Protein 1R45 (pdb70)

InterPro domains:
  IPR003540 ADP ribosyltransferase [PF03496] (55-243)
  IPR016678 Mono-ADP-ribosyltransferase C3/Edin [PIRSF016951] (1-244)

Structure (mmCIF, N/CA/C/O backbone):
data_1R45
#
_entry.id   1R45
#
_cell.length_a   47.000
_cell.length_b   47.000
_cell.length_c   108.700
_cell.angle_alpha   98.50
_cell.angle_beta   97.30
_cell.angle_gamma   96.50
#
_symmetry.space_group_name_H-M   'P 1'
#
loop_
_entity.id
_entity.type
_entity.pdbx_description
1 polymer 'Mono-ADP-ribosyltransferase C3'
2 non-polymer 'SULFATE ION'
3 non-polymer GLYCEROL
4 water water
#
loop_
_atom_site.group_PDB
_atom_site.id
_atom_site.type_symbol
_atom_site.label_atom_id
_atom_site.label_alt_id
_atom_site.label_comp_id
_atom_site.label_asym_id
_atom_site.label_entity_id
_atom_site.label_seq_id
_atom_site.pdbx_PDB_ins_code
_atom_site.Cartn_x
_atom_site.Cartn_y
_atom_site.Cartn_z
_atom_site.occupancy
_atom_site.B_iso_or_equiv
_atom_site.auth_seq_id
_atom_site.auth_comp_id
_atom_site.auth_asym_id
_atom_site.auth_atom_id
_atom_site.pdbx_PDB_model_num
ATOM 1 N N . ASP A 1 4 ? 13.280 36.635 95.927 1.00 28.44 44 ASP A N 1
ATOM 2 C CA . ASP A 1 4 ? 14.178 36.466 94.751 1.00 30.71 44 ASP A CA 1
ATOM 3 C C . ASP A 1 4 ? 13.703 35.306 93.891 1.00 29.84 44 ASP A C 1
ATOM 4 O O . ASP A 1 4 ? 13.068 34.371 94.367 1.00 31.90 44 ASP A O 1
ATOM 9 N N . THR A 1 5 ? 14.039 35.373 92.616 1.00 32.41 45 THR A N 1
ATOM 10 C CA . THR A 1 5 ? 13.649 34.343 91.689 1.00 26.57 45 THR A CA 1
ATOM 11 C C . THR A 1 5 ? 14.247 33.034 92.179 1.00 22.89 45 THR A C 1
ATOM 12 O O . THR A 1 5 ? 15.238 33.039 92.912 1.00 25.47 45 THR A O 1
ATOM 16 N N . PHE A 1 6 ? 13.638 31.925 91.784 1.00 13.77 46 PHE A N 1
ATOM 17 C CA . PHE A 1 6 ? 14.296 30.624 91.985 1.00 11.20 46 PHE A CA 1
ATOM 18 C C . PHE A 1 6 ? 14.929 30.257 90.669 1.00 13.74 46 PHE A C 1
ATOM 19 O O . PHE A 1 6 ? 14.252 30.249 89.628 1.00 17.71 46 PHE A O 1
ATOM 27 N N . THR A 1 7 ? 16.208 29.921 90.696 1.00 12.25 47 THR A N 1
ATOM 28 C CA . THR A 1 7 ? 16.891 29.508 89.474 1.00 11.12 47 THR A CA 1
ATOM 29 C C . THR A 1 7 ? 16.518 28.108 89.001 1.00 13.54 47 THR A C 1
ATOM 30 O O . THR A 1 7 ? 16.557 27.150 89.781 1.00 13.74 47 THR A O 1
ATOM 34 N N . GLU A 1 8 ? 16.135 28.000 87.727 1.00 12.50 48 GLU A N 1
ATOM 35 C CA . GLU A 1 8 ? 15.895 26.707 87.095 1.00 10.74 48 GLU A CA 1
ATOM 36 C C . GLU A 1 8 ? 16.867 26.634 85.939 1.00 12.57 48 GLU A C 1
ATOM 37 O O . GLU A 1 8 ? 16.781 27.405 84.972 1.00 14.98 48 GLU A O 1
ATOM 43 N N . PHE A 1 9 ? 17.808 25.710 86.024 1.00 10.11 49 PHE A N 1
ATOM 44 C CA . PHE A 1 9 ? 18.817 25.643 84.970 1.00 11.61 49 PHE A CA 1
ATOM 45 C C . PHE A 1 9 ? 18.208 25.133 83.655 1.00 19.31 49 PHE A C 1
ATOM 46 O O . PHE A 1 9 ? 17.474 24.159 83.673 1.00 22.58 49 PHE A O 1
ATOM 54 N N . THR A 1 10 ? 18.480 25.836 82.549 1.00 27.09 50 THR A N 1
ATOM 55 C CA . THR A 1 10 ? 17.860 25.510 81.257 1.00 27.75 50 THR A CA 1
ATOM 56 C C . THR A 1 10 ? 18.632 24.469 80.453 1.00 25.24 50 THR A C 1
ATOM 57 O O . THR A 1 10 ? 18.104 23.929 79.494 1.00 26.62 50 THR A O 1
ATOM 61 N N . ASN A 1 11 ? 19.871 24.189 80.850 1.00 15.08 51 ASN A N 1
ATOM 62 C CA . ASN A 1 11 ? 20.713 23.231 80.130 1.00 13.20 51 ASN A CA 1
ATOM 63 C C . ASN A 1 11 ? 21.851 22.672 80.961 1.00 11.18 51 ASN A C 1
ATOM 64 O O . ASN A 1 11 ? 22.209 23.236 81.998 1.00 12.26 51 ASN A O 1
ATOM 69 N N . VAL A 1 12 ? 22.373 21.533 80.517 1.00 10.74 52 VAL A N 1
ATOM 70 C CA . VAL A 1 12 ? 23.398 20.808 81.259 1.00 11.13 52 VAL A CA 1
ATOM 71 C C . VAL A 1 12 ? 24.634 21.643 81.476 1.00 11.11 52 VAL A C 1
ATOM 72 O O . VAL A 1 12 ? 25.181 21.660 82.576 1.00 11.99 52 VAL A O 1
ATOM 76 N N . GLU A 1 13 ? 25.068 22.368 80.448 1.00 12.59 53 GLU A N 1
ATOM 77 C CA . GLU A 1 13 ? 26.259 23.208 80.604 1.00 13.71 53 GLU A CA 1
ATOM 78 C C . GLU A 1 13 ? 26.141 24.220 81.746 1.00 12.74 53 GLU A C 1
ATOM 79 O O . GLU A 1 13 ? 27.050 24.358 82.572 1.00 12.87 53 GLU A O 1
ATOM 85 N N . GLU A 1 14 ? 25.032 24.950 81.779 1.00 11.29 54 GLU A N 1
ATOM 86 C CA . GLU A 1 14 ? 24.840 25.987 82.779 1.00 14.53 54 GLU A CA 1
ATOM 87 C C . GLU A 1 14 ? 24.704 25.316 84.140 1.00 12.31 54 GLU A C 1
ATOM 88 O O . GLU A 1 14 ? 25.225 25.789 85.147 1.00 13.46 54 GLU A O 1
ATOM 94 N N . ALA A 1 15 ? 24.000 24.187 84.151 1.00 11.86 55 ALA A N 1
ATOM 95 C CA . ALA A 1 15 ? 23.805 23.486 85.409 1.00 10.76 55 ALA A CA 1
ATOM 96 C C . ALA A 1 15 ? 25.138 22.998 85.995 1.00 8.72 55 ALA A C 1
ATOM 97 O O . ALA A 1 15 ? 25.377 23.166 87.203 1.00 10.92 55 ALA A O 1
ATOM 99 N N . LYS A 1 16 ? 25.993 22.391 85.179 1.00 10.22 56 LYS A N 1
ATOM 100 C CA . LYS A 1 16 ? 27.271 21.925 85.684 1.00 11.30 56 LYS A CA 1
ATOM 101 C C . LYS A 1 16 ? 28.109 23.122 86.138 1.00 11.24 56 LYS A C 1
ATOM 102 O O . LYS A 1 16 ? 28.822 23.037 87.117 1.00 11.85 56 LYS A O 1
ATOM 108 N N . LYS A 1 17 ? 28.037 24.234 85.408 1.00 12.09 57 LYS A N 1
ATOM 109 C CA . LYS A 1 17 ? 28.773 25.433 85.804 1.00 12.49 57 LYS A CA 1
ATOM 110 C C . LYS A 1 17 ? 28.365 25.871 87.199 1.00 13.21 57 LYS A C 1
ATOM 111 O O . LYS A 1 17 ? 29.224 26.165 88.040 1.00 14.81 57 LYS A O 1
ATOM 117 N N . TRP A 1 18 ? 27.061 25.946 87.459 1.00 11.75 58 TRP A N 1
ATOM 118 C CA . TRP A 1 18 ? 26.628 26.393 88.773 1.00 11.89 58 TRP A CA 1
ATOM 119 C C . TRP A 1 18 ? 26.959 25.358 89.816 1.00 14.94 58 TRP A C 1
ATOM 120 O O . TRP A 1 18 ? 27.419 25.690 90.891 1.00 12.96 58 TRP A O 1
ATOM 131 N N . GLY A 1 19 ? 26.678 24.102 89.503 1.00 9.69 59 GLY A N 1
ATOM 132 C CA . GLY A 1 19 ? 26.948 23.076 90.477 1.00 8.97 59 GLY A CA 1
ATOM 133 C C . GLY A 1 19 ? 28.411 22.980 90.847 1.00 10.07 59 GLY A C 1
ATOM 134 O O . GLY A 1 19 ? 28.765 22.873 92.025 1.00 10.41 59 GLY A O 1
ATOM 135 N N . ASN A 1 20 ? 29.267 22.992 89.834 1.00 11.56 60 ASN A N 1
ATOM 136 C CA . ASN A 1 20 ? 30.699 22.894 90.054 1.00 11.69 60 ASN A CA 1
ATOM 137 C C . ASN A 1 20 ? 31.205 24.053 90.885 1.00 14.63 60 ASN A C 1
ATOM 138 O O . ASN A 1 20 ? 32.023 23.872 91.785 1.00 12.01 60 ASN A O 1
ATOM 143 N N . ALA A 1 21 ? 30.710 25.251 90.609 1.00 12.41 61 ALA A N 1
ATOM 144 C CA . ALA A 1 21 ? 31.160 26.407 91.370 1.00 14.80 61 ALA A CA 1
ATOM 145 C C . ALA A 1 21 ? 30.864 26.242 92.852 1.00 14.11 61 ALA A C 1
ATOM 146 O O . ALA A 1 21 ? 31.680 26.626 93.697 1.00 20.65 61 ALA A O 1
ATOM 148 N N . GLN A 1 22 ? 29.699 25.694 93.191 1.00 12.06 62 GLN A N 1
ATOM 149 C CA . GLN A 1 22 ? 29.380 25.495 94.600 1.00 13.41 62 GLN A CA 1
ATOM 150 C C . GLN A 1 22 ? 30.128 24.334 95.215 1.00 12.66 62 GLN A C 1
ATOM 151 O O . GLN A 1 22 ? 30.642 24.438 96.337 1.00 11.21 62 GLN A O 1
ATOM 157 N N . TYR A 1 23 ? 30.196 23.228 94.483 1.00 10.01 63 TYR A N 1
ATOM 158 C CA . TYR A 1 23 ? 30.918 22.075 94.945 1.00 9.04 63 TYR A CA 1
ATOM 159 C C . TYR A 1 23 ? 32.363 22.404 95.318 1.00 12.39 63 TYR A C 1
ATOM 160 O O . TYR A 1 23 ? 32.863 21.877 96.303 1.00 10.88 63 TYR A O 1
ATOM 169 N N . LYS A 1 24 ? 33.002 23.290 94.554 1.00 11.56 64 LYS A N 1
ATOM 170 C CA . LYS A 1 24 ? 34.384 23.687 94.832 1.00 11.82 64 LYS A CA 1
ATOM 171 C C . LYS A 1 24 ? 34.575 24.268 96.228 1.00 15.60 64 LYS A C 1
ATOM 172 O O . LYS A 1 24 ? 35.685 24.174 96.785 1.00 17.90 64 LYS A O 1
ATOM 178 N N . LYS A 1 25 ? 33.510 24.814 96.821 1.00 12.04 65 LYS A N 1
ATOM 179 C CA . LYS A 1 25 ? 33.624 25.443 98.141 1.00 12.41 65 LYS A CA 1
ATOM 180 C C . LYS A 1 25 ? 33.369 24.488 99.298 1.00 10.34 65 LYS A C 1
ATOM 181 O O . LYS A 1 25 ? 33.536 24.869 100.481 1.00 14.32 65 LYS A O 1
ATOM 187 N N . TYR A 1 26 ? 32.922 23.268 99.002 1.00 9.71 66 TYR A N 1
ATOM 188 C CA . TYR A 1 26 ? 32.536 22.393 100.119 1.00 9.96 66 TYR A CA 1
ATOM 189 C C . TYR A 1 26 ? 33.676 21.917 101.016 1.00 7.54 66 TYR A C 1
ATOM 190 O O . TYR A 1 26 ? 33.517 21.913 102.233 1.00 10.32 66 TYR A O 1
ATOM 199 N N . GLY A 1 27 ? 34.766 21.423 100.426 1.00 10.80 67 GLY A N 1
ATOM 200 C CA . GLY A 1 27 ? 35.817 20.830 101.225 1.00 10.98 67 GLY A CA 1
ATOM 201 C C . GLY A 1 27 ? 35.334 19.609 101.985 1.00 8.36 67 GLY A C 1
ATOM 202 O O . GLY A 1 27 ? 35.674 19.444 103.157 1.00 9.25 67 GLY A O 1
ATOM 203 N N . LEU A 1 28 ? 34.520 18.784 101.311 1.00 10.10 68 LEU A N 1
ATOM 204 C CA . LEU A 1 28 ? 34.044 17.549 101.934 1.00 9.05 68 LEU A CA 1
ATOM 205 C C . LEU A 1 28 ? 35.244 16.678 102.299 1.00 7.22 68 LEU A C 1
ATOM 206 O O . LEU A 1 28 ? 36.222 16.601 101.549 1.00 10.63 68 LEU A O 1
ATOM 211 N N . SER A 1 29 ? 35.203 16.050 103.476 1.00 7.77 69 SER A N 1
ATOM 212 C CA . SER A 1 29 ? 36.287 15.147 103.822 1.00 6.93 69 SER A CA 1
ATOM 213 C C . SER A 1 29 ? 36.299 13.900 102.959 1.00 8.32 69 SER A C 1
ATOM 214 O O . SER A 1 29 ? 35.324 13.578 102.265 1.00 7.71 69 SER A O 1
ATOM 217 N N . LYS A 1 30 ? 37.409 13.175 103.009 1.00 7.26 70 LYS A N 1
ATOM 218 C CA . LYS A 1 30 ? 37.502 11.924 102.248 1.00 7.69 70 LYS A CA 1
ATOM 219 C C . LYS A 1 30 ? 36.382 10.961 102.675 1.00 8.87 70 LYS A C 1
ATOM 220 O O . LYS A 1 30 ? 35.676 10.427 101.813 1.00 7.12 70 LYS A O 1
ATOM 226 N N . PRO A 1 31 ? 36.197 10.717 103.968 1.00 6.88 71 PRO A N 1
ATOM 227 C CA . PRO A 1 31 ? 35.104 9.824 104.359 1.00 6.47 71 PRO A CA 1
ATOM 228 C C . PRO A 1 31 ? 33.724 10.392 104.028 1.00 6.67 71 PRO A C 1
ATOM 229 O O . PRO A 1 31 ? 32.820 9.576 103.648 1.00 7.83 71 PRO A O 1
ATOM 233 N N . GLU A 1 32 ? 33.529 11.713 104.105 1.00 7.30 72 GLU A N 1
ATOM 234 C CA . GLU A 1 32 ? 32.230 12.273 103.678 1.00 7.64 72 GLU A CA 1
ATOM 235 C C . GLU A 1 32 ? 31.990 11.967 102.219 1.00 7.84 72 GLU A C 1
ATOM 236 O O . GLU A 1 32 ? 30.895 11.515 101.847 1.00 6.83 72 GLU A O 1
ATOM 242 N N . GLN A 1 33 ? 33.022 12.123 101.396 1.00 7.20 73 GLN A N 1
ATOM 243 C CA . GLN A 1 33 ? 32.847 11.898 99.968 1.00 6.84 73 GLN A CA 1
ATOM 244 C C . GLN A 1 33 ? 32.544 10.446 99.687 1.00 8.49 73 GLN A C 1
ATOM 245 O O . GLN A 1 33 ? 31.697 10.144 98.845 1.00 8.27 73 GLN A O 1
ATOM 251 N N . GLU A 1 34 ? 33.250 9.543 100.365 1.00 7.50 74 GLU A N 1
ATOM 252 C CA . GLU A 1 34 ? 33.053 8.112 100.122 1.00 7.91 74 GLU A CA 1
ATOM 253 C C . GLU A 1 34 ? 31.681 7.673 100.581 1.00 7.05 74 GLU A C 1
ATOM 254 O O . GLU A 1 34 ? 31.091 6.799 99.932 1.00 8.57 74 GLU A O 1
ATOM 260 N N . ALA A 1 35 ? 31.192 8.264 101.671 1.00 6.58 75 ALA A N 1
ATOM 261 C CA . ALA A 1 35 ? 29.850 7.881 102.136 1.00 7.80 75 ALA A CA 1
ATOM 262 C C . ALA A 1 35 ? 28.816 8.363 101.152 1.00 6.68 75 ALA A C 1
ATOM 263 O O . ALA A 1 35 ? 27.850 7.642 100.850 1.00 7.80 75 ALA A O 1
ATOM 265 N N . ILE A 1 36 ? 28.958 9.589 100.650 1.00 5.61 76 ILE A N 1
ATOM 266 C CA . ILE A 1 36 ? 28.025 10.065 99.622 1.00 4.94 76 ILE A CA 1
ATOM 267 C C . ILE A 1 36 ? 28.129 9.246 98.321 1.00 7.87 76 ILE A C 1
ATOM 268 O O . ILE A 1 36 ? 27.109 8.901 97.726 1.00 7.73 76 ILE A O 1
ATOM 273 N N . LYS A 1 37 ? 29.341 8.898 97.895 1.00 7.62 77 LYS A N 1
ATOM 274 C CA . LYS A 1 37 ? 29.468 8.103 96.687 1.00 7.25 77 LYS A CA 1
ATOM 275 C C . LYS A 1 37 ? 28.771 6.760 96.874 1.00 7.62 77 LYS A C 1
ATOM 276 O O . LYS A 1 37 ? 28.091 6.280 95.980 1.00 8.31 77 LYS A O 1
ATOM 282 N N . PHE A 1 38 ? 28.945 6.143 98.040 1.00 6.94 78 PHE A N 1
ATOM 283 C CA . PHE A 1 38 ? 28.287 4.882 98.325 1.00 7.13 78 PHE A CA 1
ATOM 284 C C . PHE A 1 38 ? 26.785 5.043 98.212 1.00 8.00 78 PHE A C 1
ATOM 285 O O . PHE A 1 38 ? 26.091 4.216 97.611 1.00 9.15 78 PHE A O 1
ATOM 293 N N . TYR A 1 39 ? 26.269 6.113 98.800 1.00 7.34 79 TYR A N 1
ATOM 294 C CA . TYR A 1 39 ? 24.846 6.382 98.705 1.00 6.76 79 TYR A CA 1
ATOM 295 C C . TYR A 1 39 ? 24.433 6.451 97.228 1.00 8.23 79 TYR A C 1
ATOM 296 O O . TYR A 1 39 ? 23.437 5.839 96.840 1.00 8.52 79 TYR A O 1
ATOM 305 N N . THR A 1 40 ? 25.202 7.158 96.390 1.00 7.20 80 THR A N 1
ATOM 306 C CA . THR A 1 40 ? 24.784 7.293 94.988 1.00 5.50 80 THR A CA 1
ATOM 307 C C . THR A 1 40 ? 24.799 5.993 94.224 1.00 8.65 80 THR A C 1
ATOM 308 O O . THR A 1 40 ? 24.101 5.856 93.222 1.00 9.71 80 THR A O 1
ATOM 312 N N . ARG A 1 41 ? 25.625 5.051 94.661 1.00 8.77 81 ARG A N 1
ATOM 313 C CA . ARG A 1 41 ? 25.715 3.781 93.952 1.00 10.59 81 ARG A CA 1
ATOM 314 C C . ARG A 1 41 ? 24.365 3.050 94.013 1.00 9.19 81 ARG A C 1
ATOM 315 O O . ARG A 1 41 ? 23.952 2.400 93.056 1.00 10.77 81 ARG A O 1
ATOM 323 N N . ASP A 1 42 ? 23.726 3.119 95.176 1.00 8.67 82 ASP A N 1
ATOM 324 C CA . ASP A 1 42 ? 22.426 2.504 95.397 1.00 9.80 82 ASP A CA 1
ATOM 325 C C . ASP A 1 42 ? 21.901 3.101 96.682 1.00 9.43 82 ASP A C 1
ATOM 326 O O . ASP A 1 42 ? 22.268 2.688 97.773 1.00 9.83 82 ASP A O 1
ATOM 331 N N . ALA A 1 43 ? 21.066 4.128 96.519 1.00 9.23 83 ALA A N 1
ATOM 332 C CA . ALA A 1 43 ? 20.592 4.887 97.669 1.00 7.97 83 ALA A CA 1
ATOM 333 C C . ALA A 1 43 ? 19.779 4.039 98.619 1.00 7.40 83 ALA A C 1
ATOM 334 O O . ALA A 1 43 ? 19.725 4.360 99.808 1.00 9.09 83 ALA A O 1
ATOM 336 N N . SER A 1 44 ? 19.165 2.964 98.095 1.00 9.08 84 SER A N 1
ATOM 337 C CA . SER A 1 44 ? 18.359 2.096 98.954 1.00 9.75 84 SER A CA 1
ATOM 338 C C . SER A 1 44 ? 19.180 1.468 100.079 1.00 8.45 84 SER A C 1
ATOM 339 O O . SER A 1 44 ? 18.638 1.128 101.127 1.00 8.93 84 SER A O 1
ATOM 342 N N . LYS A 1 45 ? 20.504 1.355 99.905 1.00 7.59 85 LYS A N 1
ATOM 343 C CA . LYS A 1 45 ? 21.323 0.768 100.960 1.00 8.15 85 LYS A CA 1
ATOM 344 C C . LYS A 1 45 ? 21.469 1.691 102.172 1.00 7.37 85 LYS A C 1
ATOM 345 O O . LYS A 1 45 ? 21.873 1.263 103.236 1.00 9.08 85 LYS A O 1
ATOM 351 N N . ILE A 1 46 ? 21.119 2.974 101.987 1.00 6.78 86 ILE A N 1
ATOM 352 C CA . ILE A 1 46 ? 21.124 3.964 103.070 1.00 6.76 86 ILE A CA 1
ATOM 353 C C . ILE A 1 46 ? 19.687 4.312 103.447 1.00 6.67 86 ILE A C 1
ATOM 354 O O . ILE A 1 46 ? 19.322 4.276 104.630 1.00 7.28 86 ILE A O 1
ATOM 359 N N . ASN A 1 47 ? 18.868 4.647 102.439 1.00 6.72 87 ASN A N 1
ATOM 360 C CA . ASN A 1 47 ? 17.508 5.094 102.735 1.00 6.15 87 ASN A CA 1
ATOM 361 C C . ASN A 1 47 ? 16.637 3.967 103.215 1.00 6.71 87 ASN A C 1
ATOM 362 O O . ASN A 1 47 ? 15.742 4.203 104.016 1.00 8.53 87 ASN A O 1
ATOM 367 N N . GLY A 1 48 ? 16.931 2.751 102.760 1.00 7.62 88 GLY A N 1
ATOM 368 C CA . GLY A 1 48 ? 16.173 1.604 103.252 1.00 8.47 88 GLY A CA 1
ATOM 369 C C . GLY A 1 48 ? 16.322 1.425 104.765 1.00 7.28 88 GLY A C 1
ATOM 370 O O . GLY A 1 48 ? 15.346 1.444 105.533 1.00 6.98 88 GLY A O 1
ATOM 371 N N . PRO A 1 49 ? 17.544 1.258 105.253 1.00 6.80 89 PRO A N 1
ATOM 372 C CA . PRO A 1 49 ? 17.772 1.203 106.698 1.00 8.75 89 PRO A CA 1
ATOM 373 C C . PRO A 1 49 ? 17.230 2.407 107.477 1.00 6.95 89 PRO A C 1
ATOM 374 O O . PRO A 1 49 ? 16.719 2.254 108.585 1.00 7.86 89 PRO A O 1
ATOM 378 N N . LEU A 1 50 ? 17.269 3.606 106.877 1.00 6.94 90 LEU A N 1
ATOM 379 C CA . LEU A 1 50 ? 16.707 4.763 107.576 1.00 5.68 90 LEU A CA 1
ATOM 380 C C . LEU A 1 50 ? 15.195 4.619 107.724 1.00 6.84 90 LEU A C 1
ATOM 381 O O . LEU A 1 50 ? 14.665 4.906 108.787 1.00 8.30 90 LEU A O 1
ATOM 386 N N . ARG A 1 51 ? 14.526 4.186 106.667 1.00 7.26 91 ARG A N 1
ATOM 387 C CA . ARG A 1 51 ? 13.080 3.913 106.774 1.00 6.12 91 ARG A CA 1
ATOM 388 C C . ARG A 1 51 ? 12.786 2.790 107.750 1.00 8.42 91 ARG A C 1
ATOM 389 O O . ARG A 1 51 ? 11.827 2.872 108.541 1.00 8.19 91 ARG A O 1
ATOM 397 N N . ALA A 1 52 ? 13.583 1.719 107.692 1.00 9.08 92 ALA A N 1
ATOM 398 C CA . ALA A 1 52 ? 13.383 0.594 108.596 1.00 8.36 92 ALA A CA 1
ATOM 399 C C . ALA A 1 52 ? 13.385 1.041 110.042 1.00 8.63 92 ALA A C 1
ATOM 400 O O . ALA A 1 52 ? 12.572 0.593 110.856 1.00 10.72 92 ALA A O 1
ATOM 402 N N . ASN A 1 53 ? 14.328 1.921 110.373 1.00 7.44 93 ASN A N 1
ATOM 403 C CA . ASN A 1 53 ? 14.493 2.409 111.713 1.00 7.18 93 ASN A CA 1
ATOM 404 C C . ASN A 1 53 ? 13.812 3.719 112.028 1.00 7.47 93 ASN A C 1
ATOM 405 O O . ASN A 1 53 ? 14.027 4.277 113.098 1.00 10.51 93 ASN A O 1
ATOM 410 N N . GLN A 1 54 ? 12.957 4.162 111.106 1.00 8.54 94 GLN A N 1
ATOM 411 C CA . GLN A 1 54 ? 12.134 5.352 111.311 1.00 10.52 94 GLN A CA 1
ATOM 412 C C . GLN A 1 54 ? 13.019 6.514 111.767 1.00 12.59 94 GLN A C 1
ATOM 413 O O . GLN A 1 54 ? 12.700 7.290 112.665 1.00 16.87 94 GLN A O 1
ATOM 419 N N . GLY A 1 55 ? 14.152 6.615 111.083 1.00 11.44 95 GLY A N 1
ATOM 420 C CA . GLY A 1 55 ? 15.062 7.729 111.252 1.00 15.53 95 GLY A CA 1
ATOM 421 C C . GLY A 1 55 ? 15.929 7.650 112.498 1.00 14.99 95 GLY A C 1
ATOM 422 O O . GLY A 1 55 ? 16.768 8.544 112.708 1.00 18.08 95 GLY A O 1
ATOM 423 N N . ASN A 1 56 ? 15.764 6.606 113.314 1.00 12.43 96 ASN A N 1
ATOM 424 C CA . ASN A 1 56 ? 16.575 6.461 114.522 1.00 14.06 96 ASN A CA 1
ATOM 425 C C . ASN A 1 56 ? 17.928 5.896 114.126 1.00 18.80 96 ASN A C 1
ATOM 426 O O . ASN A 1 56 ? 18.075 4.678 113.951 1.00 14.32 96 ASN A O 1
ATOM 431 N N . GLU A 1 57 ? 18.910 6.781 113.944 1.00 17.97 97 GLU A N 1
ATOM 432 C CA . GLU A 1 57 ? 20.200 6.335 113.405 1.00 18.97 97 GLU A CA 1
ATOM 433 C C . GLU A 1 57 ? 20.786 5.296 114.364 1.00 18.03 97 GLU A C 1
ATOM 434 O O . GLU A 1 57 ? 21.557 4.423 113.964 1.00 17.24 97 GLU A O 1
ATOM 440 N N . ASN A 1 58 ? 20.367 5.329 115.619 1.00 17.46 98 ASN A N 1
ATOM 441 C CA . ASN A 1 58 ? 20.903 4.401 116.614 1.00 22.73 98 ASN A CA 1
ATOM 442 C C . ASN A 1 58 ? 20.497 2.920 116.440 1.00 21.67 98 ASN A C 1
ATOM 443 O O . ASN A 1 58 ? 21.153 2.021 116.962 1.00 24.34 98 ASN A O 1
ATOM 448 N N . GLY A 1 59 ? 19.436 2.671 115.677 1.00 14.52 99 GLY A N 1
ATOM 449 C CA . GLY A 1 59 ? 18.997 1.318 115.371 1.00 16.83 99 GLY A CA 1
ATOM 450 C C . GLY A 1 59 ? 19.626 0.766 114.093 1.00 11.65 99 GLY A C 1
ATOM 451 O O . GLY A 1 59 ? 19.476 -0.407 113.744 1.00 14.07 99 GLY A O 1
ATOM 452 N N . LEU A 1 60 ? 20.384 1.616 113.408 1.00 11.39 100 LEU A N 1
ATOM 453 C CA . LEU A 1 60 ? 21.022 1.202 112.175 1.00 7.58 100 LEU A CA 1
ATOM 454 C C . LEU A 1 60 ? 22.153 0.222 112.428 1.00 8.37 100 LEU A C 1
ATOM 455 O O . LEU A 1 60 ? 22.767 0.261 113.515 1.00 11.27 100 LEU A O 1
ATOM 460 N N . PRO A 1 61 ? 22.439 -0.640 111.453 1.00 10.42 101 PRO A N 1
ATOM 461 C CA . PRO A 1 61 ? 23.662 -1.462 111.522 1.00 11.82 101 PRO A CA 1
ATOM 462 C C . PRO A 1 61 ? 24.846 -0.524 111.671 1.00 12.33 101 PRO A C 1
ATOM 463 O O . PRO A 1 61 ? 24.790 0.578 111.114 1.00 9.88 101 PRO A O 1
ATOM 467 N N . ALA A 1 62 ? 25.904 -0.946 112.345 1.00 10.22 102 ALA A N 1
ATOM 468 C CA . ALA A 1 62 ? 27.004 -0.029 112.638 1.00 10.17 102 ALA A CA 1
ATOM 469 C C . ALA A 1 62 ? 27.627 0.577 111.376 1.00 11.27 102 ALA A C 1
ATOM 470 O O . ALA A 1 62 ? 27.966 1.782 111.371 1.00 10.15 102 ALA A O 1
ATOM 472 N N . ASP A 1 63 ? 27.763 -0.210 110.315 1.00 9.90 103 ASP A N 1
ATOM 473 C CA . ASP A 1 63 ? 28.391 0.322 109.107 1.00 10.20 103 ASP A CA 1
ATOM 474 C C . ASP A 1 63 ? 27.531 1.408 108.456 1.00 9.91 103 ASP A C 1
ATOM 475 O O . ASP A 1 63 ? 28.033 2.405 107.957 1.00 9.71 103 ASP A O 1
ATOM 480 N N . ILE A 1 64 ? 26.223 1.211 108.481 1.00 8.44 104 ILE A N 1
ATOM 481 C CA . ILE A 1 64 ? 25.325 2.203 107.902 1.00 8.23 104 ILE A CA 1
ATOM 482 C C . ILE A 1 64 ? 25.237 3.432 108.809 1.00 8.37 104 ILE A C 1
ATOM 483 O O . ILE A 1 64 ? 25.171 4.591 108.313 1.00 8.19 104 ILE A O 1
ATOM 488 N N . LEU A 1 65 ? 25.237 3.233 110.124 1.00 7.84 105 LEU A N 1
ATOM 489 C CA . LEU A 1 65 ? 25.288 4.360 111.030 1.00 7.91 105 LEU A CA 1
ATOM 490 C C . LEU A 1 65 ? 26.499 5.252 110.774 1.00 8.39 105 LEU A C 1
ATOM 491 O O . LEU A 1 65 ? 26.379 6.489 110.716 1.00 8.96 105 LEU A O 1
ATOM 496 N N . GLN A 1 66 ? 27.656 4.633 110.571 1.00 7.22 106 GLN A N 1
ATOM 497 C CA . GLN A 1 66 ? 28.857 5.428 110.296 1.00 6.79 106 GLN A CA 1
ATOM 498 C C . GLN A 1 66 ? 28.704 6.256 109.029 1.00 7.49 106 GLN A C 1
ATOM 499 O O . GLN A 1 66 ? 29.126 7.414 108.974 1.00 8.15 106 GLN A O 1
ATOM 505 N N . LYS A 1 67 ? 28.091 5.687 108.001 1.00 7.93 107 LYS A N 1
ATOM 506 C CA . LYS A 1 67 ? 27.904 6.429 106.762 1.00 6.57 107 LYS A CA 1
ATOM 507 C C . LYS A 1 67 ? 26.842 7.514 106.927 1.00 6.83 107 LYS A C 1
ATOM 508 O O . LYS A 1 67 ? 26.988 8.622 106.392 1.00 7.29 107 LYS A O 1
ATOM 514 N N . VAL A 1 68 ? 25.752 7.202 107.634 1.00 7.52 108 VAL A N 1
ATOM 515 C CA . VAL A 1 68 ? 24.703 8.194 107.845 1.00 6.67 108 VAL A CA 1
ATOM 516 C C . VAL A 1 68 ? 25.258 9.384 108.626 1.00 5.94 108 VAL A C 1
ATOM 517 O O . VAL A 1 68 ? 24.939 10.537 108.314 1.00 7.99 108 VAL A O 1
ATOM 521 N N . LYS A 1 69 ? 26.060 9.124 109.673 1.00 7.86 109 LYS A N 1
ATOM 522 C CA . LYS A 1 69 ? 26.645 10.262 110.403 1.00 6.86 109 LYS A CA 1
ATOM 523 C C . LYS A 1 69 ? 27.502 11.114 109.490 1.00 7.95 109 LYS A C 1
ATOM 524 O O . LYS A 1 69 ? 27.470 12.342 109.597 1.00 8.92 109 LYS A O 1
ATOM 530 N N . LEU A 1 70 ? 28.273 10.478 108.601 1.00 6.04 110 LEU A N 1
ATOM 531 C CA . LEU A 1 70 ? 29.088 11.229 107.656 1.00 5.93 110 LEU A CA 1
ATOM 532 C C . LEU A 1 70 ? 28.260 12.074 106.683 1.00 8.13 110 LEU A C 1
ATOM 533 O O . LEU A 1 70 ? 28.571 13.251 106.430 1.00 8.34 110 LEU A O 1
ATOM 538 N N . ILE A 1 71 ? 27.209 11.474 106.137 1.00 7.61 111 ILE A N 1
ATOM 539 C CA . ILE A 1 71 ? 26.397 12.189 105.175 1.00 7.47 111 ILE A CA 1
ATOM 540 C C . ILE A 1 71 ? 25.695 13.317 105.916 1.00 6.04 111 ILE A C 1
ATOM 541 O O . ILE A 1 71 ? 25.643 14.450 105.424 1.00 7.39 111 ILE A O 1
ATOM 546 N N . ASP A 1 72 ? 25.165 13.045 107.108 1.00 5.93 112 ASP A N 1
ATOM 547 C CA . ASP A 1 72 ? 24.561 14.134 107.875 1.00 7.33 112 ASP A CA 1
ATOM 548 C C . ASP A 1 72 ? 25.549 15.286 108.112 1.00 5.75 112 ASP A C 1
ATOM 549 O O . ASP A 1 72 ? 25.195 16.478 107.991 1.00 8.18 112 ASP A O 1
ATOM 554 N N . GLN A 1 73 ? 26.779 14.911 108.464 1.00 8.01 113 GLN A N 1
ATOM 555 C CA . GLN A 1 73 ? 27.809 15.901 108.781 1.00 7.81 113 GLN A CA 1
ATOM 556 C C . GLN A 1 73 ? 28.161 16.732 107.568 1.00 8.02 113 GLN A C 1
ATOM 557 O O . GLN A 1 73 ? 28.490 17.937 107.696 1.00 9.37 113 GLN A O 1
ATOM 563 N N . SER A 1 74 ? 28.103 16.120 106.390 1.00 6.68 114 SER A N 1
ATOM 564 C CA . SER A 1 74 ? 28.510 16.807 105.187 1.00 6.25 114 SER A CA 1
ATOM 565 C C . SER A 1 74 ? 27.656 18.050 104.965 1.00 8.46 114 SER A C 1
ATOM 566 O O . SER A 1 74 ? 28.104 19.012 104.345 1.00 7.81 114 SER A O 1
ATOM 569 N N . PHE A 1 75 ? 26.406 18.042 105.440 1.00 8.25 115 PHE A N 1
ATOM 570 C CA . PHE A 1 75 ? 25.555 19.176 105.164 1.00 6.21 115 PHE A CA 1
ATOM 571 C C . PHE A 1 75 ? 25.970 20.414 105.939 1.00 8.11 115 PHE A C 1
ATOM 572 O O . PHE A 1 75 ? 25.465 21.500 105.617 1.00 10.91 115 PHE A O 1
ATOM 580 N N . SER A 1 76 ? 26.870 20.288 106.927 1.00 8.73 116 SER A N 1
ATOM 581 C CA . SER A 1 76 ? 27.413 21.515 107.529 1.00 6.25 116 SER A CA 1
ATOM 582 C C . SER A 1 76 ? 28.208 22.318 106.498 1.00 10.06 116 SER A C 1
ATOM 583 O O . SER A 1 76 ? 28.423 23.540 106.669 1.00 10.54 116 SER A O 1
ATOM 586 N N . LYS A 1 77 ? 28.632 21.649 105.425 1.00 7.74 117 LYS A N 1
ATOM 587 C CA . LYS A 1 77 ? 29.466 22.266 104.422 1.00 7.43 117 LYS A CA 1
ATOM 588 C C . LYS A 1 77 ? 28.691 22.616 103.159 1.00 6.50 117 LYS A C 1
ATOM 589 O O . LYS A 1 77 ? 29.204 23.333 102.295 1.00 9.27 117 LYS A O 1
ATOM 595 N N . MET A 1 78 ? 27.481 22.074 103.013 1.00 10.46 118 MET A N 1
ATOM 596 C CA . MET A 1 78 ? 26.747 22.198 101.740 1.00 7.49 118 MET A CA 1
ATOM 597 C C . MET A 1 78 ? 25.421 22.905 101.973 1.00 8.07 118 MET A C 1
ATOM 598 O O . MET A 1 78 ? 24.501 22.343 102.592 1.00 8.27 118 MET A O 1
ATOM 603 N N . LYS A 1 79 ? 25.346 24.162 101.541 1.00 8.68 119 LYS A N 1
ATOM 604 C CA . LYS A 1 79 ? 24.137 24.974 101.675 1.00 11.38 119 LYS A CA 1
ATOM 605 C C . LYS A 1 79 ? 23.873 25.599 100.336 1.00 10.56 119 LYS A C 1
ATOM 606 O O . LYS A 1 79 ? 24.815 25.892 99.588 1.00 11.49 119 LYS A O 1
ATOM 612 N N . MET A 1 80 ? 22.600 25.776 99.971 1.00 8.63 120 MET A N 1
ATOM 613 C CA . MET A 1 80 ? 22.298 26.410 98.689 1.00 9.91 120 MET A CA 1
ATOM 614 C C . MET A 1 80 ? 22.735 27.868 98.681 1.00 11.93 120 MET A C 1
ATOM 615 O O . MET A 1 80 ? 22.389 28.615 99.593 1.00 11.26 120 MET A O 1
ATOM 620 N N . PRO A 1 81 ? 23.487 28.287 97.668 1.00 12.08 121 PRO A N 1
ATOM 621 C CA . PRO A 1 81 ? 23.870 29.702 97.581 1.00 14.62 121 PRO A CA 1
ATOM 622 C C . PRO A 1 81 ? 22.781 30.606 97.021 1.00 14.47 121 PRO A C 1
ATOM 623 O O . PRO A 1 81 ? 22.931 31.832 97.084 1.00 17.97 121 PRO A O 1
ATOM 627 N N . GLN A 1 82 ? 21.697 30.051 96.481 1.00 12.74 122 GLN A N 1
ATOM 628 C CA . GLN A 1 82 ? 20.678 30.883 95.862 1.00 10.20 122 GLN A CA 1
ATOM 629 C C . GLN A 1 82 ? 19.394 30.070 95.911 1.00 10.86 122 GLN A C 1
ATOM 630 O O . GLN A 1 82 ? 19.468 28.833 96.039 1.00 12.44 122 GLN A O 1
ATOM 636 N N . ASN A 1 83 ? 18.239 30.737 95.827 1.00 10.80 123 ASN A N 1
ATOM 637 C CA . ASN A 1 83 ? 16.956 30.043 95.641 1.00 8.99 123 ASN A CA 1
ATOM 638 C C . ASN A 1 83 ? 17.065 29.222 94.358 1.00 9.79 123 ASN A C 1
ATOM 639 O O . ASN A 1 83 ? 17.530 29.704 93.350 1.00 12.30 123 ASN A O 1
ATOM 644 N N . ILE A 1 84 ? 16.710 27.948 94.430 1.00 9.17 124 ILE A N 1
ATOM 645 C CA . ILE A 1 84 ? 16.919 27.048 93.310 1.00 8.10 124 ILE A CA 1
ATOM 646 C C . ILE A 1 84 ? 15.742 26.098 93.128 1.00 9.10 124 ILE A C 1
ATOM 647 O O . ILE A 1 84 ? 15.007 25.784 94.089 1.00 9.55 124 ILE A O 1
ATOM 652 N N . ILE A 1 85 ? 15.571 25.672 91.889 1.00 9.39 125 ILE A N 1
ATOM 653 C CA . ILE A 1 85 ? 14.595 24.649 91.552 1.00 8.04 125 ILE A CA 1
ATOM 654 C C . ILE A 1 85 ? 15.338 23.325 91.331 1.00 8.24 125 ILE A C 1
ATOM 655 O O . ILE A 1 85 ? 16.338 23.274 90.584 1.00 8.62 125 ILE A O 1
ATOM 660 N N . LEU A 1 86 ? 14.827 22.252 91.961 1.00 7.53 126 LEU A N 1
ATOM 661 C CA . LEU A 1 86 ? 15.409 20.913 91.862 1.00 8.09 126 LEU A CA 1
ATOM 662 C C . LEU A 1 86 ? 14.319 19.940 91.508 1.00 9.82 126 LEU A C 1
ATOM 663 O O . LEU A 1 86 ? 13.147 20.221 91.748 1.00 8.59 126 LEU A O 1
ATOM 668 N N . PHE A 1 87 ? 14.680 18.807 90.919 1.00 6.55 127 PHE A N 1
ATOM 669 C CA . PHE A 1 87 ? 13.656 17.869 90.449 1.00 6.89 127 PHE A CA 1
ATOM 670 C C . PHE A 1 87 ? 13.867 16.464 90.925 1.00 8.07 127 PHE A C 1
ATOM 671 O O . PHE A 1 87 ? 14.982 16.025 91.078 1.00 8.21 127 PHE A O 1
ATOM 679 N N . ARG A 1 88 ? 12.768 15.725 91.097 1.00 6.88 128 ARG A N 1
ATOM 680 C CA . ARG A 1 88 ? 12.869 14.307 91.429 1.00 7.86 128 ARG A CA 1
ATOM 681 C C . ARG A 1 88 ? 11.744 13.553 90.748 1.00 9.74 128 ARG A C 1
ATOM 682 O O . ARG A 1 88 ? 10.576 13.927 90.846 1.00 12.88 128 ARG A O 1
ATOM 690 N N . GLY A 1 89 ? 12.092 12.447 90.117 1.00 7.48 129 GLY A N 1
ATOM 691 C CA . GLY A 1 89 ? 11.070 11.564 89.555 1.00 8.83 129 GLY A CA 1
ATOM 692 C C . GLY A 1 89 ? 10.699 10.463 90.510 1.00 8.53 129 GLY A C 1
ATOM 693 O O . GLY A 1 89 ? 11.494 10.042 91.373 1.00 11.61 129 GLY A O 1
ATOM 694 N N . ASP A 1 90 ? 9.473 9.974 90.347 1.00 8.56 130 ASP A N 1
ATOM 695 C CA . ASP A 1 90 ? 9.027 8.913 91.221 1.00 9.19 130 ASP A CA 1
ATOM 696 C C . ASP A 1 90 ? 7.938 8.082 90.640 1.00 8.51 130 ASP A C 1
ATOM 697 O O . ASP A 1 90 ? 7.429 8.381 89.579 1.00 10.55 130 ASP A O 1
ATOM 702 N N . ASP A 1 91 ? 7.654 6.992 91.347 1.00 12.42 131 ASP A N 1
ATOM 703 C CA . ASP A 1 91 ? 6.605 6.050 90.937 1.00 11.20 131 ASP A CA 1
ATOM 704 C C . ASP A 1 91 ? 5.456 6.087 91.906 1.00 7.03 131 ASP A C 1
ATOM 705 O O . ASP A 1 91 ? 5.549 6.723 92.955 1.00 8.57 131 ASP A O 1
ATOM 710 N N . PRO A 1 92 ? 4.338 5.451 91.569 1.00 9.51 132 PRO A N 1
ATOM 711 C CA . PRO A 1 92 ? 3.134 5.574 92.404 1.00 9.93 132 PRO A CA 1
ATOM 712 C C . PRO A 1 92 ? 3.306 5.130 93.857 1.00 9.04 132 PRO A C 1
ATOM 713 O O . PRO A 1 92 ? 2.539 5.574 94.716 1.00 9.23 132 PRO A O 1
ATOM 717 N N . ALA A 1 93 ? 4.297 4.271 94.148 1.00 7.87 133 ALA A N 1
ATOM 718 C CA . ALA A 1 93 ? 4.537 3.890 95.527 1.00 9.79 133 ALA A CA 1
ATOM 719 C C . ALA A 1 93 ? 4.788 5.095 96.446 1.00 7.93 133 ALA A C 1
ATOM 720 O O . ALA A 1 93 ? 4.547 5.014 97.657 1.00 9.84 133 ALA A O 1
ATOM 722 N N . TYR A 1 94 ? 5.220 6.216 95.863 1.00 7.62 134 TYR A N 1
ATOM 723 C CA . TYR A 1 94 ? 5.439 7.436 96.617 1.00 8.67 134 TYR A CA 1
ATOM 724 C C . TYR A 1 94 ? 4.157 7.841 97.350 1.00 8.47 134 TYR A C 1
ATOM 725 O O . TYR A 1 94 ? 4.217 8.415 98.442 1.00 9.86 134 TYR A O 1
ATOM 734 N N . LEU A 1 95 ? 3.008 7.536 96.756 1.00 7.02 135 LEU A N 1
ATOM 735 C CA . LEU A 1 95 ? 1.712 7.933 97.296 1.00 6.25 135 LEU A CA 1
ATOM 736 C C . LEU A 1 95 ? 1.147 7.017 98.390 1.00 9.69 135 LEU A C 1
ATOM 737 O O . LEU A 1 95 ? 0.066 7.293 98.972 1.00 11.21 135 LEU A O 1
ATOM 742 N N . GLY A 1 96 ? 1.836 5.910 98.659 1.00 10.54 136 GLY A N 1
ATOM 743 C CA . GLY A 1 96 ? 1.416 4.991 99.721 1.00 7.73 136 GLY A CA 1
ATOM 744 C C . GLY A 1 96 ? 0.591 3.808 99.237 1.00 10.38 136 GLY A C 1
ATOM 745 O O . GLY A 1 96 ? 0.059 3.841 98.132 1.00 9.49 136 GLY A O 1
ATOM 746 N N . PRO A 1 97 ? 0.496 2.743 100.032 1.00 11.71 137 PRO A N 1
ATOM 747 C CA . PRO A 1 97 ? -0.226 1.527 99.602 1.00 12.39 137 PRO A CA 1
ATOM 748 C C . PRO A 1 97 ? -1.669 1.739 99.167 1.00 13.34 137 PRO A C 1
ATOM 749 O O . PRO A 1 97 ? -2.133 1.065 98.233 1.00 17.05 137 PRO A O 1
ATOM 753 N N . GLU A 1 98 ? -2.348 2.684 99.781 1.00 14.73 138 GLU A N 1
ATOM 754 C CA . GLU A 1 98 ? -3.756 2.841 99.413 1.00 17.97 138 GLU A CA 1
ATOM 755 C C . GLU A 1 98 ? -3.961 3.516 98.071 1.00 16.77 138 GLU A C 1
ATOM 756 O O . GLU A 1 98 ? -5.077 3.509 97.559 1.00 16.88 138 GLU A O 1
ATOM 762 N N . PHE A 1 99 ? -2.901 4.095 97.508 1.00 12.29 139 PHE A N 1
ATOM 763 C CA . PHE A 1 99 ? -3.030 4.747 96.217 1.00 10.35 139 PHE A CA 1
ATOM 764 C C . PHE A 1 99 ? -2.146 4.116 95.152 1.00 10.74 139 PHE A C 1
ATOM 765 O O . PHE A 1 99 ? -2.395 4.299 93.984 1.00 10.52 139 PHE A O 1
ATOM 773 N N . GLN A 1 100 ? -1.084 3.410 95.549 1.00 11.72 140 GLN A N 1
ATOM 774 C CA . GLN A 1 100 ? -0.133 2.987 94.533 1.00 10.53 140 GLN A CA 1
ATOM 775 C C . GLN A 1 100 ? -0.689 2.135 93.425 1.00 12.33 140 GLN A C 1
ATOM 776 O O . GLN A 1 100 ? -0.241 2.257 92.287 1.00 13.44 140 GLN A O 1
ATOM 782 N N . ASP A 1 101 ? -1.688 1.296 93.734 1.00 14.52 141 ASP A N 1
ATOM 783 C CA . ASP A 1 101 ? -2.320 0.480 92.701 1.00 19.58 141 ASP A CA 1
ATOM 784 C C . ASP A 1 101 ? -3.656 1.008 92.152 1.00 20.21 141 ASP A C 1
ATOM 785 O O . ASP A 1 101 ? -4.299 0.327 91.342 1.00 23.24 141 ASP A O 1
ATOM 790 N N . LYS A 1 102 ? -4.081 2.202 92.571 1.00 12.67 142 LYS A N 1
ATOM 791 C CA . LYS A 1 102 ? -5.347 2.782 92.136 1.00 15.52 142 LYS A CA 1
ATOM 792 C C . LYS A 1 102 ? -5.161 4.094 91.383 1.00 13.79 142 LYS A C 1
ATOM 793 O O . LYS A 1 102 ? -6.083 4.564 90.691 1.00 14.91 142 LYS A O 1
ATOM 799 N N . ILE A 1 103 ? -4.009 4.739 91.575 1.00 12.58 143 ILE A N 1
ATOM 800 C CA . ILE A 1 103 ? -3.866 6.079 91.009 1.00 10.28 143 ILE A CA 1
ATOM 801 C C . ILE A 1 103 ? -3.733 6.053 89.485 1.00 10.61 143 ILE A C 1
ATOM 802 O O . ILE A 1 103 ? -4.054 7.038 88.819 1.00 10.63 143 ILE A O 1
ATOM 807 N N . LEU A 1 104 ? -3.268 4.934 88.936 1.00 13.67 144 LEU A N 1
ATOM 808 C CA . LEU A 1 104 ? -3.173 4.811 87.486 1.00 12.66 144 LEU A CA 1
ATOM 809 C C . LEU A 1 104 ? -4.327 3.981 86.960 1.00 15.13 144 LEU A C 1
ATOM 810 O O . LEU A 1 104 ? -4.591 2.881 87.468 1.00 17.71 144 LEU A O 1
ATOM 815 N N . ASN A 1 105 ? -5.003 4.514 85.950 1.00 11.44 145 ASN A N 1
ATOM 816 C CA . ASN A 1 105 ? -5.995 3.734 85.205 1.00 11.67 145 ASN A CA 1
ATOM 817 C C . ASN A 1 105 ? -5.281 2.656 84.422 1.00 15.20 145 ASN A C 1
ATOM 818 O O . ASN A 1 105 ? -4.075 2.720 84.198 1.00 15.75 145 ASN A O 1
ATOM 823 N N . LYS A 1 106 ? -6.035 1.647 84.007 1.00 16.67 146 LYS A N 1
ATOM 824 C CA . LYS A 1 106 ? -5.448 0.584 83.212 1.00 18.17 146 LYS A CA 1
ATOM 825 C C . LYS A 1 106 ? -4.800 1.162 81.937 1.00 16.93 146 LYS A C 1
ATOM 826 O O . LYS A 1 106 ? -3.806 0.636 81.451 1.00 17.36 146 LYS A O 1
ATOM 832 N N . ASP A 1 107 ? -5.365 2.259 81.427 1.00 14.04 147 ASP A N 1
ATOM 833 C CA . ASP A 1 107 ? -4.923 2.863 80.172 1.00 13.48 147 ASP A CA 1
ATOM 834 C C . ASP A 1 107 ? -3.743 3.815 80.385 1.00 14.19 147 ASP A C 1
ATOM 835 O O . ASP A 1 107 ? -3.369 4.552 79.456 1.00 14.28 147 ASP A O 1
ATOM 840 N N . GLY A 1 108 ? -3.185 3.777 81.597 1.00 14.81 148 GLY A N 1
ATOM 841 C CA . GLY A 1 108 ? -1.987 4.540 81.939 1.00 15.80 148 GLY A CA 1
ATOM 842 C C . GLY A 1 108 ? -2.184 6.000 82.319 1.00 12.99 148 GLY A C 1
ATOM 843 O O . GLY A 1 108 ? -1.220 6.691 82.656 1.00 14.39 148 GLY A O 1
ATOM 844 N N . THR A 1 109 ? -3.416 6.486 82.228 1.00 10.79 149 THR A N 1
ATOM 845 C CA . THR A 1 109 ? -3.683 7.867 82.630 1.00 9.75 149 THR A CA 1
ATOM 846 C C . THR A 1 109 ? -3.927 7.890 84.135 1.00 10.22 149 THR A C 1
ATOM 847 O O . THR A 1 109 ? -4.210 6.853 84.755 1.00 12.05 149 THR A O 1
ATOM 851 N N . ILE A 1 110 ? -3.793 9.077 84.713 1.00 9.25 150 ILE A N 1
ATOM 852 C CA . ILE A 1 110 ? -4.062 9.259 86.136 1.00 10.02 150 ILE A CA 1
ATOM 853 C C . ILE A 1 110 ? -5.572 9.152 86.361 1.00 10.87 150 ILE A C 1
ATOM 854 O O . ILE A 1 110 ? -6.353 9.818 85.678 1.00 12.16 150 ILE A O 1
ATOM 859 N N . ASN A 1 111 ? -5.966 8.323 87.318 1.00 9.79 151 ASN A N 1
ATOM 860 C CA . ASN A 1 111 ? -7.368 8.236 87.699 1.00 10.87 151 ASN A CA 1
ATOM 861 C C . ASN A 1 111 ? -7.759 9.548 88.379 1.00 10.11 151 ASN A C 1
ATOM 862 O O . ASN A 1 111 ? -7.258 9.867 89.466 1.00 10.81 151 ASN A O 1
ATOM 867 N N . LYS A 1 112 ? -8.611 10.313 87.710 1.00 12.96 152 LYS A N 1
ATOM 868 C CA . LYS A 1 112 ? -8.941 11.666 88.160 1.00 11.25 152 LYS A CA 1
ATOM 869 C C . LYS A 1 112 ? -9.642 11.653 89.496 1.00 12.79 152 LYS A C 1
ATOM 870 O O . LYS A 1 112 ? -9.414 12.534 90.332 1.00 11.20 152 LYS A O 1
ATOM 876 N N . THR A 1 113 ? -10.526 10.677 89.716 1.00 10.96 153 THR A N 1
ATOM 877 C CA . THR A 1 113 ? -11.246 10.673 90.978 1.00 10.52 153 THR A CA 1
ATOM 878 C C . THR A 1 113 ? -10.333 10.311 92.134 1.00 9.08 153 THR A C 1
ATOM 879 O O . THR A 1 113 ? -10.331 10.961 93.178 1.00 11.20 153 THR A O 1
ATOM 883 N N . VAL A 1 114 ? -9.521 9.268 91.945 1.00 11.54 154 VAL A N 1
ATOM 884 C CA . VAL A 1 114 ? -8.513 8.935 92.939 1.00 8.86 154 VAL A CA 1
ATOM 885 C C . VAL A 1 114 ? -7.518 10.072 93.194 1.00 8.45 154 VAL A C 1
ATOM 886 O O . VAL A 1 114 ? -7.107 10.293 94.353 1.00 8.61 154 VAL A O 1
ATOM 890 N N . PHE A 1 115 ? -7.174 10.827 92.149 1.00 9.64 155 PHE A N 1
ATOM 891 C CA . PHE A 1 115 ? -6.286 11.962 92.322 1.00 7.30 155 PHE A CA 1
ATOM 892 C C . PHE A 1 115 ? -6.861 12.973 93.311 1.00 8.43 155 PHE A C 1
ATOM 893 O O . PHE A 1 115 ? -6.123 13.622 94.040 1.00 8.66 155 PHE A O 1
ATOM 901 N N . GLU A 1 116 ? -8.176 13.113 93.341 1.00 9.86 156 GLU A N 1
ATOM 902 C CA . GLU A 1 116 ? -8.761 14.027 94.316 1.00 7.61 156 GLU A CA 1
ATOM 903 C C . GLU A 1 116 ? -8.437 13.565 95.720 1.00 7.22 156 GLU A C 1
ATOM 904 O O . GLU A 1 116 ? -8.157 14.380 96.601 1.00 7.85 156 GLU A O 1
ATOM 910 N N . GLN A 1 117 ? -8.490 12.250 95.950 1.00 7.88 157 GLN A N 1
ATOM 911 C CA . GLN A 1 117 ? -8.163 11.754 97.276 1.00 8.80 157 GLN A CA 1
ATOM 912 C C . GLN A 1 117 ? -6.666 11.872 97.553 1.00 8.87 157 GLN A C 1
ATOM 913 O O . GLN A 1 117 ? -6.264 12.149 98.694 1.00 8.54 157 GLN A O 1
ATOM 919 N N . VAL A 1 118 ? -5.840 11.714 96.508 1.00 8.77 158 VAL A N 1
ATOM 920 C CA . VAL A 1 118 ? -4.411 11.938 96.683 1.00 8.03 158 VAL A CA 1
ATOM 921 C C . VAL A 1 118 ? -4.140 13.356 97.159 1.00 9.40 158 VAL A C 1
ATOM 922 O O . VAL A 1 118 ? -3.353 13.579 98.090 1.00 8.06 158 VAL A O 1
ATOM 926 N N . LYS A 1 119 ? -4.795 14.332 96.537 1.00 6.71 159 LYS A N 1
ATOM 927 C CA . LYS A 1 119 ? -4.679 15.730 96.957 1.00 7.21 159 LYS A CA 1
ATOM 928 C C . LYS A 1 119 ? -5.178 15.929 98.381 1.00 6.95 159 LYS A C 1
ATOM 929 O O . LYS A 1 119 ? -4.589 16.657 99.155 1.00 8.66 159 LYS A O 1
ATOM 935 N N . ALA A 1 120 ? -6.299 15.301 98.731 1.00 7.08 160 ALA A N 1
ATOM 936 C CA . ALA A 1 120 ? -6.796 15.436 100.075 1.00 7.22 160 ALA A CA 1
ATOM 937 C C . ALA A 1 120 ? -5.771 14.939 101.089 1.00 7.66 160 ALA A C 1
ATOM 938 O O . ALA A 1 120 ? -5.678 15.494 102.203 1.00 9.19 160 ALA A O 1
ATOM 940 N N . LYS A 1 121 ? -5.018 13.889 100.713 1.00 8.85 161 LYS A N 1
ATOM 941 C CA . LYS A 1 121 ? -4.049 13.332 101.623 1.00 8.88 161 LYS A CA 1
ATOM 942 C C . LYS A 1 121 ? -2.761 14.166 101.693 1.00 8.39 161 LYS A C 1
ATOM 943 O O . LYS A 1 121 ? -2.125 14.258 102.762 1.00 11.16 161 LYS A O 1
ATOM 949 N N . PHE A 1 122 ? -2.358 14.755 100.556 1.00 8.06 162 PHE A N 1
ATOM 950 C CA . PHE A 1 122 ? -1.035 15.350 100.468 1.00 8.93 162 PHE A CA 1
ATOM 951 C C . PHE A 1 122 ? -0.930 16.844 100.218 1.00 9.28 162 PHE A C 1
ATOM 952 O O . PHE A 1 122 ? 0.108 17.448 100.582 1.00 8.62 162 PHE A O 1
ATOM 960 N N . LEU A 1 123 ? -1.936 17.449 99.582 1.00 8.53 163 LEU A N 1
ATOM 961 C CA . LEU A 1 123 ? -1.800 18.817 99.087 1.00 7.05 163 LEU A CA 1
ATOM 962 C C . LEU A 1 123 ? -1.899 19.807 100.242 1.00 8.26 163 LEU A C 1
ATOM 963 O O . LEU A 1 123 ? -2.747 19.662 101.139 1.00 9.29 163 LEU A O 1
ATOM 968 N N . LYS A 1 124 ? -1.000 20.782 100.241 1.00 7.23 164 LYS A N 1
ATOM 969 C CA . LYS A 1 124 ? -0.984 21.797 101.293 1.00 7.57 164 LYS A CA 1
ATOM 970 C C . LYS A 1 124 ? -0.777 21.196 102.676 1.00 8.15 164 LYS A C 1
ATOM 971 O O . LYS A 1 124 ? -1.358 21.644 103.680 1.00 9.18 164 LYS A O 1
ATOM 977 N N . LYS A 1 125 ? 0.087 20.179 102.710 1.00 7.13 165 LYS A N 1
ATOM 978 C CA . LYS A 1 125 ? 0.466 19.523 103.937 1.00 6.65 165 LYS A CA 1
ATOM 979 C C . LYS A 1 125 ? 1.967 19.313 103.838 1.00 6.34 165 LYS A C 1
ATOM 980 O O . LYS A 1 125 ? 2.530 19.255 102.721 1.00 7.09 165 LYS A O 1
ATOM 986 N N . ASP A 1 126 ? 2.594 19.180 104.994 1.00 7.69 166 ASP A N 1
ATOM 987 C CA . ASP A 1 126 ? 4.019 18.861 105.074 1.00 6.71 166 ASP A CA 1
ATOM 988 C C . ASP A 1 126 ? 4.178 17.358 105.015 1.00 8.08 166 ASP A C 1
ATOM 989 O O . ASP A 1 126 ? 3.322 16.596 105.478 1.00 10.89 166 ASP A O 1
ATOM 994 N N . ARG A 1 127 ? 5.306 16.937 104.479 1.00 6.62 167 ARG A N 1
ATOM 995 C CA . ARG A 1 127 ? 5.687 15.520 104.464 1.00 5.45 167 ARG A CA 1
ATOM 996 C C . ARG A 1 127 ? 7.154 15.429 104.801 1.00 7.56 167 ARG A C 1
ATOM 997 O O . ARG A 1 127 ? 7.943 16.268 104.372 1.00 8.54 167 ARG A O 1
ATOM 1005 N N . THR A 1 128 ? 7.478 14.399 105.591 1.00 7.67 168 THR A N 1
ATOM 1006 C CA . THR A 1 128 ? 8.871 14.106 105.941 1.00 7.62 168 THR A CA 1
ATOM 1007 C C . THR A 1 128 ? 9.226 12.678 105.574 1.00 5.66 168 THR A C 1
ATOM 1008 O O . THR A 1 128 ? 8.487 11.732 105.885 1.00 9.07 168 THR A O 1
ATOM 1012 N N . GLU A 1 129 ? 10.349 12.529 104.884 1.00 7.24 169 GLU A N 1
ATOM 1013 C CA . GLU A 1 129 ? 10.838 11.206 104.499 1.00 7.47 169 GLU A CA 1
ATOM 1014 C C . GLU A 1 129 ? 12.020 10.881 105.387 1.00 5.51 169 GLU A C 1
ATOM 1015 O O . GLU A 1 129 ? 12.828 11.750 105.737 1.00 7.55 169 GLU A O 1
ATOM 1021 N N . TYR A 1 130 ? 12.143 9.610 105.739 1.00 5.80 170 TYR A N 1
ATOM 1022 C CA . TYR A 1 130 ? 13.293 9.197 106.537 1.00 6.31 170 TYR A CA 1
ATOM 1023 C C . TYR A 1 130 ? 14.569 9.116 105.701 1.00 6.72 170 TYR A C 1
ATOM 1024 O O . TYR A 1 130 ? 15.659 9.287 106.258 1.00 7.79 170 TYR A O 1
ATOM 1033 N N . GLY A 1 131 ? 14.449 8.872 104.403 1.00 6.96 171 GLY A N 1
ATOM 1034 C CA . GLY A 1 131 ? 15.634 8.862 103.548 1.00 6.91 171 GLY A CA 1
ATOM 1035 C C . GLY A 1 131 ? 16.098 10.272 103.246 1.00 6.39 171 GLY A C 1
ATOM 1036 O O . GLY A 1 131 ? 15.379 11.243 103.459 1.00 8.11 171 GLY A O 1
ATOM 1037 N N . TYR A 1 132 ? 17.301 10.369 102.699 1.00 6.03 172 TYR A N 1
ATOM 1038 C CA . TYR A 1 132 ? 17.751 11.611 102.074 1.00 5.15 172 TYR A CA 1
ATOM 1039 C C . TYR A 1 132 ? 16.945 11.859 100.821 1.00 7.56 172 TYR A C 1
ATOM 1040 O O . TYR A 1 132 ? 16.325 10.936 100.278 1.00 7.10 172 TYR A O 1
ATOM 1049 N N . ILE A 1 133 ? 16.947 13.105 100.344 1.00 6.87 173 ILE A N 1
ATOM 1050 C CA . ILE A 1 133 ? 16.230 13.418 99.112 1.00 5.60 173 ILE A CA 1
ATOM 1051 C C . ILE A 1 133 ? 17.239 13.574 97.994 1.00 6.60 173 ILE A C 1
ATOM 1052 O O . ILE A 1 133 ? 18.092 14.492 98.034 1.00 8.45 173 ILE A O 1
ATOM 1057 N N . SER A 1 134 ? 17.172 12.706 96.996 1.00 7.42 174 SER A N 1
ATOM 1058 C CA . SER A 1 134 ? 18.009 12.825 95.809 1.00 4.49 174 SER A CA 1
ATOM 1059 C C . SER A 1 134 ? 17.261 13.584 94.736 1.00 7.73 174 SER A C 1
ATOM 1060 O O . SER A 1 134 ? 16.208 13.133 94.280 1.00 10.21 174 SER A O 1
ATOM 1063 N N . THR A 1 135 ? 17.780 14.730 94.330 1.00 6.36 175 THR A N 1
ATOM 1064 C CA . THR A 1 135 ? 17.170 15.525 93.261 1.00 6.56 175 THR A CA 1
ATOM 1065 C C . THR A 1 135 ? 18.183 15.745 92.169 1.00 7.72 175 THR A C 1
ATOM 1066 O O . THR A 1 135 ? 19.336 15.395 92.310 1.00 8.51 175 THR A O 1
ATOM 1070 N N . SER A 1 136 ? 17.739 16.353 91.081 1.00 7.79 176 SER A N 1
ATOM 1071 C CA . SER A 1 136 ? 18.669 16.789 90.030 1.00 7.15 176 SER A CA 1
ATOM 1072 C C . SER A 1 136 ? 18.452 18.268 89.751 1.00 7.66 176 SER A C 1
ATOM 1073 O O . SER A 1 136 ? 17.345 18.800 89.890 1.00 8.58 176 SER A O 1
ATOM 1076 N N . LEU A 1 137 ? 19.508 18.938 89.294 1.00 6.23 177 LEU A N 1
ATOM 1077 C CA . LEU A 1 137 ? 19.308 20.295 88.755 1.00 8.16 177 LEU A CA 1
ATOM 1078 C C . LEU A 1 137 ? 18.423 20.314 87.513 1.00 6.92 177 LEU A C 1
ATOM 1079 O O . LEU A 1 137 ? 17.873 21.349 87.162 1.00 10.01 177 LEU A O 1
ATOM 1084 N N . MET A 1 138 ? 18.311 19.194 86.805 1.00 7.42 178 MET A N 1
ATOM 1085 C CA . MET A 1 138 ? 17.548 19.256 85.580 1.00 11.76 178 MET A CA 1
ATOM 1086 C C . MET A 1 138 ? 16.313 18.324 85.637 1.00 10.26 178 MET A C 1
ATOM 1087 O O . MET A 1 138 ? 16.244 17.443 86.492 1.00 9.13 178 MET A O 1
ATOM 1092 N N . SER A 1 139 ? 15.327 18.569 84.772 1.00 10.30 179 SER A N 1
ATOM 1093 C CA . SER A 1 139 ? 14.067 17.837 84.862 1.00 10.94 179 SER A CA 1
ATOM 1094 C C . SER A 1 139 ? 13.837 16.893 83.719 1.00 8.57 179 SER A C 1
ATOM 1095 O O . SER A 1 139 ? 12.993 16.016 83.828 1.00 9.06 179 SER A O 1
ATOM 1098 N N . ALA A 1 140 ? 14.525 17.077 82.593 1.00 11.13 180 ALA A N 1
ATOM 1099 C CA . ALA A 1 140 ? 14.141 16.327 81.399 1.00 11.62 180 ALA A CA 1
ATOM 1100 C C . ALA A 1 140 ? 14.178 14.820 81.554 1.00 11.88 180 ALA A C 1
ATOM 1101 O O . ALA A 1 140 ? 13.378 14.121 80.915 1.00 11.15 180 ALA A O 1
ATOM 1103 N N . GLN A 1 141 ? 15.082 14.320 82.386 1.00 11.26 181 GLN A N 1
ATOM 1104 C CA . GLN A 1 141 ? 15.229 12.866 82.537 1.00 15.21 181 GLN A CA 1
ATOM 1105 C C . GLN A 1 141 ? 14.030 12.249 83.227 1.00 11.98 181 GLN A C 1
ATOM 1106 O O . GLN A 1 141 ? 13.917 11.014 83.289 1.00 12.34 181 GLN A O 1
ATOM 1112 N N . PHE A 1 142 ? 13.147 13.097 83.767 1.00 9.68 182 PHE A N 1
ATOM 1113 C CA . PHE A 1 142 ? 11.967 12.574 84.458 1.00 9.59 182 PHE A CA 1
ATOM 1114 C C . PHE A 1 142 ? 10.696 12.662 83.632 1.00 14.07 182 PHE A C 1
ATOM 1115 O O . PHE A 1 142 ? 9.609 12.401 84.137 1.00 13.26 182 PHE A O 1
ATOM 1123 N N . GLY A 1 143 ? 10.816 12.987 82.352 1.00 11.89 183 GLY A N 1
ATOM 1124 C CA . GLY A 1 143 ? 9.619 13.264 81.552 1.00 12.95 183 GLY A CA 1
ATOM 1125 C C . GLY A 1 143 ? 8.695 12.063 81.332 1.00 13.87 183 GLY A C 1
ATOM 1126 O O . GLY A 1 143 ? 7.543 12.235 80.940 1.00 18.55 183 GLY A O 1
ATOM 1127 N N . GLY A 1 144 ? 9.216 10.864 81.565 1.00 12.75 184 GLY A N 1
ATOM 1128 C CA . GLY A 1 144 ? 8.432 9.642 81.412 1.00 11.96 184 GLY A CA 1
ATOM 1129 C C . GLY A 1 144 ? 8.003 9.020 82.746 1.00 11.96 184 GLY A C 1
ATOM 1130 O O . GLY A 1 144 ? 7.380 7.963 82.764 1.00 16.93 184 GLY A O 1
ATOM 1131 N N . ARG A 1 145 ? 8.352 9.644 83.864 1.00 10.78 185 ARG A N 1
ATOM 1132 C CA . ARG A 1 145 ? 8.006 9.050 85.158 1.00 11.13 185 ARG A CA 1
ATOM 1133 C C . ARG A 1 145 ? 6.581 9.365 85.525 1.00 9.38 185 ARG A C 1
ATOM 1134 O O . ARG A 1 145 ? 6.051 10.382 85.138 1.00 10.89 185 ARG A O 1
ATOM 1142 N N . PRO A 1 146 ? 5.922 8.480 86.262 1.00 10.26 186 PRO A N 1
ATOM 1143 C CA . PRO A 1 146 ? 4.541 8.742 86.660 1.00 12.14 186 PRO A CA 1
ATOM 1144 C C . PRO A 1 146 ? 4.383 9.975 87.542 1.00 9.30 186 PRO A C 1
ATOM 1145 O O . PRO A 1 146 ? 3.310 10.562 87.506 1.00 7.83 186 PRO A O 1
ATOM 1149 N N . ILE A 1 147 ? 5.401 10.326 88.316 1.00 7.54 187 ILE A N 1
ATOM 1150 C CA . ILE A 1 147 ? 5.341 11.463 89.227 1.00 6.53 187 ILE A CA 1
ATOM 1151 C C . ILE A 1 147 ? 6.631 12.239 89.070 1.00 6.93 187 ILE A C 1
ATOM 1152 O O . ILE A 1 147 ? 7.709 11.638 88.961 1.00 10.04 187 ILE A O 1
ATOM 1157 N N . VAL A 1 148 ? 6.511 13.566 88.989 1.00 7.08 188 VAL A N 1
ATOM 1158 C CA . VAL A 1 148 ? 7.713 14.418 89.040 1.00 7.87 188 VAL A CA 1
ATOM 1159 C C . VAL A 1 148 ? 7.450 15.505 90.044 1.00 9.05 188 VAL A C 1
ATOM 1160 O O . VAL A 1 148 ? 6.366 16.100 90.056 1.00 8.49 188 VAL A O 1
ATOM 1166 N N . THR A 1 149 ? 8.439 15.752 90.884 1.00 6.22 189 THR A N 1
ATOM 1167 C CA . THR A 1 149 ? 8.353 16.809 91.871 1.00 6.97 189 THR A CA 1
ATOM 1168 C C . THR A 1 149 ? 9.360 17.892 91.569 1.00 7.10 189 THR A C 1
ATOM 1169 O O . THR A 1 149 ? 10.535 17.621 91.298 1.00 8.75 189 THR A O 1
ATOM 1173 N N . LYS A 1 150 ? 8.858 19.121 91.601 1.00 5.57 190 LYS A N 1
ATOM 1174 C CA . LYS A 1 150 ? 9.654 20.338 91.489 1.00 6.79 190 LYS A CA 1
ATOM 1175 C C . LYS A 1 150 ? 9.804 20.846 92.901 1.00 7.27 190 LYS A C 1
ATOM 1176 O O . LYS A 1 150 ? 8.831 21.273 93.500 1.00 8.19 190 LYS A O 1
ATOM 1182 N N . PHE A 1 151 ? 11.030 20.798 93.432 1.00 6.96 191 PHE A N 1
ATOM 1183 C CA . PHE A 1 151 ? 11.325 21.321 94.755 1.00 8.13 191 PHE A CA 1
ATOM 1184 C C . PHE A 1 151 ? 11.807 22.747 94.621 1.00 9.56 191 PHE A C 1
ATOM 1185 O O . PHE A 1 151 ? 12.750 23.043 93.860 1.00 10.97 191 PHE A O 1
ATOM 1193 N N . LYS A 1 152 ? 11.168 23.658 95.339 1.00 8.54 192 LYS A N 1
ATOM 1194 C CA . LYS A 1 152 ? 11.664 25.026 95.392 1.00 8.66 192 LYS A CA 1
ATOM 1195 C C . LYS A 1 152 ? 12.414 25.155 96.699 1.00 6.65 192 LYS A C 1
ATOM 1196 O O . LYS A 1 152 ? 11.808 25.003 97.772 1.00 8.95 192 LYS A O 1
ATOM 1202 N N . VAL A 1 153 ? 13.741 25.366 96.626 1.00 7.52 193 VAL A N 1
ATOM 1203 C CA . VAL A 1 153 ? 14.567 25.346 97.817 1.00 9.09 193 VAL A CA 1
ATOM 1204 C C . VAL A 1 153 ? 15.238 26.689 97.986 1.00 8.08 193 VAL A C 1
ATOM 1205 O O . VAL A 1 153 ? 15.883 27.182 97.083 1.00 9.79 193 VAL A O 1
ATOM 1209 N N . THR A 1 154 ? 15.034 27.338 99.125 1.00 8.00 194 THR A N 1
ATOM 1210 C CA . THR A 1 154 ? 15.609 28.678 99.257 1.00 8.51 194 THR A CA 1
ATOM 1211 C C . THR A 1 154 ? 17.081 28.705 99.589 1.00 7.97 194 THR A C 1
ATOM 1212 O O . THR A 1 154 ? 17.630 27.775 100.147 1.00 8.98 194 THR A O 1
ATOM 1216 N N . ASN A 1 155 ? 17.688 29.833 99.243 1.00 9.25 195 ASN A N 1
ATOM 1217 C CA . ASN A 1 155 ? 19.024 30.192 99.679 1.00 9.92 195 ASN A CA 1
ATOM 1218 C C . ASN A 1 155 ? 19.229 29.824 101.144 1.00 11.47 195 ASN A C 1
ATOM 1219 O O . ASN A 1 155 ? 18.399 30.126 102.003 1.00 10.58 195 ASN A O 1
ATOM 1224 N N . GLY A 1 156 ? 20.347 29.161 101.421 1.00 9.40 196 GLY A N 1
ATOM 1225 C CA . GLY A 1 156 ? 20.731 28.828 102.776 1.00 8.55 196 GLY A CA 1
ATOM 1226 C C . GLY A 1 156 ? 20.289 27.466 103.261 1.00 7.51 196 GLY A C 1
ATOM 1227 O O . GLY A 1 156 ? 20.716 26.997 104.322 1.00 10.87 196 GLY A O 1
ATOM 1228 N N . SER A 1 157 ? 19.404 26.834 102.492 1.00 9.33 197 SER A N 1
ATOM 1229 C CA . SER A 1 157 ? 18.894 25.530 102.890 1.00 8.56 197 SER A CA 1
ATOM 1230 C C . SER A 1 157 ? 20.003 24.526 102.702 1.00 10.11 197 SER A C 1
ATOM 1231 O O . SER A 1 157 ? 20.848 24.655 101.803 1.00 9.90 197 SER A O 1
ATOM 1234 N N . LYS A 1 158 ? 19.986 23.513 103.547 1.00 6.81 198 LYS A N 1
ATOM 1235 C CA . LYS A 1 158 ? 20.985 22.460 103.444 1.00 7.01 198 LYS A CA 1
ATOM 1236 C C . LYS A 1 158 ? 20.812 21.664 102.177 1.00 8.47 198 LYS A C 1
ATOM 1237 O O . LYS A 1 158 ? 19.699 21.312 101.738 1.00 8.03 198 LYS A O 1
ATOM 1243 N N . GLY A 1 159 ? 21.934 21.357 101.554 1.00 8.38 199 GLY A N 1
ATOM 1244 C CA . GLY A 1 159 ? 21.882 20.539 100.357 1.00 8.84 199 GLY A CA 1
ATOM 1245 C C . GLY A 1 159 ? 23.066 20.868 99.494 1.00 7.31 199 GLY A C 1
ATOM 1246 O O . GLY A 1 159 ? 23.615 21.968 99.565 1.00 9.39 199 GLY A O 1
ATOM 1247 N N . GLY A 1 160 ? 23.448 19.932 98.661 1.00 6.57 200 GLY A N 1
ATOM 1248 C CA . GLY A 1 160 ? 24.646 20.172 97.863 1.00 13.04 200 GLY A CA 1
ATOM 1249 C C . GLY A 1 160 ? 24.722 19.390 96.579 1.00 8.92 200 GLY A C 1
ATOM 1250 O O . GLY A 1 160 ? 24.177 18.301 96.466 1.00 7.18 200 GLY A O 1
ATOM 1251 N N . TYR A 1 161 ? 25.398 19.984 95.610 1.00 9.16 201 TYR A N 1
ATOM 1252 C CA . TYR A 1 161 ? 25.620 19.361 94.321 1.00 7.31 201 TYR A CA 1
ATOM 1253 C C . TYR A 1 161 ? 26.714 18.344 94.478 1.00 8.59 201 TYR A C 1
ATOM 1254 O O . TYR A 1 161 ? 27.844 18.674 94.904 1.00 10.83 201 TYR A O 1
ATOM 1263 N N . ILE A 1 162 ? 26.402 17.103 94.133 1.00 7.29 202 ILE A N 1
ATOM 1264 C CA . ILE A 1 162 ? 27.341 16.004 94.365 1.00 8.32 202 ILE A CA 1
ATOM 1265 C C . ILE A 1 162 ? 27.790 15.262 93.128 1.00 7.04 202 ILE A C 1
ATOM 1266 O O . ILE A 1 162 ? 28.432 14.226 93.222 1.00 7.48 202 ILE A O 1
ATOM 1271 N N . ASP A 1 163 ? 27.467 15.790 91.950 1.00 8.35 203 ASP A N 1
ATOM 1272 C CA . ASP A 1 163 ? 27.827 15.094 90.730 1.00 7.79 203 ASP A CA 1
ATOM 1273 C C . ASP A 1 163 ? 29.330 14.692 90.659 1.00 6.39 203 ASP A C 1
ATOM 1274 O O . ASP A 1 163 ? 29.635 13.613 90.192 1.00 8.56 203 ASP A O 1
ATOM 1279 N N . PRO A 1 164 ? 30.261 15.550 91.077 1.00 7.71 204 PRO A N 1
ATOM 1280 C CA . PRO A 1 164 ? 31.675 15.168 90.974 1.00 8.14 204 PRO A CA 1
ATOM 1281 C C . PRO A 1 164 ? 32.118 14.000 91.833 1.00 8.47 204 PRO A C 1
ATOM 1282 O O . PRO A 1 164 ? 33.226 13.489 91.604 1.00 10.43 204 PRO A O 1
ATOM 1286 N N . ILE A 1 165 ? 31.298 13.570 92.789 1.00 8.27 205 ILE A N 1
ATOM 1287 C CA . ILE A 1 165 ? 31.639 12.425 93.627 1.00 8.27 205 ILE A CA 1
ATOM 1288 C C . ILE A 1 165 ? 30.635 11.283 93.449 1.00 7.52 205 ILE A C 1
ATOM 1289 O O . ILE A 1 165 ? 30.705 10.276 94.144 1.00 9.78 205 ILE A O 1
ATOM 1294 N N . SER A 1 166 ? 29.721 11.436 92.488 1.00 8.03 206 SER A N 1
ATOM 1295 C CA . SER A 1 166 ? 28.691 10.416 92.311 1.00 9.99 206 SER A CA 1
ATOM 1296 C C . SER A 1 166 ? 29.223 9.209 91.561 1.00 8.49 206 SER A C 1
ATOM 1297 O O . SER A 1 166 ? 30.090 9.322 90.707 1.00 8.47 206 SER A O 1
ATOM 1300 N N . TYR A 1 167 ? 28.677 8.050 91.888 1.00 7.77 207 TYR A N 1
ATOM 1301 C CA . TYR A 1 167 ? 28.879 6.852 91.123 1.00 8.35 207 TYR A CA 1
ATOM 1302 C C . TYR A 1 167 ? 28.319 6.996 89.699 1.00 8.73 207 TYR A C 1
ATOM 1303 O O . TYR A 1 167 ? 28.753 6.297 88.800 1.00 10.44 207 TYR A O 1
ATOM 1312 N N . PHE A 1 168 ? 27.369 7.905 89.509 1.00 7.91 208 PHE A N 1
ATOM 1313 C CA . PHE A 1 168 ? 26.664 8.081 88.247 1.00 9.48 208 PHE A CA 1
ATOM 1314 C C . PHE A 1 168 ? 26.806 9.528 87.746 1.00 8.73 208 PHE A C 1
ATOM 1315 O O . PHE A 1 168 ? 25.876 10.333 87.777 1.00 9.35 208 PHE A O 1
ATOM 1323 N N . PRO A 1 169 ? 28.006 9.896 87.299 1.00 8.18 209 PRO A N 1
ATOM 1324 C CA . PRO A 1 169 ? 28.226 11.271 86.838 1.00 8.31 209 PRO A CA 1
ATOM 1325 C C . PRO A 1 169 ? 27.345 11.569 85.635 1.00 9.04 209 PRO A C 1
ATOM 1326 O O . PRO A 1 169 ? 27.183 10.741 84.728 1.00 11.18 209 PRO A O 1
ATOM 1330 N N . GLY A 1 170 ? 26.734 12.736 85.678 1.00 7.95 210 GLY A N 1
ATOM 1331 C CA . GLY A 1 170 ? 25.854 13.213 84.639 1.00 8.93 210 GLY A CA 1
ATOM 1332 C C . GLY A 1 170 ? 24.428 13.269 85.119 1.00 9.06 210 GLY A C 1
ATOM 1333 O O . GLY A 1 170 ? 23.595 13.894 84.466 1.00 9.73 210 GLY A O 1
ATOM 1334 N N . GLN A 1 171 ? 24.155 12.654 86.270 1.00 7.83 211 GLN A N 1
ATOM 1335 C CA . GLN A 1 171 ? 22.815 12.800 86.863 1.00 8.17 211 GLN A CA 1
ATOM 1336 C C . GLN A 1 171 ? 22.570 14.208 87.437 1.00 6.99 211 GLN A C 1
ATOM 1337 O O . GLN A 1 171 ? 21.398 14.590 87.679 1.00 7.83 211 GLN A O 1
ATOM 1343 N N . LEU A 1 172 ? 23.657 14.976 87.677 1.00 8.52 212 LEU A N 1
ATOM 1344 C CA . LEU A 1 172 ? 23.581 16.369 88.153 1.00 7.89 212 LEU A CA 1
ATOM 1345 C C . LEU A 1 172 ? 22.790 16.397 89.465 1.00 6.93 212 LEU A C 1
ATOM 1346 O O . LEU A 1 172 ? 21.936 17.253 89.684 1.00 8.73 212 LEU A O 1
ATOM 1351 N N . GLU A 1 173 ? 23.119 15.458 90.352 1.00 6.53 213 GLU A N 1
ATOM 1352 C CA . GLU A 1 173 ? 22.376 15.302 91.589 1.00 7.69 213 GLU A CA 1
ATOM 1353 C C . GLU A 1 173 ? 22.689 16.403 92.611 1.00 8.14 213 GLU A C 1
ATOM 1354 O O . GLU A 1 173 ? 23.846 16.774 92.829 1.00 7.17 213 GLU A O 1
ATOM 1360 N N . VAL A 1 174 ? 21.637 16.854 93.277 1.00 6.96 214 VAL A N 1
ATOM 1361 C CA . VAL A 1 174 ? 21.718 17.726 94.466 1.00 6.54 214 VAL A CA 1
ATOM 1362 C C . VAL A 1 174 ? 21.055 16.910 95.573 1.00 6.32 214 VAL A C 1
ATOM 1363 O O . VAL A 1 174 ? 19.892 16.478 95.461 1.00 7.76 214 VAL A O 1
ATOM 1367 N N . LEU A 1 175 ? 21.834 16.603 96.602 1.00 6.32 215 LEU A N 1
ATOM 1368 C CA . LEU A 1 175 ? 21.366 15.773 97.715 1.00 5.34 215 LEU A CA 1
ATOM 1369 C C . LEU A 1 175 ? 20.931 16.694 98.836 1.00 6.57 215 LEU A C 1
ATOM 1370 O O . LEU A 1 175 ? 21.647 17.651 99.193 1.00 6.43 215 LEU A O 1
ATOM 1375 N N . LEU A 1 176 ? 19.765 16.382 99.409 1.00 6.37 216 LEU A N 1
ATOM 1376 C CA . LEU A 1 176 ? 19.232 17.116 100.559 1.00 6.78 216 LEU A CA 1
ATOM 1377 C C . LEU A 1 176 ? 19.175 16.186 101.766 1.00 6.23 216 LEU A C 1
ATOM 1378 O O . LEU A 1 176 ? 19.135 14.954 101.630 1.00 5.12 216 LEU A O 1
ATOM 1383 N N . PRO A 1 177 ? 19.169 16.755 102.964 1.00 5.63 217 PRO A N 1
ATOM 1384 C CA . PRO A 1 177 ? 19.092 15.968 104.193 1.00 5.40 217 PRO A CA 1
ATOM 1385 C C . PRO A 1 177 ? 17.953 14.979 104.331 1.00 5.55 217 PRO A C 1
ATOM 1386 O O . PRO A 1 177 ? 16.915 15.064 103.657 1.00 7.53 217 PRO A O 1
ATOM 1390 N N . ARG A 1 178 ? 18.195 14.042 105.244 1.00 7.31 218 ARG A N 1
ATOM 1391 C CA . ARG A 1 178 ? 17.150 13.134 105.690 1.00 8.09 218 ARG A CA 1
ATOM 1392 C C . ARG A 1 178 ? 16.249 13.840 106.723 1.00 6.45 218 ARG A C 1
ATOM 1393 O O . ARG A 1 178 ? 16.583 14.908 107.249 1.00 7.62 218 ARG A O 1
ATOM 1401 N N . ASN A 1 179 ? 15.080 13.247 106.978 1.00 5.93 219 ASN A N 1
ATOM 1402 C CA . ASN A 1 179 ? 14.092 13.862 107.891 1.00 5.98 219 ASN A CA 1
ATOM 1403 C C . ASN A 1 179 ? 13.807 15.322 107.529 1.00 7.82 219 ASN A C 1
ATOM 1404 O O . ASN A 1 179 ? 13.586 16.149 108.388 1.00 9.33 219 ASN A O 1
ATOM 1409 N N . ASN A 1 180 ? 13.769 15.612 106.239 1.00 6.71 220 ASN A N 1
ATOM 1410 C CA . ASN A 1 180 ? 13.713 16.999 105.745 1.00 5.98 220 ASN A CA 1
ATOM 1411 C C . ASN A 1 180 ? 12.306 17.376 105.326 1.00 4.83 220 ASN A C 1
ATOM 1412 O O . ASN A 1 180 ? 11.872 17.100 104.191 1.00 7.45 220 ASN A O 1
ATOM 1417 N N . SER A 1 181 ? 11.565 18.008 106.245 1.00 7.05 221 SER A N 1
ATOM 1418 C CA . SER A 1 181 ? 10.163 18.297 105.927 1.00 7.87 221 SER A CA 1
ATOM 1419 C C . SER A 1 181 ? 10.047 19.222 104.741 1.00 8.13 221 SER A C 1
ATOM 1420 O O . SER A 1 181 ? 10.801 20.198 104.608 1.00 9.17 221 SER A O 1
ATOM 1423 N N . TYR A 1 182 ? 9.113 18.901 103.862 1.00 6.08 222 TYR A N 1
ATOM 1424 C CA . TYR A 1 182 ? 8.799 19.792 102.733 1.00 5.35 222 TYR A CA 1
ATOM 1425 C C . TYR A 1 182 ? 7.296 20.000 102.698 1.00 7.24 222 TYR A C 1
ATOM 1426 O O . TYR A 1 182 ? 6.514 19.130 103.098 1.00 7.77 222 TYR A O 1
ATOM 1435 N N . TYR A 1 183 ? 6.900 21.144 102.156 1.00 7.14 223 TYR A N 1
ATOM 1436 C CA . TYR A 1 183 ? 5.499 21.478 102.074 1.00 5.47 223 TYR A CA 1
ATOM 1437 C C . TYR A 1 183 ? 5.043 21.260 100.633 1.00 6.17 223 TYR A C 1
ATOM 1438 O O . TYR A 1 183 ? 5.626 21.834 99.701 1.00 7.81 223 TYR A O 1
ATOM 1447 N N . ILE A 1 184 ? 4.011 20.428 100.419 1.00 5.76 224 ILE A N 1
ATOM 1448 C CA . ILE A 1 184 ? 3.477 20.280 99.052 1.00 6.28 224 ILE A CA 1
ATOM 1449 C C . ILE A 1 184 ? 2.510 21.429 98.746 1.00 7.96 224 ILE A C 1
ATOM 1450 O O . ILE A 1 184 ? 1.441 21.541 99.357 1.00 8.58 224 ILE A O 1
ATOM 1455 N N . SER A 1 185 ? 2.931 22.295 97.832 1.00 6.47 225 SER A N 1
ATOM 1456 C CA . SER A 1 185 ? 2.139 23.485 97.571 1.00 7.72 225 SER A CA 1
ATOM 1457 C C . SER A 1 185 ? 1.204 23.346 96.374 1.00 8.61 225 SER A C 1
ATOM 1458 O O . SER A 1 185 ? 0.255 24.127 96.205 1.00 10.35 225 SER A O 1
ATOM 1461 N N . ASP A 1 186 ? 1.472 22.373 95.514 1.00 8.08 226 ASP A N 1
ATOM 1462 C CA . ASP A 1 186 ? 0.646 22.198 94.332 1.00 8.31 226 ASP A CA 1
ATOM 1463 C C . ASP A 1 186 ? 0.733 20.759 93.876 1.00 8.54 226 ASP A C 1
ATOM 1464 O O . ASP A 1 186 ? 1.783 20.125 94.003 1.00 7.96 226 ASP A O 1
ATOM 1469 N N . MET A 1 187 ? -0.380 20.235 93.347 1.00 6.77 227 MET A N 1
ATOM 1470 C CA . MET A 1 187 ? -0.362 18.926 92.704 1.00 6.52 227 MET A CA 1
ATOM 1471 C C . MET A 1 187 ? -1.300 18.987 91.515 1.00 7.83 227 MET A C 1
ATOM 1472 O O . MET A 1 187 ? -2.461 19.432 91.681 1.00 8.62 227 MET A O 1
ATOM 1477 N N . GLN A 1 188 ? -0.829 18.545 90.344 1.00 7.34 228 GLN A N 1
ATOM 1478 C CA . GLN A 1 188 ? -1.645 18.618 89.130 1.00 8.46 228 GLN A CA 1
ATOM 1479 C C . GLN A 1 188 ? -1.429 17.393 88.304 1.00 9.23 228 GLN A C 1
ATOM 1480 O O . GLN A 1 188 ? -0.363 16.812 88.323 1.00 12.03 228 GLN A O 1
ATOM 1486 N N . ILE A 1 189 ? -2.452 17.019 87.544 1.00 7.84 229 ILE A N 1
ATOM 1487 C CA . ILE A 1 189 ? -2.277 16.029 86.475 1.00 8.43 229 ILE A CA 1
ATOM 1488 C C . ILE A 1 189 ? -1.697 16.777 85.277 1.00 8.16 229 ILE A C 1
ATOM 1489 O O . ILE A 1 189 ? -2.130 17.879 84.938 1.00 10.93 229 ILE A O 1
ATOM 1494 N N . SER A 1 190 ? -0.666 16.201 84.659 1.00 7.12 230 SER A N 1
ATOM 1495 C CA . SER A 1 190 ? 0.000 16.806 83.521 1.00 9.58 230 SER A CA 1
ATOM 1496 C C . SER A 1 190 ? -0.919 16.917 82.301 1.00 9.44 230 SER A C 1
ATOM 1497 O O . SER A 1 190 ? -1.977 16.275 82.233 1.00 9.51 230 SER A O 1
ATOM 1500 N N . PRO A 1 191 ? -0.530 17.756 81.349 1.00 9.38 231 PRO A N 1
ATOM 1501 C CA . PRO A 1 191 ? -1.338 17.912 80.128 1.00 10.47 231 PRO A CA 1
ATOM 1502 C C . PRO A 1 191 ? -1.593 16.607 79.376 1.00 9.47 231 PRO A C 1
ATOM 1503 O O . PRO A 1 191 ? -2.689 16.427 78.826 1.00 12.80 231 PRO A O 1
ATOM 1507 N N . ASN A 1 192 ? -0.640 15.676 79.406 1.00 9.62 232 ASN A N 1
ATOM 1508 C CA . ASN A 1 192 ? -0.828 14.427 78.672 1.00 10.32 232 ASN A CA 1
ATOM 1509 C C . ASN A 1 192 ? -1.626 13.397 79.482 1.00 10.33 232 ASN A C 1
ATOM 1510 O O . ASN A 1 192 ? -1.866 12.285 78.997 1.00 11.22 232 ASN A O 1
ATOM 1515 N N . ASN A 1 193 ? -2.056 13.792 80.685 1.00 8.72 233 ASN A N 1
ATOM 1516 C CA . ASN A 1 193 ? -2.862 12.951 81.587 1.00 8.94 233 ASN A CA 1
ATOM 1517 C C . ASN A 1 193 ? -2.133 11.742 82.150 1.00 9.62 233 ASN A C 1
ATOM 1518 O O . ASN A 1 193 ? -2.757 10.849 82.725 1.00 9.56 233 ASN A O 1
ATOM 1523 N N . ARG A 1 194 ? -0.814 11.703 81.994 1.00 9.34 234 ARG A N 1
ATOM 1524 C CA . ARG A 1 194 ? -0.059 10.507 82.339 1.00 8.60 234 ARG A CA 1
ATOM 1525 C C . ARG A 1 194 ? 0.935 10.729 83.478 1.00 9.21 234 ARG A C 1
ATOM 1526 O O . ARG A 1 194 ? 1.665 9.822 83.824 1.00 10.86 234 ARG A O 1
ATOM 1534 N N . GLN A 1 195 ? 0.953 11.930 84.040 1.00 8.45 235 GLN A N 1
ATOM 1535 C CA . GLN A 1 195 ? 1.910 12.226 85.093 1.00 7.96 235 GLN A CA 1
ATOM 1536 C C . GLN A 1 195 ? 1.236 13.069 86.156 1.00 9.33 235 GLN A C 1
ATOM 1537 O O . GLN A 1 195 ? 0.329 13.869 85.853 1.00 9.28 235 GLN A O 1
ATOM 1543 N N . ILE A 1 196 ? 1.673 12.905 87.406 1.00 9.67 236 ILE A N 1
ATOM 1544 C CA . ILE A 1 196 ? 1.325 13.869 88.460 1.00 6.50 236 ILE A CA 1
ATOM 1545 C C . ILE A 1 196 ? 2.513 14.760 88.681 1.00 8.61 236 ILE A C 1
ATOM 1546 O O . ILE A 1 196 ? 3.626 14.285 88.820 1.00 9.18 236 ILE A O 1
ATOM 1551 N N . MET A 1 197 ? 2.254 16.055 88.663 1.00 7.09 237 MET A N 1
ATOM 1552 C CA . MET A 1 197 ? 3.284 17.068 88.836 1.00 6.92 237 MET A CA 1
ATOM 1553 C C . MET A 1 197 ? 3.087 17.677 90.198 1.00 7.23 237 MET A C 1
ATOM 1554 O O . MET A 1 197 ? 2.036 18.245 90.475 1.00 9.04 237 MET A O 1
ATOM 1559 N N . ILE A 1 198 ? 4.107 17.564 91.046 1.00 6.93 238 ILE A N 1
ATOM 1560 C CA . ILE A 1 198 ? 4.048 18.056 92.412 1.00 7.66 238 ILE A CA 1
ATOM 1561 C C . ILE A 1 198 ? 5.008 19.227 92.537 1.00 7.07 238 ILE A C 1
ATOM 1562 O O . ILE A 1 198 ? 6.103 19.177 91.983 1.00 7.65 238 ILE A O 1
ATOM 1567 N N . THR A 1 199 ? 4.596 20.287 93.226 1.00 6.97 239 THR A N 1
ATOM 1568 C CA . THR A 1 199 ? 5.563 21.306 93.656 1.00 8.46 239 THR A CA 1
ATOM 1569 C C . THR A 1 199 ? 5.687 21.237 95.161 1.00 7.46 239 THR A C 1
ATOM 1570 O O . THR A 1 199 ? 4.672 21.141 95.874 1.00 8.30 239 THR A O 1
ATOM 1574 N N . ALA A 1 200 ? 6.925 21.278 95.651 1.00 7.43 240 ALA A N 1
ATOM 1575 C CA . ALA A 1 200 ? 7.170 21.198 97.076 1.00 7.16 240 ALA A CA 1
ATOM 1576 C C . ALA A 1 200 ? 8.140 22.279 97.462 1.00 8.69 240 ALA A C 1
ATOM 1577 O O . ALA A 1 200 ? 8.978 22.648 96.672 1.00 10.53 240 ALA A O 1
ATOM 1579 N N . MET A 1 201 ? 8.021 22.757 98.685 1.00 7.27 241 MET A N 1
ATOM 1580 C CA . MET A 1 201 ? 8.827 23.887 99.154 1.00 6.66 241 MET A CA 1
ATOM 1581 C C . MET A 1 201 ? 9.644 23.534 100.376 1.00 7.11 241 MET A C 1
ATOM 1582 O O . MET A 1 201 ? 9.131 22.970 101.334 1.00 8.17 241 MET A O 1
ATOM 1587 N N . ILE A 1 202 ? 10.928 23.870 100.309 1.00 5.80 242 ILE A N 1
ATOM 1588 C CA . ILE A 1 202 ? 11.854 23.683 101.436 1.00 7.19 242 ILE A CA 1
ATOM 1589 C C . ILE A 1 202 ? 12.554 25.003 101.729 1.00 5.55 242 ILE A C 1
ATOM 1590 O O . ILE A 1 202 ? 12.943 25.715 100.806 1.00 7.36 242 ILE A O 1
ATOM 1595 N N . PHE A 1 203 ? 12.694 25.317 103.016 1.00 8.11 243 PHE A N 1
ATOM 1596 C CA . PHE A 1 203 ? 13.222 26.632 103.416 1.00 7.97 243 PHE A CA 1
ATOM 1597 C C . PHE A 1 203 ? 14.409 26.526 104.350 1.00 9.74 243 PHE A C 1
ATOM 1598 O O . PHE A 1 203 ? 14.917 27.558 104.813 1.00 10.44 243 PHE A O 1
ATOM 1606 N N . LYS A 1 204 ? 14.822 25.296 104.682 1.00 9.01 244 LYS A N 1
ATOM 1607 C CA . LYS A 1 204 ? 16.001 25.085 105.504 1.00 11.09 244 LYS A CA 1
ATOM 1608 C C . LYS A 1 204 ? 16.712 23.795 105.125 1.00 8.68 244 LYS A C 1
ATOM 1609 O O . LYS A 1 204 ? 16.127 23.010 104.386 1.00 10.58 244 LYS A O 1
ATOM 1616 N N . ASP B 1 4 ? -8.972 13.789 10.387 1.00 43.24 44 ASP B N 1
ATOM 1617 C CA . ASP B 1 4 ? -8.986 15.067 11.153 1.00 42.80 44 ASP B CA 1
ATOM 1618 C C . ASP B 1 4 ? -7.946 15.054 12.289 1.00 42.73 44 ASP B C 1
ATOM 1619 O O . ASP B 1 4 ? -7.321 16.086 12.583 1.00 46.24 44 ASP B O 1
ATOM 1624 N N . THR B 1 5 ? -7.751 13.882 12.901 1.00 34.43 45 THR B N 1
ATOM 1625 C CA . THR B 1 5 ? -7.007 13.760 14.167 1.00 31.72 45 THR B CA 1
ATOM 1626 C C . THR B 1 5 ? -5.609 13.154 13.990 1.00 24.72 45 THR B C 1
ATOM 1627 O O . THR B 1 5 ? -5.465 12.063 13.438 1.00 23.92 45 THR B O 1
ATOM 1631 N N . PHE B 1 6 ? -4.586 13.843 14.493 1.00 14.96 46 PHE B N 1
ATOM 1632 C CA . PHE B 1 6 ? -3.225 13.337 14.328 1.00 14.02 46 PHE B CA 1
ATOM 1633 C C . PHE B 1 6 ? -2.778 12.747 15.635 1.00 12.13 46 PHE B C 1
ATOM 1634 O O . PHE B 1 6 ? -2.804 13.432 16.656 1.00 18.38 46 PHE B O 1
ATOM 1642 N N . THR B 1 7 ? -2.318 11.503 15.614 1.00 12.08 47 THR B N 1
ATOM 1643 C CA . THR B 1 7 ? -1.839 10.871 16.843 1.00 10.65 47 THR B CA 1
ATOM 1644 C C . THR B 1 7 ? -0.497 11.418 17.327 1.00 12.26 47 THR B C 1
ATOM 1645 O O . THR B 1 7 ? 0.458 11.485 16.551 1.00 12.67 47 THR B O 1
ATOM 1649 N N . GLU B 1 8 ? -0.418 11.788 18.605 1.00 11.25 48 GLU B N 1
ATOM 1650 C CA . GLU B 1 8 ? 0.851 12.187 19.232 1.00 10.92 48 GLU B CA 1
ATOM 1651 C C . GLU B 1 8 ? 1.028 11.205 20.371 1.00 13.05 48 GLU B C 1
ATOM 1652 O O . GLU B 1 8 ? 0.253 11.205 21.327 1.00 15.29 48 GLU B O 1
ATOM 1658 N N . PHE B 1 9 ? 2.043 10.370 20.281 1.00 10.86 49 PHE B N 1
ATOM 1659 C CA . PHE B 1 9 ? 2.224 9.382 21.348 1.00 12.57 49 PHE B CA 1
ATOM 1660 C C . PHE B 1 9 ? 2.637 10.034 22.670 1.00 19.13 49 PHE B C 1
ATOM 1661 O O . PHE B 1 9 ? 3.484 10.901 22.684 1.00 23.06 49 PHE B O 1
ATOM 1669 N N . THR B 1 10 ? 1.973 9.637 23.754 1.00 26.62 50 THR B N 1
ATOM 1670 C CA . THR B 1 10 ? 2.171 10.288 25.049 1.00 29.63 50 THR B CA 1
ATOM 1671 C C . THR B 1 10 ? 3.344 9.701 25.831 1.00 23.19 50 THR B C 1
ATOM 1672 O O . THR B 1 10 ? 3.856 10.332 26.742 1.00 22.52 50 THR B O 1
ATOM 1676 N N . ASN B 1 11 ? 3.785 8.502 25.455 1.00 15.56 51 ASN B N 1
ATOM 1677 C CA . ASN B 1 11 ? 4.827 7.811 26.207 1.00 14.66 51 ASN B CA 1
ATOM 1678 C C . ASN B 1 11 ? 5.487 6.736 25.379 1.00 10.57 51 ASN B C 1
ATOM 1679 O O . ASN B 1 11 ? 4.943 6.307 24.360 1.00 13.06 51 ASN B O 1
ATOM 1684 N N . VAL B 1 12 ? 6.682 6.343 25.814 1.00 11.20 52 VAL B N 1
ATOM 1685 C CA . VAL B 1 12 ? 7.520 5.416 25.069 1.00 13.15 52 VAL B CA 1
ATOM 1686 C C . VAL B 1 12 ? 6.844 4.079 24.865 1.00 13.73 52 VAL B C 1
ATOM 1687 O O . VAL B 1 12 ? 6.906 3.509 23.801 1.00 13.15 52 VAL B O 1
ATOM 1691 N N . GLU B 1 13 ? 6.158 3.569 25.880 1.00 14.87 53 GLU B N 1
ATOM 1692 C CA . GLU B 1 13 ? 5.476 2.286 25.714 1.00 15.39 53 GLU B CA 1
ATOM 1693 C C . GLU B 1 13 ? 4.451 2.281 24.588 1.00 12.91 53 GLU B C 1
ATOM 1694 O O . GLU B 1 13 ? 4.436 1.376 23.754 1.00 14.24 53 GLU B O 1
ATOM 1700 N N . GLU B 1 14 ? 3.588 3.286 24.569 1.00 12.69 54 GLU B N 1
ATOM 1701 C CA . GLU B 1 14 ? 2.558 3.380 23.557 1.00 13.26 54 GLU B CA 1
ATOM 1702 C C . GLU B 1 14 ? 3.203 3.594 22.190 1.00 13.33 54 GLU B C 1
ATOM 1703 O O . GLU B 1 14 ? 2.761 3.040 21.192 1.00 14.44 54 GLU B O 1
ATOM 1709 N N . ALA B 1 15 ? 4.255 4.403 22.168 1.00 12.13 55 ALA B N 1
ATOM 1710 C CA . ALA B 1 15 ? 4.921 4.689 20.897 1.00 11.00 55 ALA B CA 1
ATOM 1711 C C . ALA B 1 15 ? 5.554 3.412 20.322 1.00 9.15 55 ALA B C 1
ATOM 1712 O O . ALA B 1 15 ? 5.437 3.146 19.116 1.00 11.11 55 ALA B O 1
ATOM 1714 N N . LYS B 1 16 ? 6.257 2.652 21.156 1.00 10.44 56 LYS B N 1
ATOM 1715 C CA . LYS B 1 16 ? 6.849 1.414 20.671 1.00 11.47 56 LYS B CA 1
ATOM 1716 C C . LYS B 1 16 ? 5.769 0.451 20.210 1.00 10.56 56 LYS B C 1
ATOM 1717 O O . LYS B 1 16 ? 5.946 -0.233 19.214 1.00 11.07 56 LYS B O 1
ATOM 1723 N N . LYS B 1 17 ? 4.655 0.388 20.939 1.00 11.89 57 LYS B N 1
ATOM 1724 C CA . LYS B 1 17 ? 3.568 -0.500 20.534 1.00 14.04 57 LYS B CA 1
ATOM 1725 C C . LYS B 1 17 ? 3.076 -0.154 19.131 1.00 12.94 57 LYS B C 1
ATOM 1726 O O . LYS B 1 17 ? 2.939 -1.040 18.265 1.00 14.62 57 LYS B O 1
ATOM 1732 N N . TRP B 1 18 ? 2.824 1.122 18.876 1.00 12.82 58 TRP B N 1
ATOM 1733 C CA . TRP B 1 18 ? 2.345 1.505 17.553 1.00 13.47 58 TRP B CA 1
ATOM 1734 C C . TRP B 1 18 ? 3.431 1.331 16.507 1.00 12.53 58 TRP B C 1
ATOM 1735 O O . TRP B 1 18 ? 3.176 0.850 15.415 1.00 13.56 58 TRP B O 1
ATOM 1746 N N . GLY B 1 19 ? 4.646 1.778 16.830 1.00 9.62 59 GLY B N 1
ATOM 1747 C CA . GLY B 1 19 ? 5.720 1.603 15.876 1.00 9.51 59 GLY B CA 1
ATOM 1748 C C . GLY B 1 19 ? 5.982 0.161 15.485 1.00 8.75 59 GLY B C 1
ATOM 1749 O O . GLY B 1 19 ? 6.090 -0.178 14.309 1.00 10.69 59 GLY B O 1
ATOM 1750 N N . ASN B 1 20 ? 6.098 -0.691 16.489 1.00 11.67 60 ASN B N 1
ATOM 1751 C CA . ASN B 1 20 ? 6.351 -2.103 16.254 1.00 10.56 60 ASN B CA 1
ATOM 1752 C C . ASN B 1 20 ? 5.259 -2.757 15.442 1.00 12.41 60 ASN B C 1
ATOM 1753 O O . ASN B 1 20 ? 5.553 -3.568 14.556 1.00 12.96 60 ASN B O 1
ATOM 1758 N N . ALA B 1 21 ? 4.004 -2.411 15.715 1.00 13.89 61 ALA B N 1
ATOM 1759 C CA . ALA B 1 21 ? 2.915 -3.017 14.964 1.00 16.07 61 ALA B CA 1
ATOM 1760 C C . ALA B 1 21 ? 3.009 -2.656 13.486 1.00 16.93 61 ALA B C 1
ATOM 1761 O O . ALA B 1 21 ? 2.716 -3.481 12.630 1.00 19.80 61 ALA B O 1
ATOM 1763 N N . GLN B 1 22 ? 3.416 -1.428 13.171 1.00 12.55 62 GLN B N 1
ATOM 1764 C CA . GLN B 1 22 ? 3.583 -1.076 11.766 1.00 13.95 62 GLN B CA 1
ATOM 1765 C C . GLN B 1 22 ? 4.825 -1.698 11.140 1.00 13.34 62 GLN B C 1
ATOM 1766 O O . GLN B 1 22 ? 4.774 -2.201 10.015 1.00 12.51 62 GLN B O 1
ATOM 1772 N N . TYR B 1 23 ? 5.931 -1.667 11.867 1.00 9.60 63 TYR B N 1
ATOM 1773 C CA . TYR B 1 23 ? 7.177 -2.238 11.403 1.00 8.60 63 TYR B CA 1
ATOM 1774 C C . TYR B 1 23 ? 7.050 -3.731 11.053 1.00 10.13 63 TYR B C 1
ATOM 1775 O O . TYR B 1 23 ? 7.613 -4.191 10.054 1.00 10.65 63 TYR B O 1
ATOM 1784 N N . LYS B 1 24 ? 6.230 -4.458 11.816 1.00 10.82 64 LYS B N 1
ATOM 1785 C CA . LYS B 1 24 ? 5.984 -5.872 11.536 1.00 11.27 64 LYS B CA 1
ATOM 1786 C C . LYS B 1 24 ? 5.428 -6.148 10.146 1.00 14.07 64 LYS B C 1
ATOM 1787 O O . LYS B 1 24 ? 5.627 -7.252 9.600 1.00 17.97 64 LYS B O 1
ATOM 1793 N N . LYS B 1 25 ? 4.789 -5.153 9.536 1.00 11.14 65 LYS B N 1
ATOM 1794 C CA . LYS B 1 25 ? 4.165 -5.363 8.232 1.00 11.71 65 LYS B CA 1
ATOM 1795 C C . LYS B 1 25 ? 5.074 -5.005 7.072 1.00 11.86 65 LYS B C 1
ATOM 1796 O O . LYS B 1 25 ? 4.719 -5.234 5.908 1.00 15.01 65 LYS B O 1
ATOM 1802 N N . TYR B 1 26 ? 6.230 -4.396 7.353 1.00 9.51 66 TYR B N 1
ATOM 1803 C CA . TYR B 1 26 ? 7.024 -3.913 6.225 1.00 9.37 66 TYR B CA 1
ATOM 1804 C C . TYR B 1 26 ? 7.630 -4.982 5.319 1.00 8.74 66 TYR B C 1
ATOM 1805 O O . TYR B 1 26 ? 7.617 -4.831 4.092 1.00 10.13 66 TYR B O 1
ATOM 1814 N N . GLY B 1 27 ? 8.237 -5.997 5.916 1.00 10.71 67 GLY B N 1
ATOM 1815 C CA . GLY B 1 27 ? 8.970 -6.976 5.126 1.00 11.02 67 GLY B CA 1
ATOM 1816 C C . GLY B 1 27 ? 10.130 -6.353 4.356 1.00 8.07 67 GLY B C 1
ATOM 1817 O O . GLY B 1 27 ? 10.354 -6.674 3.176 1.00 9.03 67 GLY B O 1
ATOM 1818 N N . LEU B 1 28 ? 10.872 -5.482 5.041 1.00 9.44 68 LEU B N 1
ATOM 1819 C CA . LEU B 1 28 ? 12.032 -4.858 4.414 1.00 9.48 68 LEU B CA 1
ATOM 1820 C C . LEU B 1 28 ? 13.027 -5.944 4.053 1.00 9.37 68 LEU B C 1
ATOM 1821 O O . LEU B 1 28 ? 13.215 -6.894 4.822 1.00 9.59 68 LEU B O 1
ATOM 1826 N N . SER B 1 29 ? 13.651 -5.830 2.882 1.00 8.23 69 SER B N 1
ATOM 1827 C CA . SER B 1 29 ? 14.667 -6.823 2.528 1.00 5.95 69 SER B CA 1
ATOM 1828 C C . SER B 1 29 ? 15.915 -6.680 3.384 1.00 7.49 69 SER B C 1
ATOM 1829 O O . SER B 1 29 ? 16.135 -5.670 4.053 1.00 7.39 69 SER B O 1
ATOM 1832 N N . LYS B 1 30 ? 16.765 -7.701 3.351 1.00 6.66 70 LYS B N 1
ATOM 1833 C CA . LYS B 1 30 ? 17.989 -7.625 4.126 1.00 5.31 70 LYS B CA 1
ATOM 1834 C C . LYS B 1 30 ? 18.863 -6.432 3.691 1.00 7.38 70 LYS B C 1
ATOM 1835 O O . LYS B 1 30 ? 19.317 -5.666 4.547 1.00 6.55 70 LYS B O 1
ATOM 1841 N N . PRO B 1 31 ? 19.082 -6.230 2.395 1.00 7.32 71 PRO B N 1
ATOM 1842 C CA . PRO B 1 31 ? 19.831 -5.040 1.977 1.00 6.59 71 PRO B CA 1
ATOM 1843 C C . PRO B 1 31 ? 19.116 -3.730 2.341 1.00 8.00 71 PRO B C 1
ATOM 1844 O O . PRO B 1 31 ? 19.809 -2.754 2.714 1.00 8.16 71 PRO B O 1
ATOM 1848 N N . GLU B 1 32 ? 17.791 -3.674 2.249 1.00 6.90 72 GLU B N 1
ATOM 1849 C CA . GLU B 1 32 ? 17.095 -2.438 2.682 1.00 7.10 72 GLU B CA 1
ATOM 1850 C C . GLU B 1 32 ? 17.356 -2.144 4.141 1.00 8.11 72 GLU B C 1
ATOM 1851 O O . GLU B 1 32 ? 17.658 -1.015 4.507 1.00 7.88 72 GLU B O 1
ATOM 1857 N N . GLN B 1 33 ? 17.259 -3.158 4.979 1.00 7.79 73 GLN B N 1
ATOM 1858 C CA . GLN B 1 33 ? 17.483 -2.985 6.402 1.00 6.50 73 GLN B CA 1
ATOM 1859 C C . GLN B 1 33 ? 18.912 -2.544 6.674 1.00 7.86 73 GLN B C 1
ATOM 1860 O O . GLN B 1 33 ? 19.131 -1.665 7.501 1.00 8.09 73 GLN B O 1
ATOM 1866 N N . GLU B 1 34 ? 19.891 -3.166 6.019 1.00 7.57 74 GLU B N 1
ATOM 1867 C CA . GLU B 1 34 ? 21.279 -2.783 6.239 1.00 8.88 74 GLU B CA 1
ATOM 1868 C C . GLU B 1 34 ? 21.568 -1.373 5.779 1.00 7.15 74 GLU B C 1
ATOM 1869 O O . GLU B 1 34 ? 22.345 -0.689 6.426 1.00 8.40 74 GLU B O 1
ATOM 1875 N N . ALA B 1 35 ? 20.934 -0.947 4.689 1.00 8.02 75 ALA B N 1
ATOM 1876 C CA . ALA B 1 35 ? 21.163 0.433 4.224 1.00 7.70 75 ALA B CA 1
ATOM 1877 C C . ALA B 1 35 ? 20.566 1.413 5.207 1.00 7.10 75 ALA B C 1
ATOM 1878 O O . ALA B 1 35 ? 21.169 2.449 5.517 1.00 6.92 75 ALA B O 1
ATOM 1880 N N . ILE B 1 36 ? 19.359 1.136 5.700 1.00 6.49 76 ILE B N 1
ATOM 1881 C CA . ILE B 1 36 ? 18.788 1.994 6.712 1.00 5.24 76 ILE B CA 1
ATOM 1882 C C . ILE B 1 36 ? 19.618 1.983 8.007 1.00 7.97 76 ILE B C 1
ATOM 1883 O O . ILE B 1 36 ? 19.813 3.008 8.611 1.00 7.01 76 ILE B O 1
ATOM 1888 N N . LYS B 1 37 ? 20.125 0.830 8.426 1.00 8.09 77 LYS B N 1
ATOM 1889 C CA . LYS B 1 37 ? 20.898 0.804 9.641 1.00 8.07 77 LYS B CA 1
ATOM 1890 C C . LYS B 1 37 ? 22.146 1.655 9.456 1.00 7.79 77 LYS B C 1
ATOM 1891 O O . LYS B 1 37 ? 22.532 2.418 10.347 1.00 8.35 77 LYS B O 1
ATOM 1897 N N . PHE B 1 38 ? 22.780 1.534 8.290 1.00 7.15 78 PHE B N 1
ATOM 1898 C CA . PHE B 1 38 ? 23.971 2.322 7.996 1.00 7.17 78 PHE B CA 1
ATOM 1899 C C . PHE B 1 38 ? 23.641 3.804 8.115 1.00 8.95 78 PHE B C 1
ATOM 1900 O O . PHE B 1 38 ? 24.383 4.568 8.728 1.00 9.34 78 PHE B O 1
ATOM 1908 N N . TYR B 1 39 ? 22.531 4.199 7.518 1.00 6.99 79 TYR B N 1
ATOM 1909 C CA . TYR B 1 39 ? 22.079 5.590 7.607 1.00 6.23 79 TYR B CA 1
ATOM 1910 C C . TYR B 1 39 ? 21.946 5.991 9.076 1.00 7.99 79 TYR B C 1
ATOM 1911 O O . TYR B 1 39 ? 22.443 7.058 9.464 1.00 8.11 79 TYR B O 1
ATOM 1920 N N . THR B 1 40 ? 21.296 5.161 9.909 1.00 6.64 80 THR B N 1
ATOM 1921 C CA . THR B 1 40 ? 21.146 5.552 11.322 1.00 5.76 80 THR B CA 1
ATOM 1922 C C . THR B 1 40 ? 22.458 5.678 12.081 1.00 7.21 80 THR B C 1
ATOM 1923 O O . THR B 1 40 ? 22.531 6.394 13.098 1.00 9.96 80 THR B O 1
ATOM 1927 N N . ARG B 1 41 ? 23.487 4.951 11.648 1.00 8.65 81 ARG B N 1
ATOM 1928 C CA . ARG B 1 41 ? 24.761 4.997 12.359 1.00 10.12 81 ARG B CA 1
ATOM 1929 C C . ARG B 1 41 ? 25.357 6.412 12.288 1.00 10.27 81 ARG B C 1
ATOM 1930 O O . ARG B 1 41 ? 25.971 6.905 13.242 1.00 10.79 81 ARG B O 1
ATOM 1938 N N . ASP B 1 42 ? 25.196 7.037 11.127 1.00 8.65 82 ASP B N 1
ATOM 1939 C CA . ASP B 1 42 ? 25.667 8.391 10.920 1.00 10.14 82 ASP B CA 1
ATOM 1940 C C . ASP B 1 42 ? 25.021 8.860 9.635 1.00 10.16 82 ASP B C 1
ATOM 1941 O O . ASP B 1 42 ? 25.473 8.544 8.538 1.00 9.06 82 ASP B O 1
ATOM 1946 N N . ALA B 1 43 ? 23.909 9.582 9.806 1.00 8.29 83 ALA B N 1
ATOM 1947 C CA . ALA B 1 43 ? 23.117 9.957 8.656 1.00 6.34 83 ALA B CA 1
ATOM 1948 C C . ALA B 1 43 ? 23.850 10.866 7.703 1.00 7.89 83 ALA B C 1
ATOM 1949 O O . ALA B 1 43 ? 23.522 10.895 6.524 1.00 8.78 83 ALA B O 1
ATOM 1951 N N . SER B 1 44 ? 24.843 11.597 8.217 1.00 9.03 84 SER B N 1
ATOM 1952 C CA . SER B 1 44 ? 25.631 12.485 7.361 1.00 9.38 84 SER B CA 1
ATOM 1953 C C . SER B 1 44 ? 26.332 11.752 6.233 1.00 8.44 84 SER B C 1
ATOM 1954 O O . SER B 1 44 ? 26.621 12.342 5.204 1.00 9.12 84 SER B O 1
ATOM 1957 N N . LYS B 1 45 ? 26.585 10.457 6.399 1.00 7.65 85 LYS B N 1
ATOM 1958 C CA . LYS B 1 45 ? 27.262 9.702 5.345 1.00 8.53 85 LYS B CA 1
ATOM 1959 C C . LYS B 1 45 ? 26.375 9.445 4.139 1.00 6.44 85 LYS B C 1
ATOM 1960 O O . LYS B 1 45 ? 26.856 9.072 3.075 1.00 9.02 85 LYS B O 1
ATOM 1966 N N . ILE B 1 46 ? 25.049 9.614 4.325 1.00 7.15 86 ILE B N 1
ATOM 1967 C CA . ILE B 1 46 ? 24.082 9.509 3.241 1.00 6.78 86 ILE B CA 1
ATOM 1968 C C . ILE B 1 46 ? 23.573 10.904 2.862 1.00 5.38 86 ILE B C 1
ATOM 1969 O O . ILE B 1 46 ? 23.570 11.257 1.677 1.00 6.95 86 ILE B O 1
ATOM 1974 N N . ASN B 1 47 ? 23.151 11.687 3.870 1.00 6.01 87 ASN B N 1
ATOM 1975 C CA . ASN B 1 47 ? 22.516 12.988 3.571 1.00 5.75 87 ASN B CA 1
ATOM 1976 C C . ASN B 1 47 ? 23.548 13.989 3.102 1.00 7.52 87 ASN B C 1
ATOM 1977 O O . ASN B 1 47 ? 23.211 14.864 2.290 1.00 8.49 87 ASN B O 1
ATOM 1982 N N . GLY B 1 48 ? 24.793 13.829 3.559 1.00 6.81 88 GLY B N 1
ATOM 1983 C CA . GLY B 1 48 ? 25.852 14.714 3.070 1.00 7.38 88 GLY B CA 1
ATOM 1984 C C . GLY B 1 48 ? 26.023 14.574 1.563 1.00 6.71 88 GLY B C 1
ATOM 1985 O O . GLY B 1 48 ? 25.905 15.531 0.781 1.00 7.70 88 GLY B O 1
ATOM 1986 N N . PRO B 1 49 ? 26.320 13.375 1.073 1.00 6.98 89 PRO B N 1
ATOM 1987 C CA . PRO B 1 49 ? 26.410 13.165 -0.373 1.00 8.17 89 PRO B CA 1
ATOM 1988 C C . PRO B 1 49 ? 25.163 13.582 -1.160 1.00 6.58 89 PRO B C 1
ATOM 1989 O O . PRO B 1 49 ? 25.260 14.091 -2.270 1.00 7.11 89 PRO B O 1
ATOM 1993 N N . LEU B 1 50 ? 23.979 13.386 -0.572 1.00 6.44 90 LEU B N 1
ATOM 1994 C CA . LEU B 1 50 ? 22.777 13.810 -1.265 1.00 6.71 90 LEU B CA 1
ATOM 1995 C C . LEU B 1 50 ? 22.732 15.347 -1.396 1.00 7.03 90 LEU B C 1
ATOM 1996 O O . LEU B 1 50 ? 22.371 15.848 -2.444 1.00 8.01 90 LEU B O 1
ATOM 2001 N N . ARG B 1 51 ? 23.085 16.064 -0.342 1.00 8.09 91 ARG B N 1
ATOM 2002 C CA . ARG B 1 51 ? 23.199 17.514 -0.461 1.00 6.14 91 ARG B CA 1
ATOM 2003 C C . ARG B 1 51 ? 24.278 17.911 -1.437 1.00 8.24 91 ARG B C 1
ATOM 2004 O O . ARG B 1 51 ? 24.088 18.835 -2.247 1.00 9.37 91 ARG B O 1
ATOM 2012 N N . ALA B 1 52 ? 25.433 17.247 -1.366 1.00 9.64 92 ALA B N 1
ATOM 2013 C CA . ALA B 1 52 ? 26.519 17.575 -2.285 1.00 7.51 92 ALA B CA 1
ATOM 2014 C C . ALA B 1 52 ? 26.064 17.524 -3.717 1.00 8.10 92 ALA B C 1
ATOM 2015 O O . ALA B 1 52 ? 26.473 18.342 -4.544 1.00 10.75 92 ALA B O 1
ATOM 2017 N N . ASN B 1 53 ? 25.267 16.502 -4.048 1.00 6.84 93 ASN B N 1
ATOM 2018 C CA . ASN B 1 53 ? 24.848 16.253 -5.394 1.00 8.35 93 ASN B CA 1
ATOM 2019 C C . ASN B 1 53 ? 23.482 16.787 -5.715 1.00 8.42 93 ASN B C 1
ATOM 2020 O O . ASN B 1 53 ? 22.946 16.529 -6.782 1.00 11.30 93 ASN B O 1
ATOM 2025 N N . GLN B 1 54 ? 22.982 17.591 -4.793 1.00 9.11 94 GLN B N 1
ATOM 2026 C CA . GLN B 1 54 ? 21.704 18.264 -4.985 1.00 11.95 94 GLN B CA 1
ATOM 2027 C C . GLN B 1 54 ? 20.642 17.246 -5.426 1.00 13.07 94 GLN B C 1
ATOM 2028 O O . GLN B 1 54 ? 19.854 17.454 -6.327 1.00 18.17 94 GLN B O 1
ATOM 2034 N N . GLY B 1 55 ? 20.642 16.124 -4.715 1.00 12.62 95 GLY B N 1
ATOM 2035 C CA . GLY B 1 55 ? 19.653 15.079 -4.916 1.00 15.77 95 GLY B CA 1
ATOM 2036 C C . GLY B 1 55 ? 19.817 14.232 -6.166 1.00 13.07 95 GLY B C 1
ATOM 2037 O O . GLY B 1 55 ? 19.029 13.302 -6.389 1.00 17.36 95 GLY B O 1
ATOM 2038 N N . ASN B 1 56 ? 20.829 14.516 -6.980 1.00 11.87 96 ASN B N 1
ATOM 2039 C CA . ASN B 1 56 ? 21.046 13.725 -8.190 1.00 13.92 96 ASN B CA 1
ATOM 2040 C C . ASN B 1 56 ? 21.762 12.445 -7.806 1.00 17.67 96 ASN B C 1
ATOM 2041 O O . ASN B 1 56 ? 22.983 12.438 -7.629 1.00 13.71 96 ASN B O 1
ATOM 2046 N N . GLU B 1 57 ? 20.991 11.370 -7.635 1.00 19.84 97 GLU B N 1
ATOM 2047 C CA . GLU B 1 57 ? 21.565 10.136 -7.096 1.00 21.63 97 GLU B CA 1
ATOM 2048 C C . GLU B 1 57 ? 22.682 9.683 -8.039 1.00 20.59 97 GLU B C 1
ATOM 2049 O O . GLU B 1 57 ? 23.630 9.027 -7.622 1.00 18.94 97 GLU B O 1
ATOM 2055 N N . ASN B 1 58 ? 22.610 10.087 -9.302 1.00 19.34 98 ASN B N 1
ATOM 2056 C CA . ASN B 1 58 ? 23.617 9.660 -10.267 1.00 23.42 98 ASN B CA 1
ATOM 2057 C C . ASN B 1 58 ? 25.014 10.280 -10.094 1.00 24.57 98 ASN B C 1
ATOM 2058 O O . ASN B 1 58 ? 25.994 9.783 -10.650 1.00 27.64 98 ASN B O 1
ATOM 2063 N N . GLY B 1 59 ? 25.119 11.346 -9.305 1.00 15.07 99 GLY B N 1
ATOM 2064 C CA . GLY B 1 59 ? 26.428 11.920 -9.019 1.00 13.97 99 GLY B CA 1
ATOM 2065 C C . GLY B 1 59 ? 27.073 11.346 -7.759 1.00 10.36 99 GLY B C 1
ATOM 2066 O O . GLY B 1 59 ? 28.211 11.646 -7.395 1.00 12.45 99 GLY B O 1
ATOM 2067 N N . LEU B 1 60 ? 26.324 10.497 -7.077 1.00 12.00 100 LEU B N 1
ATOM 2068 C CA . LEU B 1 60 ? 26.794 9.917 -5.843 1.00 8.02 100 LEU B CA 1
ATOM 2069 C C . LEU B 1 60 ? 27.918 8.910 -6.084 1.00 7.60 100 LEU B C 1
ATOM 2070 O O . LEU B 1 60 ? 27.962 8.281 -7.143 1.00 12.04 100 LEU B O 1
ATOM 2075 N N . PRO B 1 61 ? 28.809 8.725 -5.116 1.00 10.07 101 PRO B N 1
ATOM 2076 C CA . PRO B 1 61 ? 29.738 7.589 -5.198 1.00 9.89 101 PRO B CA 1
ATOM 2077 C C . PRO B 1 61 ? 28.931 6.333 -5.332 1.00 12.00 101 PRO B C 1
ATOM 2078 O O . PRO B 1 61 ? 27.824 6.256 -4.789 1.00 9.34 101 PRO B O 1
ATOM 2082 N N . ALA B 1 62 ? 29.484 5.337 -5.997 1.00 9.00 102 ALA B N 1
ATOM 2083 C CA . ALA B 1 62 ? 28.682 4.170 -6.318 1.00 8.78 102 ALA B CA 1
ATOM 2084 C C . ALA B 1 62 ? 28.149 3.473 -5.080 1.00 9.78 102 ALA B C 1
ATOM 2085 O O . ALA B 1 62 ? 27.018 2.983 -5.084 1.00 9.22 102 ALA B O 1
ATOM 2087 N N . ASP B 1 63 ? 28.936 3.427 -4.015 1.00 9.06 103 ASP B N 1
ATOM 2088 C CA . ASP B 1 63 ? 28.488 2.740 -2.811 1.00 9.89 103 ASP B CA 1
ATOM 2089 C C . ASP B 1 63 ? 27.348 3.469 -2.136 1.00 9.86 103 ASP B C 1
ATOM 2090 O O . ASP B 1 63 ? 26.426 2.852 -1.641 1.00 10.19 103 ASP B O 1
ATOM 2095 N N . ILE B 1 64 ? 27.381 4.802 -2.174 1.00 8.32 104 ILE B N 1
ATOM 2096 C CA . ILE B 1 64 ? 26.293 5.567 -1.588 1.00 7.87 104 ILE B CA 1
ATOM 2097 C C . ILE B 1 64 ? 25.057 5.516 -2.485 1.00 7.81 104 ILE B C 1
ATOM 2098 O O . ILE B 1 64 ? 23.918 5.391 -1.965 1.00 8.93 104 ILE B O 1
ATOM 2103 N N . LEU B 1 65 ? 25.254 5.550 -3.804 1.00 7.04 105 LEU B N 1
ATOM 2104 C CA . LEU B 1 65 ? 24.134 5.337 -4.717 1.00 8.63 105 LEU B CA 1
ATOM 2105 C C . LEU B 1 65 ? 23.395 4.031 -4.417 1.00 7.68 105 LEU B C 1
ATOM 2106 O O . LEU B 1 65 ? 22.159 4.001 -4.370 1.00 9.28 105 LEU B O 1
ATOM 2111 N N . GLN B 1 66 ? 24.149 2.954 -4.216 1.00 7.82 106 GLN B N 1
ATOM 2112 C CA . GLN B 1 66 ? 23.502 1.668 -3.954 1.00 6.75 106 GLN B CA 1
ATOM 2113 C C . GLN B 1 66 ? 22.673 1.715 -2.682 1.00 7.54 106 GLN B C 1
ATOM 2114 O O . GLN B 1 66 ? 21.567 1.150 -2.628 1.00 7.62 106 GLN B O 1
ATOM 2120 N N . LYS B 1 67 ? 23.165 2.398 -1.657 1.00 8.50 107 LYS B N 1
ATOM 2121 C CA . LYS B 1 67 ? 22.395 2.534 -0.431 1.00 6.56 107 LYS B CA 1
ATOM 2122 C C . LYS B 1 67 ? 21.184 3.446 -0.591 1.00 6.47 107 LYS B C 1
ATOM 2123 O O . LYS B 1 67 ? 20.093 3.131 -0.082 1.00 7.72 107 LYS B O 1
ATOM 2129 N N . VAL B 1 68 ? 21.369 4.571 -1.285 1.00 7.39 108 VAL B N 1
ATOM 2130 C CA . VAL B 1 68 ? 20.262 5.503 -1.529 1.00 6.05 108 VAL B CA 1
ATOM 2131 C C . VAL B 1 68 ? 19.149 4.815 -2.320 1.00 6.38 108 VAL B C 1
ATOM 2132 O O . VAL B 1 68 ? 17.980 4.965 -1.987 1.00 7.84 108 VAL B O 1
ATOM 2136 N N . LYS B 1 69 ? 19.508 4.037 -3.351 1.00 7.18 109 LYS B N 1
ATOM 2137 C CA . LYS B 1 69 ? 18.459 3.291 -4.068 1.00 6.68 109 LYS B CA 1
ATOM 2138 C C . LYS B 1 69 ? 17.690 2.362 -3.150 1.00 6.89 109 LYS B C 1
ATOM 2139 O O . LYS B 1 69 ? 16.472 2.255 -3.249 1.00 9.04 109 LYS B O 1
ATOM 2145 N N . LEU B 1 70 ? 18.402 1.668 -2.251 1.00 7.02 110 LEU B N 1
ATOM 2146 C CA . LEU B 1 70 ? 17.734 0.782 -1.306 1.00 6.20 110 LEU B CA 1
ATOM 2147 C C . LEU B 1 70 ? 16.811 1.520 -0.341 1.00 7.04 110 LEU B C 1
ATOM 2148 O O . LEU B 1 70 ? 15.684 1.088 -0.093 1.00 9.05 110 LEU B O 1
ATOM 2153 N N . ILE B 1 71 ? 17.298 2.626 0.233 1.00 6.58 111 ILE B N 1
ATOM 2154 C CA . ILE B 1 71 ? 16.492 3.370 1.181 1.00 7.38 111 ILE B CA 1
ATOM 2155 C C . ILE B 1 71 ? 15.292 3.930 0.442 1.00 6.69 111 ILE B C 1
ATOM 2156 O O . ILE B 1 71 ? 14.177 3.830 0.939 1.00 6.75 111 ILE B O 1
ATOM 2161 N N . ASP B 1 72 ? 15.497 4.485 -0.754 1.00 6.55 112 ASP B N 1
ATOM 2162 C CA . ASP B 1 72 ? 14.338 4.948 -1.538 1.00 7.11 112 ASP B CA 1
ATOM 2163 C C . ASP B 1 72 ? 13.310 3.837 -1.754 1.00 6.57 112 ASP B C 1
ATOM 2164 O O . ASP B 1 72 ? 12.097 4.059 -1.645 1.00 9.09 112 ASP B O 1
ATOM 2169 N N . GLN B 1 73 ? 13.806 2.662 -2.142 1.00 7.20 113 GLN B N 1
ATOM 2170 C CA . GLN B 1 73 ? 12.916 1.558 -2.468 1.00 7.84 113 GLN B CA 1
ATOM 2171 C C . GLN B 1 73 ? 12.179 1.088 -1.224 1.00 8.58 113 GLN B C 1
ATOM 2172 O O . GLN B 1 73 ? 11.039 0.629 -1.313 1.00 9.35 113 GLN B O 1
ATOM 2178 N N . SER B 1 74 ? 12.783 1.220 -0.049 1.00 7.67 114 SER B N 1
ATOM 2179 C CA . SER B 1 74 ? 12.141 0.742 1.175 1.00 6.71 114 SER B CA 1
ATOM 2180 C C . SER B 1 74 ? 10.807 1.437 1.393 1.00 6.68 114 SER B C 1
ATOM 2181 O O . SER B 1 74 ? 9.893 0.868 2.005 1.00 7.61 114 SER B O 1
ATOM 2184 N N . PHE B 1 75 ? 10.674 2.677 0.905 1.00 7.86 115 PHE B N 1
ATOM 2185 C CA . PHE B 1 75 ? 9.445 3.407 1.169 1.00 6.01 115 PHE B CA 1
ATOM 2186 C C . PHE B 1 75 ? 8.257 2.844 0.399 1.00 8.36 115 PHE B C 1
ATOM 2187 O O . PHE B 1 75 ? 7.124 3.212 0.719 1.00 10.99 115 PHE B O 1
ATOM 2195 N N . SER B 1 76 ? 8.483 1.956 -0.572 1.00 8.54 116 SER B N 1
ATOM 2196 C CA . SER B 1 76 ? 7.332 1.288 -1.176 1.00 6.34 116 SER B CA 1
ATOM 2197 C C . SER B 1 76 ? 6.627 0.391 -0.162 1.00 9.43 116 SER B C 1
ATOM 2198 O O . SER B 1 76 ? 5.437 0.032 -0.349 1.00 10.11 116 SER B O 1
ATOM 2201 N N . LYS B 1 77 ? 7.336 0.045 0.909 1.00 8.01 117 LYS B N 1
ATOM 2202 C CA . LYS B 1 77 ? 6.811 -0.848 1.942 1.00 6.58 117 LYS B CA 1
ATOM 2203 C C . LYS B 1 77 ? 6.371 -0.118 3.206 1.00 6.59 117 LYS B C 1
ATOM 2204 O O . LYS B 1 77 ? 5.729 -0.712 4.079 1.00 9.56 117 LYS B O 1
ATOM 2210 N N . MET B 1 78 ? 6.768 1.150 3.343 1.00 9.66 118 MET B N 1
ATOM 2211 C CA . MET B 1 78 ? 6.598 1.875 4.614 1.00 6.99 118 MET B CA 1
ATOM 2212 C C . MET B 1 78 ? 5.726 3.111 4.360 1.00 8.50 118 MET B C 1
ATOM 2213 O O . MET B 1 78 ? 6.170 4.098 3.752 1.00 9.69 118 MET B O 1
ATOM 2218 N N . LYS B 1 79 ? 4.468 3.018 4.773 1.00 9.18 119 LYS B N 1
ATOM 2219 C CA . LYS B 1 79 ? 3.528 4.145 4.709 1.00 10.41 119 LYS B CA 1
ATOM 2220 C C . LYS B 1 79 ? 2.870 4.348 6.040 1.00 9.90 119 LYS B C 1
ATOM 2221 O O . LYS B 1 79 ? 2.682 3.398 6.830 1.00 10.63 119 LYS B O 1
ATOM 2227 N N . MET B 1 80 ? 2.533 5.595 6.347 1.00 8.62 120 MET B N 1
ATOM 2228 C CA . MET B 1 80 ? 1.866 5.846 7.613 1.00 11.17 120 MET B CA 1
ATOM 2229 C C . MET B 1 80 ? 0.459 5.249 7.619 1.00 10.66 120 MET B C 1
ATOM 2230 O O . MET B 1 80 ? -0.331 5.482 6.712 1.00 11.31 120 MET B O 1
ATOM 2235 N N . PRO B 1 81 ? 0.130 4.466 8.632 1.00 11.38 121 PRO B N 1
ATOM 2236 C CA . PRO B 1 81 ? -1.223 3.911 8.713 1.00 13.30 121 PRO B CA 1
ATOM 2237 C C . PRO B 1 81 ? -2.246 4.883 9.272 1.00 12.75 121 PRO B C 1
ATOM 2238 O O . PRO B 1 81 ? -3.446 4.583 9.218 1.00 17.98 121 PRO B O 1
ATOM 2242 N N . GLN B 1 82 ? -1.807 6.011 9.814 1.00 11.26 122 GLN B N 1
ATOM 2243 C CA . GLN B 1 82 ? -2.741 6.939 10.421 1.00 10.95 122 GLN B CA 1
ATOM 2244 C C . GLN B 1 82 ? -2.089 8.310 10.385 1.00 12.45 122 GLN B C 1
ATOM 2245 O O . GLN B 1 82 ? -0.864 8.409 10.274 1.00 11.95 122 GLN B O 1
ATOM 2251 N N . ASN B 1 83 ? -2.892 9.362 10.473 1.00 12.05 123 ASN B N 1
ATOM 2252 C CA . ASN B 1 83 ? -2.324 10.695 10.652 1.00 10.27 123 ASN B CA 1
ATOM 2253 C C . ASN B 1 83 ? -1.508 10.706 11.942 1.00 9.41 123 ASN B C 1
ATOM 2254 O O . ASN B 1 83 ? -1.967 10.253 12.982 1.00 11.03 123 ASN B O 1
ATOM 2259 N N . ILE B 1 84 ? -0.288 11.228 11.879 1.00 8.71 124 ILE B N 1
ATOM 2260 C CA . ILE B 1 84 ? 0.632 11.105 12.992 1.00 9.84 124 ILE B CA 1
ATOM 2261 C C . ILE B 1 84 ? 1.453 12.371 13.171 1.00 9.01 124 ILE B C 1
ATOM 2262 O O . ILE B 1 84 ? 1.681 13.102 12.212 1.00 9.90 124 ILE B O 1
ATOM 2267 N N . ILE B 1 85 ? 1.833 12.623 14.414 1.00 8.20 125 ILE B N 1
ATOM 2268 C CA . ILE B 1 85 ? 2.757 13.692 14.785 1.00 8.45 125 ILE B CA 1
ATOM 2269 C C . ILE B 1 85 ? 4.147 13.091 14.994 1.00 9.27 125 ILE B C 1
ATOM 2270 O O . ILE B 1 85 ? 4.311 12.113 15.726 1.00 9.66 125 ILE B O 1
ATOM 2275 N N . LEU B 1 86 ? 5.149 13.724 14.368 1.00 7.11 126 LEU B N 1
ATOM 2276 C CA . LEU B 1 86 ? 6.542 13.298 14.476 1.00 7.27 126 LEU B CA 1
ATOM 2277 C C . LEU B 1 86 ? 7.370 14.503 14.831 1.00 9.02 126 LEU B C 1
ATOM 2278 O O . LEU B 1 86 ? 6.966 15.633 14.573 1.00 8.77 126 LEU B O 1
ATOM 2283 N N . PHE B 1 87 ? 8.534 14.274 15.415 1.00 6.27 1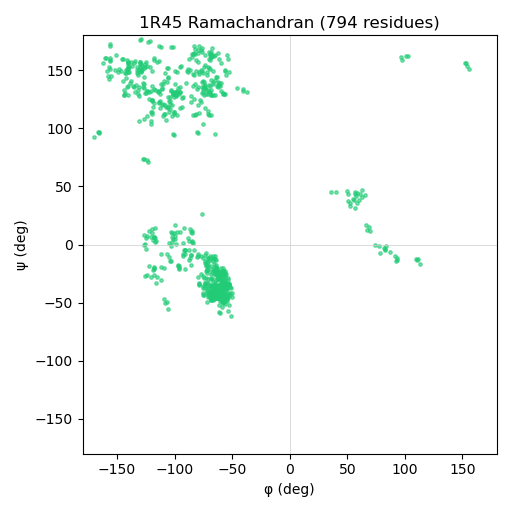27 PHE B N 1
ATOM 2284 C CA . PHE B 1 87 ? 9.366 15.381 15.863 1.00 7.14 127 PHE B CA 1
ATOM 2285 C C . PHE B 1 87 ? 10.798 15.311 15.401 1.00 7.74 127 PHE B C 1
ATOM 2286 O O . PHE B 1 87 ? 11.371 14.241 15.254 1.00 7.59 127 PHE B O 1
ATOM 2294 N N . ARG B 1 88 ? 11.399 16.491 15.209 1.00 6.67 128 ARG B N 1
ATOM 2295 C CA . ARG B 1 88 ? 12.837 16.575 14.905 1.00 7.37 128 ARG B CA 1
ATOM 2296 C C . ARG B 1 88 ? 13.459 17.764 15.609 1.00 8.54 128 ARG B C 1
ATOM 2297 O O . ARG B 1 88 ? 12.934 18.879 15.542 1.00 11.19 128 ARG B O 1
ATOM 2305 N N . GLY B 1 89 ? 14.616 17.557 16.215 1.00 7.10 129 GLY B N 1
ATOM 2306 C CA . GLY B 1 89 ? 15.376 18.655 16.814 1.00 7.84 129 GLY B CA 1
ATOM 2307 C C . GLY B 1 89 ? 16.429 19.161 15.850 1.00 7.48 129 GLY B C 1
ATOM 2308 O O . GLY B 1 89 ? 16.904 18.437 14.976 1.00 11.60 129 GLY B O 1
ATOM 2309 N N . ASP B 1 90 ? 16.790 20.427 15.998 1.00 8.86 130 ASP B N 1
ATOM 2310 C CA . ASP B 1 90 ? 17.800 20.993 15.124 1.00 8.59 130 ASP B CA 1
ATOM 2311 C C . ASP B 1 90 ? 18.488 22.163 15.737 1.00 8.06 130 ASP B C 1
ATOM 2312 O O . ASP B 1 90 ? 18.093 22.648 16.791 1.00 9.47 130 ASP B O 1
ATOM 2317 N N . ASP B 1 91 ? 19.524 22.601 15.029 1.00 10.99 131 ASP B N 1
ATOM 2318 C CA . ASP B 1 91 ? 20.348 23.742 15.436 1.00 9.55 131 ASP B CA 1
ATOM 2319 C C . ASP B 1 91 ? 20.181 24.883 14.455 1.00 7.33 131 ASP B C 1
ATOM 2320 O O . ASP B 1 91 ? 19.542 24.726 13.401 1.00 9.79 131 ASP B O 1
ATOM 2325 N N . PRO B 1 92 ? 20.709 26.062 14.786 1.00 8.53 132 PRO B N 1
ATOM 2326 C CA . PRO B 1 92 ? 20.462 27.246 13.954 1.00 9.49 132 PRO B CA 1
ATOM 2327 C C . PRO B 1 92 ? 20.905 27.102 12.502 1.00 9.71 132 PRO B C 1
ATOM 2328 O O . PRO B 1 92 ? 20.374 27.836 11.670 1.00 9.38 132 PRO B O 1
ATOM 2332 N N . ALA B 1 93 ? 21.846 26.201 12.196 1.00 8.60 133 ALA B N 1
ATOM 2333 C CA . ALA B 1 93 ? 22.269 26.046 10.825 1.00 8.71 133 ALA B CA 1
ATOM 2334 C C . ALA B 1 93 ? 21.093 25.645 9.918 1.00 8.86 133 ALA B C 1
ATOM 2335 O O . ALA B 1 93 ? 21.144 25.850 8.705 1.00 10.01 133 ALA B O 1
ATOM 2337 N N . TYR B 1 94 ? 20.035 25.110 10.515 1.00 9.21 134 TYR B N 1
ATOM 2338 C CA . TYR B 1 94 ? 18.860 24.755 9.764 1.00 10.43 134 TYR B CA 1
ATOM 2339 C C . TYR B 1 94 ? 18.315 25.959 9.001 1.00 8.52 134 TYR B C 1
ATOM 2340 O O . TYR B 1 94 ? 17.727 25.812 7.943 1.00 10.53 134 TYR B O 1
ATOM 2349 N N . LEU B 1 95 ? 18.514 27.149 9.554 1.00 7.07 135 LEU B N 1
ATOM 2350 C CA . LEU B 1 95 ? 17.922 28.372 9.042 1.00 6.17 135 LEU B CA 1
ATOM 2351 C C . LEU B 1 95 ? 18.766 29.048 7.959 1.00 10.80 135 LEU B C 1
ATOM 2352 O O . LEU B 1 95 ? 18.367 30.074 7.394 1.00 11.72 135 LEU B O 1
ATOM 2357 N N . GLY B 1 96 ? 19.947 28.503 7.688 1.00 9.52 136 GLY B N 1
ATOM 2358 C CA . GLY B 1 96 ? 20.799 29.051 6.626 1.00 9.72 136 GLY B CA 1
ATOM 2359 C C . GLY B 1 96 ? 21.885 29.990 7.135 1.00 10.33 136 GLY B C 1
ATOM 2360 O O . GLY B 1 96 ? 21.779 30.495 8.247 1.00 9.87 136 GLY B O 1
ATOM 2361 N N . PRO B 1 97 ? 22.954 30.192 6.349 1.00 10.61 137 PRO B N 1
ATOM 2362 C CA . PRO B 1 97 ? 24.075 31.045 6.776 1.00 11.67 137 PRO B CA 1
ATOM 2363 C C . PRO B 1 97 ? 23.707 32.449 7.234 1.00 13.62 137 PRO B C 1
ATOM 2364 O O . PRO B 1 97 ? 24.323 32.965 8.169 1.00 17.00 137 PRO B O 1
ATOM 2368 N N . GLU B 1 98 ? 22.694 33.024 6.616 1.00 12.92 138 GLU B N 1
ATOM 2369 C CA . GLU B 1 98 ? 22.350 34.400 6.965 1.00 16.51 138 GLU B CA 1
ATOM 2370 C C . GLU B 1 98 ? 21.671 34.521 8.321 1.00 15.08 138 GLU B C 1
ATOM 2371 O O . GLU B 1 98 ? 21.553 35.628 8.851 1.00 16.71 138 GLU B O 1
ATOM 2377 N N . PHE B 1 99 ? 21.216 33.398 8.872 1.00 12.88 139 PHE B N 1
ATOM 2378 C CA . PHE B 1 99 ? 20.580 33.444 10.176 1.00 10.61 139 PHE B CA 1
ATOM 2379 C C . PHE B 1 99 ? 21.301 32.635 11.237 1.00 9.95 139 PHE B C 1
ATOM 2380 O O . PHE B 1 99 ? 21.091 32.868 12.407 1.00 11.68 139 PHE B O 1
ATOM 2388 N N . GLN B 1 100 ? 22.121 31.668 10.829 1.00 11.60 140 GLN B N 1
ATOM 2389 C CA . GLN B 1 100 ? 22.633 30.762 11.827 1.00 10.47 140 GLN B CA 1
ATOM 2390 C C . GLN B 1 100 ? 23.385 31.412 12.980 1.00 13.25 140 GLN B C 1
ATOM 2391 O O . GLN B 1 100 ? 23.252 30.950 14.111 1.00 15.15 140 GLN B O 1
ATOM 2397 N N . ASP B 1 101 ? 24.115 32.511 12.721 1.00 14.21 141 ASP B N 1
ATOM 2398 C CA . ASP B 1 101 ? 24.851 33.201 13.782 1.00 17.56 141 ASP B CA 1
ATOM 2399 C C . ASP B 1 101 ? 24.184 34.477 14.291 1.00 19.95 141 ASP B C 1
ATOM 2400 O O . ASP B 1 101 ? 24.776 35.207 15.095 1.00 22.61 141 ASP B O 1
ATOM 2405 N N . LYS B 1 102 ? 22.968 34.750 13.829 1.00 12.04 142 LYS B N 1
ATOM 2406 C CA . LYS B 1 102 ? 22.243 35.943 14.243 1.00 13.98 142 LYS B CA 1
ATOM 2407 C C . LYS B 1 102 ? 20.939 35.644 14.967 1.00 14.14 142 LYS B C 1
ATOM 2408 O O . LYS B 1 102 ? 20.393 36.497 15.661 1.00 13.64 142 LYS B O 1
ATOM 2414 N N . ILE B 1 103 ? 20.418 34.429 14.788 1.00 11.51 143 ILE B N 1
ATOM 2415 C CA . ILE B 1 103 ? 19.104 34.128 15.370 1.00 9.63 143 ILE B CA 1
ATOM 2416 C C . ILE B 1 103 ? 19.141 33.969 16.891 1.00 11.12 143 ILE B C 1
ATOM 2417 O O . ILE B 1 103 ? 18.130 34.156 17.541 1.00 11.46 143 ILE B O 1
ATOM 2422 N N . LEU B 1 104 ? 20.305 33.647 17.456 1.00 13.77 144 LEU B N 1
ATOM 2423 C CA . LEU B 1 104 ? 20.409 33.560 18.906 1.00 13.18 144 LEU B CA 1
ATOM 2424 C C . LEU B 1 104 ? 21.109 34.797 19.433 1.00 13.61 144 LEU B C 1
ATOM 2425 O O . LEU B 1 104 ? 22.172 35.201 18.922 1.00 18.51 144 LEU B O 1
ATOM 2430 N N . ASN B 1 105 ? 20.518 35.375 20.464 1.00 11.71 145 ASN B N 1
ATOM 2431 C CA . ASN B 1 105 ? 21.188 36.426 21.216 1.00 14.12 145 ASN B CA 1
ATOM 2432 C C . ASN B 1 105 ? 22.353 35.824 21.985 1.00 15.91 145 ASN B C 1
ATOM 2433 O O . ASN B 1 105 ? 22.463 34.598 22.161 1.00 16.42 145 ASN B O 1
ATOM 2438 N N . LYS B 1 106 ? 23.247 36.691 22.435 1.00 18.17 146 LYS B N 1
ATOM 2439 C CA . LYS B 1 106 ? 24.390 36.212 23.200 1.00 20.07 146 LYS B CA 1
ATOM 2440 C C . LYS B 1 106 ? 23.907 35.490 24.461 1.00 16.37 146 LYS B C 1
ATOM 2441 O O . LYS B 1 106 ? 24.545 34.555 24.930 1.00 20.43 146 LYS B O 1
ATOM 2447 N N . ASP B 1 107 ? 22.760 35.917 24.971 1.00 14.73 147 ASP B N 1
ATOM 2448 C CA . ASP B 1 107 ? 22.209 35.364 26.212 1.00 15.72 147 ASP B CA 1
ATOM 2449 C C . ASP B 1 107 ? 21.396 34.100 25.961 1.00 17.02 147 ASP B C 1
ATOM 2450 O O . ASP B 1 107 ? 20.691 33.636 26.869 1.00 17.74 147 ASP B O 1
ATOM 2455 N N . GLY B 1 108 ? 21.496 33.559 24.743 1.00 16.90 148 GLY B N 1
ATOM 2456 C CA . GLY B 1 108 ? 20.857 32.297 24.400 1.00 16.52 148 GLY B CA 1
ATOM 2457 C C . GLY B 1 108 ? 19.383 32.351 24.037 1.00 13.25 148 GLY B C 1
ATOM 2458 O O . GLY B 1 108 ? 18.801 31.329 23.700 1.00 15.34 148 GLY B O 1
ATOM 2459 N N . THR B 1 109 ? 18.774 33.531 24.119 1.00 11.81 149 THR B N 1
ATOM 2460 C CA . THR B 1 109 ? 17.374 33.647 23.763 1.00 10.91 149 THR B CA 1
ATOM 2461 C C . THR B 1 109 ? 17.299 33.905 22.274 1.00 10.81 149 THR B C 1
ATOM 2462 O O . THR B 1 109 ? 18.280 34.331 21.656 1.00 12.22 149 THR B O 1
ATOM 2466 N N . ILE B 1 110 ? 16.132 33.627 21.705 1.00 9.70 150 ILE B N 1
ATOM 2467 C CA . ILE B 1 110 ? 15.920 33.909 20.292 1.00 10.17 150 ILE B CA 1
ATOM 2468 C C . ILE B 1 110 ? 15.870 35.429 20.067 1.00 8.36 150 ILE B C 1
ATOM 2469 O O . ILE B 1 110 ? 15.113 36.127 20.730 1.00 12.05 150 ILE B O 1
ATOM 2474 N N . ASN B 1 111 ? 16.627 35.905 19.086 1.00 8.62 151 ASN B N 1
ATOM 2475 C CA . ASN B 1 111 ? 16.571 37.309 18.696 1.00 9.40 151 ASN B CA 1
ATOM 2476 C C . ASN B 1 111 ? 15.228 37.560 18.009 1.00 9.43 151 ASN B C 1
ATOM 2477 O O . ASN B 1 111 ? 14.935 37.047 16.898 1.00 9.90 151 ASN B O 1
ATOM 2482 N N . LYS B 1 112 ? 14.390 38.332 18.683 1.00 11.83 152 LYS B N 1
ATOM 2483 C CA . LYS B 1 112 ? 13.009 38.518 18.238 1.00 11.58 152 LYS B CA 1
ATOM 2484 C C . LYS B 1 112 ? 12.909 39.219 16.898 1.00 11.70 152 LYS B C 1
ATOM 2485 O O . LYS B 1 112 ? 12.062 38.867 16.066 1.00 10.71 152 LYS B O 1
ATOM 2491 N N . THR B 1 113 ? 13.786 40.199 16.680 1.00 10.49 153 THR B N 1
ATOM 2492 C CA . THR B 1 113 ? 13.755 40.933 15.435 1.00 9.24 153 THR B CA 1
ATOM 2493 C C . THR B 1 113 ? 14.182 40.060 14.279 1.00 10.56 153 THR B C 1
ATOM 2494 O O . THR B 1 113 ? 13.514 39.990 13.238 1.00 12.63 153 THR B O 1
ATOM 2498 N N . VAL B 1 114 ? 15.300 39.357 14.467 1.00 12.15 154 VAL B N 1
ATOM 2499 C CA . VAL B 1 114 ? 15.769 38.435 13.446 1.00 9.54 154 VAL B CA 1
ATOM 2500 C C . VAL B 1 114 ? 14.744 37.325 13.211 1.00 8.98 154 VAL B C 1
ATOM 2501 O O . VAL B 1 114 ? 14.549 36.889 12.060 1.00 8.42 154 VAL B O 1
ATOM 2505 N N . PHE B 1 115 ? 14.054 36.902 14.267 1.00 10.22 155 PHE B N 1
ATOM 2506 C CA . PHE B 1 115 ? 13.013 35.904 14.105 1.00 9.68 155 PHE B CA 1
ATOM 2507 C C . PHE B 1 115 ? 11.954 36.342 13.091 1.00 8.27 155 PHE B C 1
ATOM 2508 O O . PHE B 1 115 ? 11.407 35.521 12.344 1.00 8.01 155 PHE B O 1
ATOM 2516 N N . GLU B 1 116 ? 11.631 37.634 13.069 1.00 9.12 156 GLU B N 1
ATOM 2517 C CA . GLU B 1 116 ? 10.679 38.110 12.065 1.00 9.15 156 GLU B CA 1
ATOM 2518 C C . GLU B 1 116 ? 11.195 37.836 10.665 1.00 7.33 156 GLU B C 1
ATOM 2519 O O . GLU B 1 116 ? 10.425 37.461 9.786 1.00 8.00 156 GLU B O 1
ATOM 2525 N N . GLN B 1 117 ? 12.510 38.022 10.437 1.00 7.73 157 GLN B N 1
ATOM 2526 C CA . GLN B 1 117 ? 13.041 37.749 9.112 1.00 6.44 157 GLN B CA 1
ATOM 2527 C C . GLN B 1 117 ? 13.058 36.251 8.807 1.00 8.18 157 GLN B C 1
ATOM 2528 O O . GLN B 1 117 ? 12.840 35.840 7.668 1.00 8.40 157 GLN B O 1
ATOM 2534 N N . VAL B 1 118 ? 13.271 35.450 9.859 1.00 8.74 158 VAL B N 1
ATOM 2535 C CA . VAL B 1 118 ? 13.243 34.006 9.695 1.00 8.01 158 VAL B CA 1
ATOM 2536 C C . VAL B 1 118 ? 11.847 33.589 9.241 1.00 7.31 158 VAL B C 1
ATOM 2537 O O . VAL B 1 118 ? 11.703 32.805 8.310 1.00 8.25 158 VAL B O 1
ATOM 2541 N N . LYS B 1 119 ? 10.806 34.138 9.858 1.00 7.26 159 LYS B N 1
ATOM 2542 C CA . LYS B 1 119 ? 9.436 33.829 9.425 1.00 6.88 159 LYS B CA 1
ATOM 2543 C C . LYS B 1 119 ? 9.194 34.311 7.991 1.00 6.91 159 LYS B C 1
ATOM 2544 O O . LYS B 1 119 ? 8.533 33.649 7.192 1.00 8.47 159 LYS B O 1
ATOM 2550 N N . ALA B 1 120 ? 9.711 35.494 7.648 1.00 7.82 160 ALA B N 1
ATOM 2551 C CA . ALA B 1 120 ? 9.525 35.986 6.292 1.00 6.55 160 ALA B CA 1
ATOM 2552 C C . ALA B 1 120 ? 10.114 35.034 5.261 1.00 7.68 160 ALA B C 1
ATOM 2553 O O . ALA B 1 120 ? 9.565 34.876 4.152 1.00 8.63 160 ALA B O 1
ATOM 2555 N N . LYS B 1 121 ? 11.230 34.392 5.637 1.00 8.47 161 LYS B N 1
ATOM 2556 C CA . LYS B 1 121 ? 11.928 33.482 4.738 1.00 8.22 161 LYS B CA 1
ATOM 2557 C C . LYS B 1 121 ? 11.258 32.116 4.667 1.00 8.09 161 LYS B C 1
ATOM 2558 O O . LYS B 1 121 ? 11.230 31.493 3.604 1.00 11.05 161 LYS B O 1
ATOM 2564 N N . PHE B 1 122 ? 10.679 31.659 5.787 1.00 8.50 162 PHE B N 1
ATOM 2565 C CA . PHE B 1 122 ? 10.252 30.268 5.889 1.00 8.63 162 PHE B CA 1
ATOM 2566 C C . PHE B 1 122 ? 8.786 30.009 6.146 1.00 8.81 162 PHE B C 1
ATOM 2567 O O . PHE B 1 122 ? 8.281 28.919 5.794 1.00 8.56 162 PHE B O 1
ATOM 2575 N N . LEU B 1 123 ? 8.091 30.936 6.802 1.00 6.97 163 LEU B N 1
ATOM 2576 C CA . LEU B 1 123 ? 6.724 30.641 7.267 1.00 6.00 163 LEU B CA 1
ATOM 2577 C C . LEU B 1 123 ? 5.723 30.624 6.102 1.00 8.29 163 LEU B C 1
ATOM 2578 O O . LEU B 1 123 ? 5.748 31.485 5.207 1.00 9.37 163 LEU B O 1
ATOM 2583 N N . LYS B 1 124 ? 4.836 29.642 6.132 1.00 7.24 164 LYS B N 1
ATOM 2584 C CA . LYS B 1 124 ? 3.825 29.509 5.075 1.00 8.36 164 LYS B CA 1
ATOM 2585 C C . LYS B 1 124 ? 4.449 29.356 3.690 1.00 8.32 164 LYS B C 1
ATOM 2586 O O . LYS B 1 124 ? 3.930 29.854 2.680 1.00 9.32 164 LYS B O 1
ATOM 2592 N N . LYS B 1 125 ? 5.584 28.648 3.658 1.00 7.39 165 LYS B N 1
ATOM 2593 C CA . LYS B 1 125 ? 6.279 28.319 2.435 1.00 6.45 165 LYS B CA 1
ATOM 2594 C C . LYS B 1 125 ? 6.655 26.856 2.535 1.00 7.03 165 LYS B C 1
ATOM 2595 O O . LYS B 1 125 ? 6.776 26.315 3.646 1.00 7.95 165 LYS B O 1
ATOM 2601 N N . ASP B 1 126 ? 6.881 26.267 1.371 1.00 7.44 166 ASP B N 1
ATOM 2602 C CA . ASP B 1 126 ? 7.351 24.889 1.294 1.00 6.51 166 ASP B CA 1
ATOM 2603 C C . ASP B 1 126 ? 8.861 24.890 1.347 1.00 8.21 166 ASP B C 1
ATOM 2604 O O . ASP B 1 126 ? 9.528 25.821 0.874 1.00 11.72 166 ASP B O 1
ATOM 2609 N N . ARG B 1 127 ? 9.399 23.805 1.874 1.00 6.43 167 ARG B N 1
ATOM 2610 C CA . ARG B 1 127 ? 10.844 23.581 1.878 1.00 7.24 167 ARG B CA 1
ATOM 2611 C C . ARG B 1 127 ? 11.132 22.126 1.556 1.00 7.19 167 ARG B C 1
ATOM 2612 O O . ARG B 1 127 ? 10.390 21.234 1.995 1.00 7.92 167 ARG B O 1
ATOM 2620 N N . THR B 1 128 ? 12.164 21.914 0.745 1.00 7.16 168 THR B N 1
ATOM 2621 C CA . THR B 1 128 ? 12.578 20.548 0.398 1.00 6.58 168 THR B CA 1
ATOM 2622 C C . THR B 1 128 ? 14.041 20.375 0.770 1.00 5.28 168 THR B C 1
ATOM 2623 O O . THR B 1 128 ? 14.885 21.238 0.450 1.00 8.39 168 THR B O 1
ATOM 2627 N N . GLU B 1 129 ? 14.343 19.274 1.458 1.00 7.68 169 GLU B N 1
ATOM 2628 C CA . GLU B 1 129 ? 15.713 18.912 1.832 1.00 7.62 169 GLU B CA 1
ATOM 2629 C C . GLU B 1 129 ? 16.163 17.768 0.937 1.00 5.43 169 GLU B C 1
ATOM 2630 O O . GLU B 1 129 ? 15.384 16.883 0.596 1.00 8.88 169 GLU B O 1
ATOM 2636 N N . TYR B 1 130 ? 17.438 17.796 0.573 1.00 5.46 170 TYR B N 1
ATOM 2637 C CA . TYR B 1 130 ? 17.975 16.703 -0.218 1.00 5.92 170 TYR B CA 1
ATOM 2638 C C . TYR B 1 130 ? 18.189 15.459 0.618 1.00 6.57 170 TYR B C 1
ATOM 2639 O O . TYR B 1 130 ? 18.182 14.343 0.058 1.00 7.63 170 TYR B O 1
ATOM 2648 N N . GLY B 1 131 ? 18.443 15.615 1.909 1.00 7.21 171 GLY B N 1
ATOM 2649 C CA . GLY B 1 131 ? 18.591 14.429 2.747 1.00 6.83 171 GLY B CA 1
ATOM 2650 C C . GLY B 1 131 ? 17.248 13.793 3.077 1.00 8.09 171 GLY B C 1
ATOM 2651 O O . GLY B 1 131 ? 16.212 14.373 2.863 1.00 7.35 171 GLY B O 1
ATOM 2652 N N . TYR B 1 132 ? 17.284 12.589 3.635 1.00 5.29 172 TYR B N 1
ATOM 2653 C CA . TYR B 1 132 ? 16.091 12.009 4.247 1.00 5.06 172 TYR B CA 1
ATOM 2654 C C . TYR B 1 132 ? 15.743 12.785 5.497 1.00 6.19 172 TYR B C 1
ATOM 2655 O O . TYR B 1 132 ? 16.595 13.517 6.052 1.00 6.84 172 TYR B O 1
ATOM 2664 N N . ILE B 1 133 ? 14.515 12.636 5.985 1.00 5.96 173 ILE B N 1
ATOM 2665 C CA . ILE B 1 133 ? 14.134 13.302 7.215 1.00 6.02 173 ILE B CA 1
ATOM 2666 C C . ILE B 1 133 ? 14.069 12.278 8.337 1.00 7.49 173 ILE B C 1
ATOM 2667 O O . ILE B 1 133 ? 13.233 11.352 8.317 1.00 7.84 173 ILE B O 1
ATOM 2672 N N . SER B 1 134 ? 14.920 12.457 9.338 1.00 7.05 174 SER B N 1
ATOM 2673 C CA . SER B 1 134 ? 14.884 11.611 10.523 1.00 5.40 174 SER B CA 1
ATOM 2674 C C . SER B 1 134 ? 14.072 12.281 11.598 1.00 7.15 174 SER B C 1
ATOM 2675 O O . SER B 1 134 ? 14.436 13.379 12.059 1.00 9.29 174 SER B O 1
ATOM 2678 N N . THR B 1 135 ? 12.976 11.651 11.997 1.00 6.19 175 THR B N 1
ATOM 2679 C CA . THR B 1 135 ? 12.113 12.163 13.072 1.00 5.81 175 THR B CA 1
ATOM 2680 C C . THR B 1 135 ? 12.001 11.160 14.181 1.00 6.75 175 THR B C 1
ATOM 2681 O O . THR B 1 135 ? 12.501 10.060 14.036 1.00 8.51 175 THR B O 1
ATOM 2685 N N . SER B 1 136 ? 11.327 11.526 15.265 1.00 6.94 176 SER B N 1
ATOM 2686 C CA . SER B 1 136 ? 11.014 10.550 16.296 1.00 6.66 176 SER B CA 1
ATOM 2687 C C . SER B 1 136 ? 9.524 10.614 16.592 1.00 7.69 176 SER B C 1
ATOM 2688 O O . SER B 1 136 ? 8.880 11.635 16.433 1.00 8.18 176 SER B O 1
ATOM 2691 N N . LEU B 1 137 ? 8.973 9.495 17.064 1.00 6.13 177 LEU B N 1
ATOM 2692 C CA . LEU B 1 137 ? 7.608 9.510 17.593 1.00 6.66 177 LEU B CA 1
ATOM 2693 C C . LEU B 1 137 ? 7.448 10.373 18.823 1.00 7.18 177 LEU B C 1
ATOM 2694 O O . LEU B 1 137 ? 6.351 10.812 19.138 1.00 9.89 177 LEU B O 1
ATOM 2699 N N . MET B 1 138 ? 8.543 10.613 19.524 1.00 7.41 178 MET B N 1
ATOM 2700 C CA . MET B 1 138 ? 8.415 11.368 20.766 1.00 10.22 178 MET B CA 1
ATOM 2701 C C . MET B 1 138 ? 9.208 12.691 20.679 1.00 10.27 178 MET B C 1
ATOM 2702 O O . MET B 1 138 ? 10.092 12.829 19.833 1.00 8.49 178 MET B O 1
ATOM 2707 N N . SER B 1 139 ? 8.851 13.663 21.528 1.00 10.34 179 SER B N 1
ATOM 2708 C CA . SER B 1 139 ? 9.448 14.997 21.471 1.00 9.32 179 SER B CA 1
ATOM 2709 C C .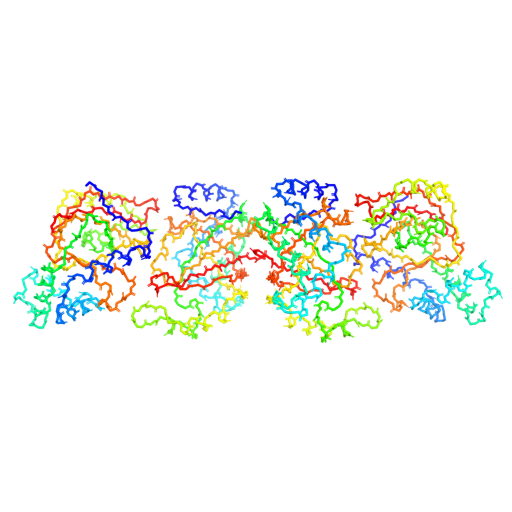 SER B 1 139 ? 10.366 15.306 22.623 1.00 9.67 179 SER B C 1
ATOM 2710 O O . SER B 1 139 ? 11.141 16.249 22.517 1.00 10.92 179 SER B O 1
ATOM 2713 N N . ALA B 1 140 ? 10.253 14.594 23.746 1.00 10.43 180 ALA B N 1
ATOM 2714 C CA . ALA B 1 140 ? 10.935 15.078 24.949 1.00 11.79 180 ALA B CA 1
ATOM 2715 C C . ALA B 1 140 ? 12.434 15.215 24.798 1.00 10.79 180 ALA B C 1
ATOM 2716 O O . ALA B 1 140 ? 13.035 16.083 25.436 1.00 12.78 180 ALA B O 1
ATOM 2718 N N . GLN B 1 141 ? 13.043 14.362 23.988 1.00 12.52 181 GLN B N 1
ATOM 2719 C CA . GLN B 1 141 ? 14.491 14.382 23.812 1.00 14.75 181 GLN B CA 1
ATOM 2720 C C . GLN B 1 141 ? 14.984 15.637 23.122 1.00 11.86 181 GLN B C 1
ATOM 2721 O O . GLN B 1 141 ? 16.193 15.900 23.062 1.00 12.84 181 GLN B O 1
ATOM 2727 N N . PHE B 1 142 ? 14.048 16.424 22.595 1.00 10.00 182 PHE B N 1
ATOM 2728 C CA . PHE B 1 142 ? 14.441 17.685 21.925 1.00 9.13 182 PHE B CA 1
ATOM 2729 C C . PHE B 1 142 ? 14.203 18.948 22.740 1.00 13.33 182 PHE B C 1
ATOM 2730 O O . PHE B 1 142 ? 14.361 20.061 22.218 1.00 13.33 182 PHE B O 1
ATOM 2738 N N . GLY B 1 143 ? 13.880 18.796 24.023 1.00 12.32 183 GLY B N 1
ATOM 2739 C CA . GLY B 1 143 ? 13.518 19.953 24.842 1.00 12.98 183 GLY B CA 1
ATOM 2740 C C . GLY B 1 143 ? 14.628 20.985 25.065 1.00 11.10 183 GLY B C 1
ATOM 2741 O O . GLY B 1 143 ? 14.340 22.121 25.454 1.00 18.88 183 GLY B O 1
ATOM 2742 N N . GLY B 1 144 ? 15.870 20.586 24.859 1.00 13.15 184 GLY B N 1
ATOM 2743 C CA . GLY B 1 144 ? 16.972 21.531 24.962 1.00 11.90 184 GLY B CA 1
ATOM 2744 C C . GLY B 1 144 ? 17.536 22.018 23.638 1.00 12.41 184 GLY B C 1
ATOM 2745 O O . GLY B 1 144 ? 18.478 22.795 23.637 1.00 18.87 184 GLY B O 1
ATOM 2746 N N . ARG B 1 145 ? 17.018 21.537 22.512 1.00 11.03 185 ARG B N 1
ATOM 2747 C CA . ARG B 1 145 ? 17.526 21.977 21.204 1.00 9.12 185 ARG B CA 1
ATOM 2748 C C . ARG B 1 145 ? 17.021 23.378 20.859 1.00 7.92 185 ARG B C 1
ATOM 2749 O O . ARG B 1 145 ? 15.948 23.780 21.257 1.00 11.45 185 ARG B O 1
ATOM 2757 N N . PRO B 1 146 ? 17.813 24.131 20.116 1.00 9.21 186 PRO B N 1
ATOM 2758 C CA . PRO B 1 146 ? 17.416 25.485 19.708 1.00 10.81 186 PRO B CA 1
ATOM 2759 C C . PRO B 1 146 ? 16.184 25.498 18.816 1.00 9.42 186 PRO B C 1
ATOM 2760 O O . PRO B 1 146 ? 15.444 26.487 18.849 1.00 8.56 186 PRO B O 1
ATOM 2764 N N . ILE B 1 147 ? 15.971 24.441 18.039 1.00 8.20 187 ILE B N 1
ATOM 2765 C CA . ILE B 1 147 ? 14.809 24.367 17.152 1.00 6.48 187 ILE B CA 1
ATOM 2766 C C . ILE B 1 147 ? 14.172 22.999 17.306 1.00 6.57 187 ILE B C 1
ATOM 2767 O O . ILE B 1 147 ? 14.869 21.996 17.414 1.00 9.36 187 ILE B O 1
ATOM 2772 N N . VAL B 1 148 ? 12.846 22.978 17.372 1.00 6.84 188 VAL B N 1
ATOM 2773 C CA . VAL B 1 148 ? 12.120 21.700 17.330 1.00 8.45 188 VAL B CA 1
ATOM 2774 C C . VAL B 1 148 ? 10.994 21.807 16.333 1.00 8.24 188 VAL B C 1
ATOM 2775 O O . VAL B 1 148 ? 10.273 22.810 16.331 1.00 7.81 188 VAL B O 1
ATOM 2779 N N . THR B 1 149 ? 10.858 20.797 15.471 1.00 7.87 189 THR B N 1
ATOM 2780 C CA . THR B 1 149 ? 9.813 20.753 14.475 1.00 6.80 189 THR B CA 1
ATOM 2781 C C . THR B 1 149 ? 8.853 19.638 14.791 1.00 7.54 189 THR B C 1
ATOM 2782 O O . THR B 1 149 ? 9.254 18.500 15.045 1.00 8.33 189 THR B O 1
ATOM 2786 N N . LYS B 1 150 ? 7.585 20.003 14.793 1.00 7.30 190 LYS B N 1
ATOM 2787 C CA . LYS B 1 150 ? 6.472 19.053 14.861 1.00 7.24 190 LYS B CA 1
ATOM 2788 C C . LYS B 1 150 ? 5.992 18.862 13.436 1.00 7.95 190 LYS B C 1
ATOM 2789 O O . LYS B 1 150 ? 5.457 19.790 12.840 1.00 8.11 190 LYS B O 1
ATOM 2795 N N . PHE B 1 151 ? 6.197 17.670 12.886 1.00 7.54 191 PHE B N 1
ATOM 2796 C CA . PHE B 1 151 ? 5.704 17.326 11.552 1.00 8.67 191 PHE B CA 1
ATOM 2797 C C . PHE B 1 151 ? 4.340 16.677 11.715 1.00 9.46 191 PHE B C 1
ATOM 2798 O O . PHE B 1 151 ? 4.181 15.725 12.497 1.00 11.52 191 PHE B O 1
ATOM 2806 N N . LYS B 1 152 ? 3.348 17.195 11.000 1.00 7.58 192 LYS B N 1
ATOM 2807 C CA . LYS B 1 152 ? 2.021 16.561 10.948 1.00 6.15 192 LYS B CA 1
ATOM 2808 C C . LYS B 1 152 ? 1.994 15.808 9.629 1.00 6.81 192 LYS B C 1
ATOM 2809 O O . LYS B 1 152 ? 2.095 16.433 8.552 1.00 9.05 192 LYS B O 1
ATOM 2815 N N . VAL B 1 153 ? 1.939 14.466 9.693 1.00 6.64 193 VAL B N 1
ATOM 2816 C CA . VAL B 1 153 ? 2.063 13.652 8.497 1.00 8.40 193 VAL B CA 1
ATOM 2817 C C . VAL B 1 153 ? 0.803 12.827 8.328 1.00 8.03 193 VAL B C 1
ATOM 2818 O O . VAL B 1 153 ? 0.373 12.117 9.232 1.00 10.03 193 VAL B O 1
ATOM 2822 N N . THR B 1 154 ? 0.161 12.947 7.184 1.00 8.05 194 THR B N 1
ATOM 2823 C CA . THR B 1 154 ? -1.125 12.232 7.062 1.00 8.08 194 THR B CA 1
ATOM 2824 C C . THR B 1 154 ? -1.000 10.757 6.725 1.00 8.79 194 THR B C 1
ATOM 2825 O O . THR B 1 154 ? -0.010 10.295 6.175 1.00 8.58 194 THR B O 1
ATOM 2829 N N . ASN B 1 155 ? -2.075 10.046 7.041 1.00 8.61 195 ASN B N 1
ATOM 2830 C CA . ASN B 1 155 ? -2.235 8.659 6.655 1.00 11.65 195 ASN B CA 1
ATOM 2831 C C . ASN B 1 155 ? -1.852 8.479 5.188 1.00 10.59 195 ASN B C 1
ATOM 2832 O O . ASN B 1 155 ? -2.225 9.273 4.329 1.00 10.07 195 ASN B O 1
ATOM 2837 N N . GLY B 1 156 ? -1.075 7.441 4.910 1.00 8.62 196 GLY B N 1
ATOM 2838 C CA . GLY B 1 156 ? -0.719 7.102 3.565 1.00 7.27 196 GLY B CA 1
ATOM 2839 C C . GLY B 1 156 ? 0.585 7.702 3.069 1.00 8.46 196 GLY B C 1
ATOM 2840 O O . GLY B 1 156 ? 1.103 7.297 2.024 1.00 11.96 196 GLY B O 1
ATOM 2841 N N . SER B 1 157 ? 1.102 8.679 3.814 1.00 8.37 197 SER B N 1
ATOM 2842 C CA . SER B 1 157 ? 2.365 9.306 3.422 1.00 8.52 197 SER B CA 1
ATOM 2843 C C . SER B 1 157 ? 3.501 8.312 3.600 1.00 9.06 197 SER B C 1
ATOM 2844 O O . SER B 1 157 ? 3.474 7.453 4.493 1.00 9.71 197 SER B O 1
ATOM 2847 N N . LYS B 1 158 ? 4.532 8.470 2.788 1.00 7.41 198 LYS B N 1
ATOM 2848 C CA . LYS B 1 158 ? 5.684 7.578 2.872 1.00 7.49 198 LYS B CA 1
ATOM 2849 C C . LYS B 1 158 ? 6.452 7.838 4.132 1.00 7.42 198 LYS B C 1
ATOM 2850 O O . LYS B 1 158 ? 6.661 8.989 4.553 1.00 9.46 198 LYS B O 1
ATOM 2856 N N . GLY B 1 159 ? 6.862 6.751 4.768 1.00 7.62 199 GLY B N 1
ATOM 2857 C CA . GLY B 1 159 ? 7.663 6.877 5.967 1.00 10.02 199 GLY B CA 1
ATOM 2858 C C . GLY B 1 159 ? 7.458 5.681 6.838 1.00 5.58 199 GLY B C 1
ATOM 2859 O O . GLY B 1 159 ? 6.422 5.027 6.757 1.00 9.29 199 GLY B O 1
ATOM 2860 N N . GLY B 1 160 ? 8.431 5.412 7.677 1.00 6.61 200 GLY B N 1
ATOM 2861 C CA . GLY B 1 160 ? 8.316 4.223 8.506 1.00 11.60 200 GLY B CA 1
ATOM 2862 C C . GLY B 1 160 ? 9.115 4.237 9.769 1.00 10.90 200 GLY B C 1
ATOM 2863 O O . GLY B 1 160 ? 10.158 4.880 9.860 1.00 6.24 200 GLY B O 1
ATOM 2864 N N . TYR B 1 161 ? 8.610 3.485 10.745 1.00 10.62 201 TYR B N 1
ATOM 2865 C CA . TYR B 1 161 ? 9.268 3.346 12.034 1.00 8.72 201 TYR B CA 1
ATOM 2866 C C . TYR B 1 161 ? 10.408 2.377 11.867 1.00 9.60 201 TYR B C 1
ATOM 2867 O O . TYR B 1 161 ? 10.198 1.237 11.433 1.00 10.55 201 TYR B O 1
ATOM 2876 N N . ILE B 1 162 ? 11.614 2.802 12.227 1.00 6.98 202 ILE B N 1
ATOM 2877 C CA . ILE B 1 162 ? 12.790 1.980 11.974 1.00 8.86 202 ILE B CA 1
ATOM 2878 C C . ILE B 1 162 ? 13.583 1.650 13.214 1.00 7.61 202 ILE B C 1
ATOM 2879 O O . ILE B 1 162 ? 14.695 1.108 13.113 1.00 8.37 202 ILE B O 1
ATOM 2884 N N . ASP B 1 163 ? 13.018 1.922 14.390 1.00 8.50 203 ASP B N 1
ATOM 2885 C CA . ASP B 1 163 ? 13.745 1.625 15.609 1.00 8.34 203 ASP B CA 1
ATOM 2886 C C . ASP B 1 163 ? 14.316 0.182 15.673 1.00 6.73 203 ASP B C 1
ATOM 2887 O O . ASP B 1 163 ? 15.436 -0.011 16.122 1.00 7.52 203 ASP B O 1
ATOM 2892 N N . PRO B 1 164 ? 13.571 -0.830 15.255 1.00 8.12 204 PRO B N 1
ATOM 2893 C CA . PRO B 1 164 ? 14.108 -2.179 15.373 1.00 6.93 204 PRO B CA 1
ATOM 2894 C C . PRO B 1 164 ? 15.304 -2.505 14.503 1.00 9.35 204 PRO B C 1
ATOM 2895 O O . PRO B 1 164 ? 15.941 -3.565 14.724 1.00 10.76 204 PRO B O 1
ATOM 2899 N N . ILE B 1 165 ? 15.626 -1.649 13.534 1.00 7.79 205 ILE B N 1
ATOM 2900 C CA . ILE B 1 165 ? 16.816 -1.856 12.699 1.00 7.29 205 ILE B CA 1
ATOM 2901 C C . ILE B 1 165 ? 17.835 -0.728 12.882 1.00 7.40 205 ILE B C 1
ATOM 2902 O O . ILE B 1 165 ? 18.855 -0.683 12.200 1.00 9.88 205 ILE B O 1
ATOM 2907 N N . SER B 1 166 ? 17.570 0.181 13.822 1.00 6.76 206 SER B N 1
ATOM 2908 C CA . SER B 1 166 ? 18.503 1.287 14.017 1.00 7.89 206 SER B CA 1
ATOM 2909 C C . SER B 1 166 ? 19.756 0.914 14.769 1.00 6.74 206 SER B C 1
ATOM 2910 O O . SER B 1 166 ? 19.763 0.032 15.634 1.00 8.63 206 SER B O 1
ATOM 2913 N N . TYR B 1 167 ? 20.829 1.627 14.442 1.00 7.72 207 TYR B N 1
ATOM 2914 C CA . TYR B 1 167 ? 22.056 1.546 15.194 1.00 8.94 207 TYR B CA 1
ATOM 2915 C C . TYR B 1 167 ? 21.847 2.089 16.618 1.00 8.56 207 TYR B C 1
ATOM 2916 O O . TYR B 1 167 ? 22.580 1.731 17.526 1.00 10.06 207 TYR B O 1
ATOM 2925 N N . PHE B 1 168 ? 20.837 2.939 16.797 1.00 7.95 208 PHE B N 1
ATOM 2926 C CA . PHE B 1 168 ? 20.593 3.609 18.067 1.00 8.13 208 PHE B CA 1
ATOM 2927 C C . PHE B 1 168 ? 19.158 3.324 18.567 1.00 8.15 208 PHE B C 1
ATOM 2928 O O . PHE B 1 168 ? 18.265 4.190 18.516 1.00 10.23 208 PHE B O 1
ATOM 2936 N N . PRO B 1 169 ? 18.905 2.098 19.035 1.00 9.28 209 PRO B N 1
ATOM 2937 C CA . PRO B 1 169 ? 17.566 1.732 19.502 1.00 7.64 209 PRO B CA 1
ATOM 2938 C C . PRO B 1 169 ? 17.177 2.564 20.693 1.00 8.68 209 PRO B C 1
ATOM 2939 O O . PRO B 1 169 ? 17.984 2.828 21.600 1.00 11.39 209 PRO B O 1
ATOM 2943 N N . GLY B 1 170 ? 15.940 3.019 20.662 1.00 7.15 210 GLY B N 1
ATOM 2944 C CA . GLY B 1 170 ? 15.392 3.857 21.698 1.00 7.49 210 GLY B CA 1
ATOM 2945 C C . GLY B 1 170 ? 15.178 5.261 21.202 1.00 9.49 210 GLY B C 1
ATOM 2946 O O . GLY B 1 170 ? 14.492 6.021 21.871 1.00 9.17 210 GLY B O 1
ATOM 2947 N N . GLN B 1 171 ? 15.741 5.592 20.032 1.00 8.99 211 GLN B N 1
ATOM 2948 C CA . GLN B 1 171 ? 15.455 6.901 19.437 1.00 8.13 211 GLN B CA 1
ATOM 2949 C C . GLN B 1 171 ? 14.025 6.971 18.879 1.00 8.53 211 GLN B C 1
ATOM 2950 O O . GLN B 1 171 ? 13.512 8.080 18.640 1.00 7.84 211 GLN B O 1
ATOM 2956 N N . LEU B 1 172 ? 13.403 5.806 18.664 1.00 9.03 212 LEU B N 1
ATOM 2957 C CA . LEU B 1 172 ? 12.014 5.726 18.202 1.00 7.95 212 LEU B CA 1
ATOM 2958 C C . LEU B 1 172 ? 11.889 6.462 16.872 1.00 8.94 212 LEU B C 1
ATOM 2959 O O . LEU B 1 172 ? 10.935 7.196 16.642 1.00 9.06 212 LEU B O 1
ATOM 2964 N N . GLU B 1 173 ? 12.844 6.231 15.971 1.00 6.66 213 GLU B N 1
ATOM 2965 C CA . GLU B 1 173 ? 12.920 7.015 14.741 1.00 7.85 213 GLU B CA 1
ATOM 2966 C C . GLU B 1 173 ? 11.872 6.592 13.714 1.00 7.88 213 GLU B C 1
ATOM 2967 O O . GLU B 1 173 ? 11.623 5.396 13.508 1.00 7.25 213 GLU B O 1
ATOM 2973 N N . VAL B 1 174 ? 11.290 7.584 13.052 1.00 7.28 214 VAL B N 1
ATOM 2974 C CA . VAL B 1 174 ? 10.472 7.377 11.848 1.00 7.78 214 VAL B CA 1
ATOM 2975 C C . VAL B 1 174 ? 11.214 8.130 10.763 1.00 6.00 214 VAL B C 1
ATOM 2976 O O . VAL B 1 174 ? 11.478 9.332 10.879 1.00 8.48 214 VAL B O 1
ATOM 2980 N N . LEU B 1 175 ? 11.591 7.397 9.723 1.00 4.97 215 LEU B N 1
ATOM 2981 C CA . LEU B 1 175 ? 12.341 7.954 8.603 1.00 4.66 215 LEU B CA 1
ATOM 2982 C C . LEU B 1 175 ? 11.385 8.288 7.474 1.00 6.43 215 LEU B C 1
ATOM 2983 O O . LEU B 1 175 ? 10.485 7.492 7.130 1.00 6.79 215 LEU B O 1
ATOM 2988 N N . LEU B 1 176 ? 11.532 9.502 6.937 1.00 6.72 216 LEU B N 1
ATOM 2989 C CA . LEU B 1 176 ? 10.756 9.920 5.791 1.00 6.71 216 LEU B CA 1
ATOM 2990 C C . LEU B 1 176 ? 11.672 10.116 4.583 1.00 6.24 216 LEU B C 1
ATOM 2991 O O . LEU B 1 176 ? 12.895 10.282 4.720 1.00 5.65 216 LEU B O 1
ATOM 2996 N N . PRO B 1 177 ? 11.127 10.052 3.374 1.00 4.50 217 PRO B N 1
ATOM 2997 C CA . PRO B 1 177 ? 11.918 10.190 2.147 1.00 6.16 217 PRO B CA 1
ATOM 2998 C C . PRO B 1 177 ? 12.772 11.427 2.010 1.00 5.40 217 PRO B C 1
ATOM 2999 O O . PRO B 1 177 ? 12.581 12.433 2.698 1.00 8.02 217 PRO B O 1
ATOM 3003 N N . ARG B 1 178 ? 13.704 11.320 1.068 1.00 6.55 218 ARG B N 1
ATOM 3004 C CA . ARG B 1 178 ? 14.491 12.454 0.651 1.00 7.33 218 ARG B CA 1
ATOM 3005 C C . ARG B 1 178 ? 13.695 13.252 -0.386 1.00 6.20 218 ARG B C 1
ATOM 3006 O O . ARG B 1 178 ? 12.673 12.790 -0.916 1.00 7.88 218 ARG B O 1
ATOM 3014 N N . ASN B 1 179 ? 14.139 14.490 -0.635 1.00 6.31 219 ASN B N 1
ATOM 3015 C CA . ASN B 1 179 ? 13.435 15.403 -1.549 1.00 6.52 219 ASN B CA 1
ATOM 3016 C C . ASN B 1 179 ? 11.946 15.529 -1.187 1.00 7.80 219 ASN B C 1
ATOM 3017 O O . ASN B 1 179 ? 11.098 15.642 -2.058 1.00 9.77 219 ASN B O 1
ATOM 3022 N N . ASN B 1 180 ? 11.639 15.504 0.106 1.00 6.76 220 ASN B N 1
ATOM 3023 C CA . ASN B 1 180 ? 10.258 15.384 0.587 1.00 6.32 220 ASN B CA 1
ATOM 3024 C C . ASN B 1 180 ? 9.740 16.751 1.005 1.00 4.80 220 ASN B C 1
ATOM 3025 O O . ASN B 1 180 ? 9.968 17.196 2.140 1.00 7.45 220 ASN B O 1
ATOM 3030 N N . SER B 1 181 ? 9.050 17.441 0.090 1.00 7.15 221 SER B N 1
ATOM 3031 C CA . SER B 1 181 ? 8.602 18.794 0.428 1.00 8.00 221 SER B CA 1
ATOM 3032 C C . SER B 1 181 ? 7.661 18.816 1.610 1.00 8.36 221 SER B C 1
ATOM 3033 O O . SER B 1 181 ? 6.776 17.971 1.742 1.00 8.78 221 SER B O 1
ATOM 3036 N N . TYR B 1 182 ? 7.847 19.800 2.489 1.00 7.34 222 TYR B N 1
ATOM 3037 C CA . TYR B 1 182 ? 6.938 19.980 3.614 1.00 5.76 222 TYR B CA 1
ATOM 3038 C C . TYR B 1 182 ? 6.580 21.454 3.670 1.00 8.59 222 TYR B C 1
ATOM 3039 O O . TYR B 1 182 ? 7.349 22.310 3.243 1.00 8.57 222 TYR B O 1
ATOM 3048 N N . TYR B 1 183 ? 5.402 21.729 4.211 1.00 5.87 223 TYR B N 1
ATOM 3049 C CA . TYR B 1 183 ? 4.900 23.077 4.295 1.00 5.89 223 TYR B CA 1
ATOM 3050 C C . TYR B 1 183 ? 5.023 23.571 5.727 1.00 6.10 223 TYR B C 1
ATOM 3051 O O . TYR B 1 183 ? 4.532 22.939 6.653 1.00 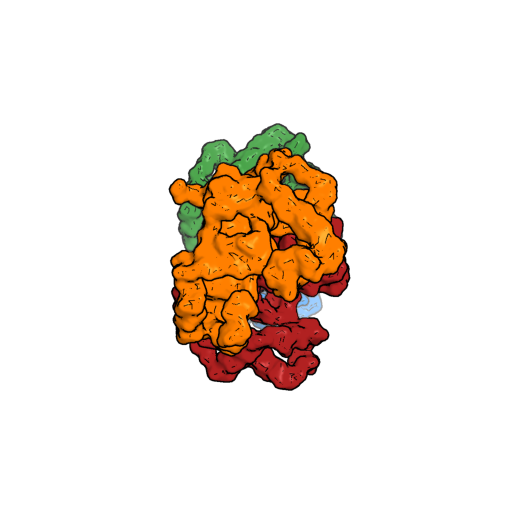8.08 223 TYR B O 1
ATOM 3060 N N . ILE B 1 184 ? 5.714 24.695 5.935 1.00 7.21 224 ILE B N 1
ATOM 3061 C CA . ILE B 1 184 ? 5.841 25.225 7.298 1.00 6.14 224 ILE B CA 1
ATOM 3062 C C . ILE B 1 184 ? 4.604 26.066 7.604 1.00 7.02 224 ILE B C 1
ATOM 3063 O O . ILE B 1 184 ? 4.399 27.113 6.993 1.00 8.48 224 ILE B O 1
ATOM 3068 N N . SER B 1 185 ? 3.783 25.562 8.518 1.00 6.66 225 SER B N 1
ATOM 3069 C CA . SER B 1 185 ? 2.484 26.199 8.785 1.00 7.81 225 SER B CA 1
ATOM 3070 C C . SER B 1 185 ? 2.529 27.135 9.991 1.00 7.55 225 SER B C 1
ATOM 3071 O O . SER B 1 185 ? 1.666 27.990 10.182 1.00 10.41 225 SER B O 1
ATOM 3074 N N . ASP B 1 186 ? 3.548 26.999 10.823 1.00 7.97 226 ASP B N 1
ATOM 3075 C CA . ASP B 1 186 ? 3.617 27.830 12.024 1.00 8.38 226 ASP B CA 1
ATOM 3076 C C . ASP B 1 186 ? 5.051 27.893 12.476 1.00 9.08 226 ASP B C 1
ATOM 3077 O O . ASP B 1 186 ? 5.773 26.910 12.321 1.00 7.15 226 ASP B O 1
ATOM 3082 N N . MET B 1 187 ? 5.455 29.045 13.023 1.00 5.82 227 MET B N 1
ATOM 3083 C CA . MET B 1 187 ? 6.774 29.192 13.656 1.00 5.97 227 MET B CA 1
ATOM 3084 C C . MET B 1 187 ? 6.566 30.120 14.843 1.00 8.61 227 MET B C 1
ATOM 3085 O O . MET B 1 187 ? 6.010 31.221 14.675 1.00 8.68 227 MET B O 1
ATOM 3090 N N . GLN B 1 188 ? 7.031 29.692 16.013 1.00 7.29 228 GLN B N 1
ATOM 3091 C CA . GLN B 1 188 ? 6.861 30.508 17.222 1.00 6.67 228 GLN B CA 1
ATOM 3092 C C . GLN B 1 188 ? 8.106 30.421 18.059 1.00 10.11 228 GLN B C 1
ATOM 3093 O O . GLN B 1 188 ? 8.835 29.436 18.010 1.00 10.91 228 GLN B O 1
ATOM 3099 N N . ILE B 1 189 ? 8.357 31.458 18.850 1.00 7.77 229 ILE B N 1
ATOM 3100 C CA . ILE B 1 189 ? 9.374 31.371 19.888 1.00 8.36 229 ILE B CA 1
ATOM 3101 C C . ILE B 1 189 ? 8.694 30.724 21.088 1.00 9.78 229 ILE B C 1
ATOM 3102 O O . ILE B 1 189 ? 7.553 31.054 21.455 1.00 10.60 229 ILE B O 1
ATOM 3107 N N . SER B 1 190 ? 9.401 29.784 21.699 1.00 8.16 230 SER B N 1
ATOM 3108 C CA . SER B 1 190 ? 8.869 29.044 22.825 1.00 9.67 230 SER B CA 1
ATOM 3109 C C . SER B 1 190 ? 8.642 29.917 24.047 1.00 9.10 230 SER B C 1
ATOM 3110 O O . SER B 1 190 ? 9.170 31.030 24.143 1.00 10.75 230 SER B O 1
ATOM 3113 N N . PRO B 1 191 ? 7.836 29.431 24.974 1.00 8.93 231 PRO B N 1
ATOM 3114 C CA . PRO B 1 191 ? 7.615 30.174 26.223 1.00 10.21 231 PRO B CA 1
ATOM 3115 C C . PRO B 1 191 ? 8.877 30.608 26.960 1.00 10.72 231 PRO B C 1
ATOM 3116 O O . PRO B 1 191 ? 8.900 31.702 27.542 1.00 12.32 231 PRO B O 1
ATOM 3120 N N . ASN B 1 192 ? 9.904 29.772 26.952 1.00 10.60 232 ASN B N 1
ATOM 3121 C CA . ASN B 1 192 ? 11.113 30.118 27.692 1.00 9.55 232 ASN B CA 1
ATOM 3122 C C . ASN B 1 192 ? 12.048 31.020 26.901 1.00 11.90 232 ASN B C 1
ATOM 3123 O O . ASN B 1 192 ? 13.124 31.375 27.380 1.00 11.69 232 ASN B O 1
ATOM 3128 N N . ASN B 1 193 ? 11.637 31.378 25.682 1.00 8.74 233 ASN B N 1
ATOM 3129 C CA . ASN B 1 193 ? 12.406 32.284 24.802 1.00 8.61 233 ASN B CA 1
ATOM 3130 C C . ASN B 1 193 ? 13.694 31.712 24.242 1.00 9.31 233 ASN B C 1
ATOM 3131 O O . ASN B 1 193 ? 14.507 32.436 23.680 1.00 9.12 233 ASN B O 1
ATOM 3136 N N . ARG B 1 194 ? 13.885 30.405 24.383 1.00 8.57 234 ARG B N 1
ATOM 3137 C CA . ARG B 1 194 ? 15.152 29.801 24.033 1.00 10.45 234 ARG B CA 1
ATOM 3138 C C . ARG B 1 194 ? 15.043 28.791 22.879 1.00 10.92 234 ARG B C 1
ATOM 3139 O O . ARG B 1 194 ? 16.024 28.157 22.534 1.00 11.47 234 ARG B O 1
ATOM 3147 N N . GLN B 1 195 ? 13.844 28.628 22.321 1.00 7.51 235 GLN B N 1
ATOM 3148 C CA . GLN B 1 195 ? 13.660 27.664 21.267 1.00 9.57 235 GLN B CA 1
ATOM 3149 C C . GLN B 1 195 ? 12.741 28.236 20.198 1.00 9.81 235 GLN B C 1
ATOM 3150 O O . GLN B 1 195 ? 11.821 29.033 20.497 1.00 10.14 235 GLN B O 1
ATOM 3156 N N . ILE B 1 196 ? 12.973 27.816 18.953 1.00 8.74 236 ILE B N 1
ATOM 3157 C CA . ILE B 1 196 ? 11.996 28.041 17.896 1.00 6.14 236 ILE B CA 1
ATOM 3158 C C . ILE B 1 196 ? 11.220 26.767 17.664 1.00 8.29 236 ILE B C 1
ATOM 3159 O O . ILE B 1 196 ? 11.821 25.710 17.486 1.00 8.82 236 ILE B O 1
ATOM 3164 N N . MET B 1 197 ? 9.900 26.887 17.713 1.00 6.67 237 MET B N 1
ATOM 3165 C CA . MET B 1 197 ? 9.000 25.761 17.525 1.00 7.50 237 MET B CA 1
ATOM 3166 C C . MET B 1 197 ? 8.381 25.896 16.148 1.00 8.42 237 MET B C 1
ATOM 3167 O O . MET B 1 197 ? 7.698 26.887 15.867 1.00 9.44 237 MET B O 1
ATOM 3172 N N . ILE B 1 198 ? 8.638 24.910 15.294 1.00 7.19 238 ILE B N 1
ATOM 3173 C CA . ILE B 1 198 ? 8.113 24.894 13.934 1.00 7.02 238 ILE B CA 1
ATOM 3174 C C . ILE B 1 198 ? 7.061 23.809 13.794 1.00 7.34 238 ILE B C 1
ATOM 3175 O O . ILE B 1 198 ? 7.222 22.722 14.350 1.00 7.34 238 ILE B O 1
ATOM 3180 N N . THR B 1 199 ? 5.971 24.105 13.098 1.00 6.30 239 THR B N 1
ATOM 3181 C CA . THR B 1 199 ? 5.046 23.056 12.669 1.00 8.37 239 THR B CA 1
ATOM 3182 C C . THR B 1 199 ? 5.138 22.919 11.162 1.00 9.17 239 THR B C 1
ATOM 3183 O O . THR B 1 199 ? 5.136 23.939 10.451 1.00 8.24 239 THR B O 1
ATOM 3187 N N . ALA B 1 200 ? 5.239 21.678 10.665 1.00 7.29 240 ALA B N 1
ATOM 3188 C CA . ALA B 1 200 ? 5.381 21.432 9.236 1.00 8.09 240 ALA B CA 1
ATOM 3189 C C . ALA B 1 200 ? 4.407 20.352 8.870 1.00 8.85 240 ALA B C 1
ATOM 3190 O O . ALA B 1 200 ? 4.105 19.496 9.686 1.00 10.93 240 ALA B O 1
ATOM 3192 N N . MET B 1 201 ? 3.894 20.420 7.659 1.00 6.90 241 MET B N 1
ATOM 3193 C CA . MET B 1 201 ? 2.862 19.493 7.202 1.00 6.53 241 MET B CA 1
ATOM 3194 C C . MET B 1 201 ? 3.320 18.716 5.983 1.00 8.00 241 MET B C 1
ATOM 3195 O O . MET B 1 201 ? 3.867 19.292 5.046 1.00 7.38 241 MET B O 1
ATOM 3200 N N . ILE B 1 202 ? 3.121 17.390 6.023 1.00 6.19 242 ILE B N 1
ATOM 3201 C CA . ILE B 1 202 ? 3.435 16.509 4.910 1.00 7.63 242 ILE B CA 1
ATOM 3202 C C . ILE B 1 202 ? 2.185 15.678 4.592 1.00 6.63 242 ILE B C 1
ATOM 3203 O O . ILE B 1 202 ? 1.518 15.197 5.499 1.00 8.33 242 ILE B O 1
ATOM 3208 N N . PHE B 1 203 ? 1.911 15.496 3.304 1.00 8.09 243 PHE B N 1
ATOM 3209 C CA . PHE B 1 203 ? 0.650 14.822 2.911 1.00 8.00 243 PHE B CA 1
ATOM 3210 C C . PHE B 1 203 ? 0.888 13.644 1.977 1.00 11.08 243 PHE B C 1
ATOM 3211 O O . PHE B 1 203 ? -0.071 13.000 1.524 1.00 10.42 243 PHE B O 1
ATOM 3219 N N . LYS B 1 204 ? 2.148 13.391 1.633 1.00 9.10 244 LYS B N 1
ATOM 3220 C CA . LYS B 1 204 ? 2.490 12.214 0.857 1.00 10.34 244 LYS B CA 1
ATOM 3221 C C . LYS B 1 204 ? 3.849 11.673 1.249 1.00 9.76 244 LYS B C 1
ATOM 3222 O O . LYS B 1 204 ? 4.523 12.360 2.004 1.00 11.70 244 LYS B O 1
ATOM 3229 N N . THR C 1 5 ? 11.630 24.225 58.962 1.00 35.13 45 THR C N 1
ATOM 3230 C CA . THR C 1 5 ? 11.204 23.256 57.906 1.00 31.91 45 THR C CA 1
ATOM 3231 C C . THR C 1 5 ? 10.228 22.217 58.466 1.00 27.27 45 THR C C 1
ATOM 3232 O O . THR C 1 5 ? 9.139 22.009 57.931 1.00 33.18 45 THR C O 1
ATOM 3236 N N . PHE C 1 6 ? 10.638 21.569 59.547 1.00 27.47 46 PHE C N 1
ATOM 3237 C CA . PHE C 1 6 ? 9.884 20.454 60.098 1.00 23.03 46 PHE C CA 1
ATOM 3238 C C . PHE C 1 6 ? 9.090 20.918 61.332 1.00 25.45 46 PHE C C 1
ATOM 3239 O O . PHE C 1 6 ? 9.664 21.428 62.292 1.00 27.22 46 PHE C O 1
ATOM 3247 N N . THR C 1 7 ? 7.772 20.780 61.268 1.00 25.17 47 THR C N 1
ATOM 3248 C CA . THR C 1 7 ? 6.921 21.118 62.405 1.00 23.92 47 THR C CA 1
ATOM 3249 C C . THR C 1 7 ? 7.360 20.310 63.615 1.00 24.36 47 THR C C 1
ATOM 3250 O O . THR C 1 7 ? 7.507 19.091 63.527 1.00 22.08 47 THR C O 1
ATOM 3254 N N . GLU C 1 8 ? 7.570 20.988 64.739 1.00 24.34 48 GLU C N 1
ATOM 3255 C CA . GLU C 1 8 ? 7.956 20.309 65.961 1.00 22.86 48 GLU C CA 1
ATOM 3256 C C . GLU C 1 8 ? 7.055 20.786 67.089 1.00 21.44 48 GLU C C 1
ATOM 3257 O O . GLU C 1 8 ? 7.199 21.918 67.561 1.00 21.86 48 GLU C O 1
ATOM 3263 N N . PHE C 1 9 ? 6.130 19.922 67.508 1.00 16.83 49 PHE C N 1
ATOM 3264 C CA . PHE C 1 9 ? 5.217 20.258 68.588 1.00 17.29 49 PHE C CA 1
ATOM 3265 C C . PHE C 1 9 ? 5.963 20.240 69.918 1.00 17.48 49 PHE C C 1
ATOM 3266 O O . PHE C 1 9 ? 6.721 19.312 70.206 1.00 21.63 49 PHE C O 1
ATOM 3274 N N . THR C 1 10 ? 5.765 21.274 70.719 1.00 22.92 50 THR C N 1
ATOM 3275 C CA . THR C 1 10 ? 6.446 21.359 72.018 1.00 24.60 50 THR C CA 1
ATOM 3276 C C . THR C 1 10 ? 5.436 21.534 73.132 1.00 25.55 50 THR C C 1
ATOM 3277 O O . THR C 1 10 ? 5.796 21.746 74.288 1.00 25.07 50 THR C O 1
ATOM 3281 N N . ASN C 1 11 ? 4.168 21.458 72.764 1.00 21.10 51 ASN C N 1
ATOM 3282 C CA . ASN C 1 11 ? 3.083 21.631 73.708 1.00 21.18 51 ASN C CA 1
ATOM 3283 C C . ASN C 1 11 ? 2.030 20.538 73.485 1.00 20.16 51 ASN C C 1
ATOM 3284 O O . ASN C 1 11 ? 1.630 20.272 72.357 1.00 17.60 51 ASN C O 1
ATOM 3289 N N . VAL C 1 12 ? 1.599 19.873 74.555 1.00 16.75 52 VAL C N 1
ATOM 3290 C CA . VAL C 1 12 ? 0.630 18.796 74.417 1.00 15.31 52 VAL C CA 1
ATOM 3291 C C . VAL C 1 12 ? -0.699 19.241 73.796 1.00 16.02 52 VAL C C 1
ATOM 3292 O O . VAL C 1 12 ? -1.220 18.582 72.900 1.00 17.61 52 VAL C O 1
ATOM 3296 N N . GLU C 1 13 ? -1.241 20.367 74.251 1.00 16.02 53 GLU C N 1
ATOM 3297 C CA . GLU C 1 13 ? -2.499 20.860 73.698 1.00 22.07 53 GLU C CA 1
ATOM 3298 C C . GLU C 1 13 ? -2.407 21.009 72.172 1.00 18.01 53 GLU C C 1
ATOM 3299 O O . GLU C 1 13 ? -3.287 20.543 71.443 1.00 20.63 53 GLU C O 1
ATOM 3305 N N . GLU C 1 14 ? -1.338 21.653 71.705 1.00 16.85 54 GLU C N 1
ATOM 3306 C CA . GLU C 1 14 ? -1.142 21.850 70.261 1.00 18.99 54 GLU C CA 1
ATOM 3307 C C . GLU C 1 14 ? -0.972 20.513 69.538 1.00 21.03 54 GLU C C 1
ATOM 3308 O O . GLU C 1 14 ? -1.562 20.274 68.469 1.00 19.66 54 GLU C O 1
ATOM 3314 N N . ALA C 1 15 ? -0.164 19.641 70.126 1.00 15.95 55 ALA C N 1
ATOM 3315 C CA . ALA C 1 15 ? 0.061 18.326 69.527 1.00 15.51 55 ALA C CA 1
ATOM 3316 C C . ALA C 1 15 ? -1.258 17.571 69.339 1.00 17.32 55 ALA C C 1
ATOM 3317 O O . ALA C 1 15 ? -1.524 17.024 68.267 1.00 18.67 55 ALA C O 1
ATOM 3319 N N . LYS C 1 16 ? -2.086 17.517 70.379 1.00 16.27 56 LYS C N 1
ATOM 3320 C CA . LYS C 1 16 ? -3.353 16.792 70.298 1.00 16.69 56 LYS C CA 1
ATOM 3321 C C . LYS C 1 16 ? -4.287 17.420 69.257 1.00 19.00 56 LYS C C 1
ATOM 3322 O O . LYS C 1 16 ? -4.989 16.724 68.509 1.00 19.71 56 LYS C O 1
ATOM 3328 N N . LYS C 1 17 ? -4.307 18.746 69.223 1.00 19.06 57 LYS C N 1
ATOM 3329 C CA . LYS C 1 17 ? -5.118 19.439 68.231 1.00 20.73 57 LYS C CA 1
ATOM 3330 C C . LYS C 1 17 ? -4.715 19.032 66.818 1.00 22.34 57 LYS C C 1
ATOM 3331 O O . LYS C 1 17 ? -5.563 18.689 65.991 1.00 20.25 57 LYS C O 1
ATOM 3337 N N . TRP C 1 18 ? -3.421 19.072 66.533 1.00 22.35 58 T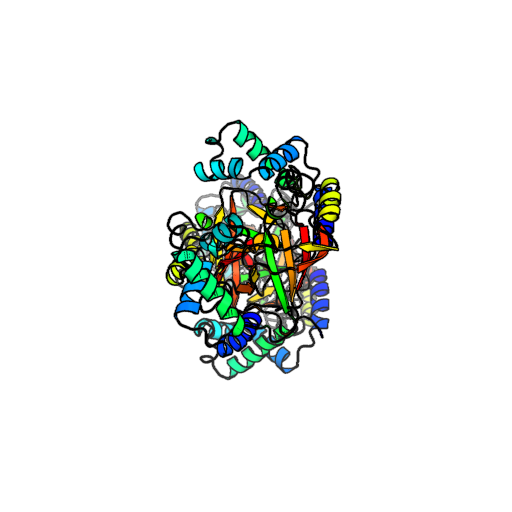RP C N 1
ATOM 3338 C CA . TRP C 1 18 ? -2.949 18.687 65.203 1.00 21.19 58 TRP C CA 1
ATOM 3339 C C . TRP C 1 18 ? -3.189 17.225 64.912 1.00 19.46 58 TRP C C 1
ATOM 3340 O O . TRP C 1 18 ? -3.646 16.867 63.825 1.00 19.39 58 TRP C O 1
ATOM 3351 N N . GLY C 1 19 ? -2.830 16.379 65.873 1.00 16.97 59 GLY C N 1
ATOM 3352 C CA . GLY C 1 19 ? -2.987 14.945 65.694 1.00 14.86 59 GLY C CA 1
ATOM 3353 C C . GLY C 1 19 ? -4.455 14.620 65.503 1.00 19.68 59 GLY C C 1
ATOM 3354 O O . GLY C 1 19 ? -4.834 13.943 64.563 1.00 18.89 59 GLY C O 1
ATOM 3355 N N . ASN C 1 20 ? -5.297 15.097 66.406 1.00 19.97 60 ASN C N 1
ATOM 3356 C CA . ASN C 1 20 ? -6.707 14.745 66.306 1.00 20.01 60 ASN C CA 1
ATOM 3357 C C . ASN C 1 20 ? -7.304 15.143 64.959 1.00 19.40 60 ASN C C 1
ATOM 3358 O O . ASN C 1 20 ? -8.125 14.413 64.402 1.00 20.58 60 ASN C O 1
ATOM 3363 N N . ALA C 1 21 ? -6.885 16.291 64.438 1.00 21.57 61 ALA C N 1
ATOM 3364 C CA . ALA C 1 21 ? -7.425 16.792 63.170 1.00 24.81 61 ALA C CA 1
ATOM 3365 C C . ALA C 1 21 ? -7.037 15.873 62.010 1.00 27.17 61 ALA C C 1
ATOM 3366 O O . ALA C 1 21 ? -7.825 15.630 61.083 1.00 25.96 61 ALA C O 1
ATOM 3368 N N . GLN C 1 22 ? -5.814 15.364 62.054 1.00 21.85 62 GLN C N 1
ATOM 3369 C CA . GLN C 1 22 ? -5.390 14.404 61.038 1.00 22.14 62 GLN C CA 1
ATOM 3370 C C . GLN C 1 22 ? -6.100 13.059 61.217 1.00 20.39 62 GLN C C 1
ATOM 3371 O O . GLN C 1 22 ? -6.554 12.449 60.248 1.00 20.47 62 GLN C O 1
ATOM 3377 N N . TYR C 1 23 ? -6.197 12.597 62.456 1.00 16.63 63 TYR C N 1
ATOM 3378 C CA . TYR C 1 23 ? -6.793 11.314 62.746 1.00 15.77 63 TYR C CA 1
ATOM 3379 C C . TYR C 1 23 ? -8.239 11.279 62.210 1.00 18.39 63 TYR C C 1
ATOM 3380 O O . TYR C 1 23 ? -8.719 10.249 61.714 1.00 18.90 63 TYR C O 1
ATOM 3389 N N . LYS C 1 24 ? -8.914 12.419 62.315 1.00 18.67 64 LYS C N 1
ATOM 3390 C CA . LYS C 1 24 ? -10.325 12.477 61.939 1.00 20.02 64 LYS C CA 1
ATOM 3391 C C . LYS C 1 24 ? -10.504 12.091 60.471 1.00 23.07 64 LYS C C 1
ATOM 3392 O O . LYS C 1 24 ? -11.569 11.596 60.079 1.00 30.32 64 LYS C O 1
ATOM 3398 N N . LYS C 1 25 ? -9.461 12.292 59.666 1.00 20.44 65 LYS C N 1
ATOM 3399 C CA . LYS C 1 25 ? -9.574 12.051 58.226 1.00 25.45 65 LYS C CA 1
ATOM 3400 C C . LYS C 1 25 ? -9.295 10.612 57.806 1.00 24.35 65 LYS C C 1
ATOM 3401 O O . LYS C 1 25 ? -9.571 10.240 56.665 1.00 25.98 65 LYS C O 1
ATOM 3407 N N . TYR C 1 26 ? -8.753 9.797 58.704 1.00 19.80 66 TYR C N 1
ATOM 3408 C CA . TYR C 1 26 ? -8.322 8.449 58.326 1.00 17.93 66 TYR C CA 1
ATOM 3409 C C . TYR C 1 26 ? -9.469 7.509 57.944 1.00 22.45 66 TYR C C 1
ATOM 3410 O O . TYR C 1 26 ? -9.387 6.800 56.940 1.00 21.94 66 TYR C O 1
ATOM 3419 N N . GLY C 1 27 ? -10.521 7.492 58.755 1.00 21.76 67 GLY C N 1
ATOM 3420 C CA . GLY C 1 27 ? -11.612 6.563 58.530 1.00 22.85 67 GLY C CA 1
ATOM 3421 C C . GLY C 1 27 ? -11.145 5.125 58.651 1.00 19.87 67 GLY C C 1
ATOM 3422 O O . GLY C 1 27 ? -11.462 4.267 57.808 1.00 20.48 67 GLY C O 1
ATOM 3423 N N . LEU C 1 28 ? -10.392 4.836 59.711 1.00 19.35 68 LEU C N 1
ATOM 3424 C CA . LEU C 1 28 ? -9.948 3.470 59.941 1.00 20.54 68 LEU C CA 1
ATOM 3425 C C . LEU C 1 28 ? -11.126 2.558 60.210 1.00 21.87 68 LEU C C 1
ATOM 3426 O O . LEU C 1 28 ? -12.085 2.940 60.878 1.00 21.14 68 LEU C O 1
ATOM 3431 N N . SER C 1 29 ? -11.064 1.347 59.682 1.00 21.23 69 SER C N 1
ATOM 3432 C CA . SER C 1 29 ? -12.138 0.391 59.897 1.00 15.61 69 SER C CA 1
ATOM 3433 C C . SER C 1 29 ? -12.103 -0.153 61.320 1.00 20.81 69 SER C C 1
ATOM 3434 O O . SER C 1 29 ? -11.077 -0.052 62.034 1.00 17.12 69 SER C O 1
ATOM 3437 N N . LYS C 1 30 ? -13.208 -0.751 61.756 1.00 20.42 70 LYS C N 1
ATOM 3438 C CA . LYS C 1 30 ? -13.202 -1.387 63.062 1.00 21.58 70 LYS C CA 1
ATOM 3439 C C . LYS C 1 30 ? -12.049 -2.382 63.227 1.00 24.98 70 LYS C C 1
ATOM 3440 O O . LYS C 1 30 ? -11.321 -2.301 64.198 1.00 18.89 70 LYS C O 1
ATOM 3446 N N . PRO C 1 31 ? -11.868 -3.339 62.317 1.00 19.76 71 PRO C N 1
ATOM 3447 C CA . PRO C 1 31 ? -10.763 -4.291 62.473 1.00 18.37 71 PRO C CA 1
ATOM 3448 C C . PRO C 1 31 ? -9.387 -3.605 62.457 1.00 15.33 71 PRO C C 1
ATOM 3449 O O . PRO C 1 31 ? -8.505 -4.059 63.216 1.00 19.01 71 PRO C O 1
ATOM 3453 N N . GLU C 1 32 ? -9.231 -2.542 61.669 1.00 14.23 72 GLU C N 1
ATOM 3454 C CA . GLU C 1 32 ? -7.931 -1.819 61.657 1.00 14.98 72 GLU C CA 1
ATOM 3455 C C . GLU C 1 32 ? -7.706 -1.186 63.011 1.00 19.27 72 GLU C C 1
ATOM 3456 O O . GLU C 1 32 ? -6.615 -1.247 63.558 1.00 18.06 72 GLU C O 1
ATOM 3462 N N . GLN C 1 33 ? -8.744 -0.575 63.562 1.00 17.14 73 GLN C N 1
ATOM 3463 C CA . GLN C 1 33 ? -8.569 0.054 64.870 1.00 14.77 73 GLN C CA 1
ATOM 3464 C C . GLN C 1 33 ? -8.264 -0.949 65.967 1.00 16.33 73 GLN C C 1
ATOM 3465 O O . GLN C 1 33 ? -7.443 -0.687 66.852 1.00 16.50 73 GLN C O 1
ATOM 3471 N N . GLU C 1 34 ? -8.941 -2.101 65.941 1.00 14.42 74 GLU C N 1
ATOM 3472 C CA . GLU C 1 34 ? -8.726 -3.118 66.944 1.00 16.23 74 GLU C CA 1
ATOM 3473 C C . GLU C 1 34 ? -7.292 -3.625 66.881 1.00 17.02 74 GLU C C 1
ATOM 3474 O O . GLU C 1 34 ? -6.678 -3.857 67.914 1.00 17.41 74 GLU C O 1
ATOM 3480 N N . ALA C 1 35 ? -6.787 -3.826 65.661 1.00 17.29 75 ALA C N 1
ATOM 3481 C CA . ALA C 1 35 ? -5.424 -4.339 65.492 1.00 18.33 75 ALA C CA 1
ATOM 3482 C C . ALA C 1 35 ? -4.382 -3.344 65.982 1.00 15.42 75 ALA C C 1
ATOM 3483 O O . ALA C 1 35 ? -3.426 -3.727 66.667 1.00 16.72 75 ALA C O 1
ATOM 3485 N N . ILE C 1 36 ? -4.602 -2.080 65.636 1.00 16.63 76 ILE C N 1
ATOM 3486 C CA . ILE C 1 36 ? -3.718 -0.997 66.068 1.00 15.51 76 ILE C CA 1
ATOM 3487 C C . ILE C 1 36 ? -3.766 -0.872 67.584 1.00 15.06 76 ILE C C 1
ATOM 3488 O O . ILE C 1 36 ? -2.733 -0.759 68.241 1.00 13.44 76 ILE C O 1
ATOM 3493 N N . LYS C 1 37 ? -4.966 -0.909 68.157 1.00 13.63 77 LYS C N 1
ATOM 3494 C CA . LYS C 1 37 ? -5.051 -0.853 69.608 1.00 14.82 77 LYS C CA 1
ATOM 3495 C C . LYS C 1 37 ? -4.316 -1.997 70.287 1.00 11.40 77 LYS C C 1
ATOM 3496 O O . LYS C 1 37 ? -3.604 -1.810 71.269 1.00 15.97 77 LYS C O 1
ATOM 3502 N N . PHE C 1 38 ? -4.507 -3.209 69.762 1.00 13.67 78 PHE C N 1
ATOM 3503 C CA . PHE C 1 38 ? -3.823 -4.377 70.279 1.00 18.67 78 PHE C CA 1
ATOM 3504 C C . PHE C 1 38 ? -2.331 -4.131 70.242 1.00 17.53 78 PHE C C 1
ATOM 3505 O O . PHE C 1 38 ? -1.637 -4.399 71.203 1.00 17.41 78 PHE C O 1
ATOM 3513 N N . TYR C 1 39 ? -1.855 -3.596 69.122 1.00 16.83 79 TYR C N 1
ATOM 3514 C CA . TYR C 1 39 ? -0.442 -3.289 68.996 1.00 16.12 79 TYR C CA 1
ATOM 3515 C C . TYR C 1 39 ? -0.010 -2.315 70.087 1.00 16.57 79 TYR C C 1
ATOM 3516 O O . TYR C 1 39 ? 0.990 -2.542 70.756 1.00 16.66 79 TYR C O 1
ATOM 3525 N N . THR C 1 40 ? -0.766 -1.232 70.291 1.00 15.95 80 THR C N 1
ATOM 3526 C CA . THR C 1 40 ? -0.342 -0.283 71.335 1.00 13.16 80 THR C CA 1
ATOM 3527 C C . THR C 1 40 ? -0.317 -0.826 72.762 1.00 17.25 80 THR C C 1
ATOM 3528 O O . THR C 1 40 ? 0.367 -0.271 73.636 1.00 18.88 80 THR C O 1
ATOM 3532 N N . ARG C 1 41 ? -1.086 -1.878 73.019 1.00 15.29 81 ARG C N 1
ATOM 3533 C CA . ARG C 1 41 ? -1.147 -2.447 74.357 1.00 17.00 81 ARG C CA 1
ATOM 3534 C C . ARG C 1 41 ? 0.187 -3.040 74.749 1.00 18.53 81 ARG C C 1
ATOM 3535 O O . ARG C 1 41 ? 0.591 -2.972 75.905 1.00 23.07 81 ARG C O 1
ATOM 3543 N N . ASP C 1 42 ? 0.852 -3.637 73.771 1.00 20.03 82 ASP C N 1
ATOM 3544 C CA . ASP C 1 42 ? 2.178 -4.196 73.964 1.00 19.24 82 ASP C CA 1
ATOM 3545 C C . ASP C 1 42 ? 2.761 -4.475 72.590 1.00 18.63 82 ASP C C 1
ATOM 3546 O O . ASP C 1 42 ? 2.466 -5.491 71.973 1.00 22.97 82 ASP C O 1
ATOM 3551 N N . ALA C 1 43 ? 3.551 -3.532 72.088 1.00 18.27 83 ALA C N 1
ATOM 3552 C CA . ALA C 1 43 ? 4.012 -3.604 70.709 1.00 18.96 83 ALA C CA 1
ATOM 3553 C C . ALA C 1 43 ? 4.906 -4.806 70.467 1.00 19.95 83 ALA C C 1
ATOM 3554 O O . ALA C 1 43 ? 4.980 -5.306 69.348 1.00 24.06 83 ALA C O 1
ATOM 3556 N N . SER C 1 44 ? 5.569 -5.263 71.524 1.00 22.73 84 SER C N 1
ATOM 3557 C CA . SER C 1 44 ? 6.501 -6.387 71.394 1.00 23.33 84 SER C CA 1
ATOM 3558 C C . SER C 1 44 ? 5.811 -7.654 70.889 1.00 27.89 84 SER C C 1
ATOM 3559 O O . SER C 1 44 ? 6.439 -8.512 70.266 1.00 26.37 84 SER C O 1
ATOM 3562 N N . LYS C 1 45 ? 4.515 -7.764 71.143 1.00 26.17 85 LYS C N 1
ATOM 3563 C CA . LYS C 1 45 ? 3.732 -8.923 70.705 1.00 23.58 85 LYS C CA 1
ATOM 3564 C C . LYS C 1 45 ? 3.596 -8.999 69.186 1.00 24.49 85 LYS C C 1
ATOM 3565 O O . LYS C 1 45 ? 3.314 -10.059 68.619 1.00 26.01 85 LYS C O 1
ATOM 3571 N N . ILE C 1 46 ? 3.796 -7.865 68.525 1.00 23.09 86 ILE C N 1
ATOM 3572 C CA . ILE C 1 46 ? 3.747 -7.792 67.079 1.00 19.92 86 ILE C CA 1
ATOM 3573 C C . ILE C 1 46 ? 5.180 -7.664 66.570 1.00 26.42 86 ILE C C 1
ATOM 3574 O O . ILE C 1 46 ? 5.634 -8.461 65.749 1.00 21.54 86 ILE C O 1
ATOM 3579 N N . ASN C 1 47 ? 5.900 -6.658 67.053 1.00 21.04 87 ASN C N 1
ATOM 3580 C CA . ASN C 1 47 ? 7.249 -6.417 66.555 1.00 19.48 87 ASN C CA 1
ATOM 3581 C C . ASN C 1 47 ? 8.232 -7.543 66.865 1.00 21.72 87 ASN C C 1
ATOM 3582 O O . ASN C 1 47 ? 9.126 -7.814 66.067 1.00 24.88 87 ASN C O 1
ATOM 3587 N N . GLY C 1 48 ? 8.096 -8.164 68.036 1.00 26.26 88 GLY C N 1
ATOM 3588 C CA . GLY C 1 48 ? 8.940 -9.286 68.415 1.00 30.64 88 GLY C CA 1
ATOM 3589 C C . GLY C 1 48 ? 8.936 -10.407 67.381 1.00 31.75 88 GLY C C 1
ATOM 3590 O O . GLY C 1 48 ? 9.998 -10.819 66.908 1.00 31.64 88 GLY C O 1
ATOM 3591 N N . PRO C 1 49 ? 7.755 -10.937 67.064 1.00 29.33 89 PRO C N 1
ATOM 3592 C CA . PRO C 1 49 ? 7.596 -11.908 65.967 1.00 31.28 89 PRO C CA 1
ATOM 3593 C C . PRO C 1 49 ? 8.076 -11.410 64.603 1.00 32.88 89 PRO C C 1
ATOM 3594 O O . PRO C 1 49 ? 8.744 -12.152 63.885 1.00 33.66 89 PRO C O 1
ATOM 3598 N N . LEU C 1 50 ? 7.724 -10.182 64.241 1.00 23.84 90 LEU C N 1
ATOM 3599 C CA . LEU C 1 50 ? 8.171 -9.606 62.981 1.00 25.52 90 LEU C CA 1
ATOM 3600 C C . LEU C 1 50 ? 9.689 -9.648 62.845 1.00 26.72 90 LEU C C 1
ATOM 3601 O O . LEU C 1 50 ? 10.206 -10.015 61.789 1.00 25.29 90 LEU C O 1
ATOM 3606 N N . ARG C 1 51 ? 10.399 -9.263 63.901 1.00 29.21 91 ARG C N 1
ATOM 3607 C CA . ARG C 1 51 ? 11.863 -9.286 63.880 1.00 32.78 91 ARG C CA 1
ATOM 3608 C C . ARG C 1 51 ? 12.415 -10.715 63.857 1.00 35.69 91 ARG C C 1
ATOM 3609 O O . ARG C 1 51 ? 13.387 -11.005 63.152 1.00 33.59 91 ARG C O 1
ATOM 3617 N N . ALA C 1 52 ? 11.803 -11.603 64.631 1.00 37.18 92 ALA C N 1
ATOM 3618 C CA . ALA C 1 52 ? 12.223 -13.002 64.636 1.00 38.08 92 ALA C CA 1
ATOM 3619 C C . ALA C 1 52 ? 12.145 -13.579 63.229 1.00 43.31 92 ALA C C 1
ATOM 3620 O O . ALA C 1 52 ? 13.024 -14.331 62.801 1.00 48.13 92 ALA C O 1
ATOM 3622 N N . ASN C 1 53 ? 11.088 -13.217 62.509 1.00 36.32 93 ASN C N 1
ATOM 3623 C CA . ASN C 1 53 ? 10.839 -13.749 61.179 1.00 34.88 93 ASN C CA 1
ATOM 3624 C C . ASN C 1 53 ? 11.445 -12.900 60.070 1.00 36.85 93 ASN C C 1
ATOM 3625 O O . ASN C 1 53 ? 11.113 -13.070 58.891 1.00 38.13 93 ASN C O 1
ATOM 3630 N N . GLN C 1 54 ? 12.341 -11.993 60.450 1.00 36.78 94 GLN C N 1
ATOM 3631 C CA . GLN C 1 54 ? 12.926 -11.050 59.502 1.00 34.08 94 GLN C CA 1
ATOM 3632 C C . GLN C 1 54 ? 11.910 -10.620 58.446 1.00 36.23 94 GLN C C 1
ATOM 3633 O O . GLN C 1 54 ? 12.217 -10.576 57.253 1.00 34.33 94 GLN C O 1
ATOM 3639 N N . GLY C 1 55 ? 10.697 -10.304 58.899 1.00 36.19 95 GLY C N 1
ATOM 3640 C CA . GLY C 1 55 ? 9.692 -9.689 58.048 1.00 40.04 95 GLY C CA 1
ATOM 3641 C C . GLY C 1 55 ? 8.825 -10.645 57.245 1.00 42.78 95 GLY C C 1
ATOM 3642 O O . GLY C 1 55 ? 7.868 -10.221 56.587 1.00 40.33 95 GLY C O 1
ATOM 3643 N N . ASN C 1 56 ? 9.153 -11.933 57.292 1.00 43.85 96 ASN C N 1
ATOM 3644 C CA . ASN C 1 56 ? 8.403 -12.925 56.534 1.00 45.82 96 ASN C CA 1
ATOM 3645 C C . ASN C 1 56 ? 7.058 -13.231 57.176 1.00 46.48 96 ASN C C 1
ATOM 3646 O O . ASN C 1 56 ? 6.985 -13.956 58.168 1.00 43.48 96 ASN C O 1
ATOM 3651 N N . GLU C 1 57 ? 5.998 -12.680 56.596 1.00 46.17 97 GLU C N 1
ATOM 3652 C CA . GLU C 1 57 ? 4.649 -12.890 57.106 1.00 52.10 97 GLU C CA 1
ATOM 3653 C C . GLU C 1 57 ? 4.289 -14.372 57.135 1.00 53.24 97 GLU C C 1
ATOM 3654 O O . GLU C 1 57 ? 3.561 -14.829 58.018 1.00 54.27 97 GLU C O 1
ATOM 3660 N N . ASN C 1 58 ? 4.815 -15.122 56.170 1.00 55.47 98 ASN C N 1
ATOM 3661 C CA . ASN C 1 58 ? 4.564 -16.558 56.094 1.00 55.23 98 ASN C CA 1
ATOM 3662 C C . ASN C 1 58 ? 4.938 -17.286 57.385 1.00 50.99 98 ASN C C 1
ATOM 3663 O O . ASN C 1 58 ? 4.387 -18.341 57.691 1.00 52.95 98 ASN C O 1
ATOM 3668 N N . GLY C 1 59 ? 5.869 -16.715 58.142 1.00 47.57 99 GLY C N 1
ATOM 3669 C CA . GLY C 1 59 ? 6.364 -17.348 59.353 1.00 44.41 99 GLY C CA 1
ATOM 3670 C C . GLY C 1 59 ? 5.637 -16.954 60.627 1.00 43.45 99 GLY C C 1
ATOM 3671 O O . GLY C 1 59 ? 5.848 -17.555 61.685 1.00 40.73 99 GLY C O 1
ATOM 3672 N N . LEU C 1 60 ? 4.786 -15.936 60.533 1.00 40.06 100 LEU C N 1
ATOM 3673 C CA . LEU C 1 60 ? 4.045 -15.446 61.693 1.00 38.75 100 LEU C CA 1
ATOM 3674 C C . LEU C 1 60 ? 2.940 -16.401 62.132 1.00 38.61 100 LEU C C 1
ATOM 3675 O O . LEU C 1 60 ? 2.317 -17.065 61.302 1.00 42.95 100 LEU C O 1
ATOM 3680 N N . PRO C 1 61 ? 2.696 -16.463 63.437 1.00 40.22 101 PRO C N 1
ATOM 3681 C CA . PRO C 1 61 ? 1.499 -17.128 63.958 1.00 40.98 101 PRO C CA 1
ATOM 3682 C C . PRO C 1 61 ? 0.265 -16.509 63.304 1.00 43.29 101 PRO C C 1
ATOM 3683 O O . PRO C 1 61 ? 0.266 -15.306 63.013 1.00 37.18 101 PRO C O 1
ATOM 3687 N N . ALA C 1 62 ? -0.764 -17.319 63.072 1.00 39.83 102 ALA C N 1
ATOM 3688 C CA . ALA C 1 62 ? -1.929 -16.890 62.299 1.00 41.47 102 ALA C CA 1
ATOM 3689 C C . ALA C 1 62 ? -2.581 -15.610 62.826 1.00 38.05 102 ALA C C 1
ATOM 3690 O O . ALA C 1 62 ? -2.920 -14.717 62.047 1.00 35.54 102 ALA C O 1
ATOM 3692 N N . ASP C 1 63 ? -2.762 -15.527 64.140 1.00 34.90 103 ASP C N 1
ATOM 3693 C CA . ASP C 1 63 ? -3.426 -14.368 64.742 1.00 39.70 103 ASP C CA 1
ATOM 3694 C C . ASP C 1 63 ? -2.584 -13.092 64.635 1.00 36.61 103 ASP C C 1
ATOM 3695 O O . ASP C 1 63 ? -3.109 -12.013 64.352 1.00 36.73 103 ASP C O 1
ATOM 3700 N N . ILE C 1 64 ? -1.281 -13.222 64.859 1.00 35.12 104 ILE C N 1
ATOM 3701 C CA . ILE C 1 64 ? -0.371 -12.094 64.677 1.00 31.66 104 ILE C CA 1
ATOM 3702 C C . ILE C 1 64 ? -0.367 -11.700 63.203 1.00 32.48 104 ILE C C 1
ATOM 3703 O O . ILE C 1 64 ? -0.360 -10.516 62.855 1.00 28.73 104 ILE C O 1
ATOM 3708 N N . LEU C 1 65 ? -0.393 -12.695 62.319 1.00 27.76 105 LEU C N 1
ATOM 3709 C CA . LEU C 1 65 ? -0.413 -12.396 60.900 1.00 29.10 105 LEU C CA 1
ATOM 3710 C C . LEU C 1 65 ? -1.661 -11.594 60.540 1.00 22.41 105 LEU C C 1
ATOM 3711 O O . LEU C 1 65 ? -1.593 -10.671 59.755 1.00 23.62 105 LEU C O 1
ATOM 3716 N N . GLN C 1 66 ? -2.807 -11.961 61.107 1.00 27.52 106 GLN C N 1
ATOM 3717 C CA . GLN C 1 66 ? -4.033 -11.248 60.780 1.00 27.01 106 GLN C CA 1
ATOM 3718 C C . GLN C 1 66 ? -3.943 -9.792 61.223 1.00 23.87 106 GLN C C 1
ATOM 3719 O O . GLN C 1 66 ? -4.388 -8.896 60.508 1.00 22.87 106 GLN C O 1
ATOM 3725 N N . LYS C 1 67 ? -3.375 -9.571 62.402 1.00 26.02 107 LYS C N 1
ATOM 3726 C CA . LYS C 1 67 ? -3.227 -8.210 62.919 1.00 25.26 107 LYS C CA 1
ATOM 3727 C C . LYS C 1 67 ? -2.258 -7.416 62.058 1.00 22.33 107 LYS C C 1
ATOM 3728 O O . LYS C 1 67 ? -2.531 -6.287 61.682 1.00 18.61 107 LYS C O 1
ATOM 3734 N N . VAL C 1 68 ? -1.111 -8.009 61.751 1.00 22.80 108 VAL C N 1
ATOM 3735 C CA . VAL C 1 68 ? -0.166 -7.368 60.844 1.00 20.72 108 VAL C CA 1
ATOM 3736 C C . VAL C 1 68 ? -0.783 -6.992 59.490 1.00 20.98 108 VAL C C 1
ATOM 3737 O O . VAL C 1 68 ? -0.571 -5.894 58.981 1.00 21.69 108 VAL C O 1
ATOM 3741 N N . LYS C 1 69 ? -1.572 -7.893 58.894 1.00 18.42 109 LYS C N 1
ATOM 3742 C CA . LYS C 1 69 ? -2.228 -7.544 57.644 1.00 24.11 109 LYS C CA 1
ATOM 3743 C C . LYS C 1 69 ? -3.081 -6.279 57.781 1.00 20.43 109 LYS C C 1
ATOM 3744 O O . LYS C 1 69 ? -3.069 -5.395 56.920 1.00 20.49 109 LYS C O 1
ATOM 3750 N N . LEU C 1 70 ? -3.818 -6.209 58.888 1.00 18.57 110 LEU C N 1
ATOM 3751 C CA . LEU C 1 70 ? -4.713 -5.085 59.145 1.00 19.22 110 LEU C CA 1
ATOM 3752 C C . LEU C 1 70 ? -3.969 -3.777 59.434 1.00 15.99 110 LEU C C 1
ATOM 3753 O O . LEU C 1 70 ? -4.322 -2.733 58.889 1.00 21.77 110 LEU C O 1
ATOM 3758 N N . ILE C 1 71 ? -2.904 -3.845 60.223 1.00 17.07 111 ILE C N 1
ATOM 3759 C CA . ILE C 1 71 ? -2.121 -2.639 60.464 1.00 18.95 111 ILE C CA 1
ATOM 3760 C C . ILE C 1 71 ? -1.493 -2.172 59.144 1.00 19.17 111 ILE C C 1
ATOM 3761 O O . ILE C 1 71 ? -1.530 -0.991 58.802 1.00 17.18 111 ILE C O 1
ATOM 3766 N N . ASP C 1 72 ? -0.960 -3.116 58.366 1.00 19.24 112 ASP C N 1
ATOM 3767 C CA . ASP C 1 72 ? -0.383 -2.748 57.078 1.00 17.94 112 ASP C CA 1
ATOM 3768 C C . ASP C 1 72 ? -1.402 -2.020 56.205 1.00 17.43 112 ASP C C 1
ATOM 3769 O O . ASP C 1 72 ? -1.085 -1.014 55.566 1.00 18.47 112 ASP C O 1
ATOM 3774 N N . GLN C 1 73 ? -2.622 -2.557 56.154 1.00 20.01 113 GLN C N 1
ATOM 3775 C CA . GLN C 1 73 ? -3.666 -1.981 55.324 1.00 20.71 113 GLN C CA 1
ATOM 3776 C C . GLN C 1 73 ? -4.005 -0.582 55.771 1.00 17.93 113 GLN C C 1
ATOM 3777 O O . GLN C 1 73 ? -4.283 0.287 54.952 1.00 20.78 113 GLN C O 1
ATOM 3783 N N . SER C 1 74 ? -3.966 -0.357 57.084 1.00 17.73 114 SER C N 1
ATOM 3784 C CA . SER C 1 74 ? -4.402 0.933 57.600 1.00 18.37 114 SER C CA 1
ATOM 3785 C C . SER C 1 74 ? -3.563 2.079 57.042 1.00 19.28 114 SER C C 1
ATOM 3786 O O . SER C 1 74 ? -4.031 3.221 56.949 1.00 19.15 114 SER C O 1
ATOM 3789 N N . PHE C 1 75 ? -2.320 1.782 56.648 1.00 17.86 115 PHE C N 1
ATOM 3790 C CA . PHE C 1 75 ? -1.462 2.855 56.152 1.00 17.47 115 PHE C CA 1
ATOM 3791 C C . PHE C 1 75 ? -1.872 3.458 54.801 1.00 18.56 115 PHE C C 1
ATOM 3792 O O . PHE C 1 75 ? -1.428 4.548 54.433 1.00 20.07 115 PHE C O 1
ATOM 3800 N N . SER C 1 76 ? -2.776 2.777 54.097 1.00 21.41 116 SER C N 1
ATOM 3801 C CA . SER C 1 76 ? -3.323 3.343 52.871 1.00 20.79 116 SER C CA 1
ATOM 3802 C C . SER C 1 76 ? -4.112 4.615 53.170 1.00 20.97 116 SER C C 1
ATOM 3803 O O . SER C 1 76 ? -4.332 5.443 52.294 1.00 24.66 116 SER C O 1
ATOM 3806 N N . LYS C 1 77 ? -4.485 4.786 54.444 1.00 21.36 117 LYS C N 1
ATOM 3807 C CA . LYS C 1 77 ? -5.290 5.913 54.871 1.00 19.94 117 LYS C CA 1
ATOM 3808 C C . LYS C 1 77 ? -4.505 6.964 55.649 1.00 16.96 117 LYS C C 1
ATOM 3809 O O . LYS C 1 77 ? -5.033 8.027 55.957 1.00 20.86 117 LYS C O 1
ATOM 3815 N N . MET C 1 78 ? -3.254 6.650 55.976 1.00 19.92 118 MET C N 1
ATOM 3816 C CA . MET C 1 78 ? -2.515 7.499 56.911 1.00 17.22 118 MET C CA 1
ATOM 3817 C C . MET C 1 78 ? -1.177 7.958 56.357 1.00 14.08 118 MET C C 1
ATOM 3818 O O . MET C 1 78 ? -0.243 7.150 56.246 1.00 17.56 118 MET C O 1
ATOM 3823 N N . LYS C 1 79 ? -1.102 9.235 56.011 1.00 17.80 119 LYS C N 1
ATOM 3824 C CA . LYS C 1 79 ? 0.147 9.876 55.601 1.00 20.03 119 LYS C CA 1
ATOM 3825 C C . LYS C 1 79 ? 0.323 11.169 56.369 1.00 21.41 119 LYS C C 1
ATOM 3826 O O . LYS C 1 79 ? -0.661 11.807 56.762 1.00 23.01 119 LYS C O 1
ATOM 3832 N N . MET C 1 80 ? 1.576 11.567 56.596 1.00 19.47 120 MET C N 1
ATOM 3833 C CA . MET C 1 80 ? 1.852 12.872 57.207 1.00 19.09 120 MET C CA 1
ATOM 3834 C C . MET C 1 80 ? 1.489 14.014 56.247 1.00 22.78 120 MET C C 1
ATOM 3835 O O . MET C 1 80 ? 1.947 14.017 55.102 1.00 25.13 120 MET C O 1
ATOM 3840 N N . PRO C 1 81 ? 0.701 14.990 56.704 1.00 22.66 121 PRO C N 1
ATOM 3841 C CA . PRO C 1 81 ? 0.278 16.115 55.850 1.00 25.61 121 PRO C CA 1
ATOM 3842 C C . PRO C 1 81 ? 1.237 17.311 55.840 1.00 26.70 121 PRO C C 1
ATOM 3843 O O . PRO C 1 81 ? 0.909 18.364 55.279 1.00 30.24 121 PRO C O 1
ATOM 3847 N N . GLN C 1 82 ? 2.386 17.178 56.486 1.00 18.61 122 GLN C N 1
ATOM 3848 C CA . GLN C 1 82 ? 3.360 18.257 56.519 1.00 20.04 122 GLN C CA 1
ATOM 3849 C C . GLN C 1 82 ? 4.694 17.658 56.925 1.00 19.57 122 GLN C C 1
ATOM 3850 O O . GLN C 1 82 ? 4.745 16.599 57.546 1.00 17.19 122 GLN C O 1
ATOM 3856 N N . ASN C 1 83 ? 5.778 18.318 56.554 1.00 20.22 123 ASN C N 1
ATOM 3857 C CA . ASN C 1 83 ? 7.081 17.967 57.099 1.00 17.74 123 ASN C CA 1
ATOM 3858 C C . ASN C 1 83 ? 6.990 18.065 58.608 1.00 17.88 123 ASN C C 1
ATOM 3859 O O . ASN C 1 83 ? 6.549 19.080 59.135 1.00 18.95 123 ASN C O 1
ATOM 3864 N N . ILE C 1 84 ? 7.420 17.029 59.308 1.00 15.96 124 ILE C N 1
ATOM 3865 C CA . ILE C 1 84 ? 7.163 16.989 60.744 1.00 14.90 124 ILE C CA 1
ATOM 3866 C C . ILE C 1 84 ? 8.288 16.250 61.451 1.00 15.13 124 ILE C C 1
ATOM 3867 O O . ILE C 1 84 ? 8.923 15.362 60.873 1.00 13.90 124 ILE C O 1
ATOM 3872 N N . ILE C 1 85 ? 8.521 16.636 62.708 1.00 14.12 125 ILE C N 1
ATOM 3873 C CA . ILE C 1 85 ? 9.459 15.947 63.596 1.00 13.28 125 ILE C CA 1
ATOM 3874 C C . ILE C 1 85 ? 8.681 14.956 64.467 1.00 10.89 125 ILE C C 1
ATOM 3875 O O . ILE C 1 85 ? 7.644 15.316 65.049 1.00 14.44 125 ILE C O 1
ATOM 3880 N N . LEU C 1 86 ? 9.150 13.711 64.500 1.00 10.92 126 LEU C N 1
ATOM 3881 C CA . LEU C 1 86 ? 8.616 12.664 65.392 1.00 11.63 126 LEU C CA 1
ATOM 3882 C C . LEU C 1 86 ? 9.741 12.169 66.275 1.00 12.85 126 LEU C C 1
ATOM 3883 O O . LEU C 1 86 ? 10.916 12.228 65.911 1.00 13.27 126 LEU C O 1
ATOM 3888 N N . PHE C 1 87 ? 9.389 11.681 67.453 1.00 11.97 127 PHE C N 1
ATOM 3889 C CA . PHE C 1 87 ? 10.385 11.260 68.409 1.00 13.02 127 PHE C CA 1
ATOM 3890 C C . PHE C 1 87 ? 10.172 9.862 68.888 1.00 11.52 127 PHE C C 1
ATOM 3891 O O . PHE C 1 87 ? 9.030 9.348 68.928 1.00 13.11 127 PHE C O 1
ATOM 3899 N N . ARG C 1 88 ? 11.273 9.226 69.264 1.00 12.78 128 ARG C N 1
ATOM 3900 C CA . ARG C 1 88 ? 11.244 7.866 69.775 1.00 14.91 128 ARG C CA 1
ATOM 3901 C C . ARG C 1 88 ? 12.218 7.738 70.920 1.00 15.27 128 ARG C C 1
ATOM 3902 O O . ARG C 1 88 ? 13.159 8.536 71.032 1.00 20.12 128 ARG C O 1
ATOM 3910 N N . GLY C 1 89 ? 11.987 6.771 71.797 1.00 10.91 129 GLY C N 1
ATOM 3911 C CA . GLY C 1 89 ? 12.968 6.357 72.780 1.00 11.89 129 GLY C CA 1
ATOM 3912 C C . GLY C 1 89 ? 13.324 4.887 72.580 1.00 16.40 129 GLY C C 1
ATOM 3913 O O . GLY C 1 89 ? 12.512 4.097 72.096 1.00 17.53 129 GLY C O 1
ATOM 3914 N N . ASP C 1 90 ? 14.559 4.521 72.917 1.00 14.23 130 ASP C N 1
ATOM 3915 C CA . ASP C 1 90 ? 15.007 3.132 72.763 1.00 15.98 130 ASP C CA 1
ATOM 3916 C C . ASP C 1 90 ? 15.945 2.773 73.890 1.00 17.52 130 ASP C C 1
ATOM 3917 O O . ASP C 1 90 ? 16.537 3.639 74.515 1.00 15.24 130 ASP C O 1
ATOM 3922 N N . ASP C 1 91 ? 16.077 1.475 74.112 1.00 17.17 131 ASP C N 1
ATOM 3923 C CA . ASP C 1 91 ? 17.054 0.923 75.020 1.00 16.97 131 ASP C CA 1
ATOM 3924 C C . ASP C 1 91 ? 18.202 0.345 74.192 1.00 17.96 131 ASP C C 1
ATOM 3925 O O . ASP C 1 91 ? 18.122 0.289 72.968 1.00 15.23 131 ASP C O 1
ATOM 3930 N N . PRO C 1 92 ? 19.294 -0.016 74.851 1.00 15.01 132 PRO C N 1
ATOM 3931 C CA . PRO C 1 92 ? 20.498 -0.457 74.146 1.00 17.23 132 PRO C CA 1
ATOM 3932 C C . PRO C 1 92 ? 20.286 -1.592 73.160 1.00 15.91 132 PRO C C 1
ATOM 3933 O O . PRO C 1 92 ? 21.029 -1.660 72.186 1.00 15.83 132 PRO C O 1
ATOM 3937 N N . ALA C 1 93 ? 19.302 -2.455 73.393 1.00 17.27 133 ALA C N 1
ATOM 3938 C CA . ALA C 1 93 ? 19.040 -3.554 72.459 1.00 17.08 133 ALA C CA 1
ATOM 3939 C C . ALA C 1 93 ? 18.783 -3.059 71.033 1.00 16.32 133 ALA C C 1
ATOM 3940 O O . ALA C 1 93 ? 19.025 -3.779 70.057 1.00 17.32 133 ALA C O 1
ATOM 3942 N N . TYR C 1 94 ? 18.306 -1.826 70.891 1.00 14.15 134 TYR C N 1
ATOM 3943 C CA . TYR C 1 94 ? 18.124 -1.229 69.578 1.00 13.05 134 TYR C CA 1
ATOM 3944 C C . TYR C 1 94 ? 19.377 -1.279 68.705 1.00 18.10 134 TYR C C 1
ATOM 3945 O O . TYR C 1 94 ? 19.281 -1.415 67.484 1.00 15.60 134 TYR C O 1
ATOM 3954 N N . LEU C 1 95 ? 20.546 -1.161 69.333 1.00 13.90 135 LEU C N 1
ATOM 3955 C CA . LEU C 1 95 ? 21.808 -1.131 68.591 1.00 13.53 135 LEU C CA 1
ATOM 3956 C C . LEU C 1 95 ? 22.267 -2.528 68.186 1.00 17.89 135 LEU C C 1
ATOM 3957 O O . LEU C 1 95 ? 23.249 -2.662 67.464 1.00 17.72 135 LEU C O 1
ATOM 3962 N N . GLY C 1 96 ? 21.588 -3.553 68.689 1.00 18.38 136 GLY C N 1
ATOM 3963 C CA . GLY C 1 96 ? 21.888 -4.930 68.311 1.00 17.66 136 GLY C CA 1
ATOM 3964 C C . GLY C 1 96 ? 22.721 -5.668 69.339 1.00 18.61 136 GLY C C 1
ATOM 3965 O O . GLY C 1 96 ? 23.350 -5.072 70.193 1.00 17.46 136 GLY C O 1
ATOM 3966 N N . PRO C 1 97 ? 22.727 -6.995 69.266 1.00 20.62 137 PRO C N 1
ATOM 3967 C CA . PRO C 1 97 ? 23.404 -7.798 70.286 1.00 22.54 137 PRO C CA 1
ATOM 3968 C C . PRO C 1 97 ? 24.893 -7.502 70.426 1.00 19.43 137 PRO C C 1
ATOM 3969 O O . PRO C 1 97 ? 25.421 -7.690 71.517 1.00 21.45 137 PRO C O 1
ATOM 3973 N N . GLU C 1 98 ? 25.564 -7.068 69.364 1.00 21.31 138 GLU C N 1
ATOM 3974 C CA . GLU C 1 98 ? 26.998 -6.784 69.503 1.00 22.06 138 GLU C CA 1
ATOM 3975 C C . GLU C 1 98 ? 27.289 -5.508 70.284 1.00 23.01 138 GLU C C 1
ATOM 3976 O O . GLU C 1 98 ? 28.442 -5.236 70.615 1.00 24.30 138 GLU C O 1
ATOM 3982 N N . PHE C 1 99 ? 26.251 -4.735 70.577 1.00 19.02 139 PHE C N 1
ATOM 3983 C CA . PHE C 1 99 ? 26.456 -3.469 71.267 1.00 15.56 139 PHE C CA 1
ATOM 3984 C C . PHE C 1 99 ? 25.680 -3.339 72.547 1.00 17.48 139 PHE C C 1
ATOM 3985 O O . PHE C 1 99 ? 26.081 -2.574 73.425 1.00 18.34 139 PHE C O 1
ATOM 3993 N N . GLN C 1 100 ? 24.562 -4.051 72.656 1.00 16.40 140 GLN C N 1
ATOM 3994 C CA . GLN C 1 100 ? 23.650 -3.826 73.764 1.00 16.86 140 GLN C CA 1
ATOM 3995 C C . GLN C 1 100 ? 24.277 -3.916 75.151 1.00 19.19 140 GLN C C 1
ATOM 3996 O O . GLN C 1 100 ? 23.853 -3.216 76.064 1.00 22.81 140 GLN C O 1
ATOM 4002 N N . ASP C 1 101 ? 25.262 -4.793 75.317 1.00 20.25 141 ASP C N 1
ATOM 4003 C CA . ASP C 1 101 ? 25.889 -4.995 76.616 1.00 22.73 141 ASP C CA 1
ATOM 4004 C C . ASP C 1 101 ? 27.201 -4.233 76.777 1.00 22.93 141 ASP C C 1
ATOM 4005 O O . ASP C 1 101 ? 27.841 -4.325 77.828 1.00 26.16 141 ASP C O 1
ATOM 4010 N N . LYS C 1 102 ? 27.592 -3.487 75.743 1.00 18.56 142 LYS C N 1
ATOM 4011 C CA . LYS C 1 102 ? 28.887 -2.806 75.684 1.00 18.97 142 LYS C CA 1
ATOM 4012 C C . LYS C 1 102 ? 28.750 -1.280 75.670 1.00 17.64 142 LYS C C 1
ATOM 4013 O O . LYS C 1 102 ? 29.653 -0.554 76.105 1.00 19.59 142 LYS C O 1
ATOM 4019 N N . ILE C 1 103 ? 27.637 -0.791 75.146 1.00 17.29 143 ILE C N 1
ATOM 4020 C CA . ILE C 1 103 ? 27.514 0.648 74.896 1.00 14.06 143 ILE C CA 1
ATOM 4021 C C . ILE C 1 103 ? 27.438 1.505 76.145 1.00 15.84 143 ILE C C 1
ATOM 4022 O O . ILE C 1 103 ? 27.853 2.658 76.109 1.00 13.89 143 ILE C O 1
ATOM 4027 N N . LEU C 1 104 ? 26.908 0.964 77.242 1.00 16.20 144 LEU C N 1
ATOM 4028 C CA . LEU C 1 104 ? 26.917 1.708 78.512 1.00 19.69 144 LEU C CA 1
ATOM 4029 C C . LEU C 1 104 ? 28.076 1.313 79.419 1.00 23.44 144 LEU C C 1
ATOM 4030 O O . LEU C 1 104 ? 28.315 0.120 79.658 1.00 22.58 144 LEU C O 1
ATOM 4035 N N . ASN C 1 105 ? 28.793 2.318 79.923 1.00 16.10 145 ASN C N 1
ATOM 4036 C CA . ASN C 1 105 ? 29.745 2.104 81.017 1.00 15.92 145 ASN C CA 1
ATOM 4037 C C . ASN C 1 105 ? 29.024 1.724 82.316 1.00 17.60 145 ASN C C 1
ATOM 4038 O O . ASN C 1 105 ? 27.810 1.907 82.464 1.00 21.42 145 ASN C O 1
ATOM 4043 N N . LYS C 1 106 ? 29.788 1.163 83.247 1.00 19.59 146 LYS C N 1
ATOM 4044 C CA . LYS C 1 106 ? 29.230 0.791 84.542 1.00 24.77 146 LYS C CA 1
ATOM 4045 C C . LYS C 1 106 ? 28.668 2.035 85.232 1.00 23.02 146 LYS C C 1
ATOM 4046 O O . LYS C 1 106 ? 27.691 1.958 85.983 1.00 27.54 146 LYS C O 1
ATOM 4052 N N . ASP C 1 107 ? 29.275 3.190 84.986 1.00 16.87 147 ASP C N 1
ATOM 4053 C CA . ASP C 1 107 ? 28.818 4.414 85.673 1.00 18.79 147 ASP C CA 1
ATOM 4054 C C . ASP C 1 107 ? 27.661 5.086 84.942 1.00 19.89 147 ASP C C 1
ATOM 4055 O O . ASP C 1 107 ? 27.296 6.221 85.270 1.00 20.85 147 ASP C O 1
ATOM 4060 N N . GLY C 1 108 ? 27.113 4.371 83.959 1.00 19.22 148 GLY C N 1
ATOM 4061 C CA . GLY C 1 108 ? 25.910 4.763 83.231 1.00 21.79 148 GLY C CA 1
ATOM 4062 C C . GLY C 1 108 ? 26.122 5.735 82.085 1.00 18.38 148 GLY C C 1
ATOM 4063 O O . GLY C 1 108 ? 25.173 6.126 81.394 1.00 16.89 148 GLY C O 1
ATOM 4064 N N . THR C 1 109 ? 27.365 6.141 81.887 1.00 13.69 149 THR C N 1
ATOM 4065 C CA . THR C 1 109 ? 27.670 7.012 80.761 1.00 13.62 149 THR C CA 1
ATOM 4066 C C . THR C 1 109 ? 27.888 6.180 79.512 1.00 13.05 149 THR C C 1
ATOM 4067 O O . THR C 1 109 ? 28.083 4.961 79.582 1.00 14.90 149 THR C O 1
ATOM 4071 N N . ILE C 1 110 ? 27.851 6.847 78.369 1.00 11.63 150 ILE C N 1
ATOM 4072 C CA . ILE C 1 110 ? 28.039 6.148 77.089 1.00 12.72 150 ILE C CA 1
ATOM 4073 C C . ILE C 1 110 ? 29.511 5.824 76.891 1.00 14.31 150 ILE C C 1
ATOM 4074 O O . ILE C 1 110 ? 30.363 6.705 77.074 1.00 15.27 150 ILE C O 1
ATOM 4079 N N . ASN C 1 111 ? 29.795 4.564 76.547 1.00 12.55 151 ASN C N 1
ATOM 4080 C CA . ASN C 1 111 ? 31.170 4.124 76.285 1.00 12.85 151 ASN C CA 1
ATOM 4081 C C . ASN C 1 111 ? 31.645 4.740 74.976 1.00 14.37 151 ASN C C 1
ATOM 4082 O O . ASN C 1 111 ? 31.131 4.427 73.908 1.00 13.47 151 ASN C O 1
ATOM 4087 N N . LYS C 1 112 ? 32.614 5.645 75.067 1.00 13.42 152 LYS C N 1
ATOM 4088 C CA . LYS C 1 112 ? 32.978 6.477 73.942 1.00 11.84 152 LYS C CA 1
ATOM 4089 C C . LYS C 1 112 ? 33.574 5.684 72.779 1.00 14.20 152 LYS C C 1
ATOM 4090 O O . LYS C 1 112 ? 33.283 5.978 71.621 1.00 14.89 152 LYS C O 1
ATOM 4096 N N . THR C 1 113 ? 34.444 4.720 73.072 1.00 15.37 153 THR C N 1
ATOM 4097 C CA . THR C 1 113 ? 35.043 3.942 71.981 1.00 13.29 153 THR C CA 1
ATOM 4098 C C . THR C 1 113 ? 34.041 3.021 71.332 1.00 14.58 153 THR C C 1
ATOM 4099 O O . THR C 1 113 ? 34.067 2.823 70.096 1.00 14.14 153 THR C O 1
ATOM 4103 N N . VAL C 1 114 ? 33.158 2.449 72.134 1.00 13.30 154 VAL C N 1
ATOM 4104 C CA . VAL C 1 114 ? 32.130 1.594 71.561 1.00 12.31 154 VAL C CA 1
ATOM 4105 C C . VAL C 1 114 ? 31.205 2.478 70.724 1.00 12.34 154 VAL C C 1
ATOM 4106 O O . VAL C 1 114 ? 30.756 2.081 69.644 1.00 13.89 154 VAL C O 1
ATOM 4110 N N . PHE C 1 115 ? 30.966 3.710 71.180 1.00 11.82 155 PHE C N 1
ATOM 4111 C CA . PHE C 1 115 ? 30.165 4.630 70.386 1.00 11.23 155 PHE C CA 1
ATOM 4112 C C . PHE C 1 115 ? 30.766 4.895 69.012 1.00 12.41 155 PHE C C 1
ATOM 4113 O O . PHE C 1 115 ? 30.040 5.049 68.040 1.00 12.96 155 PHE C O 1
ATOM 4121 N N . GLU C 1 116 ? 32.091 4.965 68.918 1.00 12.02 156 GLU C N 1
ATOM 4122 C CA . GLU C 1 116 ? 32.688 5.105 67.589 1.00 12.41 156 GLU C CA 1
ATOM 4123 C C . GLU C 1 116 ? 32.339 3.904 66.715 1.00 14.15 156 GLU C C 1
ATOM 4124 O O . GLU C 1 116 ? 32.146 4.085 65.499 1.00 14.05 156 GLU C O 1
ATOM 4130 N N . GLN C 1 117 ? 32.258 2.706 67.302 1.00 11.76 157 GLN C N 1
ATOM 4131 C CA . GLN C 1 117 ? 31.910 1.494 66.520 1.00 10.24 157 GLN C CA 1
ATOM 4132 C C . GLN C 1 117 ? 30.448 1.577 66.120 1.00 14.90 157 GLN C C 1
ATOM 4133 O O . GLN C 1 117 ? 30.059 1.223 65.001 1.00 14.75 157 GLN C O 1
ATOM 4139 N N . VAL C 1 118 ? 29.631 2.081 67.039 1.00 13.71 158 VAL C N 1
ATOM 4140 C CA . VAL C 1 118 ? 28.208 2.212 66.739 1.00 11.92 158 VAL C CA 1
ATOM 4141 C C . VAL C 1 118 ? 28.027 3.157 65.558 1.00 15.70 158 VAL C C 1
ATOM 4142 O O . VAL C 1 118 ? 27.239 2.886 64.632 1.00 14.34 158 VAL C O 1
ATOM 4146 N N . LYS C 1 119 ? 28.767 4.250 65.557 1.00 12.87 159 LYS C N 1
ATOM 4147 C CA . LYS C 1 119 ? 28.657 5.205 64.471 1.00 12.43 159 LYS C CA 1
ATOM 4148 C C . LYS C 1 119 ? 29.123 4.564 63.161 1.00 14.35 159 LYS C C 1
ATOM 4149 O O . LYS C 1 119 ? 28.509 4.779 62.106 1.00 14.01 159 LYS C O 1
ATOM 4155 N N . ALA C 1 120 ? 30.215 3.803 63.203 1.00 14.26 160 ALA C N 1
ATOM 4156 C CA . ALA C 1 120 ? 30.614 3.053 61.991 1.00 14.38 160 ALA C CA 1
ATOM 4157 C C . ALA C 1 120 ? 29.458 2.257 61.395 1.00 16.61 160 ALA C C 1
ATOM 4158 O O . ALA C 1 120 ? 29.265 2.251 60.174 1.00 18.25 160 ALA C O 1
ATOM 4160 N N . LYS C 1 121 ? 28.702 1.567 62.245 1.00 14.70 161 LYS C N 1
ATOM 4161 C CA . LYS C 1 121 ? 27.614 0.713 61.795 1.00 16.95 161 LYS C CA 1
ATOM 4162 C C . LYS C 1 121 ? 26.369 1.480 61.366 1.00 18.96 161 LYS C C 1
ATOM 4163 O O . LYS C 1 121 ? 25.661 1.046 60.449 1.00 22.08 161 LYS C O 1
ATOM 4169 N N . PHE C 1 122 ? 26.069 2.589 62.044 1.00 14.73 162 PHE C N 1
ATOM 4170 C CA . PHE C 1 122 ? 24.772 3.245 61.869 1.00 15.38 162 PHE C CA 1
ATOM 4171 C C . PHE C 1 122 ? 24.812 4.603 61.189 1.00 13.99 162 PHE C C 1
ATOM 4172 O O . PHE C 1 122 ? 23.826 5.009 60.556 1.00 16.17 162 PHE C O 1
ATOM 4180 N N . LEU C 1 123 ? 25.890 5.360 61.357 1.00 12.16 163 LEU C N 1
ATOM 4181 C CA . LEU C 1 123 ? 25.850 6.752 60.958 1.00 10.51 163 LEU C CA 1
ATOM 4182 C C . LEU C 1 123 ? 25.902 6.919 59.449 1.00 14.40 163 LEU C C 1
ATOM 4183 O O . LEU C 1 123 ? 26.704 6.265 58.767 1.00 16.18 163 LEU C O 1
ATOM 4188 N N . LYS C 1 124 ? 25.057 7.818 58.954 1.00 12.67 164 LYS C N 1
ATOM 4189 C CA . LYS C 1 124 ? 25.015 8.132 57.519 1.00 14.05 164 LYS C CA 1
ATOM 4190 C C . LYS C 1 124 ? 24.778 6.907 56.641 1.00 16.63 164 LYS C C 1
ATOM 4191 O O . LYS C 1 124 ? 25.339 6.770 55.520 1.00 18.61 164 LYS C O 1
ATOM 4197 N N . LYS C 1 125 ? 23.922 6.021 57.143 1.00 15.87 165 LYS C N 1
ATOM 4198 C CA . LYS C 1 125 ? 23.509 4.822 56.437 1.00 15.06 165 LYS C CA 1
ATOM 4199 C C . LYS C 1 125 ? 22.025 4.624 56.687 1.00 17.95 165 LYS C C 1
ATOM 4200 O O . LYS C 1 125 ? 21.466 5.112 57.673 1.00 15.53 165 LYS C O 1
ATOM 4206 N N . ASP C 1 126 ? 21.376 3.914 55.774 1.00 23.02 166 ASP C N 1
ATOM 4207 C CA . ASP C 1 126 ? 19.991 3.531 55.950 1.00 23.03 166 ASP C CA 1
ATOM 4208 C C . ASP C 1 126 ? 19.885 2.397 56.940 1.00 23.32 166 ASP C C 1
ATOM 4209 O O . ASP C 1 126 ? 20.766 1.538 57.018 1.00 24.37 166 ASP C O 1
ATOM 4214 N N . ARG C 1 127 ? 18.785 2.381 57.681 1.00 20.74 167 ARG C N 1
ATOM 4215 C CA . ARG C 1 127 ? 18.410 1.259 58.514 1.00 19.90 167 ARG C CA 1
ATOM 4216 C C . ARG C 1 127 ? 16.983 0.933 58.091 1.00 20.73 167 ARG C C 1
ATOM 4217 O O . ARG C 1 127 ? 16.229 1.841 57.713 1.00 19.74 167 ARG C O 1
ATOM 4225 N N . THR C 1 128 ? 16.647 -0.354 58.094 1.00 21.81 168 THR C N 1
ATOM 4226 C CA . THR C 1 128 ? 15.274 -0.800 57.893 1.00 18.42 168 THR C CA 1
ATOM 4227 C C . THR C 1 128 ? 14.892 -1.660 59.076 1.00 20.87 168 THR C C 1
ATOM 4228 O O . THR C 1 128 ? 15.646 -2.546 59.499 1.00 23.12 168 THR C O 1
ATOM 4232 N N . GLU C 1 129 ? 13.721 -1.393 59.643 1.00 17.99 169 GLU C N 1
ATOM 4233 C CA . GLU C 1 129 ? 13.261 -2.155 60.798 1.00 20.28 169 GLU C CA 1
ATOM 4234 C C . GLU C 1 129 ? 12.155 -3.109 60.399 1.00 17.83 169 GLU C C 1
ATOM 4235 O O . GLU C 1 129 ? 11.311 -2.769 59.579 1.00 22.72 169 GLU C O 1
ATOM 4241 N N . TYR C 1 130 ? 12.197 -4.313 60.961 1.00 17.86 170 TYR C N 1
ATOM 4242 C CA . TYR C 1 130 ? 11.192 -5.337 60.661 1.00 21.04 170 TYR C CA 1
ATOM 4243 C C . TYR C 1 130 ? 9.876 -5.004 61.337 1.00 21.42 170 TYR C C 1
ATOM 4244 O O . TYR C 1 130 ? 8.804 -5.300 60.819 1.00 19.57 170 TYR C O 1
ATOM 4253 N N . GLY C 1 131 ? 9.969 -4.393 62.510 1.00 23.52 171 GLY C N 1
ATOM 4254 C CA . GLY C 1 131 ? 8.769 -4.026 63.241 1.00 20.07 171 GLY C CA 1
ATOM 4255 C C . GLY C 1 131 ? 8.209 -2.704 62.756 1.00 18.77 171 GLY C C 1
ATOM 4256 O O . GLY C 1 131 ? 8.824 -1.998 61.954 1.00 17.12 171 GLY C O 1
ATOM 4257 N N . TYR C 1 132 ? 7.008 -2.377 63.229 1.00 15.28 172 TYR C N 1
ATOM 4258 C CA . TYR C 1 132 ? 6.485 -1.042 63.037 1.00 14.19 172 TYR C CA 1
ATOM 4259 C C . TYR C 1 132 ? 7.317 -0.118 63.913 1.00 12.09 172 TYR C C 1
ATOM 4260 O O . TYR C 1 132 ? 7.986 -0.566 64.846 1.00 15.80 172 TYR C O 1
ATOM 4269 N N . ILE C 1 133 ? 7.300 1.158 63.584 1.00 13.47 173 ILE C N 1
ATOM 4270 C CA . ILE C 1 133 ? 8.010 2.149 64.408 1.00 14.73 173 ILE C CA 1
ATOM 4271 C C . ILE C 1 133 ? 7.009 3.031 65.164 1.00 10.97 173 ILE C C 1
ATOM 4272 O O . ILE C 1 133 ? 6.291 3.810 64.550 1.00 14.16 173 ILE C O 1
ATOM 4277 N N . SER C 1 134 ? 6.968 2.901 66.487 1.00 12.87 174 SER C N 1
ATOM 4278 C CA . SER C 1 134 ? 6.138 3.791 67.295 1.00 14.00 174 SER C CA 1
ATOM 4279 C C . SER C 1 134 ? 6.919 5.058 67.611 1.00 14.04 174 SER C C 1
ATOM 4280 O O . SER C 1 134 ? 8.046 4.981 68.109 1.00 17.37 174 SER C O 1
ATOM 4283 N N . THR C 1 135 ? 6.314 6.208 67.332 1.00 10.27 175 THR C N 1
ATOM 4284 C CA . THR C 1 135 ? 6.927 7.495 67.660 1.00 11.18 175 THR C CA 1
ATOM 4285 C C . THR C 1 135 ? 5.929 8.347 68.395 1.00 13.66 175 THR C C 1
ATOM 4286 O O . THR C 1 135 ? 4.779 7.945 68.560 1.00 12.23 175 THR C O 1
ATOM 4290 N N . SER C 1 136 ? 6.358 9.529 68.839 1.00 11.76 176 SER C N 1
ATOM 4291 C CA . SER C 1 136 ? 5.421 10.490 69.416 1.00 11.42 176 SER C CA 1
ATOM 4292 C C . SER C 1 136 ? 5.590 11.854 68.804 1.00 12.58 176 SER C C 1
ATOM 4293 O O . SER C 1 136 ? 6.659 12.195 68.334 1.00 10.52 176 SER C O 1
ATOM 4296 N N . LEU C 1 137 ? 4.544 12.661 68.840 1.00 10.72 177 LEU C N 1
ATOM 4297 C CA . LEU C 1 137 ? 4.658 14.056 68.428 1.00 9.94 177 LEU C CA 1
ATOM 4298 C C . LEU C 1 137 ? 5.600 14.830 69.351 1.00 12.88 177 LEU C C 1
ATOM 4299 O O . LEU C 1 137 ? 6.110 15.899 68.996 1.00 13.92 177 LEU C O 1
ATOM 4304 N N . MET C 1 138 ? 5.793 14.326 70.565 1.00 13.07 178 MET C N 1
ATOM 4305 C CA . MET C 1 138 ? 6.603 15.064 71.537 1.00 16.12 178 MET C CA 1
ATOM 4306 C C . MET C 1 138 ? 7.749 14.231 72.070 1.00 11.83 178 MET C C 1
ATOM 4307 O O . MET C 1 138 ? 7.689 13.006 72.077 1.00 12.61 178 MET C O 1
ATOM 4312 N N . SER C 1 139 ? 8.812 14.909 72.492 1.00 14.43 179 SER C N 1
ATOM 4313 C CA . SER C 1 139 ? 10.013 14.243 72.93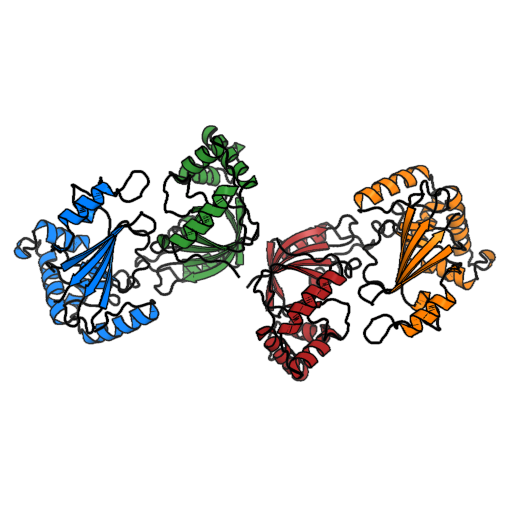3 1.00 13.86 179 SER C CA 1
ATOM 4314 C C . SER C 1 139 ? 10.096 14.056 74.448 1.00 12.96 179 SER C C 1
ATOM 4315 O O . SER C 1 139 ? 10.829 13.192 74.887 1.00 13.34 179 SER C O 1
ATOM 4318 N N . ALA C 1 140 ? 9.349 14.844 75.215 1.00 13.75 180 ALA C N 1
ATOM 4319 C CA . ALA C 1 140 ? 9.574 14.906 76.662 1.00 14.67 180 ALA C CA 1
ATOM 4320 C C . ALA C 1 140 ? 9.517 13.539 77.347 1.00 13.42 180 ALA C C 1
ATOM 4321 O O . ALA C 1 140 ? 10.311 13.260 78.253 1.00 14.88 180 ALA C O 1
ATOM 4323 N N . GLN C 1 141 ? 8.591 12.691 76.920 1.00 14.66 181 GLN C N 1
ATOM 4324 C CA . GLN C 1 141 ? 8.392 11.409 77.595 1.00 13.03 181 GLN C CA 1
ATOM 4325 C C 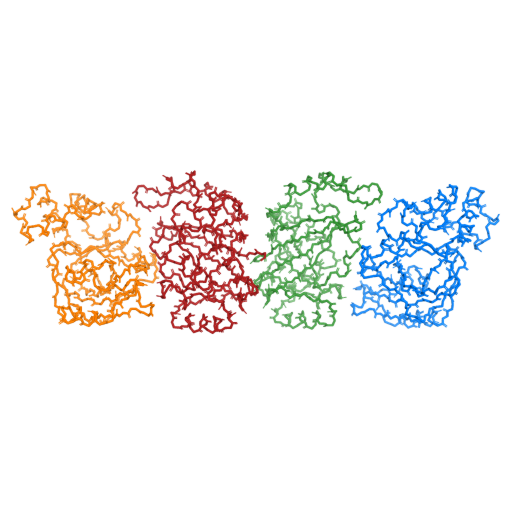. GLN C 1 141 ? 9.563 10.451 77.475 1.00 12.30 181 GLN C C 1
ATOM 4326 O O . GLN C 1 141 ? 9.638 9.465 78.198 1.00 15.67 181 GLN C O 1
ATOM 4332 N N . PHE C 1 142 ? 10.515 10.756 76.577 1.00 13.14 182 PHE C N 1
ATOM 4333 C CA . PHE C 1 142 ? 11.636 9.850 76.341 1.00 13.44 182 PHE C CA 1
ATOM 4334 C C . PHE C 1 142 ? 12.899 10.297 77.033 1.00 16.19 182 PHE C C 1
ATOM 4335 O O . PHE C 1 142 ? 13.959 9.694 76.857 1.00 15.97 182 PHE C O 1
ATOM 4343 N N . GLY C 1 143 ? 12.794 11.370 77.822 1.00 19.00 183 GLY C N 1
ATOM 4344 C CA . GLY C 1 143 ? 13.965 11.939 78.467 1.00 19.95 183 GLY C CA 1
ATOM 4345 C C . GLY C 1 143 ? 14.750 10.996 79.363 1.00 16.63 183 GLY C C 1
ATOM 4346 O O . GLY C 1 143 ? 15.920 11.255 79.649 1.00 22.70 183 GLY C O 1
ATOM 4347 N N . GLY C 1 144 ? 14.126 9.923 79.812 1.00 18.69 184 GLY C N 1
ATOM 4348 C CA . GLY C 1 144 ? 14.796 8.946 80.648 1.00 18.71 184 GLY C CA 1
ATOM 4349 C C . GLY C 1 144 ? 15.460 7.799 79.907 1.00 21.09 184 GLY C C 1
ATOM 4350 O O . GLY C 1 144 ? 16.120 6.973 80.523 1.00 19.36 184 GLY C O 1
ATOM 4351 N N . ARG C 1 145 ? 15.285 7.732 78.585 1.00 14.58 185 ARG C N 1
ATOM 4352 C CA . ARG C 1 145 ? 15.770 6.588 77.841 1.00 12.39 185 ARG C CA 1
ATOM 4353 C C . ARG C 1 145 ? 17.197 6.802 77.386 1.00 11.96 185 ARG C C 1
ATOM 4354 O O . ARG C 1 145 ? 17.602 7.941 77.122 1.00 13.72 185 ARG C O 1
ATOM 4362 N N . PRO C 1 146 ? 17.970 5.733 77.272 1.00 11.47 186 PRO C N 1
ATOM 4363 C CA . PRO C 1 146 ? 19.378 5.894 76.892 1.00 13.65 186 PRO C CA 1
ATOM 4364 C C . PRO C 1 146 ? 19.591 6.276 75.435 1.00 11.99 186 PRO C C 1
ATOM 4365 O O . PRO C 1 146 ? 20.682 6.744 75.099 1.00 12.96 186 PRO C O 1
ATOM 4369 N N . ILE C 1 147 ? 18.620 5.998 74.571 1.00 11.43 187 ILE C N 1
ATOM 4370 C CA . ILE C 1 147 ? 18.758 6.366 73.166 1.00 10.57 187 ILE C CA 1
ATOM 4371 C C . ILE C 1 147 ? 17.504 7.084 72.742 1.00 10.63 187 ILE C C 1
ATOM 4372 O O . ILE C 1 147 ? 16.380 6.563 72.955 1.00 13.63 187 ILE C O 1
ATOM 4377 N N . VAL C 1 148 ? 17.661 8.272 72.161 1.00 9.38 188 VAL C N 1
ATOM 4378 C CA . VAL C 1 148 ? 16.493 9.019 71.725 1.00 9.12 188 VAL C CA 1
ATOM 4379 C C . VAL C 1 148 ? 16.700 9.381 70.277 1.00 13.19 188 VAL C C 1
ATOM 4380 O O . VAL C 1 148 ? 17.806 9.805 69.880 1.00 12.60 188 VAL C O 1
ATOM 4386 N N . THR C 1 149 ? 15.648 9.205 69.486 1.00 11.79 189 THR C N 1
ATOM 4387 C CA . THR C 1 149 ? 15.727 9.488 68.057 1.00 12.62 189 THR C CA 1
ATOM 4388 C C . THR C 1 149 ? 14.768 10.588 67.678 1.00 11.87 189 THR C C 1
ATOM 4389 O O . THR C 1 149 ? 13.579 10.559 68.070 1.00 13.12 189 THR C O 1
ATOM 4393 N N . LYS C 1 150 ? 15.278 11.530 66.888 1.00 10.75 190 LYS C N 1
ATOM 4394 C CA . LYS C 1 150 ? 14.485 12.604 66.313 1.00 9.34 190 LYS C CA 1
ATOM 4395 C C . LYS C 1 150 ? 14.388 12.282 64.840 1.00 13.19 190 LYS C C 1
ATOM 4396 O O . LYS C 1 150 ? 15.403 12.324 64.147 1.00 13.07 190 LYS C O 1
ATOM 4402 N N . PHE C 1 151 ? 13.184 11.950 64.370 1.00 12.20 191 PHE C N 1
ATOM 4403 C CA . PHE C 1 151 ? 12.974 11.643 62.940 1.00 11.37 191 PHE C CA 1
ATOM 4404 C C . PHE C 1 151 ? 12.500 12.906 62.248 1.00 13.22 191 PHE C C 1
ATOM 4405 O O . PHE C 1 151 ? 11.567 13.554 62.695 1.00 13.64 191 PHE C O 1
ATOM 4413 N N . LYS C 1 152 ? 13.122 13.243 61.122 1.00 13.94 192 LYS C N 1
ATOM 4414 C CA . LYS C 1 152 ? 12.668 14.372 60.324 1.00 13.29 192 LYS C CA 1
ATOM 4415 C C . LYS C 1 152 ? 11.911 13.752 59.161 1.00 13.01 192 LYS C C 1
ATOM 4416 O O . LYS C 1 152 ? 12.509 13.078 58.312 1.00 14.15 192 LYS C O 1
ATOM 4422 N N . VAL C 1 153 ? 10.593 13.947 59.162 1.00 11.75 193 VAL C N 1
ATOM 4423 C CA . VAL C 1 153 ? 9.699 13.186 58.301 1.00 12.85 193 VAL C CA 1
ATOM 4424 C C . VAL C 1 153 ? 9.103 14.070 57.219 1.00 13.97 193 VAL C C 1
ATOM 4425 O O . VAL C 1 153 ? 8.443 15.059 57.487 1.00 15.67 193 VAL C O 1
ATOM 4429 N N . THR C 1 154 ? 9.384 13.696 55.972 1.00 16.67 194 THR C N 1
ATOM 4430 C CA . THR C 1 154 ? 8.899 14.452 54.824 1.00 16.90 194 THR C CA 1
ATOM 4431 C C . THR C 1 154 ? 7.393 14.346 54.653 1.00 18.02 194 THR C C 1
ATOM 4432 O O . THR C 1 154 ? 6.822 13.261 54.792 1.00 17.51 194 THR C O 1
ATOM 4436 N N . ASN C 1 155 ? 6.766 15.490 54.363 1.00 19.60 195 ASN C N 1
ATOM 4437 C CA . ASN C 1 155 ? 5.359 15.535 53.976 1.00 19.80 195 ASN C CA 1
ATOM 4438 C C . ASN C 1 155 ? 5.044 14.356 53.039 1.00 21.16 195 ASN C C 1
ATOM 4439 O O . ASN C 1 155 ? 5.806 14.063 52.111 1.00 22.05 195 ASN C O 1
ATOM 4444 N N . GLY C 1 156 ? 3.942 13.657 53.297 1.00 16.81 196 GLY C N 1
ATOM 4445 C CA . GLY C 1 156 ? 3.551 12.538 52.460 1.00 17.73 196 GLY C CA 1
ATOM 4446 C C . GLY C 1 156 ? 4.053 11.159 52.877 1.00 19.08 196 GLY C C 1
ATOM 4447 O O . GLY C 1 156 ? 3.629 10.133 52.327 1.00 21.25 196 GLY C O 1
ATOM 4448 N N . SER C 1 157 ? 4.962 11.100 53.845 1.00 16.47 197 SER C N 1
ATOM 4449 C CA . SER C 1 157 ? 5.438 9.811 54.291 1.00 15.40 197 SER C CA 1
ATOM 4450 C C . SER C 1 157 ? 4.302 9.063 54.972 1.00 15.00 197 SER C C 1
ATOM 4451 O O . SER C 1 157 ? 3.441 9.678 55.612 1.00 17.97 197 SER C O 1
ATOM 4454 N N . LYS C 1 158 ? 4.330 7.746 54.886 1.00 14.30 198 LYS C N 1
ATOM 4455 C CA . LYS C 1 158 ? 3.314 6.935 55.535 1.00 16.89 198 LYS C CA 1
ATOM 4456 C C . LYS C 1 158 ? 3.433 7.048 57.043 1.00 18.10 198 LYS C C 1
ATOM 4457 O O . LYS C 1 158 ? 4.528 7.031 57.593 1.00 16.65 198 LYS C O 1
ATOM 4463 N N . GLY C 1 159 ? 2.289 7.122 57.713 1.00 17.52 199 GLY C N 1
ATOM 4464 C CA . GLY C 1 159 ? 2.284 7.209 59.164 1.00 16.52 199 GLY C CA 1
ATOM 4465 C C . GLY C 1 159 ? 1.004 7.861 59.632 1.00 13.22 199 GLY C C 1
ATOM 4466 O O . GLY C 1 159 ? 0.462 8.705 58.930 1.00 17.94 199 GLY C O 1
ATOM 4467 N N . GLY C 1 160 ? 0.560 7.499 60.835 1.00 13.88 200 GLY C N 1
ATOM 4468 C CA . GLY C 1 160 ? -0.680 8.062 61.348 1.00 13.93 200 GLY C CA 1
ATOM 4469 C C . GLY C 1 160 ? -0.658 8.345 62.839 1.00 12.14 200 GLY C C 1
ATOM 4470 O O . GLY C 1 160 ? -0.109 7.575 63.627 1.00 13.34 200 GLY C O 1
ATOM 4471 N N . TYR C 1 161 ? -1.317 9.438 63.208 1.00 12.34 201 TYR C N 1
ATOM 4472 C CA . TYR C 1 161 ? -1.603 9.721 64.609 1.00 12.88 201 TYR C CA 1
ATOM 4473 C C . TYR C 1 161 ? -2.715 8.794 65.123 1.00 15.23 201 TYR C C 1
ATOM 4474 O O . TYR C 1 161 ? -3.858 8.867 64.650 1.00 15.16 201 TYR C O 1
ATOM 4483 N N . ILE C 1 162 ? -2.391 7.957 66.101 1.00 12.47 202 ILE C N 1
ATOM 4484 C CA . ILE C 1 162 ? -3.317 6.906 66.565 1.00 10.68 202 ILE C CA 1
ATOM 4485 C C . ILE C 1 162 ? -3.716 7.100 68.016 1.00 9.75 202 ILE C C 1
ATOM 4486 O O . ILE C 1 162 ? -4.283 6.208 68.620 1.00 13.79 202 ILE C O 1
ATOM 4491 N N . ASP C 1 163 ? -3.447 8.283 68.573 1.00 11.37 203 ASP C N 1
ATOM 4492 C CA . ASP C 1 163 ? -3.760 8.461 69.985 1.00 10.54 203 ASP C CA 1
ATOM 4493 C C . ASP C 1 163 ? -5.221 8.127 70.334 1.00 10.74 203 ASP C C 1
ATOM 4494 O O . ASP C 1 163 ? -5.482 7.518 71.372 1.00 10.49 203 ASP C O 1
ATOM 4499 N N . PRO C 1 164 ? -6.161 8.566 69.507 1.00 12.25 204 PRO C N 1
ATOM 4500 C CA . PRO C 1 164 ? -7.581 8.324 69.825 1.00 11.80 204 PRO C CA 1
ATOM 4501 C C . PRO C 1 164 ? -8.005 6.866 69.852 1.00 15.05 204 PRO C C 1
ATOM 4502 O O . PRO C 1 164 ? -9.110 6.559 70.349 1.00 15.37 204 PRO C O 1
ATOM 4506 N N . ILE C 1 165 ? -7.175 5.963 69.345 1.00 13.56 205 ILE C N 1
ATOM 4507 C CA . ILE C 1 165 ? -7.508 4.540 69.424 1.00 11.83 205 ILE C CA 1
ATOM 4508 C C . ILE C 1 165 ? -6.482 3.732 70.186 1.00 15.37 205 ILE C C 1
ATOM 4509 O O . ILE C 1 165 ? -6.549 2.507 70.218 1.00 17.41 205 ILE C O 1
ATOM 4514 N N . SER C 1 166 ? -5.513 4.417 70.791 1.00 12.06 206 SER C N 1
ATOM 4515 C CA . SER C 1 166 ? -4.470 3.716 71.489 1.00 13.14 206 SER C CA 1
ATOM 4516 C C . SER C 1 166 ? -4.974 3.151 72.817 1.00 10.89 206 SER C C 1
ATOM 4517 O O . SER C 1 166 ? -5.884 3.718 73.471 1.00 12.51 206 SER C O 1
ATOM 4520 N N . TYR C 1 167 ? -4.329 2.069 73.254 1.00 11.62 207 TYR C N 1
ATOM 4521 C CA . TYR C 1 167 ? -4.514 1.540 74.588 1.00 13.82 207 TYR C CA 1
ATOM 4522 C C . TYR C 1 167 ? -4.036 2.538 75.642 1.00 13.10 207 TYR C C 1
ATOM 4523 O O . TYR C 1 167 ? -4.460 2.467 76.788 1.00 13.46 207 TYR C O 1
ATOM 4532 N N . PHE C 1 168 ? -3.122 3.425 75.254 1.00 13.30 208 PHE C N 1
ATOM 4533 C CA . PHE C 1 168 ? -2.508 4.363 76.190 1.00 14.06 208 PHE C CA 1
ATOM 4534 C C . PHE C 1 168 ? -2.644 5.807 75.680 1.00 10.41 208 PHE C C 1
ATOM 4535 O O . PHE C 1 168 ? -1.676 6.444 75.200 1.00 10.34 208 PHE C O 1
ATOM 4543 N N . PRO C 1 169 ? -3.843 6.346 75.767 1.00 11.83 209 PRO C N 1
ATOM 4544 C CA . PRO C 1 169 ? -4.070 7.720 75.318 1.00 10.63 209 PRO C CA 1
ATOM 4545 C C . PRO C 1 169 ? -3.214 8.706 76.119 1.00 11.62 209 PRO C C 1
ATOM 4546 O O . PRO C 1 169 ? -3.125 8.587 77.365 1.00 12.02 209 PRO C O 1
ATOM 4550 N N . GLY C 1 170 ? -2.611 9.664 75.417 1.00 10.80 210 GLY C N 1
ATOM 4551 C CA . GLY C 1 170 ? -1.731 10.645 76.021 1.00 11.43 210 GLY C CA 1
ATOM 4552 C C . GLY C 1 170 ? -0.277 10.425 75.603 1.00 12.20 210 GLY C C 1
ATOM 4553 O O . GLY C 1 170 ? 0.573 11.291 75.796 1.00 10.56 210 GLY C O 1
ATOM 4554 N N . GLN C 1 171 ? 0.005 9.265 75.015 1.00 10.63 211 GLN C N 1
ATOM 4555 C CA . GLN C 1 171 ? 1.315 9.045 74.401 1.00 10.76 211 GLN C CA 1
ATOM 4556 C C . GLN C 1 171 ? 1.550 9.840 73.122 1.00 11.88 211 GLN C C 1
ATOM 4557 O O . GLN C 1 171 ? 2.705 10.017 72.723 1.00 10.91 211 GLN C O 1
ATOM 4563 N N . LEU C 1 172 ? 0.473 10.335 72.501 1.00 10.55 212 LEU C N 1
ATOM 4564 C CA . LEU C 1 172 ? 0.531 11.160 71.285 1.00 8.21 212 LEU C CA 1
ATOM 4565 C C . LEU C 1 172 ? 1.246 10.380 70.190 1.00 10.68 212 LEU C C 1
ATOM 4566 O O . LEU C 1 172 ? 2.062 10.919 69.449 1.00 11.31 212 LEU C O 1
ATOM 4571 N N . GLU C 1 173 ? 0.928 9.105 70.093 1.00 11.09 213 GLU C N 1
ATOM 4572 C CA . GLU C 1 173 ? 1.678 8.241 69.195 1.00 12.07 213 GLU C CA 1
ATOM 4573 C C . GLU C 1 173 ? 1.367 8.475 67.714 1.00 11.63 213 GLU C C 1
ATOM 4574 O O . GLU C 1 173 ? 0.210 8.605 67.313 1.00 12.92 213 GLU C O 1
ATOM 4580 N N . VAL C 1 174 ? 2.430 8.514 66.924 1.00 10.33 214 VAL C N 1
ATOM 4581 C CA . VAL C 1 174 ? 2.348 8.406 65.470 1.00 9.92 214 VAL C CA 1
ATOM 4582 C C . VAL C 1 174 ? 3.022 7.092 65.112 1.00 12.61 214 VAL C C 1
ATOM 4583 O O . VAL C 1 174 ? 4.169 6.837 65.446 1.00 12.18 214 VAL C O 1
ATOM 4587 N N . LEU C 1 175 ? 2.270 6.238 64.437 1.00 11.49 215 LEU C N 1
ATOM 4588 C CA . LEU C 1 175 ? 2.755 4.930 64.059 1.00 10.44 215 LEU C CA 1
ATOM 4589 C C . LEU C 1 175 ? 3.223 4.952 62.615 1.00 11.83 215 LEU C C 1
ATOM 4590 O O . LEU C 1 175 ? 2.549 5.502 61.746 1.00 13.71 215 LEU C O 1
ATOM 4595 N N . LEU C 1 176 ? 4.432 4.422 62.403 1.00 13.02 216 LEU C N 1
ATOM 4596 C CA . LEU C 1 176 ? 5.006 4.269 61.065 1.00 14.33 216 LEU C CA 1
ATOM 4597 C C . LEU C 1 176 ? 4.991 2.813 60.654 1.00 11.72 216 LEU C C 1
ATOM 4598 O O . LEU C 1 176 ? 5.056 1.912 61.468 1.00 14.07 216 LEU C O 1
ATOM 4603 N N . PRO C 1 177 ? 4.923 2.590 59.348 1.00 15.17 217 PRO C N 1
ATOM 4604 C CA . PRO C 1 177 ? 4.840 1.212 58.839 1.00 16.37 217 PRO C CA 1
ATOM 4605 C C . PRO C 1 177 ? 6.042 0.334 59.162 1.00 18.94 217 PRO C C 1
ATOM 4606 O O . PRO C 1 177 ? 7.114 0.823 59.544 1.00 18.54 217 PRO C O 1
ATOM 4610 N N . ARG C 1 178 ? 5.871 -0.973 59.007 1.00 16.77 218 ARG C N 1
ATOM 4611 C CA . ARG C 1 178 ? 6.983 -1.891 59.188 1.00 17.88 218 ARG C CA 1
ATOM 4612 C C . ARG C 1 178 ? 7.814 -1.957 57.908 1.00 15.48 218 ARG C C 1
ATOM 4613 O O . ARG C 1 178 ? 7.402 -1.459 56.871 1.00 18.31 218 ARG C O 1
ATOM 4621 N N . ASN C 1 179 ? 8.987 -2.570 58.005 1.00 20.97 219 ASN C N 1
ATOM 4622 C CA . ASN C 1 179 ? 9.936 -2.574 56.891 1.00 19.56 219 ASN C CA 1
ATOM 4623 C C . ASN C 1 179 ? 10.214 -1.163 56.361 1.00 19.54 219 ASN C C 1
ATOM 4624 O O . ASN C 1 179 ? 10.416 -0.954 55.163 1.00 22.33 219 ASN C O 1
ATOM 4629 N N . ASN C 1 180 ? 10.184 -0.175 57.261 1.00 17.99 220 ASN C N 1
ATOM 4630 C CA . ASN C 1 180 ? 10.363 1.204 56.874 1.00 14.84 220 ASN C CA 1
ATOM 4631 C C . ASN C 1 180 ? 11.848 1.520 56.933 1.00 19.40 220 ASN C C 1
ATOM 4632 O O . ASN C 1 180 ? 12.536 1.059 57.843 1.00 25.90 220 ASN C O 1
ATOM 4637 N N . SER C 1 181 ? 12.345 2.263 55.962 1.00 18.87 221 SER C N 1
ATOM 4638 C CA . SER C 1 181 ? 13.745 2.674 56.014 1.00 20.90 221 SER C CA 1
ATOM 4639 C C . SER C 1 181 ? 13.829 4.072 56.571 1.00 18.92 221 SER C C 1
ATOM 4640 O O . SER C 1 181 ? 12.929 4.899 56.364 1.00 20.71 221 SER C O 1
ATOM 4643 N N . TYR C 1 182 ? 14.920 4.355 57.270 1.00 14.62 222 TYR C N 1
ATOM 4644 C CA . TYR C 1 182 ? 15.228 5.739 57.586 1.00 12.74 222 TYR C CA 1
ATOM 4645 C C . TYR C 1 182 ? 16.726 5.908 57.435 1.00 15.02 222 TYR C C 1
ATOM 4646 O O . TYR C 1 182 ? 17.490 4.943 57.574 1.00 15.69 222 TYR C O 1
ATOM 4655 N N . TYR C 1 183 ? 17.133 7.147 57.215 1.00 14.02 223 TYR C N 1
ATOM 4656 C CA . TYR C 1 183 ? 18.552 7.448 57.036 1.00 13.70 223 TYR C CA 1
ATOM 4657 C C . TYR C 1 183 ? 19.052 8.169 58.281 1.00 13.86 223 TYR C C 1
ATOM 4658 O O . TYR C 1 183 ? 18.584 9.256 58.598 1.00 14.19 223 TYR C O 1
ATOM 4667 N N . ILE C 1 184 ? 20.015 7.561 58.973 1.00 11.92 224 ILE C N 1
ATOM 4668 C CA . ILE C 1 184 ? 20.586 8.204 60.161 1.00 13.24 224 ILE C CA 1
ATOM 4669 C C . ILE C 1 184 ? 21.595 9.277 59.747 1.00 12.52 224 ILE C C 1
ATOM 4670 O O . ILE C 1 184 ? 22.638 8.978 59.156 1.00 15.07 224 ILE C O 1
ATOM 4675 N N . SER C 1 185 ? 21.267 10.533 60.026 1.00 12.81 225 SER C N 1
ATOM 4676 C CA . SER C 1 185 ? 22.081 11.668 59.604 1.00 14.78 225 SER C CA 1
ATOM 4677 C C . SER C 1 185 ? 23.047 12.175 60.682 1.00 15.31 225 SER C C 1
ATOM 4678 O O . SER C 1 185 ? 24.018 12.873 60.366 1.00 17.74 225 SER C O 1
ATOM 4681 N N . ASP C 1 186 ? 22.790 11.857 61.949 1.00 14.36 226 ASP C N 1
ATOM 4682 C CA . ASP C 1 186 ? 23.677 12.309 63.000 1.00 15.82 226 ASP C CA 1
ATOM 4683 C C . ASP C 1 186 ? 23.489 11.408 64.204 1.00 11.14 226 ASP C C 1
ATOM 4684 O O . ASP C 1 186 ? 22.403 10.866 64.420 1.00 12.60 226 ASP C O 1
ATOM 4689 N N . MET C 1 187 ? 24.560 11.231 64.968 1.00 12.52 227 MET C N 1
ATOM 4690 C CA . MET C 1 187 ? 24.515 10.496 66.228 1.00 12.46 227 MET C CA 1
ATOM 4691 C C . MET C 1 187 ? 25.464 11.201 67.148 1.00 10.70 227 MET C C 1
ATOM 4692 O O . MET C 1 187 ? 26.628 11.443 66.776 1.00 13.51 227 MET C O 1
ATOM 4697 N N . GLN C 1 188 ? 24.984 11.543 68.346 1.00 10.61 228 GLN C N 1
ATOM 4698 C CA . GLN C 1 188 ? 25.817 12.280 69.304 1.00 8.70 228 GLN C CA 1
ATOM 4699 C C . GLN C 1 188 ? 25.574 11.744 70.674 1.00 14.37 228 GLN C C 1
ATOM 4700 O O . GLN C 1 188 ? 24.489 11.262 70.964 1.00 13.86 228 GLN C O 1
ATOM 4706 N N . ILE C 1 189 ? 26.584 11.838 71.529 1.00 10.26 229 ILE C N 1
ATOM 4707 C CA . ILE C 1 189 ? 26.384 11.646 72.955 1.00 9.81 229 ILE C CA 1
ATOM 4708 C C . ILE C 1 189 ? 25.865 12.949 73.547 1.00 10.98 229 ILE C C 1
ATOM 4709 O O . ILE C 1 189 ? 26.330 14.052 73.203 1.00 13.34 229 ILE C O 1
ATOM 4714 N N . SER C 1 190 ? 24.893 12.820 74.443 1.00 9.98 230 SER C N 1
ATOM 4715 C CA . SER C 1 190 ? 24.254 13.980 75.013 1.00 11.24 230 SER C CA 1
ATOM 4716 C C . SER C 1 190 ? 25.194 14.741 75.936 1.00 8.99 230 SER C C 1
ATOM 4717 O O . SER C 1 190 ? 26.239 14.231 76.368 1.00 11.68 230 SER C O 1
ATOM 4720 N N . PRO C 1 191 ? 24.840 15.990 76.224 1.00 11.71 231 PRO C N 1
ATOM 4721 C CA . PRO C 1 191 ? 25.639 16.813 77.153 1.00 11.15 231 PRO C CA 1
ATOM 4722 C C . PRO C 1 191 ? 25.924 16.160 78.504 1.00 12.64 231 PRO C C 1
ATOM 4723 O O . PRO C 1 191 ? 27.039 16.332 79.018 1.00 13.16 231 PRO C O 1
ATOM 4727 N N . ASN C 1 192 ? 24.970 15.400 79.046 1.00 11.95 232 ASN C N 1
ATOM 4728 C CA . ASN C 1 192 ? 25.199 14.718 80.328 1.00 10.21 232 ASN C CA 1
ATOM 4729 C C . ASN C 1 192 ? 25.905 13.379 80.225 1.00 10.73 232 ASN C C 1
ATOM 4730 O O . ASN C 1 192 ? 26.132 12.712 81.231 1.00 10.73 232 ASN C O 1
ATOM 4735 N N . ASN C 1 193 ? 26.292 13.019 78.999 1.00 10.96 233 ASN C N 1
ATOM 4736 C CA . ASN C 1 193 ? 27.037 11.810 78.708 1.00 12.19 233 ASN C CA 1
ATOM 4737 C C . ASN C 1 193 ? 26.273 10.540 78.967 1.00 8.95 233 ASN C C 1
ATOM 4738 O O . ASN C 1 193 ? 26.864 9.475 78.983 1.00 11.28 233 ASN C O 1
ATOM 4743 N N . ARG C 1 194 ? 24.940 10.633 79.096 1.00 10.23 234 ARG C N 1
ATOM 4744 C CA . ARG C 1 194 ? 24.175 9.459 79.487 1.00 10.43 234 ARG C CA 1
ATOM 4745 C C . ARG C 1 194 ? 23.152 9.010 78.446 1.00 12.20 234 ARG C C 1
ATOM 4746 O O . ARG C 1 194 ? 22.363 8.077 78.693 1.00 12.54 234 ARG C O 1
ATOM 4754 N N . GLN C 1 195 ? 23.146 9.677 77.299 1.00 11.61 235 GLN C N 1
ATOM 4755 C CA . GLN C 1 195 ? 22.178 9.353 76.266 1.00 10.97 235 GLN C CA 1
ATOM 4756 C C . GLN C 1 195 ? 22.835 9.461 74.901 1.00 11.67 235 GLN C C 1
ATOM 4757 O O . GLN C 1 195 ? 23.735 10.285 74.692 1.00 13.77 235 GLN C O 1
ATOM 4763 N N . ILE C 1 196 ? 22.393 8.621 73.979 1.00 9.69 236 ILE C N 1
ATOM 4764 C CA . ILE C 1 196 ? 22.776 8.753 72.580 1.00 9.64 236 ILE C CA 1
ATOM 4765 C C . ILE C 1 196 ? 21.607 9.403 71.899 1.00 11.05 236 ILE C C 1
ATOM 4766 O O . ILE C 1 196 ? 20.455 8.953 72.071 1.00 12.81 236 ILE C O 1
ATOM 4771 N N . MET C 1 197 ? 21.899 10.463 71.151 1.00 9.59 237 MET C N 1
ATOM 4772 C CA . MET C 1 197 ? 20.901 11.250 70.445 1.00 9.30 237 MET C CA 1
ATOM 4773 C C . MET C 1 197 ? 21.067 11.010 68.958 1.00 11.43 237 MET C C 1
ATOM 4774 O O . MET C 1 197 ? 22.102 11.378 68.365 1.00 11.43 237 MET C O 1
ATOM 4779 N N . ILE C 1 198 ? 20.077 10.322 68.377 1.00 10.00 238 ILE C N 1
ATOM 4780 C CA . ILE C 1 198 ? 20.084 10.015 66.954 1.00 9.79 238 ILE C CA 1
ATOM 4781 C C . ILE C 1 198 ? 19.190 10.995 66.203 1.00 10.41 238 ILE C C 1
ATOM 4782 O O . ILE C 1 198 ? 18.093 11.331 66.667 1.00 12.38 238 ILE C O 1
ATOM 4787 N N . THR C 1 199 ? 19.659 11.458 65.045 1.00 10.83 239 THR C N 1
ATOM 4788 C CA . THR C 1 199 ? 18.792 12.209 64.126 1.00 12.64 239 THR C CA 1
ATOM 4789 C C . THR C 1 199 ? 18.648 11.356 62.872 1.00 14.70 239 THR C C 1
ATOM 4790 O O . THR C 1 199 ? 19.643 10.841 62.355 1.00 13.00 239 THR C O 1
ATOM 4794 N N . ALA C 1 200 ? 17.416 11.164 62.403 1.00 12.34 240 ALA C N 1
ATOM 4795 C CA . ALA C 1 200 ? 17.193 10.292 61.245 1.00 12.49 240 ALA C CA 1
ATOM 4796 C C . ALA C 1 200 ? 16.195 10.938 60.309 1.00 13.69 240 ALA C C 1
ATOM 4797 O O . ALA C 1 200 ? 15.366 11.722 60.731 1.00 15.16 240 ALA C O 1
ATOM 4799 N N . MET C 1 201 ? 16.273 10.608 59.028 1.00 12.62 241 MET C N 1
ATOM 4800 C CA . MET C 1 201 ? 15.368 11.223 58.070 1.00 13.25 241 MET C CA 1
ATOM 4801 C C . MET C 1 201 ? 14.539 10.152 57.405 1.00 12.31 241 MET C C 1
ATOM 4802 O O . MET C 1 201 ? 15.039 9.071 57.068 1.00 14.01 241 MET C O 1
ATOM 4807 N N . ILE C 1 202 ? 13.243 10.443 57.281 1.00 13.65 242 ILE C N 1
ATOM 4808 C CA . ILE C 1 202 ? 12.325 9.542 56.605 1.00 14.44 242 ILE C CA 1
ATOM 4809 C C . ILE C 1 202 ? 11.744 10.311 55.427 1.00 14.91 242 ILE C C 1
ATOM 4810 O O . ILE C 1 202 ? 11.200 11.388 55.597 1.00 13.35 242 ILE C O 1
ATOM 4815 N N . PHE C 1 203 ? 11.889 9.760 54.221 1.00 17.50 243 PHE C N 1
ATOM 4816 C CA . PHE C 1 203 ? 11.534 10.477 53.006 1.00 21.14 243 PHE C CA 1
ATOM 4817 C C . PHE C 1 203 ? 10.212 9.936 52.422 1.00 18.66 243 PHE C C 1
ATOM 4818 O O . PHE C 1 203 ? 9.618 10.542 51.524 1.00 24.72 243 PHE C O 1
ATOM 4826 N N . LYS C 1 204 ? 9.734 8.813 52.954 1.00 20.29 244 LYS C N 1
ATOM 4827 C CA . LYS C 1 204 ? 8.557 8.142 52.421 1.00 18.68 244 LYS C CA 1
ATOM 4828 C C . LYS C 1 204 ? 7.850 7.337 53.509 1.00 23.79 244 LYS C C 1
ATOM 4829 O O . LYS C 1 204 ? 8.436 7.045 54.567 1.00 20.18 244 LYS C O 1
ATOM 4836 N N . THR D 1 5 ? 3.030 17.086 49.344 1.00 47.91 45 THR D N 1
ATOM 4837 C CA . THR D 1 5 ? 3.012 17.666 47.971 1.00 43.41 45 THR D CA 1
ATOM 4838 C C . THR D 1 5 ? 4.237 18.540 47.707 1.00 38.22 45 THR D C 1
ATOM 4839 O O . THR D 1 5 ? 4.332 19.675 48.186 1.00 35.99 45 THR D O 1
ATOM 4843 N N . PHE D 1 6 ? 5.179 18.001 46.947 1.00 30.90 46 PHE D N 1
ATOM 4844 C CA . PHE D 1 6 ? 6.256 18.821 46.422 1.00 21.76 46 PHE D CA 1
ATOM 4845 C C . PHE D 1 6 ? 5.731 19.431 45.125 1.00 22.34 46 PHE D C 1
ATOM 4846 O O . PHE D 1 6 ? 5.281 18.718 44.233 1.00 29.55 46 PHE D O 1
ATOM 4854 N N . THR D 1 7 ? 5.741 20.751 45.049 1.00 20.15 47 THR D N 1
ATOM 4855 C CA . THR D 1 7 ? 5.281 21.435 43.840 1.00 20.92 47 THR D CA 1
ATOM 4856 C C . THR D 1 7 ? 6.179 21.128 42.654 1.00 18.83 47 THR D C 1
ATOM 4857 O O . THR D 1 7 ? 7.400 21.291 42.751 1.00 21.41 47 THR D O 1
ATOM 4861 N N . GLU D 1 8 ? 5.569 20.710 41.540 1.00 20.12 48 GLU D N 1
ATOM 4862 C CA . GLU D 1 8 ? 6.283 20.570 40.283 1.00 16.50 48 GLU D CA 1
ATOM 4863 C C . GLU D 1 8 ? 5.661 21.480 39.240 1.00 19.17 48 GLU D C 1
ATOM 4864 O O . GLU D 1 8 ? 4.526 21.245 38.824 1.00 21.85 48 GLU D O 1
ATOM 4870 N N . PHE D 1 9 ? 6.399 22.504 38.818 1.00 17.41 49 PHE D N 1
ATOM 4871 C CA . PHE D 1 9 ? 5.932 23.374 37.733 1.00 19.14 49 PHE D CA 1
ATOM 4872 C C . PHE D 1 9 ? 6.049 22.633 36.399 1.00 20.83 49 PHE D C 1
ATOM 4873 O O . PHE D 1 9 ? 7.067 21.997 36.100 1.00 25.71 49 PHE D O 1
ATOM 4881 N N . THR D 1 10 ? 4.998 22.716 35.596 1.00 22.69 50 THR D N 1
ATOM 4882 C CA . THR D 1 10 ? 4.966 22.010 34.320 1.00 26.13 50 THR D CA 1
ATOM 4883 C C . THR D 1 10 ? 4.642 22.979 33.197 1.00 28.48 50 THR D C 1
ATOM 4884 O O . THR D 1 10 ? 4.386 22.560 32.068 1.00 29.32 50 THR D O 1
ATOM 4888 N N . ASN D 1 11 ? 4.623 24.269 33.519 1.00 21.63 51 ASN D N 1
ATOM 4889 C CA . ASN D 1 11 ? 4.467 25.306 32.508 1.00 18.81 51 ASN D CA 1
ATOM 4890 C C . ASN D 1 11 ? 5.363 26.511 32.798 1.00 18.85 51 ASN D C 1
ATOM 4891 O O . ASN D 1 11 ? 5.495 26.965 33.948 1.00 16.83 51 ASN D O 1
ATOM 4896 N N . VAL D 1 12 ? 6.004 27.025 31.754 1.00 17.37 52 VAL D N 1
ATOM 4897 C CA . VAL D 1 12 ? 6.963 28.108 31.922 1.00 12.30 52 VAL D CA 1
ATOM 4898 C C . VAL D 1 12 ? 6.322 29.352 32.552 1.00 18.13 52 VAL D C 1
ATOM 4899 O O . VAL D 1 12 ? 6.895 29.981 33.442 1.00 16.58 52 VAL D O 1
ATOM 4903 N N . GLU D 1 13 ? 5.127 29.709 32.096 1.00 14.96 53 GLU D N 1
ATOM 4904 C CA . GLU D 1 13 ? 4.466 30.899 32.643 1.00 20.59 53 GLU D CA 1
ATOM 4905 C C . GLU D 1 13 ? 4.271 30.804 34.165 1.00 21.61 53 GLU D C 1
ATOM 4906 O O . GLU D 1 13 ? 4.625 31.730 34.900 1.00 23.25 53 GLU D O 1
ATOM 4912 N N . GLU D 1 14 ? 3.728 29.679 34.630 1.00 19.87 54 GLU D N 1
ATOM 4913 C CA . GLU D 1 14 ? 3.538 29.455 36.074 1.00 22.65 54 GLU D CA 1
ATOM 4914 C C . GLU D 1 14 ? 4.885 29.449 36.793 1.00 23.45 54 GLU D C 1
ATOM 4915 O O . GLU D 1 14 ? 5.038 30.019 37.880 1.00 22.36 54 GLU D O 1
ATOM 4921 N N . ALA D 1 15 ? 5.870 28.800 36.186 1.00 14.97 55 ALA D N 1
ATOM 4922 C CA . ALA D 1 15 ? 7.196 28.721 36.799 1.00 16.21 55 ALA D CA 1
ATOM 4923 C C . ALA D 1 15 ? 7.799 30.114 36.991 1.00 16.79 55 ALA D C 1
ATOM 4924 O O . ALA D 1 15 ? 8.309 30.457 38.054 1.00 16.18 55 ALA D O 1
ATOM 4926 N N . LYS D 1 16 ? 7.751 30.925 35.943 1.00 17.24 56 LYS D N 1
ATOM 4927 C CA . LYS D 1 16 ? 8.319 32.266 36.008 1.00 16.68 56 LYS D CA 1
ATOM 4928 C C . LYS D 1 16 ? 7.561 33.094 37.047 1.00 17.16 56 LYS D C 1
ATOM 4929 O O . LYS D 1 16 ? 8.163 33.865 37.784 1.00 19.49 56 LYS D O 1
ATOM 4935 N N . LYS D 1 17 ? 6.241 32.915 37.113 1.00 20.35 57 LYS D N 1
ATOM 4936 C CA . LYS D 1 17 ? 5.429 33.668 38.065 1.00 25.53 57 LYS D CA 1
ATOM 4937 C C . LYS D 1 17 ? 5.906 33.393 39.478 1.00 25.51 57 LYS D C 1
ATOM 4938 O O . LYS D 1 17 ? 6.200 34.324 40.242 1.00 23.63 57 LYS D O 1
ATOM 4944 N N . TRP D 1 18 ? 5.966 32.111 39.822 1.00 24.95 58 TRP D N 1
ATOM 4945 C CA . TRP D 1 18 ? 6.400 31.698 41.155 1.00 24.21 58 TRP D CA 1
ATOM 4946 C C . TRP D 1 18 ? 7.833 32.099 41.424 1.00 21.15 58 TRP D C 1
ATOM 4947 O O . TRP D 1 18 ? 8.145 32.591 42.496 1.00 20.30 58 TRP D O 1
ATOM 4958 N N . GLY D 1 19 ? 8.718 31.853 40.464 1.00 15.31 59 GLY D N 1
ATOM 4959 C CA . GLY D 1 19 ? 10.108 32.208 40.639 1.00 14.54 59 GLY D CA 1
ATOM 4960 C C . GLY D 1 19 ? 10.311 33.697 40.814 1.00 19.60 59 GLY D C 1
ATOM 4961 O O . GLY D 1 19 ? 11.025 34.129 41.711 1.00 19.60 59 GLY D O 1
ATOM 4962 N N . ASN D 1 20 ? 9.667 34.497 39.970 1.00 18.53 60 ASN D N 1
ATOM 4963 C CA . ASN D 1 20 ? 9.889 35.932 40.034 1.00 19.72 60 ASN D CA 1
ATOM 4964 C C . ASN D 1 20 ? 9.391 36.511 41.346 1.00 24.64 60 ASN D C 1
ATOM 4965 O O . ASN D 1 20 ? 9.992 37.442 41.897 1.00 26.64 60 ASN D O 1
ATOM 4970 N N . ALA D 1 21 ? 8.288 35.957 41.843 1.00 23.35 61 ALA D N 1
ATOM 4971 C CA . ALA D 1 21 ? 7.746 36.387 43.123 1.00 25.73 61 ALA D CA 1
ATOM 4972 C C . ALA D 1 21 ? 8.764 36.175 44.249 1.00 28.59 61 ALA D C 1
ATOM 4973 O O . ALA D 1 21 ? 8.961 37.062 45.087 1.00 29.19 61 ALA D O 1
ATOM 4975 N N . GLN D 1 22 ? 9.425 35.016 44.265 1.00 24.97 62 GLN D N 1
ATOM 4976 C CA . GLN D 1 22 ? 10.435 34.755 45.291 1.00 23.94 62 GLN D CA 1
ATOM 4977 C C . GLN D 1 22 ? 11.652 35.646 45.096 1.00 21.61 62 GLN D C 1
ATOM 4978 O O . GLN D 1 22 ? 12.147 36.253 46.032 1.00 21.16 62 GLN D O 1
ATOM 4984 N N . TYR D 1 23 ? 12.138 35.720 43.866 1.00 19.77 63 TYR D N 1
ATOM 4985 C CA . TYR D 1 23 ? 13.310 36.532 43.568 1.00 15.29 63 TYR D CA 1
ATOM 4986 C C . TYR D 1 23 ? 13.126 37.994 44.036 1.00 21.51 63 TYR D C 1
ATOM 4987 O O . TYR D 1 23 ? 14.068 38.636 44.520 1.00 18.27 63 TYR D O 1
ATOM 4996 N N . LYS D 1 24 ? 11.914 38.511 43.876 1.00 20.13 64 LYS D N 1
ATOM 4997 C CA . LYS D 1 24 ? 11.615 39.890 44.263 1.00 23.00 64 LYS D CA 1
ATOM 4998 C C . LYS D 1 24 ? 12.013 40.168 45.717 1.00 26.89 64 LYS D C 1
ATOM 4999 O O . LYS D 1 24 ? 12.400 41.287 46.063 1.00 32.08 64 LYS D O 1
ATOM 5005 N N . LYS D 1 25 ? 11.941 39.144 46.559 1.00 26.83 65 LYS D N 1
ATOM 5006 C CA . LYS D 1 25 ? 12.176 39.299 47.999 1.00 27.53 65 LYS D CA 1
ATOM 5007 C C . LYS D 1 25 ? 13.639 39.208 48.438 1.00 27.04 65 LYS D C 1
ATOM 5008 O O . LYS D 1 25 ? 13.954 39.482 49.590 1.00 29.29 65 LYS D O 1
ATOM 5014 N N . TYR D 1 26 ? 14.538 38.829 47.538 1.00 20.56 66 TYR D N 1
ATOM 5015 C CA . TYR D 1 26 ? 15.914 38.524 47.925 1.00 18.68 66 TYR D CA 1
ATOM 5016 C C . TYR D 1 26 ? 16.757 39.739 48.307 1.00 23.68 66 TYR D C 1
ATOM 5017 O O . TYR D 1 26 ? 17.462 39.715 49.311 1.00 23.04 66 TYR D O 1
ATOM 5026 N N . GLY D 1 27 ? 16.748 40.775 47.475 1.00 22.47 67 GLY D N 1
ATOM 5027 C CA . GLY D 1 27 ? 17.629 41.903 47.730 1.00 22.49 67 GLY D CA 1
ATOM 5028 C C . GLY D 1 27 ? 19.112 41.586 47.625 1.00 20.84 67 GLY D C 1
ATOM 5029 O O . GLY D 1 27 ? 19.920 42.041 48.439 1.00 21.51 67 GLY D O 1
ATOM 5030 N N . LEU D 1 28 ? 19.491 40.819 46.606 1.00 21.56 68 LEU D N 1
ATOM 5031 C CA . LEU D 1 28 ? 20.900 40.530 46.389 1.00 23.28 68 LEU D CA 1
ATOM 5032 C C . LEU D 1 28 ? 21.655 41.800 46.098 1.00 20.51 68 LEU D C 1
ATOM 5033 O O . LEU D 1 28 ? 21.142 42.723 45.443 1.00 21.61 68 LEU D O 1
ATOM 5038 N N . SER D 1 29 ? 22.882 41.867 46.590 1.00 21.33 69 SER D N 1
ATOM 5039 C CA . SER D 1 29 ? 23.713 43.028 46.339 1.00 18.27 69 SER D CA 1
ATOM 5040 C C . SER D 1 29 ? 24.276 43.017 44.921 1.00 23.81 69 SER D C 1
ATOM 5041 O O . SER D 1 29 ? 24.215 41.995 44.215 1.00 19.92 69 SER D O 1
ATOM 5044 N N . LYS D 1 30 ? 24.807 44.153 44.479 1.00 17.83 70 LYS D N 1
ATOM 5045 C CA . LYS D 1 30 ? 25.444 44.193 43.174 1.00 20.01 70 LYS D CA 1
ATOM 5046 C C . LYS D 1 30 ? 26.574 43.154 43.041 1.00 26.56 70 LYS D C 1
ATOM 5047 O O . LYS D 1 30 ? 26.591 42.402 42.084 1.00 21.77 70 LYS D O 1
ATOM 5053 N N . PRO D 1 31 ? 27.527 43.102 43.973 1.00 20.02 71 PRO D N 1
ATOM 5054 C CA . PRO D 1 31 ? 28.587 42.092 43.881 1.00 18.80 71 PRO D CA 1
ATOM 5055 C C . PRO D 1 31 ? 28.026 40.659 43.926 1.00 15.96 71 PRO D C 1
ATOM 5056 O O . PRO D 1 31 ? 28.573 39.808 43.224 1.00 21.45 71 PRO D O 1
ATOM 5060 N N . GLU D 1 32 ? 26.986 40.413 44.715 1.00 16.30 72 GLU D N 1
ATOM 5061 C CA . GLU D 1 32 ? 26.375 39.057 44.746 1.00 15.53 72 GLU D CA 1
ATOM 5062 C C . GLU D 1 32 ? 25.770 38.726 43.387 1.00 22.06 72 GLU D C 1
ATOM 5063 O O . GLU D 1 32 ? 25.953 37.632 42.863 1.00 18.64 72 GLU D O 1
ATOM 5069 N N . GLN D 1 33 ? 25.048 39.681 42.814 1.00 19.91 73 GLN D N 1
ATOM 5070 C CA . GLN D 1 33 ? 24.479 39.453 41.484 1.00 19.64 73 GLN D CA 1
ATOM 5071 C C . GLN D 1 33 ? 25.545 39.225 40.420 1.00 19.09 73 GLN D C 1
ATOM 5072 O O . GLN D 1 33 ? 25.406 38.339 39.559 1.00 17.76 73 GLN D O 1
ATOM 5078 N N . GLU D 1 34 ? 26.618 40.021 40.453 1.00 16.08 74 GLU D N 1
ATOM 5079 C CA . GLU D 1 34 ? 27.684 39.871 39.489 1.00 18.77 74 GLU D CA 1
ATOM 5080 C C . GLU D 1 34 ? 28.313 38.490 39.566 1.00 18.40 74 GLU D C 1
ATOM 5081 O O . GLU D 1 34 ? 28.596 37.876 38.537 1.00 17.96 74 GLU D O 1
ATOM 5087 N N . ALA D 1 35 ? 28.583 38.047 40.791 1.00 18.18 75 ALA D N 1
ATOM 5088 C CA . ALA D 1 35 ? 29.198 36.745 41.017 1.00 18.32 75 ALA D CA 1
ATOM 5089 C C . ALA D 1 35 ? 28.301 35.612 40.511 1.00 16.58 75 ALA D C 1
ATOM 5090 O O . ALA D 1 35 ? 28.775 34.703 39.841 1.00 17.55 75 ALA D O 1
ATOM 5092 N N . ILE D 1 36 ? 27.019 35.698 40.841 1.00 17.40 76 ILE D N 1
ATOM 5093 C CA . ILE D 1 36 ? 26.037 34.696 40.384 1.00 16.33 76 ILE D CA 1
ATOM 5094 C C . ILE D 1 36 ? 25.908 34.711 38.855 1.00 17.10 76 ILE D C 1
ATOM 5095 O O . ILE D 1 36 ? 25.915 33.666 38.211 1.00 15.41 76 ILE D O 1
ATOM 5100 N N . LYS D 1 37 ? 25.832 35.900 38.261 1.00 15.19 77 LYS D N 1
ATOM 5101 C CA . LYS D 1 37 ? 25.764 35.984 36.805 1.00 17.29 77 LYS D CA 1
ATOM 5102 C C . LYS D 1 37 ? 26.997 35.370 36.160 1.00 15.60 77 LYS D C 1
ATOM 5103 O O . LYS D 1 37 ? 26.902 34.639 35.175 1.00 20.61 77 LYS D O 1
ATOM 5109 N N . PHE D 1 38 ? 28.169 35.675 36.717 1.00 18.06 78 PHE D N 1
ATOM 5110 C CA . PHE D 1 38 ? 29.415 35.104 36.231 1.00 21.56 78 PHE D CA 1
ATOM 5111 C C . PHE D 1 38 ? 29.329 33.586 36.279 1.00 19.25 78 PHE D C 1
ATOM 5112 O O . PHE D 1 38 ? 29.629 32.899 35.297 1.00 19.56 78 PHE D O 1
ATOM 5120 N N . TYR D 1 39 ? 28.880 33.079 37.419 1.00 21.90 79 TYR D N 1
ATOM 5121 C CA . TYR D 1 39 ? 28.731 31.643 37.594 1.00 16.24 79 TYR D CA 1
ATOM 5122 C C . TYR D 1 39 ? 27.816 31.087 36.496 1.00 17.17 79 TYR D C 1
ATOM 5123 O O . TYR D 1 39 ? 28.148 30.091 35.869 1.00 19.32 79 TYR D O 1
ATOM 5132 N N . THR D 1 40 ? 26.687 31.744 36.235 1.00 18.93 80 THR D N 1
ATOM 5133 C CA . THR D 1 40 ? 25.761 31.180 35.246 1.00 17.77 80 THR D CA 1
ATOM 5134 C C . THR D 1 40 ? 26.293 31.194 33.816 1.00 17.50 80 THR D C 1
ATOM 5135 O O . THR D 1 40 ? 25.827 30.421 32.968 1.00 20.07 80 THR D O 1
ATOM 5139 N N . ARG D 1 41 ? 27.233 32.094 33.528 1.00 19.26 81 ARG D N 1
ATOM 5140 C CA . ARG D 1 41 ? 27.833 32.157 32.199 1.00 18.48 81 ARG D CA 1
ATOM 5141 C C . ARG D 1 41 ? 28.537 30.848 31.825 1.00 20.74 81 ARG D C 1
ATOM 5142 O O . ARG D 1 41 ? 28.510 30.415 30.673 1.00 24.86 81 ARG D O 1
ATOM 5150 N N . ASP D 1 42 ? 29.137 30.220 32.827 1.00 24.98 82 ASP D N 1
ATOM 5151 C CA . ASP D 1 42 ? 29.850 28.961 32.656 1.00 26.64 82 ASP D CA 1
ATOM 5152 C C . ASP D 1 42 ? 30.167 28.441 34.052 1.00 25.35 82 ASP D C 1
ATOM 5153 O O . ASP D 1 42 ? 31.185 28.802 34.662 1.00 24.06 82 ASP D O 1
ATOM 5158 N N . ALA D 1 43 ? 29.273 27.616 34.572 1.00 22.00 83 ALA D N 1
ATOM 5159 C CA . ALA D 1 43 ? 29.382 27.175 35.960 1.00 25.38 83 ALA D CA 1
ATOM 5160 C C . ALA D 1 43 ? 30.670 26.396 36.221 1.00 23.36 83 ALA D C 1
ATOM 5161 O O . ALA D 1 43 ? 31.176 26.387 37.347 1.00 25.03 83 ALA D O 1
ATOM 5163 N N . SER D 1 44 ? 31.196 25.763 35.175 1.00 27.71 84 SER D N 1
ATOM 5164 C CA . SER D 1 44 ? 32.387 24.931 35.313 1.00 26.34 84 SER D CA 1
ATOM 5165 C C . SER D 1 44 ? 33.608 25.737 35.748 1.00 29.67 84 SER D C 1
ATOM 5166 O O . SER D 1 44 ? 34.562 25.177 36.283 1.00 30.10 84 SER D O 1
ATOM 5169 N N . LYS D 1 45 ? 33.565 27.054 35.549 1.00 27.70 85 LYS D N 1
ATOM 5170 C CA . LYS D 1 45 ? 34.678 27.909 35.954 1.00 28.75 85 LYS D CA 1
ATOM 5171 C C . LYS D 1 45 ? 34.745 28.009 37.470 1.00 24.90 85 LYS D C 1
ATOM 5172 O O . LYS D 1 45 ? 35.793 28.306 38.037 1.00 29.47 85 LYS D O 1
ATOM 5178 N N . ILE D 1 46 ? 33.628 27.745 38.141 1.00 26.98 86 ILE D N 1
ATOM 5179 C CA . ILE D 1 46 ? 33.603 27.829 39.595 1.00 21.23 86 ILE D CA 1
ATOM 5180 C C . ILE D 1 46 ? 33.490 26.415 40.181 1.00 25.46 86 ILE D C 1
ATOM 5181 O O . ILE D 1 46 ? 34.224 26.052 41.094 1.00 25.97 86 ILE D O 1
ATOM 5186 N N . ASN D 1 47 ? 32.584 25.615 39.636 1.00 23.31 87 ASN D N 1
ATOM 5187 C CA . ASN D 1 47 ? 32.395 24.254 40.133 1.00 26.14 87 ASN D CA 1
ATOM 5188 C C . ASN D 1 47 ? 33.570 23.336 39.834 1.00 28.18 87 ASN D C 1
ATOM 5189 O O . ASN D 1 47 ? 33.887 22.448 40.625 1.00 27.61 87 ASN D O 1
ATOM 5194 N N . GLY D 1 48 ? 34.191 23.524 38.678 1.00 29.68 88 GLY D N 1
ATOM 5195 C CA . GLY D 1 48 ? 35.379 22.764 38.348 1.00 28.97 88 GLY D CA 1
ATOM 5196 C C . GLY D 1 48 ? 36.388 22.843 39.481 1.00 29.39 88 GLY D C 1
ATOM 5197 O O . GLY D 1 48 ? 36.756 21.824 40.073 1.00 29.72 88 GLY D O 1
ATOM 5198 N N . PRO D 1 49 ? 36.842 24.055 39.786 1.00 29.83 89 PRO D N 1
ATOM 5199 C CA . PRO D 1 49 ? 37.798 24.257 40.874 1.00 32.20 89 PRO D CA 1
ATOM 5200 C C . PRO D 1 49 ? 37.264 23.786 42.222 1.00 31.19 89 PRO D C 1
ATOM 5201 O O . PRO D 1 49 ? 38.037 23.222 42.997 1.00 33.43 89 PRO D O 1
ATOM 5205 N N . LEU D 1 50 ? 35.981 23.993 42.510 1.00 25.74 90 LEU D N 1
ATOM 5206 C CA . LEU D 1 50 ? 35.467 23.560 43.805 1.00 26.33 90 LEU D CA 1
ATOM 5207 C C . LEU D 1 50 ? 35.600 22.052 43.935 1.00 29.92 90 LEU D C 1
ATOM 5208 O O . LEU D 1 50 ? 35.999 21.554 44.980 1.00 35.73 90 LEU D O 1
ATOM 5213 N N . ARG D 1 51 ? 35.272 21.326 42.873 1.00 28.67 91 ARG D N 1
ATOM 5214 C CA . ARG D 1 51 ? 35.335 19.865 42.935 1.00 29.66 91 ARG D CA 1
ATOM 5215 C C . ARG D 1 51 ? 36.779 19.368 42.942 1.00 37.54 91 ARG D C 1
ATOM 5216 O O . ARG D 1 51 ? 37.106 18.398 43.630 1.00 42.23 91 ARG D O 1
ATOM 5224 N N . ALA D 1 52 ? 37.650 20.050 42.204 1.00 40.58 92 ALA D N 1
ATOM 5225 C CA . ALA D 1 52 ? 39.053 19.650 42.126 1.00 44.24 92 ALA D CA 1
ATOM 5226 C C . ALA D 1 52 ? 39.791 19.863 43.448 1.00 47.04 92 ALA D C 1
ATOM 5227 O O . ALA D 1 52 ? 40.737 19.138 43.760 1.00 49.27 92 ALA D O 1
ATOM 5229 N N . ASN D 1 53 ? 39.355 20.853 44.222 1.00 46.48 93 ASN D N 1
ATOM 5230 C CA . ASN D 1 53 ? 39.955 21.139 45.527 1.00 47.37 93 ASN D CA 1
ATOM 5231 C C . ASN D 1 53 ? 39.147 20.568 46.689 1.00 46.99 93 ASN D C 1
ATOM 5232 O O . ASN D 1 53 ? 39.319 20.973 47.843 1.00 46.27 93 ASN D O 1
ATOM 5237 N N . GLN D 1 54 ? 38.258 19.632 46.377 1.00 49.83 94 GLN D N 1
ATOM 5238 C CA . GLN D 1 54 ? 37.414 18.996 47.384 1.00 50.37 94 GLN D CA 1
ATOM 5239 C C . GLN D 1 54 ? 36.893 19.984 48.429 1.00 52.11 94 GLN D C 1
ATOM 5240 O O . GLN D 1 54 ? 36.930 19.710 49.628 1.00 52.54 94 GLN D O 1
ATOM 5246 N N . GLY D 1 55 ? 36.409 21.133 47.966 1.00 52.84 95 GLY D N 1
ATOM 5247 C CA . GLY D 1 55 ? 35.782 22.111 48.840 1.00 54.55 95 GLY D CA 1
ATOM 5248 C C . GLY D 1 55 ? 36.749 22.958 49.651 1.00 56.51 95 GLY D C 1
ATOM 5249 O O . GLY D 1 55 ? 36.339 23.909 50.324 1.00 51.61 95 GLY D O 1
ATOM 5250 N N . ASN D 1 56 ? 38.033 22.612 49.596 1.00 57.94 96 ASN D N 1
ATOM 5251 C CA . ASN D 1 56 ? 39.051 23.373 50.307 1.00 60.30 96 ASN D CA 1
ATOM 5252 C C . ASN D 1 56 ? 39.141 24.776 49.720 1.00 60.91 96 ASN D C 1
ATOM 5253 O O . ASN D 1 56 ? 39.830 25.000 48.723 1.00 61.12 96 ASN D O 1
ATOM 5258 N N . GLU D 1 57 ? 38.430 25.715 50.337 1.00 60.35 97 GLU D N 1
ATOM 5259 C CA . GLU D 1 57 ? 38.295 27.053 49.774 1.00 62.37 97 GLU D CA 1
ATOM 5260 C C . GLU D 1 57 ? 39.552 27.894 49.976 1.00 65.21 97 GLU D C 1
ATOM 5261 O O . GLU D 1 57 ? 39.492 29.125 50.020 1.00 67.13 97 GLU D O 1
ATOM 5267 N N . ASN D 1 58 ? 40.691 27.216 50.092 1.00 64.41 98 ASN D N 1
ATOM 5268 C CA . ASN D 1 58 ? 41.982 27.884 50.222 1.00 62.67 98 ASN D CA 1
ATOM 5269 C C . ASN D 1 58 ? 42.956 27.405 49.151 1.00 59.34 98 ASN D C 1
ATOM 5270 O O . ASN D 1 58 ? 44.075 27.904 49.041 1.00 58.58 98 ASN D O 1
ATOM 5275 N N . GLY D 1 59 ? 42.511 26.435 48.357 1.00 57.51 99 GLY D N 1
ATOM 5276 C CA . GLY D 1 59 ? 43.277 25.945 47.228 1.00 55.03 99 GLY D CA 1
ATOM 5277 C C . GLY D 1 59 ? 42.754 26.493 45.914 1.00 53.99 99 GLY D C 1
ATOM 5278 O O . GLY D 1 59 ? 43.259 26.155 44.840 1.00 51.64 99 GLY D O 1
ATOM 5279 N N . LEU D 1 60 ? 41.735 27.344 46.000 1.00 49.75 100 LEU D N 1
ATOM 5280 C CA . LEU D 1 60 ? 41.146 27.961 44.819 1.00 45.87 100 LEU D CA 1
ATOM 5281 C C . LEU D 1 60 ? 41.930 29.198 44.415 1.00 44.62 100 LEU D C 1
ATOM 5282 O O . LEU D 1 60 ? 42.464 29.902 45.273 1.00 47.01 100 LEU D O 1
ATOM 5287 N N . PRO D 1 61 ? 42.005 29.461 43.114 1.00 42.40 101 PRO D N 1
ATOM 5288 C CA . PRO D 1 61 ? 42.543 30.730 42.622 1.00 41.44 101 PRO D CA 1
ATOM 5289 C C . PRO D 1 61 ? 41.807 31.867 43.322 1.00 41.44 101 PRO D C 1
ATOM 5290 O O . PRO D 1 61 ? 40.634 31.702 43.674 1.00 34.20 101 PRO D O 1
ATOM 5294 N N . ALA D 1 62 ? 42.484 32.992 43.539 1.00 41.03 102 ALA D N 1
ATOM 5295 C CA . ALA D 1 62 ? 41.919 34.081 44.333 1.00 43.78 102 ALA D CA 1
ATOM 5296 C C . ALA D 1 62 ? 40.736 34.784 43.658 1.00 42.36 102 ALA D C 1
ATOM 5297 O O . ALA D 1 62 ? 39.891 35.368 44.334 1.00 42.14 102 ALA D O 1
ATOM 5299 N N . ASP D 1 63 ? 40.681 34.737 42.331 1.00 39.86 103 ASP D N 1
ATOM 5300 C CA . ASP D 1 63 ? 39.553 35.330 41.613 1.00 41.64 103 ASP D CA 1
ATOM 5301 C C . ASP D 1 63 ? 38.300 34.468 41.777 1.00 38.02 103 ASP D C 1
ATOM 5302 O O . ASP D 1 63 ? 37.184 34.980 41.847 1.00 37.90 103 ASP D O 1
ATOM 5307 N N . ILE D 1 64 ? 38.499 33.159 41.842 1.00 34.86 104 ILE D N 1
ATOM 5308 C CA . ILE D 1 64 ? 37.400 32.223 42.031 1.00 31.08 104 ILE D CA 1
ATOM 5309 C C . ILE D 1 64 ? 36.936 32.264 43.485 1.00 31.20 104 ILE D C 1
ATOM 5310 O O . ILE D 1 64 ? 35.736 32.254 43.783 1.00 29.98 104 ILE D O 1
ATOM 5315 N N . LEU D 1 65 ? 37.897 32.317 44.403 1.00 30.62 105 LEU D N 1
ATOM 5316 C CA . LEU D 1 65 ? 37.573 32.371 45.815 1.00 28.13 105 LEU D CA 1
ATOM 5317 C C . LEU D 1 65 ? 36.670 33.553 46.123 1.00 25.80 105 LEU D C 1
ATOM 5318 O O . LEU D 1 65 ? 35.714 33.434 46.892 1.00 32.40 105 LEU D O 1
ATOM 5323 N N . GLN D 1 66 ? 36.976 34.700 45.532 1.00 29.31 106 GLN D N 1
ATOM 5324 C CA . GLN D 1 66 ? 36.206 35.899 45.819 1.00 26.68 106 GLN D CA 1
ATOM 5325 C C . GLN D 1 66 ? 34.763 35.754 45.318 1.00 23.28 106 GLN D C 1
ATOM 5326 O O . GLN D 1 66 ? 33.830 36.177 46.001 1.00 23.84 106 GLN D O 1
ATOM 5332 N N . LYS D 1 67 ? 34.603 35.142 44.146 1.00 27.17 107 LYS D N 1
ATOM 5333 C CA . LYS D 1 67 ? 33.263 34.872 43.611 1.00 23.52 107 LYS D CA 1
ATOM 5334 C C . LYS D 1 67 ? 32.520 33.864 44.485 1.00 24.43 107 LYS D C 1
ATOM 5335 O O . LYS D 1 67 ? 31.347 34.055 44.815 1.00 20.13 107 LYS D O 1
ATOM 5341 N N . VAL D 1 68 ? 33.220 32.803 44.883 1.00 22.99 108 VAL D N 1
ATOM 5342 C CA . VAL D 1 68 ? 32.646 31.800 45.771 1.00 24.54 108 VAL D CA 1
ATOM 5343 C C . VAL D 1 68 ? 32.182 32.399 47.108 1.00 21.64 108 VAL D C 1
ATOM 5344 O O . VAL D 1 68 ? 31.104 32.086 47.611 1.00 22.31 108 VAL D O 1
ATOM 5348 N N . LYS D 1 69 ? 32.974 33.298 47.693 1.00 19.70 109 LYS D N 1
ATOM 5349 C CA . LYS D 1 69 ? 32.543 33.910 48.941 1.00 24.66 109 LYS D CA 1
ATOM 5350 C C . LYS D 1 69 ? 31.241 34.693 48.768 1.00 18.51 109 LYS D C 1
ATOM 5351 O O . LYS D 1 69 ? 30.371 34.701 49.643 1.00 21.18 109 LYS D O 1
ATOM 5357 N N . LEU D 1 70 ? 31.132 35.389 47.641 1.00 22.38 110 LEU D N 1
ATOM 5358 C CA . LEU D 1 70 ? 29.943 36.179 47.327 1.00 20.03 110 LEU D CA 1
ATOM 5359 C C . LEU D 1 70 ? 28.699 35.301 47.082 1.00 17.87 110 LEU D C 1
ATOM 5360 O O . LEU D 1 70 ? 27.617 35.552 47.633 1.00 17.52 110 LEU D O 1
ATOM 5365 N N . ILE D 1 71 ? 28.860 34.252 46.289 1.00 20.01 111 ILE D N 1
ATOM 5366 C CA . ILE D 1 71 ? 27.728 33.356 46.071 1.00 19.81 111 ILE D CA 1
ATOM 5367 C C . ILE D 1 71 ? 27.291 32.715 47.399 1.00 19.05 111 ILE D C 1
ATOM 5368 O O . ILE D 1 71 ? 26.096 32.666 47.731 1.00 19.42 111 ILE D O 1
ATOM 5373 N N . ASP D 1 72 ? 28.261 32.252 48.190 1.00 23.36 112 ASP D N 1
ATOM 5374 C CA . ASP D 1 72 ? 27.927 31.643 49.471 1.00 22.03 112 ASP D CA 1
ATOM 5375 C C . ASP D 1 72 ? 27.098 32.617 50.301 1.00 18.61 112 ASP D C 1
ATOM 5376 O O . ASP D 1 72 ? 26.138 32.226 50.955 1.00 20.08 112 ASP D O 1
ATOM 5381 N N . GLN D 1 73 ? 27.501 33.889 50.304 1.00 23.99 113 GLN D N 1
ATOM 5382 C CA . GLN D 1 73 ? 26.811 34.905 51.096 1.00 20.10 113 GLN D CA 1
ATOM 5383 C C . GLN D 1 73 ? 25.377 35.165 50.655 1.00 22.38 113 GLN D C 1
ATOM 5384 O O . GLN D 1 73 ? 24.502 35.405 51.486 1.00 21.55 113 GLN D O 1
ATOM 5390 N N . SER D 1 74 ? 25.146 35.131 49.347 1.00 23.09 114 SER D N 1
ATOM 5391 C CA . SER D 1 74 ? 23.814 35.381 48.811 1.00 23.70 114 SER D CA 1
ATOM 5392 C C . SER D 1 74 ? 22.748 34.439 49.377 1.00 20.51 114 SER D C 1
ATOM 5393 O O . SER D 1 74 ? 21.575 34.790 49.440 1.00 23.00 114 SER D O 1
ATOM 5396 N N . PHE D 1 75 ? 23.143 33.236 49.795 1.00 22.05 115 PHE D N 1
ATOM 5397 C CA . PHE D 1 75 ? 22.148 32.303 50.306 1.00 21.45 115 PHE D CA 1
ATOM 5398 C C . PHE D 1 75 ? 21.535 32.708 51.654 1.00 21.35 115 PHE D C 1
ATOM 5399 O O . PHE D 1 75 ? 20.508 32.167 52.079 1.00 22.55 115 PHE D O 1
ATOM 5407 N N . SER D 1 76 ? 22.142 33.703 52.297 1.00 22.95 116 SER D N 1
ATOM 5408 C CA . SER D 1 76 ? 21.558 34.290 53.489 1.00 25.85 116 SER D CA 1
ATOM 5409 C C . SER D 1 76 ? 20.160 34.828 53.189 1.00 23.41 116 SER D C 1
ATOM 5410 O O . SER D 1 76 ? 19.318 34.964 54.069 1.00 25.79 116 SER D O 1
ATOM 5413 N N . LYS D 1 77 ? 19.913 35.105 51.911 1.00 22.31 117 LYS D N 1
ATOM 5414 C CA . LYS D 1 77 ? 18.715 35.804 51.488 1.00 20.85 117 LYS D CA 1
ATOM 5415 C C . LYS D 1 77 ? 17.768 34.916 50.695 1.00 19.35 117 LYS D C 1
ATOM 5416 O O . LYS D 1 77 ? 16.642 35.320 50.399 1.00 20.69 117 LYS D O 1
ATOM 5422 N N . MET D 1 78 ? 18.220 33.716 50.362 1.00 21.32 118 MET D N 1
ATOM 5423 C CA . MET D 1 78 ? 17.437 32.865 49.456 1.00 21.07 118 MET D CA 1
ATOM 5424 C C . MET D 1 78 ? 17.113 31.508 50.062 1.00 19.60 118 MET D C 1
ATOM 5425 O O . MET D 1 78 ? 18.007 30.668 50.219 1.00 20.97 118 MET D O 1
ATOM 5430 N N . LYS D 1 79 ? 15.832 31.316 50.358 1.00 20.10 119 LYS D N 1
ATOM 5431 C CA . LYS D 1 79 ? 15.310 30.055 50.876 1.00 24.55 119 LYS D CA 1
ATOM 5432 C C . LYS D 1 79 ? 14.073 29.653 50.101 1.00 21.03 119 LYS D C 1
ATOM 5433 O O . LYS D 1 79 ? 13.314 30.516 49.641 1.00 22.79 119 LYS D O 1
ATOM 5439 N N . MET D 1 80 ? 13.845 28.346 49.962 1.00 21.41 120 MET D N 1
ATOM 5440 C CA . MET D 1 80 ? 12.632 27.884 49.303 1.00 21.97 120 MET D CA 1
ATOM 5441 C C . MET D 1 80 ? 11.422 28.139 50.190 1.00 21.23 120 MET D C 1
ATOM 5442 O O . MET D 1 80 ? 11.455 27.844 51.383 1.00 22.63 120 MET D O 1
ATOM 5447 N N . PRO D 1 81 ? 10.361 28.701 49.620 1.00 22.61 121 PRO D N 1
ATOM 5448 C CA . PRO D 1 81 ? 9.137 28.986 50.381 1.00 22.06 121 PRO D CA 1
ATOM 5449 C C . PRO D 1 81 ? 8.136 27.825 50.477 1.00 23.57 121 PRO D C 1
ATOM 5450 O O . PRO D 1 81 ? 7.164 27.931 51.228 1.00 25.67 121 PRO D O 1
ATOM 5454 N N . GLN D 1 82 ? 8.360 26.743 49.736 1.00 19.33 122 GLN D N 1
ATOM 5455 C CA . GLN D 1 82 ? 7.487 25.589 49.786 1.00 20.29 122 GLN D CA 1
ATOM 5456 C C . GLN D 1 82 ? 8.303 24.388 49.335 1.00 16.54 122 GLN D C 1
ATOM 5457 O O . GLN D 1 82 ? 9.347 24.551 48.686 1.00 18.95 122 GLN D O 1
ATOM 5463 N N . ASN D 1 83 ? 7.824 23.198 49.677 1.00 21.20 123 ASN D N 1
ATOM 5464 C CA . ASN D 1 83 ? 8.385 21.959 49.161 1.00 15.34 123 ASN D CA 1
ATOM 5465 C C . ASN D 1 83 ? 8.293 22.022 47.644 1.00 16.83 123 ASN D C 1
ATOM 5466 O O . ASN D 1 83 ? 7.242 22.336 47.096 1.00 22.28 123 ASN D O 1
ATOM 5471 N N . ILE D 1 84 ? 9.392 21.730 46.966 1.00 16.11 124 ILE D N 1
ATOM 5472 C CA . ILE D 1 84 ? 9.407 21.938 45.528 1.00 16.00 124 ILE D CA 1
ATOM 5473 C C . ILE D 1 84 ? 10.268 20.896 44.835 1.00 13.28 124 ILE D C 1
ATOM 5474 O O . ILE D 1 84 ? 11.247 20.412 45.400 1.00 14.81 124 ILE D O 1
ATOM 5479 N N . ILE D 1 85 ? 9.890 20.571 43.600 1.00 14.48 125 ILE D N 1
ATOM 5480 C CA . ILE D 1 85 ? 10.669 19.704 42.728 1.00 15.15 125 ILE D CA 1
ATOM 5481 C C . ILE D 1 85 ? 11.539 20.591 41.827 1.00 12.92 125 ILE D C 1
ATOM 5482 O O . ILE D 1 85 ? 11.046 21.561 41.226 1.00 14.40 125 ILE D O 1
ATOM 5487 N N . LEU D 1 86 ? 12.826 20.254 41.760 1.00 10.43 126 LEU D N 1
ATOM 5488 C CA . LEU D 1 86 ? 13.781 20.898 40.852 1.00 11.04 126 LEU D CA 1
ATOM 5489 C C . LEU D 1 86 ? 14.468 19.834 40.005 1.00 12.70 126 LEU D C 1
ATOM 5490 O O . LEU D 1 86 ? 14.551 18.668 40.401 1.00 13.70 126 LEU D O 1
ATOM 5495 N N . PHE D 1 87 ? 14.956 20.235 38.837 1.00 11.39 127 PHE D N 1
ATOM 5496 C CA . PHE D 1 87 ? 15.562 19.300 37.905 1.00 10.54 127 PHE D CA 1
ATOM 5497 C C . PHE D 1 87 ? 16.931 19.714 37.436 1.00 11.86 127 PHE D C 1
ATOM 5498 O O . PHE D 1 87 ? 17.265 20.907 37.393 1.00 12.89 127 PHE D O 1
ATOM 5506 N N . ARG D 1 88 ? 17.748 18.711 37.123 1.00 13.15 128 ARG D N 1
ATOM 5507 C CA . ARG D 1 88 ? 19.090 18.965 36.623 1.00 16.75 128 ARG D CA 1
ATOM 5508 C C . ARG D 1 88 ? 19.453 17.920 35.600 1.00 13.63 128 ARG D C 1
ATOM 5509 O O . ARG D 1 88 ? 19.146 16.753 35.781 1.00 18.66 128 ARG D O 1
ATOM 5517 N N . GLY D 1 89 ? 20.128 18.317 34.530 1.00 10.18 129 GLY D N 1
ATOM 5518 C CA . GLY D 1 89 ? 20.699 17.367 33.596 1.00 11.12 129 GLY D CA 1
ATOM 5519 C C . GLY D 1 89 ? 22.181 17.175 33.865 1.00 12.37 129 GLY D C 1
ATOM 5520 O O . GLY D 1 89 ? 22.868 18.077 34.339 1.00 16.18 129 GLY D O 1
ATOM 5521 N N . ASP D 1 90 ? 22.670 15.969 33.581 1.00 11.41 130 ASP D N 1
ATOM 5522 C CA . ASP D 1 90 ? 24.095 15.683 33.741 1.00 12.30 130 ASP D CA 1
ATOM 5523 C C . ASP D 1 90 ? 24.601 14.793 32.625 1.00 13.10 130 ASP D C 1
ATOM 5524 O O . ASP D 1 90 ? 23.853 14.064 32.000 1.00 12.95 130 ASP D O 1
ATOM 5529 N N . ASP D 1 91 ? 25.909 14.842 32.433 1.00 15.65 131 ASP D N 1
ATOM 5530 C CA . ASP D 1 91 ? 26.593 13.906 31.560 1.00 17.31 131 ASP D CA 1
ATOM 5531 C C . ASP D 1 91 ? 27.271 12.833 32.396 1.00 15.85 131 ASP D C 1
ATOM 5532 O O . ASP D 1 91 ? 27.284 12.915 33.622 1.00 15.05 131 ASP D O 1
ATOM 5537 N N . PRO D 1 92 ? 27.761 11.788 31.738 1.00 14.85 132 PRO D N 1
ATOM 5538 C CA . PRO D 1 92 ? 28.281 10.630 32.465 1.00 17.45 132 PRO D CA 1
ATOM 5539 C C . PRO D 1 92 ? 29.385 10.963 33.460 1.00 15.53 132 PRO D C 1
ATOM 5540 O O . PRO D 1 92 ? 29.549 10.208 34.415 1.00 17.22 132 PRO D O 1
ATOM 5544 N N . ALA D 1 93 ? 30.103 12.061 33.256 1.00 17.34 133 ALA D N 1
ATOM 5545 C CA . ALA D 1 93 ? 31.147 12.465 34.204 1.00 16.95 133 ALA D CA 1
ATOM 5546 C C . ALA D 1 93 ? 30.605 12.635 35.628 1.00 16.09 133 ALA D C 1
ATOM 5547 O O . ALA D 1 93 ? 31.343 12.488 36.612 1.00 17.26 133 ALA D O 1
ATOM 5549 N N . TYR D 1 94 ? 29.320 12.968 35.739 1.00 14.56 134 TYR D N 1
ATOM 5550 C CA . TYR D 1 94 ? 28.665 13.070 37.042 1.00 16.64 134 TYR D CA 1
ATOM 5551 C C . TYR D 1 94 ? 28.863 11.792 37.869 1.00 16.48 134 TYR D C 1
ATOM 5552 O O . TYR D 1 94 ? 29.005 11.853 39.099 1.00 16.24 134 TYR D O 1
ATOM 5561 N N . LEU D 1 95 ? 28.866 10.633 37.204 1.00 14.77 135 LEU D N 1
ATOM 5562 C CA . LEU D 1 95 ? 28.983 9.366 37.930 1.00 13.66 135 LEU D CA 1
ATOM 5563 C C . LEU D 1 95 ? 30.403 9.034 38.413 1.00 17.54 135 LEU D C 1
ATOM 5564 O O . LEU D 1 95 ? 30.588 8.084 39.185 1.00 17.29 135 LEU D O 1
ATOM 5569 N N . GLY D 1 96 ? 31.379 9.813 37.958 1.00 18.40 136 GLY D N 1
ATOM 5570 C CA . GLY D 1 96 ? 32.766 9.636 38.370 1.00 18.38 136 GLY D CA 1
ATOM 5571 C C . GLY D 1 96 ? 33.580 8.941 37.300 1.00 20.14 136 GLY D C 1
ATOM 5572 O O . GLY D 1 96 ? 33.048 8.324 36.391 1.00 16.96 136 GLY D O 1
ATOM 5573 N N . PRO D 1 97 ? 34.893 9.058 37.402 1.00 22.39 137 PRO D N 1
ATOM 5574 C CA . PRO D 1 97 ? 35.793 8.563 36.356 1.00 22.57 137 PRO D CA 1
ATOM 5575 C C . PRO D 1 97 ? 35.697 7.061 36.148 1.00 20.08 137 PRO D C 1
ATOM 5576 O O . PRO D 1 97 ? 35.942 6.588 35.035 1.00 25.02 137 PRO D O 1
ATOM 5580 N N . GLU D 1 98 ? 35.358 6.325 37.199 1.00 18.82 138 GLU D N 1
ATOM 5581 C CA . GLU D 1 98 ? 35.252 4.876 37.102 1.00 20.20 138 GLU D CA 1
ATOM 5582 C C . GLU D 1 98 ? 34.009 4.428 36.323 1.00 23.71 138 GLU D C 1
ATOM 5583 O O . GLU D 1 98 ? 33.857 3.246 36.027 1.00 26.22 138 GLU D O 1
ATOM 5589 N N . PHE D 1 99 ? 33.133 5.365 35.978 1.00 20.82 139 PHE D N 1
ATOM 5590 C CA . PHE D 1 99 ? 31.917 5.013 35.241 1.00 16.00 139 PHE D CA 1
ATOM 5591 C C . PHE D 1 99 ? 31.732 5.792 33.951 1.00 16.91 139 PHE D C 1
ATOM 5592 O O . PHE D 1 99 ? 31.040 5.328 33.046 1.00 18.00 139 PHE D O 1
ATOM 5600 N N . GLN D 1 100 ? 32.289 6.999 33.886 1.00 16.01 140 GLN D N 1
ATOM 5601 C CA . GLN D 1 100 ? 31.951 7.899 32.791 1.00 18.42 140 GLN D CA 1
ATOM 5602 C C . GLN D 1 100 ? 32.140 7.318 31.399 1.00 19.11 140 GLN D C 1
ATOM 5603 O O . GLN D 1 100 ? 31.389 7.646 30.499 1.00 20.25 140 GLN D O 1
ATOM 5609 N N . ASP D 1 101 ? 33.138 6.459 31.213 1.00 21.41 141 ASP D N 1
ATOM 5610 C CA . ASP D 1 101 ? 33.396 5.897 29.896 1.00 21.53 141 ASP D CA 1
ATOM 5611 C C . ASP D 1 101 ? 32.831 4.498 29.727 1.00 22.80 141 ASP D C 1
ATOM 5612 O O . ASP D 1 101 ? 33.088 3.840 28.721 1.00 26.46 141 ASP D O 1
ATOM 5617 N N . LYS D 1 102 ? 32.068 4.032 30.711 1.00 19.90 142 LYS D N 1
ATOM 5618 C CA . LYS D 1 102 ? 31.581 2.659 30.705 1.00 19.95 142 LYS D CA 1
ATOM 5619 C C . LYS D 1 102 ? 30.068 2.586 30.770 1.00 15.93 142 LYS D C 1
ATOM 5620 O O . LYS D 1 102 ? 29.493 1.556 30.450 1.00 19.55 142 LYS D O 1
ATOM 5626 N N . ILE D 1 103 ? 29.422 3.665 31.194 1.00 16.61 143 ILE D N 1
ATOM 5627 C CA . ILE D 1 103 ? 27.986 3.579 31.476 1.00 14.04 143 ILE D CA 1
ATOM 5628 C C . ILE D 1 103 ? 27.119 3.584 30.224 1.00 16.46 143 ILE D C 1
ATOM 5629 O O . ILE D 1 103 ? 26.017 3.072 30.252 1.00 14.70 143 ILE D O 1
ATOM 5634 N N . LEU D 1 104 ? 27.615 4.154 29.128 1.00 16.52 144 LEU D N 1
ATOM 5635 C CA . LEU D 1 104 ? 26.871 4.108 27.869 1.00 16.68 144 LEU D CA 1
ATOM 5636 C C . LEU D 1 104 ? 27.403 3.013 26.963 1.00 22.15 144 LEU D C 1
ATOM 5637 O O . LEU D 1 104 ? 28.610 2.909 26.740 1.00 23.20 144 LEU D O 1
ATOM 5642 N N . ASN D 1 105 ? 26.508 2.185 26.443 1.00 17.76 145 ASN D N 1
ATOM 5643 C CA . ASN D 1 105 ? 26.891 1.283 25.359 1.00 16.97 145 ASN D CA 1
ATOM 5644 C C . ASN D 1 105 ? 27.210 2.034 24.064 1.00 20.12 145 ASN D C 1
ATOM 5645 O O . ASN D 1 105 ? 26.939 3.224 23.926 1.00 21.16 145 ASN D O 1
ATOM 5650 N N . LYS D 1 106 ? 27.783 1.315 23.103 1.00 21.82 146 LYS D N 1
ATOM 5651 C CA . LYS D 1 106 ? 28.075 1.916 21.802 1.00 23.17 146 LYS D CA 1
ATOM 5652 C C . LYS D 1 106 ? 26.800 2.361 21.066 1.00 21.97 146 LYS D C 1
ATOM 5653 O O . LYS D 1 106 ? 26.826 3.323 20.300 1.00 29.45 146 LYS D O 1
ATOM 5659 N N . ASP D 1 107 ? 25.693 1.671 21.297 1.00 20.26 147 ASP D N 1
ATOM 5660 C CA . ASP D 1 107 ? 24.427 2.033 20.633 1.00 18.75 147 ASP D CA 1
ATOM 5661 C C . ASP D 1 107 ? 23.636 3.109 21.396 1.00 19.21 147 ASP D C 1
ATOM 5662 O O . ASP D 1 107 ? 22.470 3.344 21.096 1.00 23.63 147 ASP D O 1
ATOM 5667 N N . GLY D 1 108 ? 24.288 3.749 22.362 1.00 19.74 148 GLY D N 1
ATOM 5668 C CA . GLY D 1 108 ? 23.704 4.857 23.107 1.00 22.32 148 GLY D CA 1
ATOM 5669 C C . GLY D 1 108 ? 22.807 4.462 24.268 1.00 16.79 148 GLY D C 1
ATOM 5670 O O . GLY D 1 108 ? 22.342 5.326 25.019 1.00 18.26 148 GLY D O 1
ATOM 5671 N N . THR D 1 109 ? 22.553 3.173 24.437 1.00 14.28 149 THR D N 1
ATOM 5672 C CA . THR D 1 109 ? 21.718 2.759 25.563 1.00 12.15 149 THR D CA 1
ATOM 5673 C C . THR D 1 109 ? 22.574 2.644 26.823 1.00 12.36 149 THR D C 1
ATOM 5674 O O . THR D 1 109 ? 23.807 2.620 26.750 1.00 13.49 149 THR D O 1
ATOM 5678 N N . ILE D 1 110 ? 21.918 2.606 27.975 1.00 12.43 150 ILE D N 1
ATOM 5679 C CA . ILE D 1 110 ? 22.636 2.464 29.244 1.00 13.10 150 ILE D CA 1
ATOM 5680 C C . ILE D 1 110 ? 23.106 1.023 29.414 1.00 13.61 150 ILE D C 1
ATOM 5681 O O . ILE D 1 110 ? 22.320 0.087 29.231 1.00 15.41 150 ILE D O 1
ATOM 5686 N N . ASN D 1 111 ? 24.388 0.874 29.765 1.00 12.61 151 ASN D N 1
ATOM 5687 C CA . ASN D 1 111 ? 24.959 -0.434 30.027 1.00 14.48 151 ASN D CA 1
ATOM 5688 C C . ASN D 1 111 ? 24.382 -0.946 31.342 1.00 14.23 151 ASN D C 1
ATOM 5689 O O . ASN D 1 111 ? 24.632 -0.389 32.415 1.00 14.06 151 ASN D O 1
ATOM 5694 N N . LYS D 1 112 ? 23.622 -2.026 31.244 1.00 13.27 152 LYS D N 1
ATOM 5695 C CA . LYS D 1 112 ? 22.812 -2.523 32.339 1.00 13.07 152 LYS D CA 1
ATOM 5696 C C . LYS D 1 112 ? 23.647 -3.028 33.520 1.00 15.47 152 LYS D C 1
ATOM 5697 O O . LYS D 1 112 ? 23.310 -2.748 34.683 1.00 15.05 152 LYS D O 1
ATOM 5703 N N . THR D 1 113 ? 24.706 -3.787 33.251 1.00 17.79 153 THR D N 1
ATOM 5704 C CA . THR D 1 113 ? 25.498 -4.310 34.369 1.00 15.59 153 THR D CA 1
ATOM 5705 C C . THR D 1 113 ? 26.335 -3.231 35.003 1.00 16.63 153 THR D C 1
ATOM 5706 O O . THR D 1 113 ? 26.535 -3.228 36.222 1.00 15.86 153 THR D O 1
ATOM 5710 N N . VAL D 1 114 ? 26.797 -2.274 34.214 1.00 15.99 154 VAL D N 1
ATOM 5711 C CA . VAL D 1 114 ? 27.525 -1.166 34.809 1.00 15.43 154 VAL D CA 1
ATOM 5712 C C . VAL D 1 114 ? 26.553 -0.332 35.645 1.00 14.10 154 VAL D C 1
ATOM 5713 O O . VAL D 1 114 ? 26.912 0.178 36.711 1.00 15.00 154 VAL D O 1
ATOM 5717 N N . PHE D 1 115 ? 25.311 -0.226 35.179 1.00 13.97 155 PHE D N 1
ATOM 5718 C CA . PHE D 1 115 ? 24.296 0.477 35.948 1.00 12.54 155 PHE D CA 1
ATOM 5719 C C . PHE D 1 115 ? 24.083 -0.160 37.324 1.00 13.11 155 PHE D C 1
ATOM 5720 O O . PHE D 1 115 ? 23.801 0.543 38.298 1.00 14.89 155 PHE D O 1
ATOM 5728 N N . GLU D 1 116 ? 24.231 -1.479 37.412 1.00 12.84 156 GLU D N 1
ATOM 5729 C CA . GLU D 1 116 ? 24.089 -2.110 38.718 1.00 13.85 156 GLU D CA 1
ATOM 5730 C C . GLU D 1 116 ? 25.223 -1.679 39.633 1.00 13.97 156 GLU D C 1
ATOM 5731 O O . GLU D 1 116 ? 25.029 -1.566 40.860 1.00 14.33 156 GLU D O 1
ATOM 5737 N N . GLN D 1 117 ? 26.393 -1.434 39.058 1.00 14.02 157 GLN D N 1
ATOM 5738 C CA . GLN D 1 117 ? 27.522 -0.940 39.850 1.00 14.26 157 GLN D CA 1
ATOM 5739 C C . GLN D 1 117 ? 27.282 0.496 40.260 1.00 15.94 157 GLN D C 1
ATOM 5740 O O . GLN D 1 117 ? 27.608 0.909 41.366 1.00 14.42 157 GLN D O 1
ATOM 5746 N N . VAL D 1 118 ? 26.733 1.271 39.330 1.00 14.66 158 VAL D N 1
ATOM 5747 C CA . VAL D 1 118 ? 26.401 2.656 39.625 1.00 12.44 158 VAL D CA 1
ATOM 5748 C C . VAL D 1 118 ? 25.432 2.711 40.797 1.00 13.78 158 VAL D C 1
ATOM 5749 O O . VAL D 1 118 ? 25.610 3.536 41.711 1.00 15.11 158 VAL D O 1
ATOM 5753 N N . LYS D 1 119 ? 24.412 1.857 40.787 1.00 13.78 159 LYS D N 1
ATOM 5754 C CA . LYS D 1 119 ? 23.442 1.820 41.892 1.00 12.93 159 LYS D CA 1
ATOM 5755 C C . LYS D 1 119 ? 24.091 1.447 43.213 1.00 16.02 159 LYS D C 1
ATOM 5756 O O . LYS D 1 119 ? 23.735 1.994 44.272 1.00 16.03 159 LYS D O 1
ATOM 5762 N N . ALA D 1 120 ? 25.051 0.525 43.170 1.00 15.74 160 ALA D N 1
ATOM 5763 C CA . ALA D 1 120 ? 25.805 0.195 44.397 1.00 14.56 160 ALA D CA 1
ATOM 5764 C C . ALA D 1 120 ? 26.471 1.423 44.995 1.00 18.74 160 ALA D C 1
ATOM 5765 O O . ALA D 1 120 ? 26.465 1.611 46.228 1.00 18.92 160 ALA D O 1
ATOM 5767 N N . LYS D 1 121 ? 27.049 2.263 44.142 1.00 15.12 161 LYS D N 1
ATOM 5768 C CA . LYS D 1 121 ? 27.752 3.435 44.636 1.00 15.61 161 LYS D CA 1
ATOM 5769 C C . LYS D 1 121 ? 26.834 4.587 45.011 1.00 18.76 161 LYS D C 1
ATOM 5770 O O . LYS D 1 121 ? 27.179 5.388 45.881 1.00 20.37 161 LYS D O 1
ATOM 5776 N N . PHE D 1 122 ? 25.664 4.681 44.373 1.00 15.20 162 PHE D N 1
ATOM 5777 C CA . PHE D 1 122 ? 24.848 5.892 44.507 1.00 12.59 162 PHE D CA 1
ATOM 5778 C C . PHE D 1 122 ? 23.484 5.699 45.180 1.00 14.75 162 PHE D C 1
ATOM 5779 O O . PHE D 1 122 ? 22.986 6.609 45.841 1.00 14.74 162 PHE D O 1
ATOM 5787 N N . LEU D 1 123 ? 22.853 4.546 44.985 1.00 13.13 163 LEU D N 1
ATOM 5788 C CA . LEU D 1 123 ? 21.454 4.382 45.387 1.00 12.68 163 LEU D CA 1
ATOM 5789 C C . LEU D 1 123 ? 21.272 4.221 46.888 1.00 15.41 163 LEU D C 1
ATOM 5790 O O . LEU D 1 123 ? 21.970 3.424 47.530 1.00 17.27 163 LEU D O 1
ATOM 5795 N N . LYS D 1 124 ? 20.310 4.963 47.418 1.00 13.77 164 LYS D N 1
ATOM 5796 C CA . LYS D 1 124 ? 19.975 4.920 48.847 1.00 14.57 164 LYS D CA 1
ATOM 5797 C C . LYS D 1 124 ? 21.200 5.192 49.688 1.00 16.17 164 LYS D C 1
ATOM 5798 O O . LYS D 1 124 ? 21.397 4.581 50.741 1.00 18.78 164 LYS D O 1
ATOM 5804 N N . LYS D 1 125 ? 22.005 6.130 49.217 1.00 14.02 165 LYS D N 1
ATOM 5805 C CA . LYS D 1 125 ? 23.176 6.614 49.896 1.00 14.82 165 LYS D CA 1
ATOM 5806 C C . LYS D 1 125 ? 23.171 8.124 49.794 1.00 14.28 165 LYS D C 1
ATOM 5807 O O . LYS D 1 125 ? 22.550 8.697 48.896 1.00 15.22 165 LYS D O 1
ATOM 5813 N N . ASP D 1 126 ? 23.850 8.761 50.727 1.00 18.04 166 ASP D N 1
ATOM 5814 C CA . ASP D 1 126 ? 24.000 10.188 50.690 1.00 17.54 166 ASP D CA 1
ATOM 5815 C C . ASP D 1 126 ? 25.134 10.529 49.751 1.00 22.69 166 ASP D C 1
ATOM 5816 O O . ASP D 1 126 ? 25.938 9.685 49.362 1.00 21.55 166 ASP D O 1
ATOM 5821 N N . ARG D 1 127 ? 25.173 11.785 49.365 1.00 19.62 167 ARG D N 1
ATOM 5822 C CA . ARG D 1 127 ? 26.219 12.267 48.516 1.00 18.74 167 ARG D CA 1
ATOM 5823 C C . ARG D 1 127 ? 26.360 13.734 48.865 1.00 21.06 167 ARG D C 1
ATOM 5824 O O . ARG D 1 127 ? 25.393 14.382 49.274 1.00 22.10 167 ARG D O 1
ATOM 5832 N N . THR D 1 128 ? 27.569 14.254 48.723 1.00 18.93 168 THR D N 1
ATOM 5833 C CA . THR D 1 128 ? 27.810 15.668 48.967 1.00 20.39 168 THR D CA 1
ATOM 5834 C C . THR D 1 128 ? 28.473 16.252 47.735 1.00 20.68 168 THR D C 1
ATOM 5835 O O . THR D 1 128 ? 29.426 15.695 47.195 1.00 23.65 168 THR D O 1
ATOM 5839 N N . GLU D 1 129 ? 27.933 17.372 47.272 1.00 19.95 169 GLU D N 1
ATOM 5840 C CA . GLU D 1 129 ? 28.425 18.044 46.086 1.00 23.22 169 GLU D CA 1
ATOM 5841 C C . GLU D 1 129 ? 29.319 19.186 46.504 1.00 21.88 169 GLU D C 1
ATOM 5842 O O . GLU D 1 129 ? 28.909 19.999 47.323 1.00 20.85 169 GLU D O 1
ATOM 5848 N N . TYR D 1 130 ? 30.521 19.246 45.940 1.00 22.45 170 TYR D N 1
ATOM 5849 C CA . TYR D 1 130 ? 31.447 20.318 46.237 1.00 22.99 170 TYR D CA 1
ATOM 5850 C C . TYR D 1 130 ? 31.080 21.575 45.462 1.00 23.26 170 TYR D C 1
ATOM 5851 O O . TYR D 1 130 ? 31.310 22.677 45.930 1.00 23.61 170 TYR D O 1
ATOM 5860 N N . GLY D 1 131 ? 30.538 21.404 44.262 1.00 23.07 171 GLY D N 1
ATOM 5861 C CA . GLY D 1 131 ? 30.093 22.556 43.495 1.00 20.22 171 GLY D CA 1
ATOM 5862 C C . GLY D 1 131 ? 28.753 23.048 44.003 1.00 16.50 171 GLY D C 1
ATOM 5863 O O . GLY D 1 131 ? 28.114 22.410 44.843 1.00 18.34 171 GLY D O 1
ATOM 5864 N N . TYR D 1 132 ? 28.317 24.208 43.509 1.00 16.97 172 TYR D N 1
ATOM 5865 C CA . TYR D 1 132 ? 26.919 24.602 43.677 1.00 17.11 172 TYR D CA 1
ATOM 5866 C C . TYR D 1 132 ? 26.098 23.656 42.817 1.00 14.74 172 TYR D C 1
ATOM 5867 O O . TYR D 1 132 ? 26.631 23.058 41.887 1.00 16.56 172 TYR D O 1
ATOM 5876 N N . ILE D 1 133 ? 24.810 23.537 43.134 1.00 15.17 173 ILE D N 1
ATOM 5877 C CA . ILE D 1 133 ? 23.896 22.748 42.305 1.00 13.62 173 ILE D CA 1
ATOM 5878 C C . ILE D 1 133 ? 22.961 23.653 41.520 1.00 13.39 173 ILE D C 1
ATOM 5879 O O . ILE D 1 133 ? 22.039 24.256 42.093 1.00 16.47 173 ILE D O 1
ATOM 5884 N N . SER D 1 134 ? 23.201 23.740 40.219 1.00 15.16 174 SER D N 1
ATOM 5885 C CA . SER D 1 134 ? 22.293 24.457 39.326 1.00 15.61 174 SER D CA 1
ATOM 5886 C C . SER D 1 134 ? 21.153 23.540 38.951 1.00 15.46 174 SER D C 1
ATOM 5887 O O . SER D 1 134 ? 21.392 22.431 38.471 1.00 16.60 174 SER D O 1
ATOM 5890 N N . THR D 1 135 ? 19.937 23.997 39.185 1.00 11.60 175 THR D N 1
ATOM 5891 C CA . THR D 1 135 ? 18.751 23.239 38.792 1.00 9.60 175 THR D CA 1
ATOM 5892 C C . THR D 1 135 ? 17.820 24.133 38.011 1.00 12.47 175 THR D C 1
ATOM 5893 O O . THR D 1 135 ? 18.074 25.324 37.852 1.00 13.29 175 THR D O 1
ATOM 5897 N N . SER D 1 136 ? 16.728 23.560 37.531 1.00 11.34 176 SER D N 1
ATOM 5898 C CA . SER D 1 136 ? 15.674 24.370 36.905 1.00 11.74 176 SER D CA 1
ATOM 5899 C C . SER D 1 136 ? 14.338 24.025 37.525 1.00 12.57 176 SER D C 1
ATOM 5900 O O . SER D 1 136 ? 14.132 22.914 37.990 1.00 12.00 176 SER D O 1
ATOM 5903 N N . LEU D 1 137 ? 13.407 24.959 37.470 1.00 10.91 177 LEU D N 1
ATOM 5904 C CA . LEU D 1 137 ? 12.034 24.690 37.874 1.00 10.65 177 LEU D CA 1
ATOM 5905 C C . LEU D 1 137 ? 11.344 23.679 36.958 1.00 14.07 177 LEU D C 1
ATOM 5906 O O . LEU D 1 137 ? 10.341 23.072 37.331 1.00 14.99 177 LEU D O 1
ATOM 5911 N N . MET D 1 138 ? 11.845 23.530 35.740 1.00 13.25 178 MET D N 1
ATOM 5912 C CA . MET D 1 138 ? 11.230 22.580 34.816 1.00 14.18 178 MET D CA 1
ATOM 5913 C C . MET D 1 138 ? 12.208 21.564 34.279 1.00 10.85 178 MET D C 1
ATOM 5914 O O . MET D 1 138 ? 13.420 21.773 34.272 1.00 11.79 178 MET D O 1
ATOM 5919 N N . SER D 1 139 ? 11.668 20.433 33.841 1.00 15.14 179 SER D N 1
ATOM 5920 C CA . SER D 1 139 ? 12.489 19.316 33.432 1.00 13.42 179 SER D CA 1
ATOM 5921 C C . SER D 1 139 ? 12.704 19.264 31.937 1.00 13.97 179 SER D C 1
ATOM 5922 O O . SER D 1 139 ? 13.632 18.618 31.486 1.00 14.24 179 SER D O 1
ATOM 5925 N N . ALA D 1 140 ? 11.854 19.960 31.189 1.00 13.56 180 ALA D N 1
ATOM 5926 C CA . ALA D 1 140 ? 11.801 19.759 29.758 1.00 15.42 180 ALA D CA 1
ATOM 5927 C C . ALA D 1 140 ? 13.144 19.959 29.073 1.00 13.45 180 ALA D C 1
ATOM 5928 O O . ALA D 1 140 ? 13.453 19.237 28.130 1.00 14.65 180 ALA D O 1
ATOM 5930 N N . GLN D 1 141 ? 13.927 20.938 29.518 1.00 14.74 181 GLN D N 1
ATOM 5931 C CA . GLN D 1 141 ? 15.182 21.284 28.823 1.00 13.66 181 GLN D CA 1
ATOM 5932 C C . GLN D 1 141 ? 16.239 20.192 28.892 1.00 13.13 181 GLN D C 1
ATOM 5933 O O . GLN D 1 141 ? 17.220 20.225 28.157 1.00 15.74 181 GLN D O 1
ATOM 5939 N N . PHE D 1 142 ? 16.050 19.216 29.787 1.00 12.28 182 PHE D N 1
ATOM 5940 C CA . PHE D 1 142 ? 17.061 18.176 30.004 1.00 11.98 182 PHE D CA 1
ATOM 5941 C C . PHE D 1 142 ? 16.724 16.886 29.309 1.00 17.08 182 PHE D C 1
ATOM 5942 O O . PHE D 1 142 ? 17.358 15.848 29.538 1.00 16.22 182 PHE D O 1
ATOM 5950 N N . GLY D 1 143 ? 15.714 16.920 28.450 1.00 16.57 183 GLY D N 1
ATOM 5951 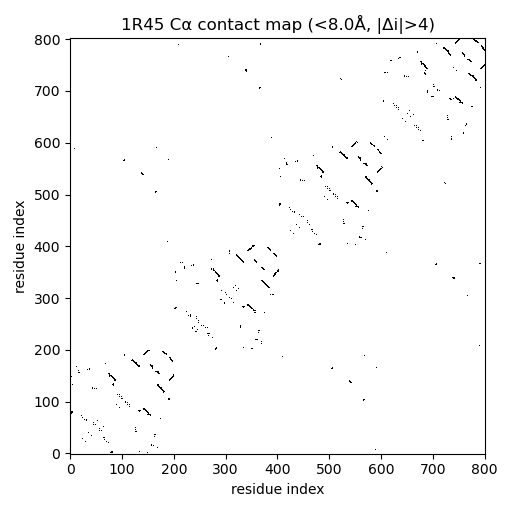C CA . GLY D 1 143 ? 15.255 15.689 27.840 1.00 18.85 183 GLY D CA 1
ATOM 5952 C C . GLY D 1 143 ? 16.291 14.968 26.994 1.00 18.82 183 GLY D C 1
ATOM 5953 O O . GLY D 1 143 ? 16.163 13.770 26.786 1.00 23.62 183 GLY D O 1
ATOM 5954 N N . GLY D 1 144 ? 17.285 15.683 26.487 1.00 20.59 184 GLY D N 1
ATOM 5955 C CA . GLY D 1 144 ? 18.326 15.076 25.671 1.00 25.05 184 GLY D CA 1
ATOM 5956 C C . GLY D 1 144 ? 19.557 14.632 26.447 1.00 20.80 184 GLY D C 1
ATOM 5957 O O . GLY D 1 144 ? 20.522 14.125 25.877 1.00 22.34 184 GLY D O 1
ATOM 5958 N N . ARG D 1 145 ? 19.541 14.820 27.761 1.00 13.23 185 ARG D N 1
ATOM 5959 C CA . ARG D 1 145 ? 20.737 14.529 28.546 1.00 13.02 185 ARG D CA 1
ATOM 5960 C C . ARG D 1 145 ? 20.753 13.082 28.987 1.00 12.61 185 ARG D C 1
ATOM 5961 O O . ARG D 1 145 ? 19.702 12.495 29.202 1.00 13.44 185 ARG D O 1
ATOM 5969 N N . PRO D 1 146 ? 21.928 12.483 29.124 1.00 13.62 186 PRO D N 1
ATOM 5970 C CA . PRO D 1 146 ? 21.952 11.063 29.515 1.00 13.99 186 PRO D CA 1
ATOM 5971 C C . PRO D 1 146 ? 21.559 10.826 30.960 1.00 13.10 186 PRO D C 1
ATOM 5972 O O . PRO D 1 146 ? 21.200 9.706 31.287 1.00 11.44 186 PRO D O 1
ATOM 5976 N N . ILE D 1 147 ? 21.671 11.833 31.818 1.00 11.12 187 ILE D N 1
ATOM 5977 C CA . ILE D 1 147 ? 21.258 11.659 33.216 1.00 9.85 187 ILE D CA 1
ATOM 5978 C C . ILE D 1 147 ? 20.373 12.824 33.620 1.00 10.81 187 ILE D C 1
ATOM 5979 O O . ILE D 1 147 ? 20.727 13.996 33.393 1.00 12.91 187 ILE D O 1
ATOM 5984 N N . VAL D 1 148 ? 19.213 12.520 34.195 1.00 9.90 188 VAL D N 1
ATOM 5985 C CA . VAL D 1 148 ? 18.369 13.579 34.704 1.00 10.92 188 VAL D CA 1
ATOM 5986 C C . VAL D 1 148 ? 18.021 13.316 36.145 1.00 11.85 188 VAL D C 1
ATOM 5987 O O . VAL D 1 148 ? 17.648 12.202 36.505 1.00 11.50 188 VAL D O 1
ATOM 5993 N N . THR D 1 149 ? 18.123 14.363 36.951 1.00 12.74 189 THR D N 1
ATOM 5994 C CA . THR D 1 149 ? 17.839 14.263 38.362 1.00 9.79 189 THR D CA 1
ATOM 5995 C C . THR D 1 149 ? 16.668 15.128 38.731 1.00 11.40 189 THR D C 1
ATOM 5996 O O . THR D 1 149 ? 16.622 16.312 38.367 1.00 11.86 189 THR D O 1
ATOM 6000 N N . LYS D 1 150 ? 15.756 14.531 39.501 1.00 8.58 190 LYS D N 1
ATOM 6001 C CA . LYS D 1 150 ? 14.645 15.216 40.094 1.00 11.25 190 LYS D CA 1
ATOM 6002 C C . LYS D 1 150 ? 15.015 15.355 41.547 1.00 12.89 190 LYS D C 1
ATOM 6003 O O . LYS D 1 150 ? 15.138 14.345 42.257 1.00 13.25 190 LYS D O 1
ATOM 6009 N N . PHE D 1 151 ? 15.219 16.597 41.984 1.00 11.21 191 PHE D N 1
ATOM 6010 C CA . PHE D 1 151 ? 15.509 16.885 43.396 1.00 10.56 191 PHE D CA 1
ATOM 6011 C C . PHE D 1 151 ? 14.218 17.246 44.077 1.00 14.33 191 PHE D C 1
ATOM 6012 O O . PHE D 1 151 ? 13.423 18.037 43.557 1.00 15.06 191 PHE D O 1
ATOM 6020 N N . LYS D 1 152 ? 14.006 16.687 45.259 1.00 12.53 192 LYS D N 1
ATOM 6021 C CA . LYS D 1 152 ? 12.871 17.098 46.071 1.00 15.11 192 LYS D CA 1
ATOM 6022 C C . LYS D 1 152 ? 13.457 17.971 47.161 1.00 15.48 192 LYS D C 1
ATOM 6023 O O . LYS D 1 152 ? 14.332 17.529 47.900 1.00 14.37 192 LYS D O 1
ATOM 6029 N N . VAL D 1 153 ? 13.010 19.223 47.232 1.00 12.67 193 VAL D N 1
ATOM 6030 C CA . VAL D 1 153 ? 13.627 20.178 48.140 1.00 13.93 193 VAL D CA 1
ATOM 6031 C C . VAL D 1 153 ? 12.564 20.712 49.093 1.00 13.45 193 VAL D C 1
ATOM 6032 O O . VAL D 1 153 ? 11.509 21.167 48.667 1.00 15.92 193 VAL D O 1
ATOM 6036 N N . THR D 1 154 ? 12.813 20.587 50.392 1.00 16.28 194 THR D N 1
ATOM 6037 C CA . THR D 1 154 ? 11.812 20.979 51.372 1.00 18.06 194 THR D CA 1
ATOM 6038 C C . THR D 1 154 ? 11.756 22.469 51.595 1.00 20.81 194 THR D C 1
ATOM 6039 O O . THR D 1 154 ? 12.762 23.181 51.484 1.00 20.21 194 THR D O 1
ATOM 6043 N N . ASN D 1 155 ? 10.543 22.926 51.877 1.00 18.85 195 ASN D N 1
ATOM 6044 C CA . ASN D 1 155 ? 10.290 24.263 52.394 1.00 21.77 195 ASN D CA 1
ATOM 6045 C C . ASN D 1 155 ? 11.395 24.680 53.376 1.00 22.09 195 ASN D C 1
ATOM 6046 O O . ASN D 1 155 ? 11.758 23.909 54.252 1.00 23.45 195 ASN D O 1
ATOM 6051 N N . GLY D 1 156 ? 11.960 25.872 53.220 1.00 23.48 196 GLY D N 1
ATOM 6052 C CA . GLY D 1 156 ? 12.961 26.354 54.163 1.00 23.89 196 GLY D CA 1
ATOM 6053 C C . GLY D 1 156 ? 14.405 26.058 53.801 1.00 24.94 196 GLY D C 1
ATOM 6054 O O . GLY D 1 156 ? 15.323 26.647 54.384 1.00 26.82 196 GLY D O 1
ATOM 6055 N N . SER D 1 157 ? 14.619 25.152 52.847 1.00 20.05 197 SER D N 1
ATOM 6056 C CA . SER D 1 157 ? 15.957 24.842 52.359 1.00 19.53 197 SER D CA 1
ATOM 6057 C C . SER D 1 157 ? 16.574 26.058 51.673 1.00 20.43 197 SER D C 1
ATOM 6058 O O . SER D 1 157 ? 15.885 26.797 50.981 1.00 22.25 197 SER D O 1
ATOM 6061 N N . LYS D 1 158 ? 17.880 26.248 51.825 1.00 19.84 198 LYS D N 1
ATOM 6062 C CA . LYS D 1 158 ? 18.547 27.333 51.126 1.00 18.45 198 LYS D CA 1
ATOM 6063 C C . LYS D 1 158 ? 18.557 27.060 49.623 1.00 19.77 198 LYS D C 1
ATOM 6064 O O . LYS D 1 158 ? 18.739 25.918 49.170 1.00 18.23 198 LYS D O 1
ATOM 6070 N N . GLY D 1 159 ? 18.362 28.129 48.855 1.00 18.72 199 GLY D N 1
ATOM 6071 C CA . GLY D 1 159 ? 18.358 28.047 47.404 1.00 14.88 199 GLY D CA 1
ATOM 6072 C C . GLY D 1 159 ? 17.511 29.179 46.846 1.00 13.15 199 GLY D C 1
ATOM 6073 O O . GLY D 1 159 ? 16.564 29.642 47.494 1.00 18.26 199 GLY D O 1
ATOM 6074 N N . GLY D 1 160 ? 17.807 29.597 45.621 1.00 13.36 200 GLY D N 1
ATOM 6075 C CA . GLY D 1 160 ? 17.116 30.754 45.087 1.00 15.48 200 GLY D CA 1
ATOM 6076 C C . GLY D 1 160 ? 16.935 30.709 43.588 1.00 13.53 200 GLY D C 1
ATOM 6077 O O . GLY D 1 160 ? 17.787 30.211 42.850 1.00 13.25 200 GLY D O 1
ATOM 6078 N N . TYR D 1 161 ? 15.827 31.302 43.161 1.00 13.91 201 TYR D N 1
ATOM 6079 C CA . TYR D 1 161 ? 15.544 31.478 41.741 1.00 13.49 201 TYR D CA 1
ATOM 6080 C C . TYR D 1 161 ? 16.339 32.667 41.223 1.00 15.52 201 TYR D C 1
ATOM 6081 O O . TYR D 1 161 ? 16.161 33.813 41.694 1.00 16.41 201 TYR D O 1
ATOM 6090 N N . ILE D 1 162 ? 17.199 32.410 40.253 1.00 13.39 202 ILE D N 1
ATOM 6091 C CA . ILE D 1 162 ? 18.150 33.424 39.805 1.00 13.02 202 ILE D CA 1
ATOM 6092 C C . ILE D 1 162 ? 17.988 33.782 38.336 1.00 11.17 202 ILE D C 1
ATOM 6093 O O . ILE D 1 162 ? 18.849 34.448 37.765 1.00 12.89 202 ILE D O 1
ATOM 6098 N N . ASP D 1 163 ? 16.877 33.364 37.737 1.00 11.55 203 ASP D N 1
ATOM 6099 C CA . ASP D 1 163 ? 16.683 33.680 36.326 1.00 9.79 203 ASP D CA 1
ATOM 6100 C C . ASP D 1 163 ? 16.863 35.164 35.977 1.00 10.71 203 ASP D C 1
ATOM 6101 O O . ASP D 1 163 ? 17.448 35.465 34.948 1.00 12.18 203 ASP D O 1
ATOM 6106 N N . PRO D 1 164 ? 16.316 36.073 36.786 1.00 11.13 204 PRO D N 1
ATOM 6107 C CA . PRO D 1 164 ? 16.415 37.509 36.478 1.00 11.01 204 PRO D CA 1
ATOM 6108 C C . PRO D 1 164 ? 17.810 38.091 36.511 1.00 16.48 204 PRO D C 1
ATOM 6109 O O . PRO D 1 164 ? 17.963 39.250 36.069 1.00 16.63 204 PRO D O 1
ATOM 6113 N N . ILE D 1 165 ? 18.814 37.350 36.993 1.00 13.01 205 ILE D N 1
ATOM 6114 C CA . ILE D 1 165 ? 20.187 37.837 36.918 1.00 13.44 205 ILE D CA 1
ATOM 6115 C C . ILE D 1 165 ? 21.117 36.869 36.202 1.00 17.67 205 ILE D C 1
ATOM 6116 O O . ILE D 1 165 ? 22.337 37.059 36.161 1.00 18.00 205 ILE D O 1
ATOM 6121 N N . SER D 1 166 ? 20.546 35.821 35.632 1.00 14.61 206 SER D N 1
ATOM 6122 C CA . SER D 1 166 ? 21.363 34.843 34.957 1.00 12.50 206 SER D CA 1
ATOM 6123 C C . SER D 1 166 ? 21.884 35.378 33.624 1.00 11.70 206 SER D C 1
ATOM 6124 O O . SER D 1 166 ? 21.251 36.228 32.967 1.00 13.95 206 SER D O 1
ATOM 6127 N N . TYR D 1 167 ? 23.019 34.827 33.201 1.00 12.85 207 TYR D N 1
ATOM 6128 C CA . TYR D 1 167 ? 23.569 35.080 31.886 1.00 16.97 207 TYR D CA 1
ATOM 6129 C C . TYR D 1 167 ? 22.653 34.508 30.803 1.00 13.84 207 TYR D C 1
ATOM 6130 O O . TYR D 1 167 ? 22.651 34.975 29.670 1.00 14.93 207 TYR D O 1
ATOM 6139 N N . PHE D 1 168 ? 21.849 33.528 31.186 1.00 14.47 208 PHE D N 1
ATOM 6140 C CA . PHE D 1 168 ? 20.982 32.811 30.255 1.00 14.58 208 PHE D CA 1
ATOM 6141 C C . PHE D 1 168 ? 19.536 32.818 30.754 1.00 9.72 208 PHE D C 1
ATOM 6142 O O . PHE D 1 168 ? 19.019 31.803 31.219 1.00 11.44 208 PHE D O 1
ATOM 6150 N N . PRO D 1 169 ? 18.848 33.953 30.659 1.00 11.42 209 PRO D N 1
ATOM 6151 C CA . PRO D 1 169 ? 17.450 34.027 31.093 1.00 12.19 209 PRO D CA 1
ATOM 6152 C C . PRO D 1 169 ? 16.584 33.079 30.272 1.00 12.97 209 PRO D C 1
ATOM 6153 O O . PRO D 1 169 ? 16.736 32.974 29.035 1.00 11.00 209 PRO D O 1
ATOM 6157 N N . GLY D 1 170 ? 15.688 32.389 30.954 1.00 11.29 210 GLY D N 1
ATOM 6158 C CA . GLY D 1 170 ? 14.848 31.410 30.286 1.00 11.32 210 GLY D CA 1
ATOM 6159 C C . GLY D 1 170 ? 15.151 30.000 30.740 1.00 11.66 210 GLY D C 1
ATOM 6160 O O . GLY D 1 170 ? 14.353 29.085 30.542 1.00 11.75 210 GLY D O 1
ATOM 6161 N N . GLN D 1 171 ? 16.305 29.840 31.373 1.00 10.56 211 GLN D N 1
ATOM 6162 C CA . GLN D 1 171 ? 16.652 28.557 31.975 1.00 11.08 211 GLN D CA 1
ATOM 6163 C C . GLN D 1 171 ? 15.888 28.252 33.252 1.00 13.63 211 GLN D C 1
ATOM 6164 O O . GLN D 1 171 ? 15.857 27.101 33.673 1.00 11.67 211 GLN D O 1
ATOM 6170 N N . LEU D 1 172 ? 15.268 29.274 33.845 1.00 11.56 212 LEU D N 1
ATOM 6171 C CA . LEU D 1 172 ? 14.457 29.129 35.057 1.00 10.40 212 LEU D CA 1
ATOM 6172 C C . LEU D 1 172 ? 15.289 28.512 36.167 1.00 11.31 212 LEU D C 1
ATOM 6173 O O . LEU D 1 172 ? 14.828 27.624 36.897 1.00 12.49 212 LEU D O 1
ATOM 6178 N N . GLU D 1 173 ? 16.517 28.980 36.308 1.00 11.72 213 GLU D N 1
ATOM 6179 C CA . GLU D 1 173 ? 17.429 28.345 37.256 1.00 12.48 213 GLU D CA 1
ATOM 6180 C C . GLU D 1 173 ? 17.152 28.645 38.714 1.00 13.24 213 GLU D C 1
ATOM 6181 O O . GLU D 1 173 ? 16.901 29.787 39.109 1.00 12.22 213 GLU D O 1
ATOM 6187 N N . VAL D 1 174 ? 17.202 27.583 39.510 1.00 10.71 214 VAL D N 1
ATOM 6188 C CA . VAL D 1 174 ? 17.224 27.680 40.967 1.00 10.40 214 VAL D CA 1
ATOM 6189 C C . VAL D 1 174 ? 18.597 27.164 41.369 1.00 11.69 214 VAL D C 1
ATOM 6190 O O . VAL D 1 174 ? 18.981 26.046 41.043 1.00 12.55 214 VAL D O 1
ATOM 6194 N N . LEU D 1 175 ? 19.362 28.000 42.054 1.00 10.73 215 LEU D N 1
ATOM 6195 C CA . LEU D 1 175 ? 20.705 27.658 42.476 1.00 10.85 215 LEU D CA 1
ATOM 6196 C C . LEU D 1 175 ? 20.654 27.220 43.946 1.00 11.89 215 LEU D C 1
ATOM 6197 O O . LEU D 1 175 ? 20.065 27.897 44.785 1.00 14.52 215 LEU D O 1
ATOM 6202 N N . LEU D 1 176 ? 21.223 26.047 44.229 1.00 15.35 216 LEU D N 1
ATOM 6203 C CA . LEU D 1 176 ? 21.356 25.547 45.595 1.00 16.47 216 LEU D CA 1
ATOM 6204 C C . LEU D 1 176 ? 22.821 25.683 46.028 1.00 14.07 216 LEU D C 1
ATOM 6205 O O . LEU D 1 176 ? 23.748 25.677 45.217 1.00 15.77 216 LEU D O 1
ATOM 6210 N N . PRO D 1 177 ? 23.017 25.842 47.334 1.00 14.80 217 PRO D N 1
ATOM 6211 C CA . PRO D 1 177 ? 24.363 26.062 47.874 1.00 17.11 217 PRO D CA 1
ATOM 6212 C C . PRO D 1 177 ? 25.336 24.916 47.620 1.00 21.21 217 PRO D C 1
ATOM 6213 O O . PRO D 1 177 ? 24.919 23.787 47.376 1.00 16.99 217 PRO D O 1
ATOM 6217 N N . ARG D 1 178 ? 26.628 25.212 47.708 1.00 16.84 218 ARG D N 1
ATOM 6218 C CA . ARG D 1 178 ? 27.663 24.192 47.579 1.00 17.54 218 ARG D CA 1
ATOM 6219 C C . ARG D 1 178 ? 27.799 23.415 48.906 1.00 16.78 218 ARG D C 1
ATOM 6220 O O . ARG D 1 178 ? 27.229 23.804 49.933 1.00 17.85 218 ARG D O 1
ATOM 6228 N N . ASN D 1 179 ? 28.512 22.290 48.857 1.00 21.86 219 ASN D N 1
ATOM 6229 C CA . ASN D 1 179 ? 28.586 21.362 49.993 1.00 19.93 219 ASN D CA 1
ATOM 6230 C C . ASN D 1 179 ? 27.208 20.898 50.434 1.00 20.95 219 ASN D C 1
ATOM 6231 O O . ASN D 1 179 ? 26.973 20.635 51.612 1.00 22.10 219 ASN D O 1
ATOM 6236 N N . ASN D 1 180 ? 26.277 20.813 49.484 1.00 19.64 220 ASN D N 1
ATOM 6237 C CA . ASN D 1 180 ? 24.930 20.385 49.797 1.00 19.85 220 ASN D CA 1
ATOM 6238 C C . ASN D 1 180 ? 24.925 18.865 49.815 1.00 21.22 220 ASN D C 1
ATOM 6239 O O . ASN D 1 180 ? 25.662 18.224 49.056 1.00 25.42 220 ASN D O 1
ATOM 6244 N N . SER D 1 181 ? 24.118 18.292 50.694 1.00 21.11 221 SER D N 1
ATOM 6245 C CA . SER D 1 181 ? 23.976 16.849 50.737 1.00 21.85 221 SER D CA 1
ATOM 6246 C C . SER D 1 181 ? 22.615 16.438 50.207 1.00 19.83 221 SER D C 1
ATOM 6247 O O . SER D 1 181 ? 21.620 17.169 50.315 1.00 19.19 221 SER D O 1
ATOM 6250 N N . TYR D 1 182 ? 22.577 15.269 49.585 1.00 16.04 222 TYR D N 1
ATOM 6251 C CA . TYR D 1 182 ? 21.303 14.711 49.198 1.00 15.26 222 TYR D CA 1
ATOM 6252 C C . TYR D 1 182 ? 21.341 13.194 49.308 1.00 13.95 222 TYR D C 1
ATOM 6253 O O . TYR D 1 182 ? 22.400 12.576 49.331 1.00 19.52 222 TYR D O 1
ATOM 6262 N N . TYR D 1 183 ? 20.163 12.605 49.398 1.00 12.66 223 TYR D N 1
ATOM 6263 C CA . TYR D 1 183 ? 20.034 11.191 49.474 1.00 12.93 223 TYR D CA 1
ATOM 6264 C C . TYR D 1 183 ? 19.376 10.760 48.180 1.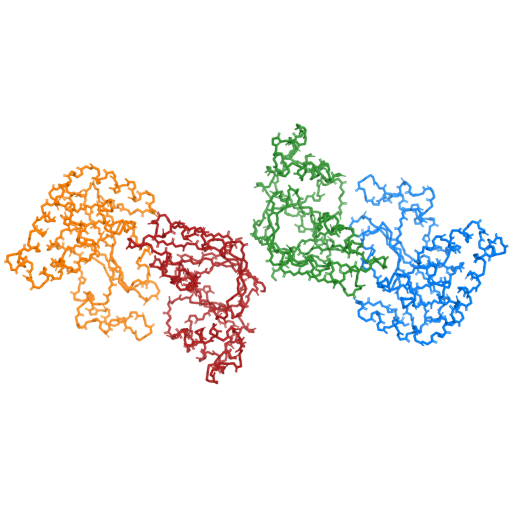00 13.15 223 TYR D C 1
ATOM 6265 O O . TYR D 1 183 ? 18.289 11.217 47.847 1.00 13.99 223 TYR D O 1
ATOM 6274 N N . ILE D 1 184 ? 20.043 9.869 47.457 1.00 12.74 224 ILE D N 1
ATOM 6275 C CA . ILE D 1 184 ? 19.443 9.342 46.235 1.00 13.86 224 ILE D CA 1
ATOM 6276 C C . ILE D 1 184 ? 18.464 8.234 46.558 1.00 11.51 224 ILE D C 1
ATOM 6277 O O . ILE D 1 184 ? 18.861 7.167 47.048 1.00 15.96 224 ILE D O 1
ATOM 6282 N N . SER D 1 185 ? 17.183 8.490 46.333 1.00 12.19 225 SER D N 1
ATOM 6283 C CA . SER D 1 185 ? 16.128 7.533 46.687 1.00 12.33 225 SER D CA 1
ATOM 6284 C C . SER D 1 185 ? 15.743 6.544 45.581 1.00 15.04 225 SER D C 1
ATOM 6285 O O . SER D 1 185 ? 15.130 5.497 45.844 1.00 18.76 225 SER D O 1
ATOM 6288 N N . ASP D 1 186 ? 16.046 6.892 44.340 1.00 14.34 226 ASP D N 1
ATOM 6289 C CA . ASP D 1 186 ? 15.707 6.023 43.239 1.00 13.12 226 ASP D CA 1
ATOM 6290 C C . ASP D 1 186 ? 16.618 6.327 42.067 1.00 12.21 226 ASP D C 1
ATOM 6291 O O . ASP D 1 186 ? 17.017 7.473 41.860 1.00 11.70 226 ASP D O 1
ATOM 6296 N N . MET D 1 187 ? 17.002 5.278 41.350 1.00 12.49 227 MET D N 1
ATOM 6297 C CA . MET D 1 187 ? 17.738 5.407 40.105 1.00 11.56 227 MET D CA 1
ATOM 6298 C C . MET D 1 187 ? 17.171 4.367 39.174 1.00 14.42 227 MET D C 1
ATOM 6299 O O . MET D 1 187 ? 17.068 3.169 39.527 1.00 13.60 227 MET D O 1
ATOM 6304 N N . GLN D 1 188 ? 16.806 4.812 37.972 1.00 12.46 228 GLN D N 1
ATOM 6305 C CA . GLN D 1 188 ? 16.224 3.907 36.983 1.00 10.33 228 GLN D CA 1
ATOM 6306 C C . GLN D 1 188 ? 16.753 4.228 35.614 1.00 11.20 228 GLN D C 1
ATOM 6307 O O . GLN D 1 188 ? 17.097 5.369 35.324 1.00 13.10 228 GLN D O 1
ATOM 6313 N N . ILE D 1 189 ? 16.806 3.214 34.762 1.00 9.19 229 ILE D N 1
ATOM 6314 C CA . ILE D 1 189 ? 16.967 3.426 33.337 1.00 10.52 229 ILE D CA 1
ATOM 6315 C C . ILE D 1 189 ? 15.614 3.797 32.757 1.00 11.19 229 ILE D C 1
ATOM 6316 O O . ILE D 1 189 ? 14.574 3.209 33.102 1.00 14.09 229 ILE D O 1
ATOM 6321 N N . SER D 1 190 ? 15.615 4.809 31.890 1.00 10.10 230 SER D N 1
ATOM 6322 C CA . SER D 1 190 ? 14.380 5.325 31.345 1.00 10.59 230 SER D CA 1
ATOM 6323 C C . SER D 1 190 ? 13.720 4.326 30.409 1.00 9.26 230 SER D C 1
ATOM 6324 O O . SER D 1 190 ? 14.364 3.376 29.920 1.00 11.48 230 SER D O 1
ATOM 6327 N N . PRO D 1 191 ? 12.441 4.532 30.108 1.00 11.28 231 PRO D N 1
ATOM 6328 C CA . PRO D 1 191 ? 11.756 3.647 29.153 1.00 12.11 231 PRO D CA 1
ATOM 6329 C C . PRO D 1 191 ? 12.443 3.462 27.803 1.00 12.57 231 PRO D C 1
ATOM 6330 O O . PRO D 1 191 ? 12.362 2.353 27.243 1.00 13.47 231 PRO D O 1
ATOM 6334 N N . ASN D 1 192 ? 13.113 4.495 27.297 1.00 12.77 232 ASN D N 1
ATOM 6335 C CA . ASN D 1 192 ? 13.759 4.349 25.989 1.00 11.42 232 ASN D CA 1
ATOM 6336 C C . ASN D 1 192 ? 15.171 3.792 26.084 1.00 10.69 232 ASN D C 1
ATOM 6337 O O . ASN D 1 192 ? 15.847 3.652 25.066 1.00 10.61 232 ASN D O 1
ATOM 6342 N N . ASN D 1 193 ? 15.593 3.466 27.308 1.00 9.79 233 ASN D N 1
ATOM 6343 C CA . ASN D 1 193 ? 16.883 2.852 27.608 1.00 10.83 233 ASN D CA 1
ATOM 6344 C C . ASN D 1 193 ? 18.063 3.755 27.373 1.00 11.39 233 ASN D C 1
ATOM 6345 O O . ASN D 1 193 ? 19.185 3.283 27.325 1.00 11.20 233 ASN D O 1
ATOM 6350 N N . ARG D 1 194 ? 17.821 5.058 27.239 1.00 11.00 234 ARG D N 1
ATOM 6351 C CA . ARG D 1 194 ? 18.927 5.944 26.875 1.00 10.12 234 ARG D CA 1
ATOM 6352 C C . ARG D 1 194 ? 19.232 6.988 27.916 1.00 10.66 234 ARG D C 1
ATOM 6353 O O . ARG D 1 194 ? 20.058 7.874 27.664 1.00 13.03 234 ARG D O 1
ATOM 6361 N N . GLN D 1 195 ? 18.579 6.914 29.071 1.00 10.67 235 GLN D N 1
ATOM 6362 C CA . GLN D 1 195 ? 18.775 7.941 30.094 1.00 9.89 235 GLN D CA 1
ATOM 6363 C C . GLN D 1 195 ? 18.737 7.270 31.448 1.00 11.90 235 GLN D C 1
ATOM 6364 O O . GLN D 1 195 ? 18.002 6.293 31.637 1.00 13.20 235 GLN D O 1
ATOM 6370 N N . ILE D 1 196 ? 19.510 7.809 32.385 1.00 10.28 236 ILE D N 1
ATOM 6371 C CA . ILE D 1 196 ? 19.402 7.400 33.792 1.00 11.26 236 ILE D CA 1
ATOM 6372 C C . ILE D 1 196 ? 18.599 8.477 34.483 1.00 12.29 236 ILE D C 1
ATOM 6373 O O . ILE D 1 196 ? 18.880 9.681 34.296 1.00 12.15 236 ILE D O 1
ATOM 6378 N N . MET D 1 197 ? 17.591 8.053 35.247 1.00 9.77 237 MET D N 1
ATOM 6379 C CA . MET D 1 197 ? 16.699 8.961 35.954 1.00 9.28 237 MET D CA 1
ATOM 6380 C C . MET D 1 197 ? 16.928 8.801 37.440 1.00 10.77 237 MET D C 1
ATOM 6381 O O . MET D 1 197 ? 16.729 7.713 37.990 1.00 12.49 237 MET D O 1
ATOM 6386 N N . ILE D 1 198 ? 17.373 9.878 38.067 1.00 9.74 238 ILE D N 1
ATOM 6387 C CA . ILE D 1 198 ? 17.659 9.862 39.487 1.00 10.51 238 ILE D CA 1
ATOM 6388 C C . ILE D 1 198 ? 16.622 10.689 40.246 1.00 11.39 238 ILE D C 1
ATOM 6389 O O . ILE D 1 198 ? 16.225 11.759 39.789 1.00 11.52 238 ILE D O 1
ATOM 6394 N N . THR D 1 199 ? 16.196 10.208 41.418 1.00 11.04 239 THR D N 1
ATOM 6395 C CA . THR D 1 199 ? 15.439 11.050 42.353 1.00 12.25 239 THR D CA 1
ATOM 6396 C C . THR D 1 199 ? 16.300 11.242 43.590 1.00 12.48 239 THR D C 1
ATOM 6397 O O . THR D 1 199 ? 16.880 10.281 44.096 1.00 13.28 239 THR D O 1
ATOM 6401 N N . ALA D 1 200 ? 16.425 12.477 44.050 1.00 13.19 240 ALA D N 1
ATOM 6402 C CA . ALA D 1 200 ? 17.360 12.785 45.132 1.00 14.74 240 ALA D CA 1
ATOM 6403 C C . ALA D 1 200 ? 16.661 13.689 46.103 1.00 15.36 240 ALA D C 1
ATOM 6404 O O . ALA D 1 200 ? 15.976 14.628 45.714 1.00 15.25 240 ALA D O 1
ATOM 6406 N N . MET D 1 201 ? 16.809 13.431 47.389 1.00 12.57 241 MET D N 1
ATOM 6407 C CA . MET D 1 201 ? 16.055 14.287 48.278 1.00 14.29 241 MET D CA 1
ATOM 6408 C C . MET D 1 201 ? 17.146 15.177 48.996 1.00 15.82 241 MET D C 1
ATOM 6409 O O . MET D 1 201 ? 18.115 14.673 49.577 1.00 15.47 241 MET D O 1
ATOM 6414 N N . ILE D 1 202 ? 17.045 16.503 48.849 1.00 13.16 242 ILE D N 1
ATOM 6415 C CA . ILE D 1 202 ? 18.030 17.419 49.417 1.00 13.73 242 ILE D CA 1
ATOM 6416 C C . ILE D 1 202 ? 17.762 17.497 50.909 1.00 17.16 242 ILE D C 1
ATOM 6417 O O . ILE D 1 202 ? 16.603 17.514 51.324 1.00 16.64 242 ILE D O 1
ATOM 6422 N N . PHE D 1 203 ? 18.811 17.542 51.723 1.00 18.45 243 PHE D N 1
ATOM 6423 C CA . PHE D 1 203 ? 18.581 17.685 53.157 1.00 20.53 243 PHE D CA 1
ATOM 6424 C C . PHE D 1 203 ? 19.731 18.393 53.821 1.00 24.59 243 PHE D C 1
ATOM 6425 O O . PHE D 1 203 ? 20.819 18.488 53.264 1.00 23.06 243 PHE D O 1
ATOM 6433 N N . LYS D 1 204 ? 19.473 18.881 55.032 1.00 30.90 244 LYS D N 1
ATOM 6434 C CA . LYS D 1 204 ? 20.471 19.582 55.833 1.00 43.12 244 LYS D CA 1
ATOM 6435 C C . LYS D 1 204 ? 20.193 21.078 55.804 1.00 45.43 244 LYS D C 1
ATOM 6436 O O . LYS D 1 204 ? 19.650 21.579 54.817 1.00 48.42 244 LYS D O 1
#

Nearest PDB structures (foldseek):
  1r45-assembly1_A  TM=1.004E+00  e=3.778E-47  Clostridium phage c-st
  2c8f-assembly1_E  TM=9.722E-01  e=1.640E-34  Clostridium botulinum
  3bw8-assembly2_B  TM=9.710E-01  e=3.050E-33  Hathewaya limosa
  5urp-assembly1_A  TM=9.245E-01  e=2.807E-22  Paenibacillus larvae
  4tr5-assembly1_A  TM=8.632E-01  e=6.100E-20  Paenibacillus larvae subsp. larvae BRL-230010

Radius of gyration: 36.82 Å; Cα contacts (8 Å, |Δi|>4): 1682; chains: 4; bounding box: 56×62×127 Å

Foldseek 3Di:
DDADQDPDDVVLCVVQVVLVVQQCQDPLLLVLVQVCQVPVCVQQVQLVVVVLPLVPGDPVSSVSLVSPVVSLVRAFAQFWYKWKDFDALCVLPPVPRVPQADPVQFGDVVVVVVSCVVAAQAKDAGSGKDKTASHCPVRPQGQEMEIETEGGGAGWHFNLVSYPDRPRRIIIHDHRFIKGWHDWDQDPVRNHIYTYIYGYD/DDADQDPDDVVLCVVQVVQVVQQCQDPLLLVLVQVCQVPVCVQLVQLVVVVLPLVVGDPVSSVSLVSPVVSLVRAFAQFWYKWKDFDALCVLPPVPRVPQADPVQFGDPVVVVVSCVVAAQDKDAGSGKDKTASHCPVRPQGQEMEIEGEGGGAGWHFNLVSYPDHPRRIIIHDHRFMKGWHDWDQDPVRNHIYTYIYGYD/DAAADADLVVLCVVQVVQQVQQPQDPLLLVLQQVCQVPVCVQQVQLVVVVQDLVRDDPVSSSSLVSPQVSLVRAFAQAFHKWKDFDALCVLPPVTRVPQADPVQFGDVVSVVVSCVVAEQAKDAGSGKDKTASHHVVRVPGQEMEIEGEHRGAGWHQSLVSYPDRPRRIIIGHHRFMKGWHDWDQDPVRNHIYTYIYGHD/DADADADLVVLCVVQVVQVVQQPQDPLLLVLQQVCQVPVCVQQVQLVVVVLPLVPDDPVSSVSLVSPQVSLVRAFAQFWHKWKDFDALCVLPPVPRVPQADPVQFGDVVVVVVSCVVAEQDKDWRRGKDKTASHHVVRPPGQEMEIETEGHGAGWHQSLVSYNDRPRRIIIHRHRWMWGWHDWDQDPVRNHIYIYIYTDD

Solvent-accessible surface area: 36993 Å² total; per-residue (Å²): 166,121,49,38,84,20,119,63,21,139,84,0,57,142,29,0,64,52,28,29,158,158,15,60,15,41,139,60,13,55,92,3,0,106,68,2,12,134,60,31,61,116,0,15,22,29,0,128,79,40,130,10,85,46,115,44,12,71,86,87,14,28,98,45,0,92,25,0,42,106,0,2,84,80,0,89,3,54,56,21,0,5,0,13,30,10,35,63,21,61,18,2,20,120,101,18,61,125,116,1,64,53,168,46,14,16,4,37,146,96,22,6,93,94,0,48,70,114,20,43,139,105,102,61,71,30,85,3,5,1,35,5,4,0,28,41,66,52,29,24,50,78,29,2,18,4,72,0,52,0,27,86,45,0,82,0,0,1,0,15,64,15,13,41,48,47,5,70,4,12,0,0,0,17,35,71,12,54,2,76,0,27,52,2,95,44,7,87,28,54,45,22,1,92,3,25,0,56,2,132,165,178,108,52,37,90,23,109,54,19,142,89,0,70,159,29,0,59,51,26,27,158,156,15,60,15,40,137,63,13,54,90,3,0,97,70,2,12,146,59,30,58,113,0,15,23,30,0,126,80,40,129,10,81,45,112,40,12,72,84,88,15,35,96,46,0,95,26,0,44,106,0,4,83,76,0,92,3,52,55,28,0,9,0,12,32,9,35,62,21,60,19,0,14,120,103,19,61,129,134,1,62,55,175,47,15,16,4,38,158,96,22,7,94,86,0,48,71,76,18,40,138,102,100,62,72,31,86,3,5,1,34,5,4,0,29,42,64,51,29,25,52,76,29,1,16,4,73,0,54,0,27,87,45,0,86,0,0,1,0,13,63,10,13,55,48,45,8,72,3,12,0,0,0,17,34,74,14,54,2,75,0,27,53,3,96,43,8,80,29,62,46,20,1,84,3,19,0,55,2,132,167,90,48,45,79,24,107,67,16,142,104,0,50,159,30,0,61,50,26,32,155,155,14,58,14,42,148,61,12,58,92,3,0,99,73,1,12,129,58,30,61,114,0,13,27,32,0,121,81,40,129,12,85,71,139,42,14,70,85,90,17,42,88,52,0,94,34,0,50,93,0,5,82,78,0,85,1,55,50,7,0,4,0,11,59,2,12,70,24,66,24,0,11,110,94,12,64,128,115,1,69,54,173,47,17,17,4,35,153,99,3,6,103,100,0,50,70,87,9,45,129,109,49,63,72,26,83,1,6,2,25,4,2,0,20,48,58,45,30,22,54,78,24,2,22,3,67,3,58,0,3,30,42,0,91,0,0,0,0,13,62,17,9,36,47,42,4,65,3,11,0,0,0,16,25,72,18,47,3,3,0,20,57,2,99,46,8,82,34,66,42,29,0,91,3,32,0,14,1,34,164,135,28,40,76,21,107,46,17,128,106,0,65,160,32,0,56,51,26,40,166,159,14,58,14,44,145,60,12,59,92,3,0,101,75,0,12,144,61,30,60,114,0,12,22,30,0,116,86,42,128,16,84,68,124,38,15,72,82,90,15,37,111,54,0,99,45,0,46,91,0,3,88,79,0,92,4,51,54,18,0,6,0,10,67,2,13,70,23,62,31,3,15,111,84,7,60,131,117,1,68,55,182,44,18,17,5,36,150,99,15,7,101,100,0,47,64,133,19,45,112,105,43,62,70,27,70,1,6,4,21,5,2,0,25,45,59,51,20,23,53,78,24,1,19,3,74,6,58,0,9,60,36,12,102,0,0,0,0,10,63,17,9,38,48,44,4,50,4,12,0,0,0,25,28,60,14,8,1,13,1,36,57,2,96,44,10,90,34,58,44,25,1,90,3,30,0,5,6,17,192

Sequence (802 aa):
DTFTEFTNVEEAKKWGNAQYKKYGLSKPEQEAIKFYTRDASKINGPLRANQGNENGLPADILQKVKLIDQSFSKMKMPQNIILFRGDDPAYLGPEFQDKILNKDGTINKTVFEQVKAKFLKKDRTEYGYISTSLMSAQFGGRPIVTKFKVTNGSKGGYIDPISYFPGQLEVLLPRNNSYYISDMQISPNNRQIMITAMIFKDTFTEFTNVEEAKKWGNAQYKKYGLSKPEQEAIKFYTRDASKINGPLRANQGNENGLPADILQKVKLIDQSFSKMKMPQNIILFRGDDPAYLGPEFQDKILNKDGTINKTVFEQVKAKFLKKDRTEYGYISTSLMSAQFGGRPIVTKFKVTNGSKGGYIDPISYFPGQLEVLLPRNNSYYISDMQISPNNRQIMITAMIFKTFTEFTNVEEAKKWGNAQYKKYGLSKPEQEAIKFYTRDASKINGPLRANQGNENGLPADILQKVKLIDQSFSKMKMPQNIILFRGDDPAYLGPEFQDKILNKDGTINKTVFEQVKAKFLKKDRTEYGYISTSLMSAQFGGRPIVTKFKVTNGSKGGYIDPISYFPGQLEVLLPRNNSYYISDMQISPNNRQIMITAMIFKTFTEFTNVEEAKKWGNAQYKKYGLSKPEQEAIKFYTRDASKINGPLRANQGNENGLPADILQKVKLIDQSFSKMKMPQNIILFRGDDPAYLGPEFQDKILNKDGTINKTVFEQVKAKFLKKDRTEYGYISTSLMSAQFGGRPIVTKFKVTNGSKGGYIDPISYFPGQLEVLLPRNNSYYISDMQISPNNRQIMITAMIFK

CATH classification: 3.90.176.10

B-factor: mean 18.31, std 11.29, range [2.05, 73.43]

Secondary structure (DSSP, 8-state):
-PPB---SHHHHHHHHHHHHTTT---HHHHHHHHHHHH-THHHHHHHHHTTT-GGGS-HHHHHHHHHHHHHTTT-B-SS-EEEEEEE-GGGG-HHHHTTSB-TTSSB-HHHHHHHHHHHTTSEE--SS-EEEES--GGGTTSSEEEEEEE-TT-B-EE-GGG-SSTTS-EEEE-SS--EEEEEEEE-TTSS-EEEEEEE--/---B---SHHHHHHHHHHHHTTT---HHHHHHHHHHHH-THHHHHHHHHTTT-GGGS-HHHHHHHHHHHHHTTT-B-SS-EEEEEEE-GGGG-HHHHTTSB-TTSSB-HHHHHHHHHHHTTSEE--SS-EEEES--GGGTTSSEEEEEEE-TT-B-EE-GGG-SSTTS-EEEE-SS--EEEEEEEE-TTSS-EEEEEEE--/--B---SHHHHHHHHHHHHTTT---HHHHHHHHHHHH-THHHHHHHHHTTT-GGGS-HHHHHHHHHHHHHGGG-B-SS-EEEEEEE-GGGG-TTTTTTSB-TTSSB-HHHHHHHHHHHTTSEEEESS-EEEES-SGGGTTSSEEEEEEE-TT-B-EE-GGG-SSTTS-EEEE-TTEEEEEEEEEE-TTSS-EEEEEEE--/--B---SHHHHHHHHHHHHHTT---HHHHHHHHHHHH-THHHHHHHHHTTT-TTSS-HHHHHHHHHHHHHTTS-B-SS-EEEEEEE-GGGG-HHHHTTSB-TTSSB-HHHHHHHHHHHTTSEEEESS-EEEES-SGGGTTSSEEEEEEE-TT-B-EE-GGG-SSTTS-EEEE-SSEEEEEEEEEE-TTSS-EEEEEEEE-

GO terms:
  GO:0005576 extracellular region (C, EXP)

Organism: Clostridium botulinum C phage (NCBI:txid12336)